Protein AF-0000000066504213 (afdb_homodimer)

Organism: Dictyostelium discoideum (NCBI:txid44689)

Sequence (784 aa):
MTQNNILVIIIFILLTYIALLPSYSIFFLRYQIDLEPQSYSPQPDLTNASDQYKTVSEFYLNDAEYVKLDVEGPESIAVSKDGKKVYFALKTGNIHSLSAPFLPVPRKLLDQALPTKTEYVLTCGRPLGITMDNDDNLVIADSVKGLLKFDIKSNQLSILTSSFLNSNKTHSKLNFVNDVIVGNDDMIYFTDSTSIAPILDNTGDWNTLIPSMYTLVTTVSHGKLLSYNPNTKETKVLMDGFKYSNGVAFDPKEESIFIGETTGCKVFRYWIKGANKGKSEVFIDNLPGYPDGVDVDFKEGKLYISIFGGRNWFIDLIHPYPILKNIFLRIPYLKMRPQKPSIVVADTQTGKILNYFQTSNDFPTITSTIEHNGKILIGNLLSDFFTIIKKKMTQNNILVIIIFILLTYIALLPSYSIFFLRYQIDLEPQSYSPQPDLTNASDQYKTVSEFYLNDAEYVKLDVEGPESIAVSKDGKKVYFALKTGNIHSLSAPFLPVPRKLLDQALPTKTEYVLTCGRPLGITMDNDDNLVIADSVKGLLKFDIKSNQLSILTSSFLNSNKTHSKLNFVNDVIVGNDDMIYFTDSTSIAPILDNTGDWNTLIPSMYTLVTTVSHGKLLSYNPNTKETKVLMDGFKYSNGVAFDPKEESIFIGETTGCKVFRYWIKGANKGKSEVFIDNLPGYPDGVDVDFKEGKLYISIFGGRNWFIDLIHPYPILKNIFLRIPYLKMRPQKPSIVVADTQTGKILNYFQTSNDFPTITSTIEHNGKILIGNLLSDFFTIIKKK

Foldseek 3Di:
DDPVVVVVVVVVVVLVCLLPLPLCDLVPPPPFDDQQFDADAADDQCCVPDPQAVVFEDADVVVKWWAFAPAWFQQEWEAFPVRFKIWGFAQQQWIWMDGDDGPIDGPVCRVVDDHDYIGTQDGDAGWAAWYAFPVRWIWTQHQQQGIWTADRVVRDIDHLDQWAQDPVRDIDGQAGWAYWDADPVRKIKTKRFDDGHFDQDPVRHGDPVSVLVLLLLSQWWAMFMWIADSVVSHIGTLDTRASTWAAWEAFLVNQWIWIFRFSQQFIKIAGCDDPQHSDIDGQGGNHQHGWHYWYADNVVQKIKTKHQAGDDPVSSVCSNPSSVSSSVSSDPPDDDDGHWIWMWIAHNVRRRTNHIYTYDRPDAGWRYWYDDDQKTWTTHGGGSMIMIDGHD/DDPVVVVVVVVVVVLVCLLPLPLCDLVVPPPFDDQQFDADAADDQCCVPDPQAVVFEDAPVVVKWWAFAPAWFQQEWEAFPVRFKIWGFAQQQWIWMDGDDGPIDGPVCRVVDDHDYIGTQDGDAGWAAWYAFPVRWIWTQHQQQGIWTADRVVRDIDHLDQWAQDPVRDIDGQAGWAYWDADPVRKIKTKRFDDGHFDQDPVRHGHPVSVLVLLLLSQWWAMFMWIADSVVSHIGTLDTRASTWAAWEAFLVNQWIWIFRFSQQFIKIAGCDDPQHSDIDGQGGNHQHGWHYWYADNVVQKIKTKHQAGDDPVSSVCSNPSSVSSSQSSDPPDDDDGHWIWMWIAHNVRRRTNHIHTYDRPDAGWRYWYDDPQKTWTTHGGRSMIMIDGHD

Solvent-accessible surface area (backbone atoms only — not comparable to full-atom values): 38780 Å² total; per-residue (Å²): 130,53,73,66,52,50,51,50,48,47,51,46,46,49,46,45,47,61,46,58,36,65,71,33,7,94,31,57,22,76,51,30,46,63,78,69,48,33,68,38,81,71,73,79,82,37,58,88,69,31,65,69,44,57,75,31,51,38,57,73,68,72,77,30,29,32,34,44,35,74,54,54,6,32,29,17,62,28,57,43,87,86,66,48,35,37,36,28,21,15,56,74,9,34,32,34,32,42,60,64,79,76,76,64,34,48,70,91,46,50,88,75,51,72,58,40,82,63,42,86,72,49,62,58,49,28,36,36,20,38,31,50,40,96,85,60,24,43,34,34,11,13,23,61,55,9,38,29,36,35,39,67,90,79,68,45,41,30,44,71,39,30,48,35,62,43,97,85,72,43,79,42,71,43,33,19,19,32,12,37,43,58,45,96,85,57,41,30,39,36,17,30,19,35,83,57,46,56,42,56,24,69,84,69,26,49,37,53,62,62,46,49,51,51,41,47,56,21,48,42,45,57,1,25,37,32,38,37,36,78,86,79,63,45,46,45,79,77,44,69,56,28,32,30,21,29,11,40,29,54,42,73,81,63,35,29,33,39,34,20,20,22,60,66,12,29,28,33,35,37,25,74,39,75,96,52,44,78,42,71,46,82,51,36,74,70,49,66,20,28,32,29,19,36,23,49,37,57,89,78,38,36,30,35,35,11,16,35,14,29,66,53,69,69,59,54,66,34,26,58,35,37,68,55,36,53,39,56,70,64,46,79,86,71,72,81,75,75,38,46,20,34,38,41,30,22,34,65,87,74,42,48,71,65,37,26,38,37,54,53,82,82,47,64,44,24,34,20,42,40,64,53,95,65,28,35,40,32,16,12,62,78,38,40,41,41,36,38,34,72,64,130,131,53,73,66,54,51,52,49,47,48,50,45,49,48,46,45,47,60,42,58,37,65,71,32,6,92,30,61,23,76,52,31,46,62,80,68,49,33,68,38,80,71,74,78,82,38,58,89,69,31,65,68,45,56,77,32,51,36,64,69,66,73,76,31,29,32,34,44,36,73,51,55,5,32,30,17,63,26,57,42,86,85,64,48,36,37,36,29,21,14,56,74,8,36,32,34,33,42,59,64,79,76,77,63,35,48,71,89,44,49,88,75,51,72,56,39,82,61,42,85,72,50,62,58,50,29,38,36,21,38,31,51,39,97,85,61,24,43,36,34,11,13,21,61,55,10,37,32,34,35,39,69,89,77,68,43,43,32,43,71,39,30,49,35,62,44,97,84,72,41,78,42,72,44,33,19,20,31,12,38,43,58,43,97,85,57,41,31,40,34,16,31,19,35,84,56,46,56,42,59,25,67,84,68,28,50,37,53,63,61,47,49,50,52,41,48,56,22,50,42,44,58,2,26,37,32,37,38,34,77,87,80,64,46,49,45,80,76,42,70,56,28,33,30,21,29,11,39,28,54,43,72,81,62,35,31,35,38,33,20,19,21,60,66,12,30,29,33,34,38,26,74,40,73,95,52,44,79,40,71,47,81,49,36,73,70,49,65,21,28,32,29,19,35,24,48,37,57,89,79,39,34,31,36,36,12,16,34,16,29,65,53,69,69,59,55,66,33,25,58,34,36,67,55,37,49,36,56,67,65,45,81,86,70,71,83,74,75,38,48,17,33,37,41,29,21,34,65,89,74,41,48,69,64,38,26,38,38,55,53,81,83,46,66,46,24,33,20,43,40,66,53,94,64,27,35,39,34,16,13,62,77,38,38,40,40,37,39,35,72,64,128

pLDDT: mean 86.04, std 14.93, range [37.72, 98.94]

InterPro domains:
  IPR011042 Six-bladed beta-propeller, TolB-like [G3DSA:2.120.10.30] (59-392)
  IPR018119 Strictosidine synthase, conserved region [PF03088] (182-274)

Radius of gyration: 27.87 Å; Cα contacts (8 Å, |Δi|>4): 2181; chains: 2; bounding box: 61×83×81 Å

Secondary structure (DSSP, 8-state):
--HHHHHHHHHHHHHHHHHHS----TTS-TTB---------PPP--TTT-HHHHTTEE---TT-EEEEBSSS---EEEE-TTSSEEEEE-TTSEEEEEESSP--EEHHHHTTSPPBPPEEEEE-S-EEEEEE-TTSPEEEEETTTEEEEEETTTTEEEEEESEEE-TTS-EEE---EEEEEE-TTS-EEEEE--SS--EEBTTSSEE-HHHHHHHHHHT---EEEEEEETTTTEEEEEEEEESSEEEEEE-TTSSEEEEEETTTTEEEEEE-SSTTTT-EEEEE-S-SEEEEEEEEETTTTEEEEEEEEEPPHHHHHHTT-HHHHHHHTTSTT--------EEEEEETTT--EEEEEE--TTSPP--EEEEETTEEEEE-SS-SEEEEEE--/--HHHHHHHHHHHHHHHHHHS----TTS-TTB---------PPP--TTT-HHHHTTEE---TT-EEEEBSSS---EEEE-TTSSEEEEE-TTSEEEEEESSP--EEGGGGGGSPPBPPEEEEE-S-EEEEEE-TTSPEEEEETTTEEEEEETTTTEEEEEESEEE-TTS-EEE---EEEEEE-TTS-EEEEE--SS--EEBTTSSEE-HHHHHHHHHHT---EEEEEEETTTTEEEEEEEEESSEEEEEE-TTSSEEEEEETTTTEEEEEE-SSTTTT-EEEEE-S-SEEEEEEEEETTTTEEEEEEEEEPPHHHHHHTT-HHHHHHHTTSTT--------EEEEEETTT--EEEEEE--TTSPP--EEEEETTEEEEE-SS-SEEEEEE--

Structure (mmCIF, N/CA/C/O backbone):
data_AF-0000000066504213-model_v1
#
loop_
_entity.id
_entity.type
_entity.pdbx_description
1 polymer 'Strictosidine synthase family protein'
#
loop_
_atom_site.group_PDB
_atom_site.id
_atom_site.type_symbol
_atom_site.label_atom_id
_atom_site.label_alt_id
_atom_site.label_comp_id
_atom_site.label_asym_id
_atom_site.label_entity_id
_atom_site.label_seq_id
_atom_site.pdbx_PDB_ins_code
_atom_site.Cartn_x
_atom_site.Cartn_y
_atom_site.Cartn_z
_atom_site.occupancy
_atom_site.B_iso_or_equiv
_atom_site.auth_seq_id
_atom_site.auth_comp_id
_atom_site.auth_asym_id
_atom_site.auth_atom_id
_atom_site.pdbx_PDB_model_num
ATOM 1 N N . MET A 1 1 ? 1.251 -11.844 53.094 1 43.38 1 MET A N 1
ATOM 2 C CA . MET A 1 1 ? 1.036 -11.062 51.875 1 43.38 1 MET A CA 1
ATOM 3 C C . MET A 1 1 ? -0.439 -11.047 51.5 1 43.38 1 MET A C 1
ATOM 5 O O . MET A 1 1 ? -1.054 -12.102 51.312 1 43.38 1 MET A O 1
ATOM 9 N N . THR A 1 2 ? -1.092 -9.914 51.656 1 56.28 2 THR A N 1
ATOM 10 C CA . THR A 1 2 ? -2.537 -9.828 51.5 1 56.28 2 THR A CA 1
ATOM 11 C C . THR A 1 2 ? -2.922 -10.031 50.031 1 56.28 2 THR A C 1
ATOM 13 O O . THR A 1 2 ? -2.08 -9.898 49.125 1 56.28 2 THR A O 1
ATOM 16 N N . GLN A 1 3 ? -4.168 -10.516 49.875 1 59.5 3 GLN A N 1
ATOM 17 C CA . GLN A 1 3 ? -4.766 -10.75 48.562 1 59.5 3 GLN A CA 1
ATOM 18 C C . GLN A 1 3 ? -4.504 -9.586 47.625 1 59.5 3 GLN A C 1
ATOM 20 O O . GLN A 1 3 ? -4.219 -9.789 46.438 1 59.5 3 GLN A O 1
ATOM 25 N N . ASN A 1 4 ? -4.52 -8.438 48.219 1 60.12 4 ASN A N 1
ATOM 26 C CA . ASN A 1 4 ? -4.293 -7.219 47.469 1 60.12 4 ASN A CA 1
ATOM 27 C C . ASN A 1 4 ? -2.855 -7.141 46.938 1 60.12 4 ASN A C 1
ATOM 29 O O . ASN A 1 4 ? -2.619 -6.707 45.812 1 60.12 4 ASN A O 1
ATOM 33 N N . ASN A 1 5 ? -1.988 -7.605 47.781 1 59.03 5 ASN A N 1
ATOM 34 C CA . ASN A 1 5 ? -0.586 -7.59 47.375 1 59.03 5 ASN A CA 1
ATOM 35 C C . ASN A 1 5 ? -0.323 -8.562 46.219 1 59.03 5 ASN A C 1
ATOM 37 O O . ASN A 1 5 ? 0.442 -8.258 45.312 1 59.03 5 ASN A O 1
ATOM 41 N N . ILE A 1 6 ? -0.996 -9.594 46.281 1 54.34 6 ILE A N 1
ATOM 42 C CA . ILE A 1 6 ? -0.829 -10.625 45.25 1 54.34 6 ILE A CA 1
ATOM 43 C C . ILE A 1 6 ? -1.345 -10.117 43.906 1 54.34 6 ILE A C 1
ATOM 45 O O . ILE A 1 6 ? -0.695 -10.297 42.875 1 54.34 6 ILE A O 1
ATOM 49 N N . LEU A 1 7 ? -2.42 -9.461 43.969 1 54.44 7 LEU A N 1
ATOM 50 C CA . LEU A 1 7 ? -3.006 -8.891 42.75 1 54.44 7 LEU A CA 1
ATOM 51 C C . LEU A 1 7 ? -2.072 -7.863 42.125 1 54.44 7 LEU A C 1
ATOM 53 O O . LEU A 1 7 ? -1.897 -7.84 40.906 1 54.44 7 LEU A O 1
ATOM 57 N N . VAL A 1 8 ? -1.507 -7.102 43 1 57.06 8 VAL A N 1
ATOM 58 C CA . VAL A 1 8 ? -0.566 -6.086 42.531 1 57.06 8 VAL A CA 1
ATOM 59 C C . VAL A 1 8 ? 0.643 -6.758 41.906 1 57.06 8 VAL A C 1
ATOM 61 O O . VAL A 1 8 ? 1.119 -6.312 40.844 1 57.06 8 VAL A O 1
ATOM 64 N N . ILE A 1 9 ? 1.063 -7.746 42.469 1 54.09 9 ILE A N 1
ATOM 65 C CA . ILE A 1 9 ? 2.223 -8.469 41.969 1 54.09 9 ILE A CA 1
ATOM 66 C C . ILE A 1 9 ? 1.881 -9.109 40.625 1 54.09 9 ILE A C 1
ATOM 68 O O . ILE A 1 9 ? 2.666 -9.039 39.688 1 54.09 9 ILE A O 1
ATOM 72 N N . ILE A 1 10 ? 0.786 -9.625 40.562 1 53.66 10 ILE A N 1
ATOM 73 C CA . ILE A 1 10 ? 0.36 -10.281 39.344 1 53.66 10 ILE A CA 1
ATOM 74 C C . ILE A 1 10 ? 0.249 -9.258 38.219 1 53.66 10 ILE A C 1
ATOM 76 O O . ILE A 1 10 ? 0.732 -9.484 37.125 1 53.66 10 ILE A O 1
ATOM 80 N N . ILE A 1 11 ? -0.381 -8.164 38.594 1 57 11 ILE A N 1
ATOM 81 C CA . ILE A 1 11 ? -0.508 -7.09 37.625 1 57 11 ILE A CA 1
ATOM 82 C C . ILE A 1 11 ? 0.878 -6.629 37.188 1 57 11 ILE A C 1
ATOM 84 O O . ILE A 1 11 ? 1.12 -6.426 35.969 1 57 11 ILE A O 1
ATOM 88 N N . PHE A 1 12 ? 1.711 -6.594 38.156 1 55.12 12 PHE A N 1
ATOM 89 C CA . PHE A 1 12 ? 3.08 -6.184 37.875 1 55.12 12 PHE A CA 1
ATOM 90 C C . PHE A 1 12 ? 3.762 -7.199 36.969 1 55.12 12 PHE A C 1
ATOM 92 O O . PHE A 1 12 ? 4.43 -6.824 36 1 55.12 12 PHE A O 1
ATOM 99 N N . ILE A 1 13 ? 3.637 -8.391 37.312 1 54.72 13 ILE A N 1
ATOM 100 C CA . ILE A 1 13 ? 4.254 -9.453 36.5 1 54.72 13 ILE A CA 1
ATOM 101 C C . ILE A 1 13 ? 3.676 -9.453 35.094 1 54.72 13 ILE A C 1
ATOM 103 O O . ILE A 1 13 ? 4.414 -9.562 34.125 1 54.72 13 ILE A O 1
ATOM 107 N N . LEU A 1 14 ? 2.416 -9.352 35.125 1 53.91 14 LEU A N 1
ATOM 108 C CA . LEU A 1 14 ? 1.763 -9.336 33.812 1 53.91 14 LEU A CA 1
ATOM 109 C C . LEU A 1 14 ? 2.246 -8.156 32.969 1 53.91 14 LEU A C 1
ATOM 111 O O . LEU A 1 14 ? 2.557 -8.32 31.797 1 53.91 14 LEU A O 1
ATOM 115 N N . LEU A 1 15 ? 2.297 -7.145 33.75 1 53.56 15 LEU A N 1
ATOM 116 C CA . LEU A 1 15 ? 2.758 -5.953 33.031 1 53.56 15 LEU A CA 1
ATOM 117 C C . LEU A 1 15 ? 4.211 -6.102 32.594 1 53.56 15 LEU A C 1
ATOM 119 O O . LEU A 1 15 ? 4.582 -5.676 31.516 1 53.56 15 LEU A O 1
ATOM 123 N N . THR A 1 16 ? 4.973 -6.672 33.531 1 52.62 16 THR A N 1
ATOM 124 C CA . THR A 1 16 ? 6.363 -6.949 33.156 1 52.62 16 THR A CA 1
ATOM 125 C C . THR A 1 16 ? 6.441 -7.91 31.984 1 52.62 16 THR A C 1
ATOM 127 O O . THR A 1 16 ? 7.254 -7.727 31.078 1 52.62 16 THR A O 1
ATOM 130 N N . TYR A 1 17 ? 5.77 -8.93 32.125 1 51.03 17 TYR A N 1
ATOM 131 C CA . TYR A 1 17 ? 5.75 -9.906 31.047 1 51.03 17 TYR A CA 1
ATOM 132 C C . TYR A 1 17 ? 5.363 -9.242 29.719 1 51.03 17 TYR A C 1
ATOM 134 O O . TYR A 1 17 ? 6.023 -9.445 28.703 1 51.03 17 TYR A O 1
ATOM 142 N N . ILE A 1 18 ? 4.297 -8.555 29.922 1 53.19 18 ILE A N 1
ATOM 143 C CA . ILE A 1 18 ? 3.832 -7.859 28.734 1 53.19 18 ILE A CA 1
ATOM 144 C C . ILE A 1 18 ? 4.93 -6.938 28.219 1 53.19 18 ILE A C 1
ATOM 146 O O . ILE A 1 18 ? 5.141 -6.828 27 1 53.19 18 ILE A O 1
ATOM 150 N N . ALA A 1 19 ? 5.57 -6.449 29.281 1 49.06 19 ALA A N 1
ATOM 151 C CA . ALA A 1 19 ? 6.656 -5.535 28.938 1 49.06 19 ALA A CA 1
ATOM 152 C C . ALA A 1 19 ? 7.805 -6.277 28.25 1 49.06 19 ALA A C 1
ATOM 154 O O . ALA A 1 19 ? 8.547 -5.691 27.453 1 49.06 19 ALA A O 1
ATOM 155 N N . LEU A 1 20 ? 8.062 -7.441 28.812 1 47.59 20 LEU A N 1
ATOM 156 C CA . LEU A 1 20 ? 9.195 -8.211 28.312 1 47.59 20 LEU A CA 1
ATOM 157 C C . LEU A 1 20 ? 8.859 -8.898 27 1 47.59 20 LEU A C 1
ATOM 159 O O . LEU A 1 20 ? 9.742 -9.453 26.344 1 47.59 20 LEU A O 1
ATOM 163 N N . LEU A 1 21 ? 7.773 -9.078 26.984 1 46.62 21 LEU A N 1
ATOM 164 C CA . LEU A 1 21 ? 7.426 -9.672 25.688 1 46.62 21 LEU A CA 1
ATOM 165 C C . LEU A 1 21 ? 8.008 -8.867 24.547 1 46.62 21 LEU A C 1
ATOM 167 O O . LEU A 1 21 ? 8.047 -7.633 24.594 1 46.62 21 LEU A O 1
ATOM 171 N N . PRO A 1 22 ? 9.211 -9.492 24.094 1 42.34 22 PRO A N 1
ATOM 172 C CA . PRO A 1 22 ? 9.664 -8.711 22.938 1 42.34 22 PRO A CA 1
ATOM 173 C C . PRO A 1 22 ? 8.539 -7.879 22.312 1 42.34 22 PRO A C 1
ATOM 175 O O . PRO A 1 22 ? 7.367 -8.242 22.422 1 42.34 22 PRO A O 1
ATOM 178 N N . SER A 1 23 ? 9.031 -6.652 22.328 1 38.91 23 SER A N 1
ATOM 179 C CA . SER A 1 23 ? 8.133 -5.703 21.672 1 38.91 23 SER A CA 1
ATOM 180 C C . SER A 1 23 ? 7.34 -6.371 20.547 1 38.91 23 SER A C 1
ATOM 182 O O . SER A 1 23 ? 7.91 -6.789 19.547 1 38.91 23 SER A O 1
ATOM 184 N N . TYR A 1 24 ? 6.684 -7.344 20.906 1 37.72 24 TYR A N 1
ATOM 185 C CA . TYR A 1 24 ? 5.762 -7.637 19.812 1 37.72 24 TYR A CA 1
ATOM 186 C C . TYR A 1 24 ? 5.395 -6.363 19.047 1 37.72 24 TYR A C 1
ATOM 188 O O . TYR A 1 24 ? 5.363 -5.277 19.625 1 37.72 24 TYR A O 1
ATOM 196 N N . SER A 1 25 ? 5.91 -6.188 17.984 1 40.09 25 SER A N 1
ATOM 197 C CA . SER A 1 25 ? 5.539 -5.023 17.188 1 40.09 25 SER A CA 1
ATOM 198 C C . SER A 1 25 ? 4.184 -4.473 17.609 1 40.09 25 SER A C 1
ATOM 200 O O . SER A 1 25 ? 3.43 -5.141 18.312 1 40.09 25 SER A O 1
ATOM 202 N N . ILE A 1 26 ? 4.031 -3.236 17.5 1 40.41 26 ILE A N 1
ATOM 203 C CA . ILE A 1 26 ? 2.754 -2.582 17.75 1 40.41 26 ILE A CA 1
ATOM 204 C C . ILE A 1 26 ? 1.624 -3.605 17.656 1 40.41 26 ILE A C 1
ATOM 206 O O . ILE A 1 26 ? 0.607 -3.48 18.344 1 40.41 26 ILE A O 1
ATOM 210 N N . PHE A 1 27 ? 1.745 -4.609 16.703 1 43.06 27 PHE A N 1
ATOM 211 C CA . PHE A 1 27 ? 0.75 -5.602 16.312 1 43.06 27 PHE A CA 1
ATOM 212 C C . PHE A 1 27 ? 1.057 -6.953 16.953 1 43.06 27 PHE A C 1
ATOM 214 O O . PHE A 1 27 ? 0.589 -7.988 16.469 1 43.06 27 PHE A O 1
ATOM 221 N N . PHE A 1 28 ? 1.832 -6.836 17.969 1 42.12 28 PHE A N 1
ATOM 222 C CA . PHE A 1 28 ? 2.305 -8.047 18.641 1 42.12 28 PHE A CA 1
ATOM 223 C C . PHE A 1 28 ? 2.863 -9.039 17.625 1 42.12 28 PHE A C 1
ATOM 225 O O . PHE A 1 28 ? 2.705 -10.25 17.781 1 42.12 28 PHE A O 1
ATOM 232 N N . LEU A 1 29 ? 3.016 -8.406 16.422 1 44.94 29 LEU A N 1
ATOM 233 C CA . LEU A 1 29 ? 3.609 -9.25 15.391 1 44.94 29 LEU A CA 1
ATOM 234 C C . LEU A 1 29 ? 5.133 -9.18 15.445 1 44.94 29 LEU A C 1
ATOM 236 O O . LEU A 1 29 ? 5.711 -8.094 15.438 1 44.94 29 LEU A O 1
ATOM 240 N N . ARG A 1 30 ? 5.699 -10.188 15.836 1 46 30 ARG A N 1
ATOM 241 C CA . ARG A 1 30 ? 7.152 -10.297 15.773 1 46 30 ARG A CA 1
ATOM 242 C C . ARG A 1 30 ? 7.688 -9.719 14.469 1 46 30 ARG A C 1
ATOM 244 O O . ARG A 1 30 ? 8.836 -9.273 14.406 1 46 30 ARG A O 1
ATOM 251 N N . TYR A 1 31 ? 6.844 -9.758 13.484 1 47.03 31 TYR A N 1
ATOM 252 C CA . TYR A 1 31 ? 7.371 -9.445 12.164 1 47.03 31 TYR A CA 1
ATOM 253 C C . TYR A 1 31 ? 7.238 -7.961 11.859 1 47.03 31 TYR A C 1
ATOM 255 O O . TYR A 1 31 ? 7.758 -7.48 10.852 1 47.03 31 TYR A O 1
ATOM 263 N N . GLN A 1 32 ? 6.422 -7.316 12.68 1 53.69 32 GLN A N 1
ATOM 264 C CA . GLN A 1 32 ? 6.359 -5.898 12.336 1 53.69 32 GLN A CA 1
ATOM 265 C C . GLN A 1 32 ? 7.559 -5.145 12.914 1 53.69 32 GLN A C 1
ATOM 267 O O . GLN A 1 32 ? 8.148 -5.566 13.914 1 53.69 32 GLN A O 1
ATOM 272 N N . ILE A 1 33 ? 7.91 -4.141 12.109 1 55.03 33 ILE A N 1
ATOM 273 C CA . ILE A 1 33 ? 9.016 -3.26 12.469 1 55.03 33 ILE A CA 1
ATOM 274 C C . ILE A 1 33 ? 8.867 -2.816 13.922 1 55.03 33 ILE A C 1
ATOM 276 O O . ILE A 1 33 ? 7.781 -2.422 14.352 1 55.03 33 ILE A O 1
ATOM 280 N N . ASP A 1 34 ? 9.703 -3.309 14.773 1 59.53 34 ASP A N 1
ATOM 281 C CA . ASP A 1 34 ? 9.75 -2.824 16.141 1 59.53 34 ASP A CA 1
ATOM 282 C C . ASP A 1 34 ? 10.406 -1.451 16.219 1 59.53 34 ASP A C 1
ATOM 284 O O . ASP A 1 34 ? 11.469 -1.233 15.641 1 59.53 34 ASP A O 1
ATOM 288 N N . LEU A 1 35 ? 9.516 -0.377 16.531 1 67.62 35 LEU A N 1
ATOM 289 C CA . LEU A 1 35 ? 10.109 0.911 16.875 1 67.62 35 LEU A CA 1
ATOM 290 C C . LEU A 1 35 ? 10.688 0.881 18.281 1 67.62 35 LEU A C 1
ATOM 292 O O . LEU A 1 35 ? 10.008 0.484 19.234 1 67.62 35 LEU A O 1
ATOM 296 N N . GLU A 1 36 ? 11.984 1.011 18.297 1 75 36 GLU A N 1
ATOM 297 C CA . GLU A 1 36 ? 12.602 1.111 19.625 1 75 36 GLU A CA 1
ATOM 298 C C . GLU A 1 36 ? 12.328 2.475 20.25 1 75 36 GLU A C 1
ATOM 300 O O . GLU A 1 36 ? 12.828 3.496 19.766 1 75 36 GLU A O 1
ATOM 305 N N . PRO A 1 37 ? 11.539 2.402 21.375 1 83.38 37 PRO A N 1
ATOM 306 C CA . PRO A 1 37 ? 11.242 3.697 22 1 83.38 37 PRO A CA 1
ATOM 307 C C . PRO A 1 37 ? 12.5 4.469 22.391 1 83.38 37 PRO A C 1
ATOM 309 O O . PRO A 1 37 ? 13.469 3.871 22.859 1 83.38 37 PRO A O 1
ATOM 312 N N . GLN A 1 38 ? 12.477 5.742 22.125 1 89.75 38 GLN A N 1
ATOM 313 C CA . GLN A 1 38 ? 13.586 6.625 22.453 1 89.75 38 GLN A CA 1
ATOM 314 C C . GLN A 1 38 ? 13.211 7.57 23.594 1 89.75 38 GLN A C 1
ATOM 316 O O . GLN A 1 38 ? 12.047 7.953 23.734 1 89.75 38 GLN A O 1
ATOM 321 N N . SER A 1 39 ? 14.266 7.84 24.406 1 90.81 39 SER A N 1
ATOM 322 C CA . SER A 1 39 ? 14.039 8.852 25.438 1 90.81 39 SER A CA 1
ATOM 323 C C . SER A 1 39 ? 13.914 10.242 24.812 1 90.81 39 SER A C 1
ATOM 325 O O . SER A 1 39 ? 14.664 10.594 23.906 1 90.81 39 SER A O 1
ATOM 327 N N . TYR A 1 40 ? 12.945 10.93 25.25 1 89.75 40 TYR A N 1
ATOM 328 C CA . TYR A 1 40 ? 12.664 12.281 24.766 1 89.75 40 TYR A CA 1
ATOM 329 C C . TYR A 1 40 ? 12.125 13.156 25.891 1 89.75 40 TYR A C 1
ATOM 331 O O . TYR A 1 40 ? 11.25 12.727 26.656 1 89.75 40 TYR A O 1
ATOM 339 N N . SER A 1 41 ? 12.703 14.297 26.109 1 87.81 41 SER A N 1
ATOM 340 C CA . SER A 1 41 ? 12.234 15.25 27.109 1 87.81 41 SER A CA 1
ATOM 341 C C . SER A 1 41 ? 11.5 16.422 26.453 1 87.81 41 SER A C 1
ATOM 343 O O . SER A 1 41 ? 12.133 17.344 25.953 1 87.81 41 SER A O 1
ATOM 345 N N . PRO A 1 42 ? 10.203 16.312 26.469 1 87.06 42 PRO A N 1
ATOM 346 C CA . PRO A 1 42 ? 9.469 17.438 25.859 1 87.06 42 PRO A CA 1
ATOM 347 C C . PRO A 1 42 ? 9.609 18.734 26.641 1 87.06 42 PRO A C 1
ATOM 349 O O . PRO A 1 42 ? 9.844 18.703 27.859 1 87.06 42 PRO A O 1
ATOM 352 N N . GLN A 1 43 ? 9.531 19.828 25.891 1 84.44 43 GLN A N 1
ATOM 353 C CA . GLN A 1 43 ? 9.445 21.109 26.578 1 84.44 43 GLN A CA 1
ATOM 354 C C . GLN A 1 43 ? 8.156 21.219 27.375 1 84.44 43 GLN A C 1
ATOM 356 O O . GLN A 1 43 ? 7.148 20.594 27.031 1 84.44 43 GLN A O 1
ATOM 361 N N . PRO A 1 44 ? 8.195 21.984 28.422 1 76.12 44 PRO A N 1
ATOM 362 C CA . PRO A 1 44 ? 6.969 22.141 29.203 1 76.12 44 PRO A CA 1
ATOM 363 C C . PRO A 1 44 ? 5.812 22.719 28.391 1 76.12 44 PRO A C 1
ATOM 365 O O . PRO A 1 44 ? 6.031 23.578 27.531 1 76.12 44 PRO A O 1
ATOM 368 N N . ASP A 1 45 ? 4.672 22.141 28.609 1 75 45 ASP A N 1
ATOM 369 C CA . ASP A 1 45 ? 3.463 22.656 27.969 1 75 45 ASP A CA 1
ATOM 370 C C . ASP A 1 45 ? 3.117 24.047 28.484 1 75 45 ASP A C 1
ATOM 372 O O . ASP A 1 45 ? 2.777 24.219 29.656 1 75 45 ASP A O 1
ATOM 376 N N . LEU A 1 46 ? 3.314 25 27.656 1 61.5 46 LEU A N 1
ATOM 377 C CA . LEU A 1 46 ? 3.139 26.391 28.094 1 61.5 46 LEU A CA 1
ATOM 378 C C . LEU A 1 46 ? 1.771 26.922 27.688 1 61.5 46 LEU A C 1
ATOM 380 O O . LEU A 1 46 ? 1.526 28.125 27.75 1 61.5 46 LEU A O 1
ATOM 384 N N . THR A 1 47 ? 0.941 26.062 27.172 1 60.5 47 THR A N 1
ATOM 385 C CA . THR A 1 47 ? -0.34 26.531 26.656 1 60.5 47 THR A CA 1
ATOM 386 C C . THR A 1 47 ? -1.101 27.297 27.734 1 60.5 47 THR A C 1
ATOM 388 O O . THR A 1 47 ? -1.781 28.281 27.438 1 60.5 47 THR A O 1
ATOM 391 N N . ASN A 1 48 ? -1.008 26.75 28.875 1 55.47 48 ASN A N 1
ATOM 392 C CA . ASN A 1 48 ? -1.729 27.453 29.922 1 55.47 48 ASN A CA 1
ATOM 393 C C . ASN A 1 48 ? -0.846 28.5 30.609 1 55.47 48 ASN A C 1
ATOM 395 O O . ASN A 1 48 ? -1.335 29.312 31.391 1 55.47 48 ASN A O 1
ATOM 399 N N . ALA A 1 49 ? 0.394 28.484 30.312 1 48.75 49 ALA A N 1
ATOM 400 C CA . ALA A 1 49 ? 1.283 29.312 31.109 1 48.75 49 ALA A CA 1
ATOM 401 C C . ALA A 1 49 ? 1.95 30.391 30.25 1 48.75 49 ALA A C 1
ATOM 403 O O . ALA A 1 49 ? 2.471 31.375 30.781 1 48.75 49 ALA A O 1
ATOM 404 N N . SER A 1 50 ? 2.012 29.984 29.031 1 57.12 50 SER A N 1
ATOM 405 C CA . SER A 1 50 ? 2.852 30.906 28.281 1 57.12 50 SER A CA 1
ATOM 406 C C . SER A 1 50 ? 2.029 32.062 27.703 1 57.12 50 SER A C 1
ATOM 408 O O . SER A 1 50 ? 0.913 31.844 27.219 1 57.12 50 SER A O 1
ATOM 410 N N . ASP A 1 51 ? 2.549 33.219 27.844 1 62.22 51 ASP A N 1
ATOM 411 C CA . ASP A 1 51 ? 2.025 34.5 27.359 1 62.22 51 ASP A CA 1
ATOM 412 C C . ASP A 1 51 ? 1.876 34.469 25.828 1 62.22 51 ASP A C 1
ATOM 414 O O . ASP A 1 51 ? 0.966 35.094 25.281 1 62.22 51 ASP A O 1
ATOM 418 N N . GLN A 1 52 ? 2.514 33.5 25.281 1 71.88 52 GLN A N 1
ATOM 419 C CA . GLN A 1 52 ? 2.543 33.594 23.828 1 71.88 52 GLN A CA 1
ATOM 420 C C . GLN A 1 52 ? 1.212 33.156 23.219 1 71.88 52 GLN A C 1
ATOM 422 O O . GLN A 1 52 ? 0.754 33.75 22.234 1 71.88 52 GLN A O 1
ATOM 427 N N . TYR A 1 53 ? 0.617 32.25 23.75 1 76.12 53 TYR A N 1
ATOM 428 C CA . TYR A 1 53 ? -0.651 31.781 23.188 1 76.12 53 TYR A CA 1
ATOM 429 C C . TYR A 1 53 ? -1.828 32.406 23.938 1 76.12 53 TYR A C 1
ATOM 431 O O . TYR A 1 53 ? -2.895 32.625 23.359 1 76.12 53 TYR A O 1
ATOM 439 N N . LYS A 1 54 ? -1.694 32.781 25.219 1 69.12 54 LYS A N 1
ATOM 440 C CA . LYS A 1 54 ? -2.783 33.344 26.016 1 69.12 54 LYS A CA 1
ATOM 441 C C . LYS A 1 54 ? -3.191 34.719 25.484 1 69.12 54 LYS A C 1
ATOM 443 O O . LYS A 1 54 ? -4.383 35.031 25.375 1 69.12 54 LYS A O 1
ATOM 448 N N . THR A 1 55 ? -2.236 35.406 25.156 1 64.62 55 THR A N 1
ATOM 449 C CA . THR A 1 55 ? -2.506 36.812 24.797 1 64.62 55 THR A CA 1
ATOM 450 C C . THR A 1 55 ? -3.15 36.906 23.422 1 64.62 55 THR A C 1
ATOM 452 O O . THR A 1 55 ? -3.789 37.906 23.094 1 64.62 55 THR A O 1
ATOM 455 N N . VAL A 1 56 ? -2.918 35.906 22.688 1 67.62 56 VAL A N 1
ATOM 456 C CA . VAL A 1 56 ? -3.406 35.969 21.328 1 67.62 56 VAL A CA 1
ATOM 457 C C . VAL A 1 56 ? -4.504 34.938 21.109 1 67.62 56 VAL A C 1
ATOM 459 O O . VAL A 1 56 ? -4.859 34.625 19.969 1 67.62 56 VAL A O 1
ATOM 462 N N . SER A 1 57 ? -4.934 34.406 22.156 1 66.81 57 SER A N 1
ATOM 463 C CA . SER A 1 57 ? -5.938 33.344 22.094 1 66.81 57 SER A CA 1
ATOM 464 C C . SER A 1 57 ? -7.309 33.906 21.719 1 66.81 57 SER A C 1
ATOM 466 O O . SER A 1 57 ? -7.715 34.969 22.234 1 66.81 57 SER A O 1
ATOM 468 N N . GLU A 1 58 ? -7.742 33.469 20.625 1 64.69 58 GLU A N 1
ATOM 469 C CA . GLU A 1 58 ? -9.117 33.75 20.219 1 64.69 58 GLU A CA 1
ATOM 470 C C . GLU A 1 58 ? -9.938 32.469 20.141 1 64.69 58 GLU A C 1
ATOM 472 O O . GLU A 1 58 ? -9.414 31.422 19.734 1 64.69 58 GLU A O 1
ATOM 477 N N . PHE A 1 59 ? -10.844 32.25 20.953 1 60.25 59 PHE A N 1
ATOM 478 C CA . PHE A 1 59 ? -11.625 31.016 20.953 1 60.25 59 PHE A CA 1
ATOM 479 C C . PHE A 1 59 ? -12.281 30.797 19.594 1 60.25 59 PHE A C 1
ATOM 481 O O . PHE A 1 59 ? -12.617 29.672 19.234 1 60.25 59 PHE A O 1
ATOM 488 N N . TYR A 1 60 ? -12.977 31.953 18.766 1 58.47 60 TYR A N 1
ATOM 489 C CA . TYR A 1 60 ? -14.297 31.703 18.188 1 58.47 60 TYR A CA 1
ATOM 490 C C . TYR A 1 60 ? -14.18 31.312 16.719 1 58.47 60 TYR A C 1
ATOM 492 O O . TYR A 1 60 ? -13.703 32.094 15.891 1 58.47 60 TYR A O 1
ATOM 500 N N . LEU A 1 61 ? -13.93 30 16.453 1 64.06 61 LEU A N 1
ATOM 501 C CA . LEU A 1 61 ? -14.531 29.609 15.188 1 64.06 61 LEU A CA 1
ATOM 502 C C . LEU A 1 61 ? -16.016 29.922 15.172 1 64.06 61 LEU A C 1
ATOM 504 O O . LEU A 1 61 ? -16.797 29.234 14.5 1 64.06 61 LEU A O 1
ATOM 508 N N . ASN A 1 62 ? -16.406 30.906 15.961 1 63.72 62 ASN A N 1
ATOM 509 C CA . ASN A 1 62 ? -17.812 31.234 16.109 1 63.72 62 ASN A CA 1
ATOM 510 C C . ASN A 1 62 ? -18.453 31.641 14.789 1 63.72 62 ASN A C 1
ATOM 512 O O . ASN A 1 62 ? -19.625 31.391 14.547 1 63.72 62 ASN A O 1
ATOM 516 N N . ASP A 1 63 ? -17.641 32.219 13.969 1 74.5 63 ASP A N 1
ATOM 517 C CA . ASP A 1 63 ? -18.203 32.688 12.695 1 74.5 63 ASP A CA 1
ATOM 518 C C . ASP A 1 63 ? -17.891 31.703 11.57 1 74.5 63 ASP A C 1
ATOM 520 O O . ASP A 1 63 ? -18.016 32.031 10.391 1 74.5 63 ASP A O 1
ATOM 524 N N . ALA A 1 64 ? -17.531 30.578 12.016 1 84.94 64 ALA A N 1
ATOM 525 C CA . ALA A 1 64 ? -17.219 29.578 11 1 84.94 64 ALA A CA 1
ATOM 526 C C . ALA A 1 64 ? -18.5 29.062 10.336 1 84.94 64 ALA A C 1
ATOM 528 O O . ALA A 1 64 ? -19.562 29.047 10.961 1 84.94 64 ALA A O 1
ATOM 529 N N . GLU A 1 65 ? -18.406 28.75 9.125 1 90.38 65 GLU A N 1
ATOM 530 C CA . GLU A 1 65 ? -19.469 28.094 8.367 1 90.38 65 GLU A CA 1
ATOM 531 C C . GLU A 1 65 ? -19.062 26.672 7.957 1 90.38 65 GLU A C 1
ATOM 533 O O . GLU A 1 65 ? -17.875 26.359 7.906 1 90.38 65 GLU A O 1
ATOM 538 N N . TYR A 1 66 ? -20.078 25.906 7.742 1 91.69 66 TYR A N 1
ATOM 539 C CA . TYR A 1 66 ? -19.828 24.484 7.504 1 91.69 66 TYR A CA 1
ATOM 540 C C . TYR A 1 66 ? -20.516 24.016 6.234 1 91.69 66 TYR A C 1
ATOM 542 O O . TYR A 1 66 ? -21.641 24.438 5.938 1 91.69 66 TYR A O 1
ATOM 550 N N . VAL A 1 67 ? -19.875 23.219 5.527 1 93.25 67 VAL A N 1
ATOM 551 C CA . VAL A 1 67 ? -20.484 22.531 4.383 1 93.25 67 VAL A CA 1
ATOM 552 C C . VAL A 1 67 ? -20.641 21.047 4.68 1 93.25 67 VAL A C 1
ATOM 554 O O . VAL A 1 67 ? -19.641 20.328 4.789 1 93.25 67 VAL A O 1
ATOM 557 N N . LYS A 1 68 ? -21.781 20.656 4.789 1 94.19 68 LYS A N 1
ATOM 558 C CA . LYS A 1 68 ? -22.078 19.25 5.043 1 94.19 68 LYS A CA 1
ATOM 559 C C . LYS A 1 68 ? -21.875 18.406 3.787 1 94.19 68 LYS A C 1
ATOM 561 O O . LYS A 1 68 ? -22.328 18.781 2.703 1 94.19 68 LYS A O 1
ATOM 566 N N . LEU A 1 69 ? -21.203 17.297 3.926 1 93.62 69 LEU A N 1
ATOM 567 C CA . LEU A 1 69 ? -20.891 16.422 2.807 1 93.62 69 LEU A CA 1
ATOM 568 C C . LEU A 1 69 ? -21.578 15.07 2.965 1 93.62 69 LEU A C 1
ATOM 570 O O . LEU A 1 69 ? -22.031 14.727 4.062 1 93.62 69 LEU A O 1
ATOM 574 N N . ASP A 1 70 ? -21.688 14.32 1.897 1 92.5 70 ASP A N 1
ATOM 575 C CA . ASP A 1 70 ? -22.234 12.969 1.935 1 92.5 70 ASP A CA 1
ATOM 576 C C . ASP A 1 70 ? -21.141 11.938 2.219 1 92.5 70 ASP A C 1
ATOM 578 O O . ASP A 1 70 ? -21.375 10.734 2.094 1 92.5 70 ASP A O 1
ATOM 582 N N . VAL A 1 71 ? -19.984 12.438 2.494 1 90.88 71 VAL A N 1
ATOM 583 C CA . VAL A 1 71 ? -18.844 11.578 2.795 1 90.88 71 VAL A CA 1
ATOM 584 C C . VAL A 1 71 ? -18.203 12.008 4.117 1 90.88 71 VAL A C 1
ATOM 586 O O . VAL A 1 71 ? -18.438 13.117 4.594 1 90.88 71 VAL A O 1
ATOM 589 N N . GLU A 1 72 ? -17.344 11.133 4.59 1 87.56 72 GLU A N 1
ATOM 590 C CA . GLU A 1 72 ? -16.734 11.406 5.891 1 87.56 72 GLU A CA 1
ATOM 591 C C . GLU A 1 72 ? -15.227 11.555 5.781 1 87.56 72 GLU A C 1
ATOM 593 O O . GLU A 1 72 ? -14.594 10.93 4.922 1 87.56 72 GLU A O 1
ATOM 598 N N . GLY A 1 73 ? -14.734 12.43 6.617 1 87.81 73 GLY A N 1
ATOM 599 C CA . GLY A 1 73 ? -13.305 12.508 6.867 1 87.81 73 GLY A CA 1
ATOM 600 C C . GLY A 1 73 ? -12.547 13.234 5.773 1 87.81 73 GLY A C 1
ATOM 601 O O . GLY A 1 73 ? -11.57 12.711 5.23 1 87.81 73 GLY A O 1
ATOM 602 N N . PRO A 1 74 ? -12.953 14.367 5.426 1 91.44 74 PRO A N 1
ATOM 603 C CA . PRO A 1 74 ? -12.156 15.172 4.492 1 91.44 74 PRO A CA 1
ATOM 604 C C . PRO A 1 74 ? -10.883 15.719 5.125 1 91.44 74 PRO A C 1
ATOM 606 O O . PRO A 1 74 ? -10.836 16.875 5.539 1 91.44 74 PRO A O 1
ATOM 609 N N . GLU A 1 75 ? -9.859 14.906 5.125 1 90.06 75 GLU A N 1
ATOM 610 C CA . GLU A 1 75 ? -8.625 15.18 5.863 1 90.06 75 GLU A CA 1
ATOM 611 C C . GLU A 1 75 ? -7.863 16.344 5.25 1 90.06 75 GLU A C 1
ATOM 613 O O . GLU A 1 75 ? -7.293 17.172 5.973 1 90.06 75 GLU A O 1
ATOM 618 N N . SER A 1 76 ? -7.77 16.359 4.008 1 94.25 76 SER A N 1
ATOM 619 C CA . SER A 1 76 ? -7.109 17.453 3.301 1 94.25 76 SER A CA 1
ATOM 620 C C . SER A 1 76 ? -7.953 17.953 2.129 1 94.25 76 SER A C 1
ATOM 622 O O . SER A 1 76 ? -8.836 17.234 1.655 1 94.25 76 SER A O 1
ATOM 624 N N . ILE A 1 77 ? -7.672 19.203 1.764 1 94.62 77 ILE A N 1
ATOM 625 C CA . ILE A 1 77 ? -8.445 19.859 0.714 1 94.62 77 ILE A CA 1
ATOM 626 C C . ILE A 1 77 ? -7.508 20.484 -0.307 1 94.62 77 ILE A C 1
ATOM 628 O O . ILE A 1 77 ? -6.492 21.078 0.061 1 94.62 77 ILE A O 1
ATOM 632 N N . ALA A 1 78 ? -7.812 20.312 -1.532 1 96.12 78 ALA A N 1
ATOM 633 C CA . ALA A 1 78 ? -7.164 21.031 -2.625 1 96.12 78 ALA A CA 1
ATOM 634 C C . ALA A 1 78 ? -8.18 21.812 -3.449 1 96.12 78 ALA A C 1
ATOM 636 O O . ALA A 1 78 ? -9.305 21.359 -3.664 1 96.12 78 ALA A O 1
ATOM 637 N N . VAL A 1 79 ? -7.809 22.953 -3.871 1 94.38 79 VAL A N 1
ATOM 638 C CA . VAL A 1 79 ? -8.688 23.812 -4.656 1 94.38 79 VAL A CA 1
ATOM 639 C C . VAL A 1 79 ? -8.141 23.953 -6.078 1 94.38 79 VAL A C 1
ATOM 641 O O . VAL A 1 79 ? -6.949 24.203 -6.27 1 94.38 79 VAL A O 1
ATOM 644 N N . SER A 1 80 ? -9.031 23.781 -7.012 1 95.25 80 SER A N 1
ATOM 645 C CA . SER A 1 80 ? -8.625 23.969 -8.398 1 95.25 80 SER A CA 1
ATOM 646 C C . SER A 1 80 ? -8.109 25.391 -8.641 1 95.25 80 SER A C 1
ATOM 648 O O . SER A 1 80 ? -8.43 26.312 -7.891 1 95.25 80 SER A O 1
ATOM 650 N N . LYS A 1 81 ? -7.359 25.594 -9.703 1 92 81 LYS A N 1
ATOM 651 C CA . LYS A 1 81 ? -6.719 26.875 -9.969 1 92 81 LYS A CA 1
ATOM 652 C C . LYS A 1 81 ? -7.758 27.969 -10.211 1 92 81 LYS A C 1
ATOM 654 O O . LYS A 1 81 ? -7.547 29.125 -9.852 1 92 81 LYS A O 1
ATOM 659 N N . ASP A 1 82 ? -8.875 27.594 -10.805 1 90.25 82 ASP A N 1
ATOM 660 C CA . ASP A 1 82 ? -9.914 28.578 -11.086 1 90.25 82 ASP A CA 1
ATOM 661 C C . ASP A 1 82 ? -10.812 28.812 -9.875 1 90.25 82 ASP A C 1
ATOM 663 O O . ASP A 1 82 ? -11.719 29.641 -9.906 1 90.25 82 ASP A O 1
ATOM 667 N N . GLY A 1 83 ? -10.609 28 -8.812 1 89.25 83 GLY A N 1
ATOM 668 C CA . GLY A 1 83 ? -11.328 28.172 -7.555 1 89.25 83 GLY A CA 1
ATOM 669 C C . GLY A 1 83 ? -12.734 27.625 -7.586 1 89.25 83 GLY A C 1
ATOM 670 O O . GLY A 1 83 ? -13.492 27.781 -6.629 1 89.25 83 GLY A O 1
ATOM 671 N N . LYS A 1 84 ? -13.062 26.875 -8.586 1 90.75 84 LYS A N 1
ATOM 672 C CA . LYS A 1 84 ? -14.445 26.453 -8.773 1 90.75 84 LYS A CA 1
ATOM 673 C C . LYS A 1 84 ? -14.672 25.031 -8.258 1 90.75 84 LYS A C 1
ATOM 675 O O . LYS A 1 84 ? -15.812 24.594 -8.125 1 90.75 84 LYS A O 1
ATOM 680 N N . LYS A 1 85 ? -13.625 24.391 -8.008 1 93.75 85 LYS A N 1
ATOM 681 C CA . LYS A 1 85 ? -13.734 23 -7.562 1 93.75 85 LYS A CA 1
ATOM 682 C C . LYS A 1 85 ? -12.82 22.734 -6.367 1 93.75 85 LYS A C 1
ATOM 684 O O . LYS A 1 85 ? -11.688 23.219 -6.328 1 93.75 85 LYS A O 1
ATOM 689 N N . VAL A 1 86 ? -13.328 22 -5.426 1 94.56 86 VAL A N 1
ATOM 690 C CA . VAL A 1 86 ? -12.531 21.547 -4.285 1 94.56 86 VAL A CA 1
ATOM 691 C C . VAL A 1 86 ? -12.445 20.031 -4.281 1 94.56 86 VAL A C 1
ATOM 693 O O . VAL A 1 86 ? -13.398 19.344 -4.668 1 94.56 86 VAL A O 1
ATOM 696 N N . TYR A 1 87 ? -11.32 19.531 -3.973 1 96.62 87 TYR A N 1
ATOM 697 C CA . TYR A 1 87 ? -11.078 18.094 -3.82 1 96.62 87 TYR A CA 1
ATOM 698 C C . TYR A 1 87 ? -10.797 17.734 -2.365 1 96.62 87 TYR A C 1
ATOM 700 O O . TYR A 1 87 ? -10.141 18.5 -1.653 1 96.62 87 TYR A O 1
ATOM 708 N N . PHE A 1 88 ? -11.258 16.547 -1.929 1 94.5 88 PHE A N 1
ATOM 709 C CA . PHE A 1 88 ? -11.078 16.062 -0.565 1 94.5 88 PHE A CA 1
ATOM 710 C C . PHE A 1 88 ? -10.414 14.688 -0.562 1 94.5 88 PHE A C 1
ATOM 712 O O . PHE A 1 88 ? -10.828 13.789 -1.291 1 94.5 88 PHE A O 1
ATOM 719 N N . ALA A 1 89 ? -9.398 14.586 0.19 1 96.56 89 ALA A N 1
ATOM 720 C CA . ALA A 1 89 ? -8.875 13.258 0.507 1 96.56 89 ALA A CA 1
ATOM 721 C C . ALA A 1 89 ? -9.633 12.633 1.68 1 96.56 89 ALA A C 1
ATOM 723 O O . ALA A 1 89 ? -9.68 13.211 2.771 1 96.56 89 ALA A O 1
ATOM 724 N N . LEU A 1 90 ? -10.18 11.484 1.479 1 94.56 90 LEU A N 1
ATOM 725 C CA . LEU A 1 90 ? -11.062 10.906 2.482 1 94.56 90 LEU A CA 1
ATOM 726 C C . LEU A 1 90 ? -10.391 9.727 3.182 1 94.56 90 LEU A C 1
ATOM 728 O O . LEU A 1 90 ? -9.492 9.094 2.615 1 94.56 90 LEU A O 1
ATOM 732 N N . LYS A 1 91 ? -10.883 9.414 4.355 1 89.56 91 LYS A N 1
ATOM 733 C CA . LYS A 1 91 ? -10.367 8.312 5.164 1 89.56 91 LYS A CA 1
ATOM 734 C C . LYS A 1 91 ? -10.547 6.98 4.449 1 89.56 91 LYS A C 1
ATOM 736 O O . LYS A 1 91 ? -9.758 6.051 4.648 1 89.56 91 LYS A O 1
ATOM 741 N N . THR A 1 92 ? -11.523 6.855 3.568 1 90.62 92 THR A N 1
ATOM 742 C CA . THR A 1 92 ? -11.852 5.617 2.873 1 90.62 92 THR A CA 1
ATOM 743 C C . THR A 1 92 ? -10.812 5.316 1.79 1 90.62 92 THR A C 1
ATOM 745 O O . THR A 1 92 ? -10.773 4.207 1.256 1 90.62 92 THR A O 1
ATOM 748 N N . GLY A 1 93 ? -9.992 6.27 1.495 1 94.19 93 GLY A N 1
ATOM 749 C CA . GLY A 1 93 ? -9.07 6.133 0.377 1 94.19 93 GLY A CA 1
ATOM 750 C C . GLY A 1 93 ? -9.57 6.805 -0.889 1 94.19 93 GLY A C 1
ATOM 751 O O . GLY A 1 93 ? -8.828 6.93 -1.864 1 94.19 93 GLY A O 1
ATOM 752 N N . ASN A 1 94 ? -10.797 7.309 -0.848 1 95.06 94 ASN A N 1
ATOM 753 C CA . ASN A 1 94 ? -11.375 8.008 -1.991 1 95.06 94 ASN A CA 1
ATOM 754 C C . ASN A 1 94 ? -10.984 9.484 -1.996 1 95.06 94 ASN A C 1
ATOM 756 O O . ASN A 1 94 ? -10.742 10.07 -0.939 1 95.06 94 ASN A O 1
ATOM 760 N N . ILE A 1 95 ? -10.859 9.977 -3.152 1 97.19 95 ILE A N 1
ATOM 761 C CA . ILE A 1 95 ? -10.883 11.422 -3.357 1 97.19 95 ILE A CA 1
ATOM 762 C C . ILE A 1 95 ? -12.195 11.828 -4.02 1 97.19 95 ILE A C 1
ATOM 764 O O . ILE A 1 95 ? -12.625 11.211 -5 1 97.19 95 ILE A O 1
ATOM 768 N N . HIS A 1 96 ? -12.852 12.758 -3.441 1 96.62 96 HIS A N 1
ATOM 769 C CA . HIS A 1 96 ? -14.078 13.336 -3.988 1 96.62 96 HIS A CA 1
ATOM 770 C C . HIS A 1 96 ? -13.898 14.812 -4.305 1 96.62 96 HIS A C 1
ATOM 772 O O . HIS A 1 96 ? -12.953 15.445 -3.836 1 96.62 96 HIS A O 1
ATOM 778 N N . SER A 1 97 ? -14.789 15.289 -5.113 1 96.94 97 SER A N 1
ATOM 779 C CA . SER A 1 97 ? -14.766 16.703 -5.453 1 96.94 97 SER A CA 1
ATOM 780 C C . SER A 1 97 ? -16.141 17.344 -5.281 1 96.94 97 SER A C 1
ATOM 782 O O . SER A 1 97 ? -17.141 16.641 -5.207 1 96.94 97 SER A O 1
ATOM 784 N N . LEU A 1 98 ? -16.094 18.609 -5.094 1 95.44 98 LEU A N 1
ATOM 785 C CA . LEU A 1 98 ? -17.297 19.453 -5.016 1 95.44 98 LEU A CA 1
ATOM 786 C C . LEU A 1 98 ? -17.109 20.734 -5.82 1 95.44 98 LEU A C 1
ATOM 788 O O . LEU A 1 98 ? -16.078 21.391 -5.723 1 95.44 98 LEU A O 1
ATOM 792 N N . SER A 1 99 ? -18.094 20.984 -6.559 1 93.19 99 SER A N 1
ATOM 793 C CA . SER A 1 99 ? -18.062 22.219 -7.348 1 93.19 99 SER A CA 1
ATOM 794 C C . SER A 1 99 ? -18.828 23.344 -6.66 1 93.19 99 SER A C 1
ATOM 796 O O . SER A 1 99 ? -19.812 23.094 -5.969 1 93.19 99 SER A O 1
ATOM 798 N N . ALA A 1 100 ? -18.375 24.578 -6.883 1 84.69 100 ALA A N 1
ATOM 799 C CA . ALA A 1 100 ? -19.078 25.766 -6.395 1 84.69 100 ALA A CA 1
ATOM 800 C C . ALA A 1 100 ? -20.453 25.891 -7.047 1 84.69 100 ALA A C 1
ATOM 802 O O . ALA A 1 100 ? -20.641 25.453 -8.188 1 84.69 100 ALA A O 1
ATOM 803 N N . PRO A 1 101 ? -21.406 26.578 -6.336 1 84.94 101 PRO A N 1
ATOM 804 C CA . PRO A 1 101 ? -21.281 27.203 -5.012 1 84.94 101 PRO A CA 1
ATOM 805 C C . PRO A 1 101 ? -21.344 26.172 -3.881 1 84.94 101 PRO A C 1
ATOM 807 O O . PRO A 1 101 ? -22.062 25.172 -3.992 1 84.94 101 PRO A O 1
ATOM 810 N N . PHE A 1 102 ? -20.562 26.609 -3.006 1 82.94 102 PHE A N 1
ATOM 811 C CA . PHE A 1 102 ? -20.641 25.828 -1.784 1 82.94 102 PHE A CA 1
ATOM 812 C C . PHE A 1 102 ? -21.828 26.25 -0.927 1 82.94 102 PHE A C 1
ATOM 814 O O . PHE A 1 102 ? -22.219 27.422 -0.944 1 82.94 102 PHE A O 1
ATOM 821 N N . LEU A 1 103 ? -22.734 25.375 -0.33 1 86.25 103 LEU A N 1
ATOM 822 C CA . LEU A 1 103 ? -23.906 25.656 0.506 1 86.25 103 LEU A CA 1
ATOM 823 C C . LEU A 1 103 ? -23.531 25.594 1.985 1 86.25 103 LEU A C 1
ATOM 825 O O . LEU A 1 103 ? -24.016 24.719 2.707 1 86.25 103 LEU A O 1
ATOM 829 N N . PRO A 1 104 ? -22.766 26.734 2.393 1 91.56 104 PRO A N 1
ATOM 830 C CA . PRO A 1 104 ? -22.375 26.703 3.803 1 91.56 104 PRO A CA 1
ATOM 831 C C . PRO A 1 104 ? -23.5 27.078 4.746 1 91.56 104 PRO A C 1
ATOM 833 O O . PRO A 1 104 ? -24.359 27.906 4.395 1 91.56 104 PRO A O 1
ATOM 836 N N . VAL A 1 105 ? -23.484 26.5 5.949 1 93.06 105 VAL A N 1
ATOM 837 C CA . VAL A 1 105 ? -24.469 26.797 6.984 1 93.06 105 VAL A CA 1
ATOM 838 C C . VAL A 1 105 ? -23.766 27.094 8.305 1 93.06 105 VAL A C 1
ATOM 840 O O . VAL A 1 105 ? -22.656 26.609 8.539 1 93.06 105 VAL A O 1
ATOM 843 N N . PRO A 1 106 ? -24.453 27.922 9.117 1 90.12 106 PRO A N 1
ATOM 844 C CA . PRO A 1 106 ? -23.875 28.109 10.453 1 90.12 106 PRO A CA 1
ATOM 845 C C . PRO A 1 106 ? -23.906 26.828 11.289 1 90.12 106 PRO A C 1
ATOM 847 O O . PRO A 1 106 ? -24.641 25.891 10.961 1 90.12 106 PRO A O 1
ATOM 850 N N . ARG A 1 107 ? -23.125 26.875 12.305 1 86.25 107 ARG A N 1
ATOM 851 C CA . ARG A 1 107 ? -22.984 25.703 13.156 1 86.25 107 ARG A CA 1
ATOM 852 C C . ARG A 1 107 ? -24.344 25.234 13.68 1 86.25 107 ARG A C 1
ATOM 854 O O . ARG A 1 107 ? -24.594 24.031 13.773 1 86.25 107 ARG A O 1
ATOM 861 N N . LYS A 1 108 ? -25.234 26.094 14.023 1 87.62 108 LYS A N 1
ATOM 862 C CA . LYS A 1 108 ? -26.516 25.797 14.641 1 87.62 108 LYS A CA 1
ATOM 863 C C . LYS A 1 108 ? -27.406 24.984 13.695 1 87.62 108 LYS A C 1
ATOM 865 O O . LYS A 1 108 ? -28.266 24.219 14.141 1 87.62 108 LYS A O 1
ATOM 870 N N . LEU A 1 109 ? -27.141 25.078 12.438 1 91.94 109 LEU A N 1
ATOM 871 C CA . LEU A 1 109 ? -28 24.422 11.461 1 91.94 109 LEU A CA 1
ATOM 872 C C . LEU A 1 109 ? -27.312 23.203 10.867 1 91.94 109 LEU A C 1
ATOM 874 O O . LEU A 1 109 ? -27.906 22.484 10.047 1 91.94 109 LEU A O 1
ATOM 878 N N . LEU A 1 110 ? -26.109 22.938 11.258 1 89.94 110 LEU A N 1
ATOM 879 C CA . LEU A 1 110 ? -25.281 21.906 10.641 1 89.94 110 LEU A CA 1
ATOM 880 C C . LEU A 1 110 ? -25.953 20.547 10.773 1 89.94 110 LEU A C 1
ATOM 882 O O . LEU A 1 110 ? -26 19.781 9.805 1 89.94 110 LEU A O 1
ATOM 886 N N . ASP A 1 111 ? -26.484 20.234 11.883 1 89 111 ASP A N 1
ATOM 887 C CA . ASP A 1 111 ? -27.062 18.922 12.133 1 89 111 ASP A CA 1
ATOM 888 C C . ASP A 1 111 ? -28.328 18.703 11.289 1 89 111 ASP A C 1
ATOM 890 O O . ASP A 1 111 ? -28.672 17.562 10.969 1 89 111 ASP A O 1
ATOM 894 N N . GLN A 1 112 ? -28.953 19.781 10.906 1 92.31 112 GLN A N 1
ATOM 895 C CA . GLN A 1 112 ? -30.188 19.688 10.141 1 92.31 112 GLN A CA 1
ATOM 896 C C . GLN A 1 112 ? -29.938 19.859 8.648 1 92.31 112 GLN A C 1
ATOM 898 O O . GLN A 1 112 ? -30.812 19.609 7.82 1 92.31 112 GLN A O 1
ATOM 903 N N . ALA A 1 113 ? -28.766 20.25 8.383 1 92.38 113 ALA A N 1
ATOM 904 C CA . ALA A 1 113 ? -28.453 20.531 6.984 1 92.38 113 ALA A CA 1
ATOM 905 C C . ALA A 1 113 ? -28.469 19.25 6.156 1 92.38 113 ALA A C 1
ATOM 907 O O . ALA A 1 113 ? -28.016 18.203 6.625 1 92.38 113 ALA A O 1
ATOM 908 N N . LEU A 1 114 ? -28.922 19.344 4.949 1 91.81 114 LEU A N 1
ATOM 909 C CA . LEU A 1 114 ? -28.828 18.234 4.012 1 91.81 114 LEU A CA 1
ATOM 910 C C . LEU A 1 114 ? -27.422 18.109 3.451 1 91.81 114 LEU A C 1
ATOM 912 O O . LEU A 1 114 ? -26.797 19.109 3.115 1 91.81 114 LEU A O 1
ATOM 916 N N . PRO A 1 115 ? -26.938 16.891 3.377 1 93.31 115 PRO A N 1
ATOM 917 C CA . PRO A 1 115 ? -25.609 16.719 2.818 1 93.31 115 PRO A CA 1
ATOM 918 C C . PRO A 1 115 ? -25.516 17.156 1.354 1 93.31 115 PRO A C 1
ATOM 920 O O . PRO A 1 115 ? -26.438 16.922 0.581 1 93.31 115 PRO A O 1
ATOM 923 N N . THR A 1 116 ? -24.438 17.828 1.089 1 93.19 116 THR A N 1
ATOM 924 C CA . THR A 1 116 ? -24.141 18.141 -0.304 1 93.19 116 THR A CA 1
ATOM 925 C C . THR A 1 116 ? -23.547 16.938 -1.021 1 93.19 116 THR A C 1
ATOM 927 O O . THR A 1 116 ? -22.609 16.312 -0.528 1 93.19 116 THR A O 1
ATOM 930 N N . LYS A 1 117 ? -24.062 16.656 -2.18 1 92.56 117 LYS A N 1
ATOM 931 C CA . LYS A 1 117 ? -23.594 15.5 -2.947 1 92.56 117 LYS A CA 1
ATOM 932 C C . LYS A 1 117 ? -22.219 15.766 -3.568 1 92.56 117 LYS A C 1
ATOM 934 O O . LYS A 1 117 ? -22.062 16.734 -4.316 1 92.56 117 LYS A O 1
ATOM 939 N N . THR A 1 118 ? -21.281 14.961 -3.244 1 94.81 118 THR A N 1
ATOM 940 C CA . THR A 1 118 ? -19.938 15.07 -3.799 1 94.81 118 THR A CA 1
ATOM 941 C C . THR A 1 118 ? -19.766 14.141 -4.992 1 94.81 118 THR A C 1
ATOM 943 O O . THR A 1 118 ? -20.562 13.227 -5.195 1 94.81 118 THR A O 1
ATOM 946 N N . GLU A 1 119 ? -18.766 14.414 -5.832 1 95.06 119 GLU A N 1
ATOM 947 C CA . GLU A 1 119 ? -18.438 13.586 -6.988 1 95.06 119 GLU A CA 1
ATOM 948 C C . GLU A 1 119 ? -17.219 12.711 -6.719 1 95.06 119 GLU A C 1
ATOM 950 O O . GLU A 1 119 ? -16.188 13.203 -6.254 1 95.06 119 GLU A O 1
ATOM 955 N N . TYR A 1 120 ? -17.406 11.43 -7.023 1 93.81 120 TYR A N 1
ATOM 956 C CA . TYR A 1 120 ? -16.281 10.5 -6.926 1 93.81 120 TYR A CA 1
ATOM 957 C C . TYR A 1 120 ? -15.227 10.812 -7.98 1 93.81 120 TYR A C 1
ATOM 959 O O . TYR A 1 120 ? -15.547 10.992 -9.156 1 93.81 120 TYR A O 1
ATOM 967 N N . VAL A 1 121 ? -13.938 10.852 -7.543 1 95.62 121 VAL A N 1
ATOM 968 C CA . VAL A 1 121 ? -12.852 11.125 -8.477 1 95.62 121 VAL A CA 1
ATOM 969 C C . VAL A 1 121 ? -12.008 9.875 -8.68 1 95.62 121 VAL A C 1
ATOM 971 O O . VAL A 1 121 ? -11.852 9.398 -9.805 1 95.62 121 VAL A O 1
ATOM 974 N N . LEU A 1 122 ? -11.492 9.328 -7.621 1 95.12 122 LEU A N 1
ATOM 975 C CA . LEU A 1 122 ? -10.68 8.117 -7.691 1 95.12 122 LEU A CA 1
ATOM 976 C C . LEU A 1 122 ? -10.547 7.477 -6.312 1 95.12 122 LEU A C 1
ATOM 978 O O . LEU A 1 122 ? -10.922 8.078 -5.305 1 95.12 122 LEU A O 1
ATOM 982 N N . THR A 1 123 ? -10.086 6.207 -6.32 1 93.81 123 THR A N 1
ATOM 983 C CA . THR A 1 123 ? -9.688 5.496 -5.113 1 93.81 123 THR A CA 1
ATOM 984 C C . THR A 1 123 ? -8.211 5.117 -5.172 1 93.81 123 THR A C 1
ATOM 986 O O . THR A 1 123 ? -7.742 4.586 -6.18 1 93.81 123 THR A O 1
ATOM 989 N N . CYS A 1 124 ? -7.492 5.41 -4.184 1 94.38 124 CYS A N 1
ATOM 990 C CA . CYS A 1 124 ? -6.102 4.984 -4.059 1 94.38 124 CYS A CA 1
ATOM 991 C C . CYS A 1 124 ? -5.863 4.289 -2.725 1 94.38 124 CYS A C 1
ATOM 993 O O . CYS A 1 124 ? -6.656 3.438 -2.312 1 94.38 124 CYS A O 1
ATOM 995 N N . GLY A 1 125 ? -4.832 4.426 -2.064 1 95.31 125 GLY A N 1
ATOM 996 C CA . GLY A 1 125 ? -4.582 3.805 -0.772 1 95.31 125 GLY A CA 1
ATOM 997 C C . GLY A 1 125 ? -5.18 4.582 0.387 1 95.31 125 GLY A C 1
ATOM 998 O O . GLY A 1 125 ? -6.328 4.352 0.769 1 95.31 125 GLY A O 1
ATOM 999 N N . ARG A 1 126 ? -4.453 5.453 0.889 1 96.38 126 ARG A N 1
ATOM 1000 C CA . ARG A 1 126 ? -4.848 6.398 1.93 1 96.38 126 ARG A CA 1
ATOM 1001 C C . ARG A 1 126 ? -4.25 7.777 1.671 1 96.38 126 ARG A C 1
ATOM 1003 O O . ARG A 1 126 ? -3.219 8.133 2.244 1 96.38 126 ARG A O 1
ATOM 1010 N N . PRO A 1 127 ? -4.996 8.484 0.835 1 97.44 127 PRO A N 1
ATOM 1011 C CA . PRO A 1 127 ? -4.512 9.844 0.58 1 97.44 127 PRO A CA 1
ATOM 1012 C C . PRO A 1 127 ? -4.586 10.734 1.813 1 97.44 127 PRO A C 1
ATOM 1014 O O . PRO A 1 127 ? -5.605 10.75 2.51 1 97.44 127 PRO A O 1
ATOM 1017 N N . LEU A 1 128 ? -3.514 11.398 2.057 1 97.38 128 LEU A N 1
ATOM 1018 C CA . LEU A 1 128 ? -3.457 12.375 3.137 1 97.38 128 LEU A CA 1
ATOM 1019 C C . LEU A 1 128 ? -3.383 13.797 2.58 1 97.38 128 LEU A C 1
ATOM 1021 O O . LEU A 1 128 ? -4.379 14.328 2.08 1 97.38 128 LEU A O 1
ATOM 1025 N N . GLY A 1 129 ? -2.162 14.289 2.35 1 97.75 129 GLY A N 1
ATOM 1026 C CA . GLY A 1 129 ? -2.041 15.586 1.703 1 97.75 129 GLY A CA 1
ATOM 1027 C C . GLY A 1 129 ? -2.285 15.531 0.207 1 97.75 129 GLY A C 1
ATOM 1028 O O . GLY A 1 129 ? -1.847 14.594 -0.466 1 97.75 129 GLY A O 1
ATOM 1029 N N . ILE A 1 130 ? -3.043 16.547 -0.28 1 98.19 130 ILE A N 1
ATOM 1030 C CA . ILE A 1 130 ? -3.248 16.672 -1.719 1 98.19 130 ILE A CA 1
ATOM 1031 C C . ILE A 1 130 ? -3.072 18.125 -2.137 1 98.19 130 ILE A C 1
ATOM 1033 O O . ILE A 1 130 ? -3.301 19.047 -1.34 1 98.19 130 ILE A O 1
ATOM 1037 N N . THR A 1 131 ? -2.643 18.344 -3.334 1 97.69 131 THR A N 1
ATOM 1038 C CA . THR A 1 131 ? -2.49 19.688 -3.893 1 97.69 131 THR A CA 1
ATOM 1039 C C . THR A 1 131 ? -2.629 19.656 -5.41 1 97.69 131 THR A C 1
ATOM 1041 O O . THR A 1 131 ? -2.664 18.578 -6.02 1 97.69 131 THR A O 1
ATOM 1044 N N . MET A 1 132 ? -2.854 20.828 -5.969 1 97.56 132 MET A N 1
ATOM 1045 C CA . MET A 1 132 ? -2.887 20.938 -7.422 1 97.56 132 MET A CA 1
ATOM 1046 C C . MET A 1 132 ? -1.507 21.297 -7.973 1 97.56 132 MET A C 1
ATOM 1048 O O . MET A 1 132 ? -0.792 22.109 -7.395 1 97.56 132 MET A O 1
ATOM 1052 N N . ASP A 1 133 ? -1.138 20.578 -9.062 1 98.25 133 ASP A N 1
ATOM 1053 C CA . ASP A 1 133 ? 0.1 21 -9.711 1 98.25 133 ASP A CA 1
ATOM 1054 C C . ASP A 1 133 ? -0.152 22.156 -10.672 1 98.25 133 ASP A C 1
ATOM 1056 O O . ASP A 1 133 ? -1.256 22.703 -10.719 1 98.25 133 ASP A O 1
ATOM 1060 N N . ASN A 1 134 ? 0.913 22.625 -11.375 1 97.69 134 ASN A N 1
ATOM 1061 C CA . ASN A 1 134 ? 0.82 23.812 -12.211 1 97.69 134 ASN A CA 1
ATOM 1062 C C . ASN A 1 134 ? -0.091 23.578 -13.414 1 97.69 134 ASN A C 1
ATOM 1064 O O . ASN A 1 134 ? -0.597 24.547 -14 1 97.69 134 ASN A O 1
ATOM 1068 N N . ASP A 1 135 ? -0.366 22.359 -13.805 1 97.25 135 ASP A N 1
ATOM 1069 C CA . ASP A 1 135 ? -1.269 22.016 -14.906 1 97.25 135 ASP A CA 1
ATOM 1070 C C . ASP A 1 135 ? -2.67 21.703 -14.383 1 97.25 135 ASP A C 1
ATOM 1072 O O . ASP A 1 135 ? -3.508 21.172 -15.117 1 97.25 135 ASP A O 1
ATOM 1076 N N . ASP A 1 136 ? -2.861 21.938 -13.086 1 97.19 136 ASP A N 1
ATOM 1077 C CA . ASP A 1 136 ? -4.145 21.781 -12.406 1 97.19 136 ASP A CA 1
ATOM 1078 C C . ASP A 1 136 ? -4.535 20.312 -12.312 1 97.19 136 ASP A C 1
ATOM 1080 O O . ASP A 1 136 ? -5.707 19.953 -12.477 1 97.19 136 ASP A O 1
ATOM 1084 N N . ASN A 1 137 ? -3.566 19.438 -12.203 1 98.31 137 ASN A N 1
ATOM 1085 C CA . ASN A 1 137 ? -3.752 18.031 -11.836 1 98.31 137 ASN A CA 1
ATOM 1086 C C . ASN A 1 137 ? -3.521 17.812 -10.344 1 98.31 137 ASN A C 1
ATOM 1088 O O . ASN A 1 137 ? -2.875 18.625 -9.68 1 98.31 137 ASN A O 1
ATOM 1092 N N . LEU A 1 138 ? -4.055 16.703 -9.898 1 98.5 138 LEU A N 1
ATOM 1093 C CA . LEU A 1 138 ? -3.953 16.406 -8.469 1 98.5 138 LEU A CA 1
ATOM 1094 C C . LEU A 1 138 ? -2.65 15.68 -8.156 1 98.5 138 LEU A C 1
ATOM 1096 O O . LEU A 1 138 ? -2.32 14.688 -8.805 1 98.5 138 LEU A O 1
ATOM 1100 N N . VAL A 1 139 ? -1.834 16.188 -7.285 1 98.88 139 VAL A N 1
ATOM 1101 C CA . VAL A 1 139 ? -0.709 15.484 -6.676 1 98.88 139 VAL A CA 1
ATOM 1102 C C . VAL A 1 139 ? -1.097 15 -5.281 1 98.88 139 VAL A C 1
ATOM 1104 O O . VAL A 1 139 ? -1.635 15.766 -4.48 1 98.88 139 VAL A O 1
ATOM 1107 N N . ILE A 1 140 ? -0.861 13.758 -5.004 1 98.81 140 ILE A N 1
ATOM 1108 C CA . ILE A 1 140 ? -1.44 13.094 -3.842 1 98.81 140 ILE A CA 1
ATOM 1109 C C . ILE A 1 140 ? -0.334 12.445 -3.01 1 98.81 140 ILE A C 1
ATOM 1111 O O . ILE A 1 140 ? 0.414 11.602 -3.506 1 98.81 140 ILE A O 1
ATOM 1115 N N . ALA A 1 141 ? -0.185 12.859 -1.803 1 98.81 141 ALA A N 1
ATOM 1116 C CA . ALA A 1 141 ? 0.608 12.102 -0.836 1 98.81 141 ALA A CA 1
ATOM 1117 C C . ALA A 1 141 ? -0.187 10.93 -0.276 1 98.81 141 ALA A C 1
ATOM 1119 O O . ALA A 1 141 ? -1.061 11.109 0.574 1 98.81 141 ALA A O 1
ATOM 1120 N N . ASP A 1 142 ? 0.102 9.812 -0.754 1 98.44 142 ASP A N 1
ATOM 1121 C CA . ASP A 1 142 ? -0.602 8.609 -0.318 1 98.44 142 ASP A CA 1
ATOM 1122 C C . ASP A 1 142 ? 0.264 7.781 0.624 1 98.44 142 ASP A C 1
ATOM 1124 O O . ASP A 1 142 ? 1.359 7.352 0.253 1 98.44 142 ASP A O 1
ATOM 1128 N N . SER A 1 143 ? -0.239 7.492 1.759 1 97.5 143 SER A N 1
ATOM 1129 C CA . SER A 1 143 ? 0.56 6.879 2.814 1 97.5 143 SER A CA 1
ATOM 1130 C C . SER A 1 143 ? 0.873 5.422 2.492 1 97.5 143 SER A C 1
ATOM 1132 O O . SER A 1 143 ? 1.748 4.816 3.115 1 97.5 143 SER A O 1
ATOM 1134 N N . VAL A 1 144 ? 0.209 4.883 1.545 1 96.44 144 VAL A N 1
ATOM 1135 C CA . VAL A 1 144 ? 0.403 3.475 1.217 1 96.44 144 VAL A CA 1
ATOM 1136 C C . VAL A 1 144 ? 1.088 3.35 -0.143 1 96.44 144 VAL A C 1
ATOM 1138 O O . VAL A 1 144 ? 2 2.539 -0.313 1 96.44 144 VAL A O 1
ATOM 1141 N N . LYS A 1 145 ? 0.7 4.164 -1.062 1 97.62 145 LYS A N 1
ATOM 1142 C CA . LYS A 1 145 ? 1.089 3.945 -2.453 1 97.62 145 LYS A CA 1
ATOM 1143 C C . LYS A 1 145 ? 2.24 4.863 -2.852 1 97.62 145 LYS A C 1
ATOM 1145 O O . LYS A 1 145 ? 2.854 4.676 -3.904 1 97.62 145 LYS A O 1
ATOM 1150 N N . GLY A 1 146 ? 2.596 5.797 -2.021 1 98.12 146 GLY A N 1
ATOM 1151 C CA . GLY A 1 146 ? 3.668 6.73 -2.338 1 98.12 146 GLY A CA 1
ATOM 1152 C C . GLY A 1 146 ? 3.164 8.07 -2.83 1 98.12 146 GLY A C 1
ATOM 1153 O O . GLY A 1 146 ? 2.074 8.508 -2.455 1 98.12 146 GLY A O 1
ATOM 1154 N N . LEU A 1 147 ? 4.051 8.781 -3.559 1 98.81 147 LEU A N 1
ATOM 1155 C CA . LEU A 1 147 ? 3.68 10.039 -4.191 1 98.81 147 LEU A CA 1
ATOM 1156 C C . LEU A 1 147 ? 3 9.797 -5.535 1 98.81 147 LEU A C 1
ATOM 1158 O O . LEU A 1 147 ? 3.582 9.172 -6.422 1 98.81 147 LEU A O 1
ATOM 1162 N N . LEU A 1 148 ? 1.772 10.32 -5.66 1 98.81 148 LEU A N 1
ATOM 1163 C CA . LEU A 1 148 ? 0.973 10.016 -6.844 1 98.81 148 LEU A CA 1
ATOM 1164 C C . LEU A 1 148 ? 0.61 11.297 -7.594 1 98.81 148 LEU A C 1
ATOM 1166 O O . LEU A 1 148 ? 0.654 12.391 -7.02 1 98.81 148 LEU A O 1
ATOM 1170 N N . LYS A 1 149 ? 0.29 11.156 -8.812 1 98.75 149 LYS A N 1
ATOM 1171 C CA . LYS A 1 149 ? -0.312 12.211 -9.625 1 98.75 149 LYS A CA 1
ATOM 1172 C C . LYS A 1 149 ? -1.525 11.688 -10.391 1 98.75 149 LYS A C 1
ATOM 1174 O O . LYS A 1 149 ? -1.461 10.625 -11.016 1 98.75 149 LYS A O 1
ATOM 1179 N N . PHE A 1 150 ? -2.566 12.359 -10.281 1 98.56 150 PHE A N 1
ATOM 1180 C CA . PHE A 1 150 ? -3.771 12.062 -11.047 1 98.56 150 PHE A CA 1
ATOM 1181 C C . PHE A 1 150 ? -4.02 13.117 -12.109 1 98.56 150 PHE A C 1
ATOM 1183 O O . PHE A 1 150 ? -4.289 14.281 -11.797 1 98.56 150 PHE A O 1
ATOM 1190 N N . ASP A 1 151 ? -3.924 12.695 -13.32 1 97.69 151 ASP A N 1
ATOM 1191 C CA . ASP A 1 151 ? -4.273 13.57 -14.438 1 97.69 151 ASP A CA 1
ATOM 1192 C C . ASP 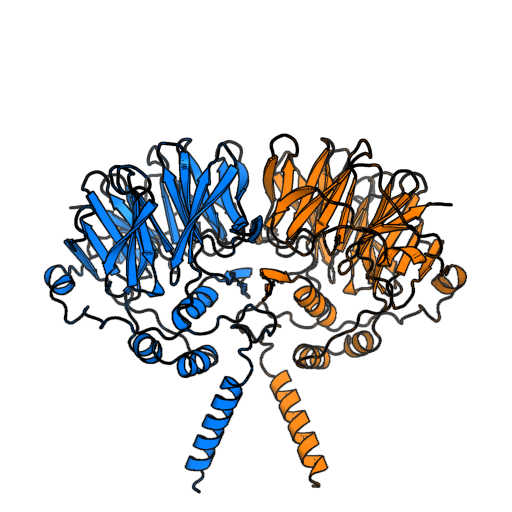A 1 151 ? -5.789 13.648 -14.617 1 97.69 151 ASP A C 1
ATOM 1194 O O . ASP A 1 151 ? -6.422 12.672 -15.031 1 97.69 151 ASP A O 1
ATOM 1198 N N . ILE A 1 152 ? -6.32 14.758 -14.359 1 95.38 152 ILE A N 1
ATOM 1199 C CA . ILE A 1 152 ? -7.766 14.938 -14.305 1 95.38 152 ILE A CA 1
ATOM 1200 C C . ILE A 1 152 ? -8.359 14.758 -15.703 1 95.38 152 ILE A C 1
ATOM 1202 O O . ILE A 1 152 ? -9.43 14.172 -15.859 1 95.38 152 ILE A O 1
ATOM 1206 N N . LYS A 1 153 ? -7.758 15.234 -16.734 1 93.88 153 LYS A N 1
ATOM 1207 C CA . LYS A 1 153 ? -8.273 15.172 -18.094 1 93.88 153 LYS A CA 1
ATOM 1208 C C . LYS A 1 153 ? -8.273 13.742 -18.625 1 93.88 153 LYS A C 1
ATOM 1210 O O . LYS A 1 153 ? -9.266 13.281 -19.188 1 93.88 153 LYS A O 1
ATOM 1215 N N . SER A 1 154 ? -7.199 13.031 -18.391 1 93.38 154 SER A N 1
ATOM 1216 C CA . SER A 1 154 ? -7.074 11.688 -18.938 1 93.38 154 SER A CA 1
ATOM 1217 C C . SER A 1 154 ? -7.566 10.641 -17.953 1 93.38 154 SER A C 1
ATOM 1219 O O . SER A 1 154 ? -7.707 9.461 -18.312 1 93.38 154 SER A O 1
ATOM 1221 N N . ASN A 1 155 ? -7.785 11.016 -16.734 1 94.31 155 ASN A N 1
ATOM 1222 C CA . ASN A 1 155 ? -8.18 10.102 -15.672 1 94.31 155 ASN A CA 1
ATOM 1223 C C . ASN A 1 155 ? -7.125 9.031 -15.422 1 94.31 155 ASN A C 1
ATOM 1225 O O . ASN A 1 155 ? -7.453 7.855 -15.234 1 94.31 155 ASN A O 1
ATOM 1229 N N . GLN A 1 156 ? -5.91 9.414 -15.539 1 95.44 156 GLN A N 1
ATOM 1230 C CA . GLN A 1 156 ? -4.809 8.484 -15.312 1 95.44 156 GLN A CA 1
ATOM 1231 C C . GLN A 1 156 ? -4.129 8.742 -13.977 1 95.44 156 GLN A C 1
ATOM 1233 O O . GLN A 1 156 ? -3.797 9.883 -13.648 1 95.44 156 GLN A O 1
ATOM 1238 N N . LEU A 1 157 ? -4.027 7.695 -13.172 1 98 157 LEU A N 1
ATOM 1239 C CA . LEU A 1 157 ? -3.324 7.742 -11.898 1 98 157 LEU A CA 1
ATOM 1240 C C . LEU A 1 157 ? -1.917 7.172 -12.031 1 98 157 LEU A C 1
ATOM 1242 O O . LEU A 1 157 ? -1.744 6.031 -12.469 1 98 157 LEU A O 1
ATOM 1246 N N . SER A 1 158 ? -0.88 7.93 -11.656 1 98.06 158 SER A N 1
ATOM 1247 C CA . SER A 1 158 ? 0.513 7.512 -11.766 1 98.06 158 SER A CA 1
ATOM 1248 C C . SER A 1 158 ? 1.209 7.539 -10.406 1 98.06 158 SER A C 1
ATOM 1250 O O . SER A 1 158 ? 0.881 8.367 -9.555 1 98.06 158 SER A O 1
ATOM 1252 N N . ILE A 1 159 ? 2.121 6.633 -10.289 1 98.5 159 ILE A N 1
ATOM 1253 C CA . ILE A 1 159 ? 3.039 6.691 -9.156 1 98.5 159 ILE A CA 1
ATOM 1254 C C . ILE A 1 159 ? 4.293 7.473 -9.547 1 98.5 159 ILE A C 1
ATOM 1256 O O . ILE A 1 159 ? 5.094 7.008 -10.359 1 98.5 159 ILE A O 1
ATOM 1260 N N . LEU A 1 160 ? 4.426 8.641 -8.977 1 98.38 160 LEU A N 1
ATOM 1261 C CA . LEU A 1 160 ? 5.629 9.414 -9.25 1 98.38 160 LEU A CA 1
ATOM 1262 C C . LEU A 1 160 ? 6.848 8.781 -8.586 1 98.38 160 LEU A C 1
ATOM 1264 O O . LEU A 1 160 ? 7.898 8.641 -9.219 1 98.38 160 LEU A O 1
ATOM 1268 N N . THR A 1 161 ? 6.68 8.422 -7.379 1 97.69 161 THR A N 1
ATOM 1269 C CA . THR A 1 161 ? 7.73 7.684 -6.688 1 97.69 161 THR A CA 1
ATOM 1270 C C . THR A 1 161 ? 7.164 6.93 -5.488 1 97.69 161 THR A C 1
ATOM 1272 O O . THR A 1 161 ? 6.176 7.359 -4.891 1 97.69 161 THR A O 1
ATOM 1275 N N . SER A 1 162 ? 7.75 5.828 -5.23 1 95.75 162 SER A N 1
ATOM 1276 C CA . SER A 1 162 ? 7.41 5.035 -4.055 1 95.75 162 SER A CA 1
ATOM 1277 C C . SER A 1 162 ? 8.656 4.613 -3.289 1 95.75 162 SER A C 1
ATOM 1279 O O . SER A 1 162 ? 8.586 3.764 -2.398 1 95.75 162 SER A O 1
ATOM 1281 N N . SER A 1 163 ? 9.773 5.148 -3.68 1 95.06 163 SER A N 1
ATOM 1282 C CA . SER A 1 163 ? 11.047 4.828 -3.049 1 95.06 163 SER A CA 1
ATOM 1283 C C . SER A 1 163 ? 12.047 5.969 -3.215 1 95.06 163 SER A C 1
ATOM 1285 O O . SER A 1 163 ? 11.789 6.926 -3.947 1 95.06 163 SER A O 1
ATOM 1287 N N . PHE A 1 164 ? 13.133 5.887 -2.439 1 94 164 PHE A N 1
ATOM 1288 C CA . PHE A 1 164 ? 14.242 6.824 -2.574 1 94 164 PHE A CA 1
ATOM 1289 C C . PHE A 1 164 ? 15.578 6.113 -2.404 1 94 164 PHE A C 1
ATOM 1291 O O . PHE A 1 164 ? 15.633 5.02 -1.837 1 94 164 PHE A O 1
ATOM 1298 N N . LEU A 1 165 ? 16.547 6.703 -3.041 1 88.62 165 LEU A N 1
ATOM 1299 C CA . LEU A 1 165 ? 17.875 6.141 -2.938 1 88.62 165 LEU A CA 1
ATOM 1300 C C . LEU A 1 165 ? 18.547 6.551 -1.629 1 88.62 165 LEU A C 1
ATOM 1302 O O . LEU A 1 165 ? 18.609 7.742 -1.312 1 88.62 165 LEU A O 1
ATOM 1306 N N . ASN A 1 166 ? 18.938 5.562 -0.921 1 83.38 166 ASN A N 1
ATOM 1307 C CA . ASN A 1 166 ? 19.688 5.828 0.295 1 83.38 166 ASN A CA 1
ATOM 1308 C C . ASN A 1 166 ? 21.141 6.207 -0.018 1 83.38 166 ASN A C 1
ATOM 1310 O O . ASN A 1 166 ? 21.562 6.133 -1.171 1 83.38 166 ASN A O 1
ATOM 1314 N N . SER A 1 167 ? 21.828 6.543 1.037 1 79.69 167 SER A N 1
ATOM 1315 C CA . SER A 1 167 ? 23.234 6.926 0.888 1 79.69 167 SER A CA 1
ATOM 1316 C C . SER A 1 167 ? 24.078 5.754 0.394 1 79.69 167 SER A C 1
ATOM 1318 O O . SER A 1 167 ? 25.078 5.949 -0.293 1 79.69 167 SER A O 1
ATOM 1320 N N . ASN A 1 168 ? 23.672 4.5 0.6 1 73.88 168 ASN A N 1
ATOM 1321 C CA . ASN A 1 168 ? 24.406 3.312 0.169 1 73.88 168 ASN A CA 1
ATOM 1322 C C . ASN A 1 168 ? 23.938 2.83 -1.2 1 73.88 168 ASN A C 1
ATOM 1324 O O . ASN A 1 168 ? 24.188 1.688 -1.584 1 73.88 168 ASN A O 1
ATOM 1328 N N . LYS A 1 169 ? 23.141 3.582 -1.844 1 77 169 LYS A N 1
ATOM 1329 C CA . LYS A 1 169 ? 22.672 3.359 -3.213 1 77 169 LYS A CA 1
ATOM 1330 C C . LYS A 1 169 ? 21.672 2.215 -3.273 1 77 169 LYS A C 1
ATOM 1332 O O . LYS A 1 169 ? 21.562 1.523 -4.289 1 77 169 LYS A O 1
ATOM 1337 N N . THR A 1 170 ? 21.156 1.95 -2.156 1 79.31 170 THR A N 1
ATOM 1338 C CA . THR A 1 170 ? 20.031 1.018 -2.158 1 79.31 170 THR A CA 1
ATOM 1339 C C . THR A 1 170 ? 18.703 1.767 -2.088 1 79.31 170 THR A C 1
ATOM 1341 O O . THR A 1 170 ? 18.641 2.889 -1.581 1 79.31 170 THR A O 1
ATOM 1344 N N . HIS A 1 171 ? 17.719 1.177 -2.625 1 85.94 171 HIS A N 1
ATOM 1345 C CA . HIS A 1 171 ? 16.406 1.812 -2.621 1 85.94 171 HIS A CA 1
ATOM 1346 C C . HIS A 1 171 ? 15.633 1.45 -1.364 1 85.94 171 HIS A C 1
ATOM 1348 O O . HIS A 1 171 ? 15.57 0.28 -0.979 1 85.94 171 HIS A O 1
ATOM 1354 N N . SER A 1 172 ? 15.203 2.506 -0.719 1 89.56 172 SER A N 1
ATOM 1355 C CA . SER A 1 172 ? 14.297 2.32 0.408 1 89.56 172 SER A CA 1
ATOM 1356 C C . SER A 1 172 ? 12.875 2.754 0.053 1 89.56 172 SER A C 1
ATOM 1358 O O . SER A 1 172 ? 12.68 3.754 -0.643 1 89.56 172 SER A O 1
ATOM 1360 N N . LYS A 1 173 ? 11.93 2.062 0.545 1 93 173 LYS A N 1
ATOM 1361 C CA . LYS A 1 173 ? 10.539 2.336 0.211 1 93 173 LYS A CA 1
ATOM 1362 C C . LYS A 1 173 ? 9.992 3.496 1.036 1 93 173 LYS A C 1
ATOM 1364 O O . LYS A 1 173 ? 10.445 3.738 2.156 1 93 173 LYS A O 1
ATOM 1369 N N . LEU A 1 174 ? 9.094 4.203 0.425 1 95.75 174 LEU A N 1
ATOM 1370 C CA . LEU A 1 174 ? 8.289 5.195 1.13 1 95.75 174 LEU A CA 1
ATOM 1371 C C . LEU A 1 174 ? 7.078 4.547 1.79 1 95.75 174 LEU A C 1
ATOM 1373 O O . LEU A 1 174 ? 6.234 3.961 1.107 1 95.75 174 LEU A O 1
ATOM 1377 N N . ASN A 1 175 ? 6.984 4.727 3.068 1 90.75 175 ASN A N 1
ATOM 1378 C CA . ASN A 1 175 ? 6.016 3.896 3.775 1 90.75 175 ASN A CA 1
ATOM 1379 C C . ASN A 1 175 ? 4.906 4.738 4.398 1 90.75 175 ASN A C 1
ATOM 1381 O O . ASN A 1 175 ? 3.955 4.199 4.965 1 90.75 175 ASN A O 1
ATOM 1385 N N . PHE A 1 176 ? 5.023 5.98 4.344 1 96.75 176 PHE A N 1
ATOM 1386 C CA . PHE A 1 176 ? 4.031 6.844 4.973 1 96.75 176 PHE A CA 1
ATOM 1387 C C . PHE A 1 176 ? 4.094 8.25 4.398 1 96.75 176 PHE A C 1
ATOM 1389 O O . PHE A 1 176 ? 4.234 9.227 5.141 1 96.75 176 PHE A O 1
ATOM 1396 N N . VAL A 1 177 ? 3.99 8.359 3.1 1 98.62 177 VAL A N 1
ATOM 1397 C CA . VAL A 1 177 ? 3.943 9.68 2.473 1 98.62 177 VAL A CA 1
ATOM 1398 C C . VAL A 1 177 ? 2.742 10.461 3 1 98.62 177 VAL A C 1
ATOM 1400 O O . VAL A 1 177 ? 1.613 9.961 2.98 1 98.62 177 VAL A O 1
ATOM 1403 N N . ASN A 1 178 ? 2.982 11.672 3.463 1 98.56 178 ASN A N 1
ATOM 1404 C CA . ASN A 1 178 ? 1.994 12.297 4.336 1 98.56 178 ASN A CA 1
ATOM 1405 C C . ASN A 1 178 ? 1.46 13.594 3.74 1 98.56 178 ASN A C 1
ATOM 1407 O O . ASN A 1 178 ? 0.249 13.82 3.715 1 98.56 178 ASN A O 1
ATOM 1411 N N . ASP A 1 179 ? 2.289 14.484 3.355 1 98.75 179 ASP A N 1
ATOM 1412 C CA . ASP A 1 179 ? 1.863 15.758 2.785 1 98.75 179 ASP A CA 1
ATOM 1413 C C . ASP A 1 179 ? 2.734 16.141 1.591 1 98.75 179 ASP A C 1
ATOM 1415 O O . ASP A 1 179 ? 3.812 15.578 1.394 1 98.75 179 ASP A O 1
ATOM 1419 N N . VAL A 1 180 ? 2.227 17.125 0.787 1 98.88 180 VAL A N 1
ATOM 1420 C CA . VAL A 1 180 ? 2.918 17.406 -0.466 1 98.88 180 VAL A CA 1
ATOM 1421 C C . VAL A 1 180 ? 2.607 18.828 -0.912 1 98.88 180 VAL A C 1
ATOM 1423 O O . VAL A 1 180 ? 1.5 19.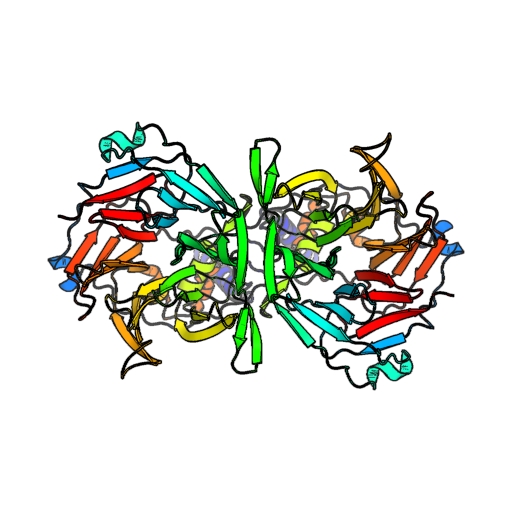328 -0.691 1 98.88 180 VAL A O 1
ATOM 1426 N N . ILE A 1 181 ? 3.574 19.469 -1.521 1 98.5 181 ILE A N 1
ATOM 1427 C CA . ILE A 1 181 ? 3.416 20.766 -2.182 1 98.5 181 ILE A CA 1
ATOM 1428 C C . ILE A 1 181 ? 4.156 20.75 -3.516 1 98.5 181 ILE A C 1
ATOM 1430 O O . ILE A 1 181 ? 5.105 19.984 -3.703 1 98.5 181 ILE A O 1
ATOM 1434 N N . VAL A 1 182 ? 3.701 21.578 -4.43 1 98.69 182 VAL A N 1
ATOM 1435 C CA . VAL A 1 182 ? 4.312 21.719 -5.746 1 98.69 182 VAL A CA 1
ATOM 1436 C C . VAL A 1 182 ? 4.738 23.172 -5.965 1 98.69 182 VAL A C 1
ATOM 1438 O O . VAL A 1 182 ? 3.928 24.094 -5.824 1 98.69 182 VAL A O 1
ATOM 1441 N N . GLY A 1 183 ? 6.016 23.344 -6.281 1 98.31 183 GLY A N 1
ATOM 1442 C CA . GLY A 1 183 ? 6.531 24.688 -6.539 1 98.31 183 GLY A CA 1
ATOM 1443 C C . GLY A 1 183 ? 6.172 25.203 -7.918 1 98.31 183 GLY A C 1
ATOM 1444 O O . GLY A 1 183 ? 5.762 24.438 -8.789 1 98.31 183 GLY A O 1
ATOM 1445 N N . ASN A 1 184 ? 6.379 26.516 -8.07 1 96.94 184 ASN A N 1
ATOM 1446 C CA . ASN A 1 184 ? 6.16 27.141 -9.367 1 96.94 184 ASN A CA 1
ATOM 1447 C C . ASN A 1 184 ? 7.078 26.547 -10.438 1 96.94 184 ASN A C 1
ATOM 1449 O O . ASN A 1 184 ? 6.754 26.578 -11.625 1 96.94 184 ASN A O 1
ATOM 1453 N N . ASP A 1 185 ? 8.188 26.031 -10.062 1 97.19 185 ASP A N 1
ATOM 1454 C CA . ASP A 1 185 ? 9.141 25.422 -10.977 1 97.19 185 ASP A CA 1
ATOM 1455 C C . ASP A 1 185 ? 8.812 23.953 -11.211 1 97.19 185 ASP A C 1
ATOM 1457 O O . ASP A 1 185 ? 9.617 23.203 -11.781 1 97.19 185 ASP A O 1
ATOM 1461 N N . ASP A 1 186 ? 7.754 23.453 -10.656 1 98 186 ASP A N 1
ATOM 1462 C CA . ASP A 1 186 ? 7.203 22.109 -10.828 1 98 186 ASP A CA 1
ATOM 1463 C C . ASP A 1 186 ? 7.914 21.109 -9.922 1 98 186 ASP A C 1
ATOM 1465 O O . ASP A 1 186 ? 7.566 19.922 -9.914 1 98 186 ASP A O 1
ATOM 1469 N N . MET A 1 187 ? 8.898 21.609 -9.164 1 98.62 187 MET A N 1
ATOM 1470 C CA . MET A 1 187 ? 9.484 20.719 -8.156 1 98.62 187 MET A CA 1
ATOM 1471 C C . MET A 1 187 ? 8.453 20.328 -7.109 1 98.62 187 MET A C 1
ATOM 1473 O O . MET A 1 187 ? 7.633 21.156 -6.695 1 98.62 187 MET A O 1
ATOM 1477 N N . ILE A 1 188 ? 8.516 19.078 -6.707 1 98.88 188 ILE A N 1
ATOM 1478 C CA . ILE A 1 188 ? 7.57 18.578 -5.715 1 98.88 188 ILE A CA 1
ATOM 1479 C C . ILE A 1 188 ? 8.305 18.281 -4.406 1 98.88 188 ILE A C 1
ATOM 1481 O O . ILE A 1 188 ? 9.383 17.703 -4.41 1 98.88 188 ILE A O 1
ATOM 1485 N N . TYR A 1 189 ? 7.801 18.734 -3.299 1 98.94 189 TYR A N 1
ATOM 1486 C CA . TYR A 1 189 ? 8.312 18.469 -1.963 1 98.94 189 TYR A CA 1
ATOM 1487 C C . TYR A 1 189 ? 7.266 17.75 -1.111 1 98.94 189 TYR A C 1
ATOM 1489 O O . TYR A 1 189 ? 6.082 18.094 -1.165 1 98.94 189 TYR A O 1
ATOM 1497 N N . PHE A 1 190 ? 7.719 16.75 -0.396 1 98.94 190 PHE A N 1
ATOM 1498 C CA . PHE A 1 190 ? 6.75 15.961 0.355 1 98.94 190 PHE A CA 1
ATOM 1499 C C . PHE A 1 190 ? 7.398 15.344 1.585 1 98.94 190 PHE A C 1
ATOM 1501 O O . PHE A 1 190 ? 8.625 15.344 1.717 1 98.94 190 PHE A O 1
ATOM 1508 N N . THR A 1 191 ? 6.602 14.914 2.508 1 98.88 191 THR A N 1
ATOM 1509 C CA . THR A 1 191 ? 7.094 14.297 3.736 1 98.88 191 THR A CA 1
ATOM 1510 C C . THR A 1 191 ? 6.777 12.805 3.76 1 98.88 191 THR A C 1
ATOM 1512 O O . THR A 1 191 ? 5.812 12.359 3.135 1 98.88 191 THR A O 1
ATOM 1515 N N . ASP A 1 192 ? 7.594 12.055 4.379 1 98.25 192 ASP A N 1
ATOM 1516 C CA . ASP A 1 192 ? 7.418 10.664 4.793 1 98.25 192 ASP A CA 1
ATOM 1517 C C . ASP A 1 192 ? 7.555 10.523 6.309 1 98.25 192 ASP A C 1
ATOM 1519 O O . ASP A 1 192 ? 8.656 10.625 6.852 1 98.25 192 ASP A O 1
ATOM 1523 N N . SER A 1 193 ? 6.5 10.25 7 1 97.62 193 SER A N 1
ATOM 1524 C CA . SER A 1 193 ? 6.344 10.594 8.414 1 97.62 193 SER A CA 1
ATOM 1525 C C . SER A 1 193 ? 7.086 9.602 9.305 1 97.62 193 SER A C 1
ATOM 1527 O O . SER A 1 193 ? 7.512 9.953 10.406 1 97.62 193 SER A O 1
ATOM 1529 N N . THR A 1 194 ? 7.148 8.367 8.938 1 93.19 194 THR A N 1
ATOM 1530 C CA . THR A 1 194 ? 7.688 7.336 9.82 1 93.19 194 THR A CA 1
ATOM 1531 C C . THR A 1 194 ? 8.062 6.09 9.023 1 93.19 194 THR A C 1
ATOM 1533 O O . THR A 1 194 ? 7.82 6.02 7.812 1 93.19 194 THR A O 1
ATOM 1536 N N . SER A 1 195 ? 8.688 5.098 9.711 1 88.44 195 SER A N 1
ATOM 1537 C CA . SER A 1 195 ? 9.156 3.879 9.055 1 88.44 195 SER A CA 1
ATOM 1538 C C . SER A 1 195 ? 8.125 2.764 9.156 1 88.44 195 SER A C 1
ATOM 1540 O O . SER A 1 195 ? 8.336 1.664 8.641 1 88.44 195 SER A O 1
ATOM 1542 N N . ILE A 1 196 ? 7.082 3.023 9.812 1 86.88 196 ILE A N 1
ATOM 1543 C CA . ILE A 1 196 ? 6.031 2.014 9.891 1 86.88 196 ILE A CA 1
ATOM 1544 C C . ILE A 1 196 ? 4.891 2.379 8.945 1 86.88 196 ILE A C 1
ATOM 1546 O O . ILE A 1 196 ? 4.684 3.557 8.641 1 86.88 196 ILE A O 1
ATOM 1550 N N . ALA A 1 197 ? 4.215 1.388 8.484 1 90.44 197 ALA A N 1
ATOM 1551 C CA . ALA A 1 197 ? 3.201 1.581 7.449 1 90.44 197 ALA A CA 1
ATOM 1552 C C . ALA A 1 197 ? 1.795 1.497 8.039 1 90.44 197 ALA A C 1
ATOM 1554 O O . ALA A 1 197 ? 1.599 0.938 9.117 1 90.44 197 ALA A O 1
ATOM 1555 N N . PRO A 1 198 ? 0.842 2.174 7.312 1 90.19 198 PRO A N 1
ATOM 1556 C CA . PRO A 1 198 ? -0.559 1.952 7.68 1 90.19 198 PRO A CA 1
ATOM 1557 C C . PRO A 1 198 ? -0.947 0.476 7.66 1 90.19 198 PRO A C 1
ATOM 1559 O O . PRO A 1 198 ? -0.301 -0.327 6.98 1 90.19 198 PRO A O 1
ATOM 1562 N N . ILE A 1 199 ? -1.992 0.193 8.383 1 84.5 199 ILE A N 1
ATOM 1563 C CA . ILE A 1 199 ? -2.49 -1.177 8.438 1 84.5 199 ILE A CA 1
ATOM 1564 C C . ILE A 1 199 ? -3.926 -1.225 7.918 1 84.5 199 ILE A C 1
ATOM 1566 O O . ILE A 1 199 ? -4.73 -0.338 8.211 1 84.5 199 ILE A O 1
ATOM 1570 N N . LEU A 1 200 ? -4.16 -2.24 7.094 1 86.75 200 LEU A N 1
ATOM 1571 C CA . LEU A 1 200 ? -5.543 -2.436 6.672 1 86.75 200 LEU A CA 1
ATOM 1572 C C . LEU A 1 200 ? -6.406 -2.914 7.836 1 86.75 200 LEU A C 1
ATOM 1574 O O . LEU A 1 200 ? -6.117 -3.947 8.445 1 86.75 200 LEU A O 1
ATOM 1578 N N . ASP A 1 201 ? -7.441 -2.119 8.117 1 80.5 201 ASP A N 1
ATOM 1579 C CA . ASP A 1 201 ? -8.219 -2.467 9.305 1 80.5 201 ASP A CA 1
ATOM 1580 C C . ASP A 1 201 ? -9.5 -3.199 8.922 1 80.5 201 ASP A C 1
ATOM 1582 O O . ASP A 1 201 ? -9.703 -3.557 7.758 1 80.5 201 ASP A O 1
ATOM 1586 N N . ASN A 1 202 ? -10.398 -3.504 9.891 1 75.94 202 ASN A N 1
ATOM 1587 C CA . ASN A 1 202 ? -11.555 -4.375 9.711 1 75.94 202 ASN A CA 1
ATOM 1588 C C . ASN A 1 202 ? -12.648 -3.689 8.898 1 75.94 202 ASN A C 1
ATOM 1590 O O . ASN A 1 202 ? -13.609 -4.336 8.477 1 75.94 202 ASN A O 1
ATOM 1594 N N . THR A 1 203 ? -12.5 -2.441 8.641 1 77.81 203 THR A N 1
ATOM 1595 C CA . THR A 1 203 ? -13.461 -1.735 7.801 1 77.81 203 THR A CA 1
ATOM 1596 C C . THR A 1 203 ? -13.016 -1.754 6.34 1 77.81 203 THR A C 1
ATOM 1598 O O . THR A 1 203 ? -13.758 -1.322 5.457 1 77.81 203 THR A O 1
ATOM 1601 N N . GLY A 1 204 ? -11.859 -2.23 6.137 1 81.69 204 GLY A N 1
ATOM 1602 C CA . GLY A 1 204 ? -11.336 -2.248 4.781 1 81.69 204 GLY A CA 1
ATOM 1603 C C . GLY A 1 204 ? -10.594 -0.978 4.414 1 81.69 204 GLY A C 1
ATOM 1604 O O . GLY A 1 204 ? -10.289 -0.747 3.242 1 81.69 204 GLY A O 1
ATOM 1605 N N . ASP A 1 205 ? -10.32 -0.144 5.445 1 87.44 205 ASP A N 1
ATOM 1606 C CA . ASP A 1 205 ? -9.578 1.093 5.211 1 87.44 205 ASP A CA 1
ATOM 1607 C C . ASP A 1 205 ? -8.164 1.003 5.781 1 87.44 205 ASP A C 1
ATOM 1609 O O . ASP A 1 205 ? -7.922 0.263 6.734 1 87.44 205 ASP A O 1
ATOM 1613 N N . TRP A 1 206 ? -7.277 1.69 5.152 1 90.56 206 TRP A N 1
ATOM 1614 C CA . TRP A 1 206 ? -5.926 1.794 5.691 1 90.56 206 TRP A CA 1
ATOM 1615 C C . TRP A 1 206 ? -5.891 2.734 6.895 1 90.56 206 TRP A C 1
ATOM 1617 O O . TRP A 1 206 ? -6.152 3.932 6.762 1 90.56 206 TRP A O 1
ATOM 1627 N N . ASN A 1 207 ? -5.586 2.184 8.039 1 87.25 207 ASN A N 1
ATOM 1628 C CA . ASN A 1 207 ? -5.551 2.922 9.297 1 87.25 207 ASN A CA 1
ATOM 1629 C C . ASN A 1 207 ? -4.203 3.605 9.508 1 87.25 207 ASN A C 1
ATOM 1631 O O . ASN A 1 207 ? -3.174 2.939 9.609 1 87.25 207 ASN A O 1
ATOM 1635 N N . THR A 1 208 ? -4.191 4.891 9.539 1 89.44 208 THR A N 1
ATOM 1636 C CA . THR A 1 208 ? -2.955 5.637 9.758 1 89.44 208 THR A CA 1
ATOM 1637 C C . THR A 1 208 ? -2.822 6.059 11.219 1 89.44 208 THR A C 1
ATOM 1639 O O . THR A 1 208 ? -1.738 6.438 11.664 1 89.44 208 THR A O 1
ATOM 1642 N N . LEU A 1 209 ? -3.861 6.008 11.961 1 83.12 209 LEU A N 1
ATOM 1643 C CA . LEU A 1 209 ? -3.865 6.484 13.344 1 83.12 209 LEU A CA 1
ATOM 1644 C C . LEU A 1 209 ? -2.955 5.625 14.211 1 83.12 209 LEU A C 1
ATOM 1646 O O . LEU A 1 209 ? -2.188 6.152 15.023 1 83.12 209 LEU A O 1
ATOM 1650 N N . ILE A 1 210 ? -3.023 4.328 14.039 1 80.5 210 ILE A N 1
ATOM 1651 C CA . ILE A 1 210 ? -2.266 3.41 14.883 1 80.5 210 ILE A CA 1
ATOM 1652 C C . ILE A 1 210 ? -0.77 3.629 14.664 1 80.5 210 ILE A C 1
ATOM 1654 O O . ILE A 1 210 ? -0.034 3.902 15.617 1 80.5 210 ILE A O 1
ATOM 1658 N N . PRO A 1 211 ? -0.335 3.539 13.43 1 84.88 211 PRO A N 1
ATOM 1659 C CA . PRO A 1 211 ? 1.093 3.814 13.25 1 84.88 211 PRO A CA 1
ATOM 1660 C C . PRO A 1 211 ? 1.491 5.203 13.742 1 84.88 211 PRO A C 1
ATOM 1662 O O . PRO A 1 211 ? 2.6 5.387 14.25 1 84.88 211 PRO A O 1
ATOM 1665 N N . SER A 1 212 ? 0.684 6.176 13.586 1 87.75 212 SER A N 1
ATOM 1666 C CA . SER A 1 212 ? 0.979 7.527 14.055 1 87.75 212 SER A CA 1
ATOM 1667 C C . SER A 1 212 ? 1.128 7.566 15.57 1 87.75 212 SER A C 1
ATOM 1669 O O . SER A 1 212 ? 2.039 8.211 16.094 1 87.75 212 SER A O 1
ATOM 1671 N N . MET A 1 213 ? 0.223 6.934 16.25 1 83.5 213 MET A N 1
ATOM 1672 C CA . MET A 1 213 ? 0.27 6.898 17.703 1 83.5 213 MET A CA 1
ATOM 1673 C C . MET A 1 213 ? 1.521 6.176 18.188 1 83.5 213 MET A C 1
ATOM 1675 O O . MET A 1 213 ? 2.154 6.605 19.156 1 83.5 213 MET A O 1
ATOM 1679 N N . TYR A 1 214 ? 1.838 5.117 17.562 1 82.94 214 TYR A N 1
ATOM 1680 C CA . TYR A 1 214 ? 3.043 4.383 17.938 1 82.94 214 TYR A CA 1
ATOM 1681 C C . TYR A 1 214 ? 4.285 5.25 17.75 1 82.94 214 TYR A C 1
ATOM 1683 O O . TYR A 1 214 ? 5.18 5.25 18.594 1 82.94 214 TYR A O 1
ATOM 1691 N N . THR A 1 215 ? 4.324 5.895 16.672 1 87.62 215 THR A N 1
ATOM 1692 C CA . THR A 1 215 ? 5.461 6.766 16.406 1 87.62 215 THR A CA 1
ATOM 1693 C C . THR A 1 215 ? 5.52 7.91 17.406 1 87.62 215 THR A C 1
ATOM 1695 O O . THR A 1 215 ? 6.602 8.281 17.875 1 87.62 215 THR A O 1
ATOM 1698 N N . LEU A 1 216 ? 4.398 8.461 17.703 1 88.94 216 LEU A N 1
ATOM 1699 C CA . LEU A 1 216 ? 4.324 9.547 18.672 1 88.94 216 LEU A CA 1
ATOM 1700 C C . LEU A 1 216 ? 4.84 9.094 20.031 1 88.94 216 LEU A C 1
ATOM 1702 O O . LEU A 1 216 ? 5.641 9.789 20.656 1 88.94 216 LEU A O 1
ATOM 1706 N N . VAL A 1 217 ? 4.41 7.926 20.438 1 86.12 217 VAL A N 1
ATOM 1707 C CA . VAL A 1 217 ? 4.762 7.445 21.781 1 86.12 217 VAL A CA 1
ATOM 1708 C C . VAL A 1 217 ? 6.234 7.047 21.812 1 86.12 217 VAL A C 1
ATOM 1710 O O . VAL A 1 217 ? 6.949 7.371 22.766 1 86.12 217 VAL A O 1
ATOM 1713 N N . THR A 1 218 ? 6.703 6.391 20.781 1 87.69 218 THR A N 1
ATOM 1714 C CA . THR A 1 218 ? 8.078 5.898 20.781 1 87.69 218 THR A CA 1
ATOM 1715 C C . THR A 1 218 ? 9.055 7.035 20.516 1 87.69 218 THR A C 1
ATOM 1717 O O . THR A 1 218 ? 10.25 6.918 20.812 1 87.69 218 THR A O 1
ATOM 1720 N N . THR A 1 219 ? 8.656 8.094 19.875 1 92.69 219 THR A N 1
ATOM 1721 C CA . THR A 1 219 ? 9.438 9.281 19.547 1 92.69 219 THR A CA 1
ATOM 1722 C C . THR A 1 219 ? 10.609 8.93 18.641 1 92.69 219 THR A C 1
ATOM 1724 O O . THR A 1 219 ? 11.688 9.516 18.75 1 92.69 219 THR A O 1
ATOM 1727 N N . VAL A 1 220 ? 10.375 7.891 17.828 1 89.94 220 VAL A N 1
ATOM 1728 C CA . VAL A 1 220 ? 11.406 7.566 16.859 1 89.94 220 VAL A CA 1
ATOM 1729 C C . VAL A 1 220 ? 11.531 8.695 15.836 1 89.94 220 VAL A C 1
ATOM 1731 O O . VAL A 1 220 ? 10.547 9.391 15.547 1 89.94 220 VAL A O 1
ATOM 1734 N N . SER A 1 221 ? 12.727 8.875 15.32 1 94.19 221 SER A N 1
ATOM 1735 C CA . SER A 1 221 ? 13 10.008 14.438 1 94.19 221 SER A CA 1
ATOM 1736 C C . SER A 1 221 ? 13.266 9.547 13.008 1 94.19 221 SER A C 1
ATOM 1738 O O . SER A 1 221 ? 14.312 9.852 12.438 1 94.19 221 SER A O 1
ATOM 1740 N N . HIS A 1 222 ? 12.32 8.984 12.383 1 93.44 222 HIS A N 1
ATOM 1741 C CA . HIS A 1 222 ? 12.508 8.414 11.055 1 93.44 222 HIS A CA 1
ATOM 1742 C C . HIS A 1 222 ? 11.82 9.266 9.992 1 93.44 222 HIS A C 1
ATOM 1744 O O . HIS A 1 222 ? 11.867 8.93 8.805 1 93.44 222 HIS A O 1
ATOM 1750 N N . GLY A 1 223 ? 11.164 10.312 10.375 1 96.81 223 GLY A N 1
ATOM 1751 C CA . GLY A 1 223 ? 10.5 11.18 9.414 1 96.81 223 GLY A CA 1
ATOM 1752 C C . GLY A 1 223 ? 11.461 11.898 8.484 1 96.81 223 GLY A C 1
ATOM 1753 O O . GLY A 1 223 ? 12.609 12.156 8.852 1 96.81 223 GLY A O 1
ATOM 1754 N N . LYS A 1 224 ? 10.961 12.25 7.301 1 98.06 224 LYS A N 1
ATOM 1755 C CA . LYS A 1 224 ? 11.812 12.852 6.281 1 98.06 224 LYS A CA 1
ATOM 1756 C C . LYS A 1 2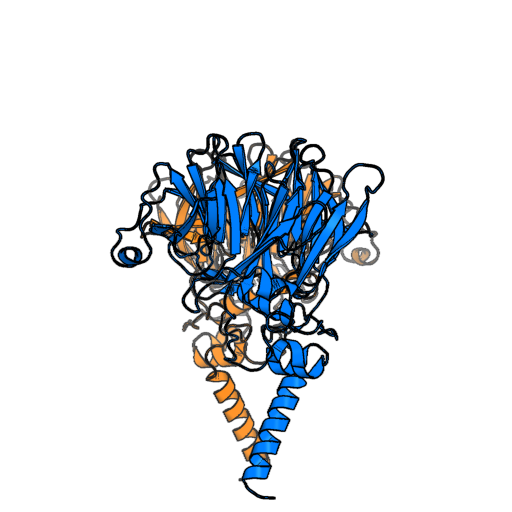24 ? 11.078 13.953 5.523 1 98.06 224 LYS A C 1
ATOM 1758 O O . LYS A 1 224 ? 9.844 13.969 5.484 1 98.06 224 LYS A O 1
ATOM 1763 N N . LEU A 1 225 ? 11.812 14.867 5.059 1 98.75 225 LEU A N 1
ATOM 1764 C CA . LEU A 1 225 ? 11.453 15.758 3.959 1 98.75 225 LEU A CA 1
ATOM 1765 C C . LEU A 1 225 ? 12.18 15.352 2.68 1 98.75 225 LEU A C 1
ATOM 1767 O O . LEU A 1 225 ? 13.398 15.18 2.682 1 98.75 225 LEU A O 1
ATOM 1771 N N . LEU A 1 226 ? 11.406 15.18 1.635 1 98.75 226 LEU A N 1
ATOM 1772 C CA . LEU A 1 226 ? 11.984 14.75 0.367 1 98.75 226 LEU A CA 1
ATOM 1773 C C . LEU A 1 226 ? 11.555 15.672 -0.769 1 98.75 226 LEU A C 1
ATOM 1775 O O . LEU A 1 226 ? 10.586 16.422 -0.633 1 98.75 226 LEU A O 1
ATOM 1779 N N . SER A 1 227 ? 12.328 15.625 -1.828 1 98.69 227 SER A N 1
ATOM 1780 C CA . SER A 1 227 ? 11.945 16.281 -3.078 1 98.69 227 SER A CA 1
ATOM 1781 C C . SER A 1 227 ? 11.875 15.266 -4.223 1 98.69 227 SER A C 1
ATOM 1783 O O . SER A 1 227 ? 12.547 14.234 -4.191 1 98.69 227 SER A O 1
ATOM 1785 N N . TYR A 1 228 ? 11.008 15.516 -5.117 1 98.62 228 TYR A N 1
ATOM 1786 C CA . TYR A 1 228 ? 10.891 14.766 -6.363 1 98.62 228 TYR A CA 1
ATOM 1787 C C . TYR A 1 228 ? 10.945 15.695 -7.57 1 98.62 228 TYR A C 1
ATOM 1789 O O . TYR A 1 228 ? 10.211 16.688 -7.637 1 98.62 228 TYR A O 1
ATOM 1797 N N . ASN A 1 229 ? 11.852 15.422 -8.508 1 98.12 229 ASN A N 1
ATOM 1798 C CA . ASN A 1 229 ? 11.961 16.141 -9.773 1 98.12 229 ASN A CA 1
ATOM 1799 C C . ASN A 1 229 ? 11.195 15.438 -10.891 1 98.12 229 ASN A C 1
ATOM 1801 O O . ASN A 1 229 ? 11.602 14.375 -11.344 1 98.12 229 ASN A O 1
ATOM 1805 N N . PRO A 1 230 ? 10.125 16.031 -11.312 1 96.62 230 PRO A N 1
ATOM 1806 C CA . PRO A 1 230 ? 9.305 15.336 -12.312 1 96.62 230 PRO A CA 1
ATOM 1807 C C . PRO A 1 230 ? 10.023 15.172 -13.648 1 96.62 230 PRO A C 1
ATOM 1809 O O . PRO A 1 230 ? 9.633 14.328 -14.461 1 96.62 230 PRO A O 1
ATOM 1812 N N . ASN A 1 231 ? 11.008 15.945 -13.938 1 95.19 231 ASN A N 1
ATOM 1813 C CA . ASN A 1 231 ? 11.742 15.844 -15.195 1 95.19 231 ASN A CA 1
ATOM 1814 C C . ASN A 1 231 ? 12.773 14.719 -15.148 1 95.19 231 ASN A C 1
ATOM 1816 O O . ASN A 1 231 ? 12.883 13.93 -16.094 1 95.19 231 ASN A O 1
ATOM 1820 N N . THR A 1 232 ? 13.508 14.633 -14.086 1 94.88 232 THR A N 1
ATOM 1821 C CA . THR A 1 232 ? 14.547 13.617 -13.984 1 94.88 232 THR A CA 1
ATOM 1822 C C . THR A 1 232 ? 14.016 12.359 -13.305 1 94.88 232 THR A C 1
ATOM 1824 O O . THR A 1 232 ? 14.656 11.312 -13.344 1 94.88 232 THR A O 1
ATOM 1827 N N . LYS A 1 233 ? 12.883 12.492 -12.617 1 94.44 233 LYS A N 1
ATOM 1828 C CA . LYS A 1 233 ? 12.242 11.414 -11.875 1 94.44 233 LYS A CA 1
ATOM 1829 C C . LYS A 1 233 ? 13.094 10.969 -10.695 1 94.44 233 LYS A C 1
ATOM 1831 O O . LYS A 1 233 ? 13.094 9.789 -10.328 1 94.44 233 LYS A O 1
ATOM 1836 N N . GLU A 1 234 ? 13.852 11.859 -10.195 1 94.38 234 GLU A N 1
ATOM 1837 C CA . GLU A 1 234 ? 14.719 11.57 -9.055 1 94.38 234 GLU A CA 1
ATOM 1838 C C . GLU A 1 234 ? 14.094 12.039 -7.746 1 94.38 234 GLU A C 1
ATOM 1840 O O . GLU A 1 234 ? 13.5 13.117 -7.688 1 94.38 234 GLU A O 1
ATOM 1845 N N . THR A 1 235 ? 14.172 11.18 -6.734 1 97.12 235 THR A N 1
ATOM 1846 C CA . THR A 1 235 ? 13.758 11.508 -5.375 1 97.12 235 THR A CA 1
ATOM 1847 C C . THR A 1 235 ? 14.969 11.719 -4.477 1 97.12 235 THR A C 1
ATOM 1849 O O . THR A 1 235 ? 15.883 10.891 -4.449 1 97.12 235 THR A O 1
ATOM 1852 N N . LYS A 1 236 ? 14.992 12.805 -3.73 1 96.31 236 LYS A N 1
ATOM 1853 C CA . LYS A 1 236 ? 16.109 13.109 -2.834 1 96.31 236 LYS A CA 1
ATOM 1854 C C . LYS A 1 236 ? 15.609 13.375 -1.414 1 96.31 236 LYS A C 1
ATOM 1856 O O . LYS A 1 236 ? 14.586 14.031 -1.219 1 96.31 236 LYS A O 1
ATOM 1861 N N . VAL A 1 237 ? 16.344 12.836 -0.459 1 97.19 237 VAL A N 1
ATOM 1862 C CA . VAL A 1 237 ? 16.109 13.188 0.937 1 97.19 237 VAL A CA 1
ATOM 1863 C C . VAL A 1 237 ? 16.766 14.523 1.256 1 97.19 237 VAL A C 1
ATOM 1865 O O . VAL A 1 237 ? 17.984 14.672 1.104 1 97.19 237 VAL A O 1
ATOM 1868 N N . LEU A 1 238 ? 16 15.469 1.653 1 97.88 238 LEU A N 1
ATOM 1869 C CA . LEU A 1 238 ? 16.531 16.781 1.975 1 97.88 238 LEU A CA 1
ATOM 1870 C C . LEU A 1 238 ? 16.875 16.891 3.459 1 97.88 238 LEU A C 1
ATOM 1872 O O . LEU A 1 238 ? 17.859 17.531 3.832 1 97.88 238 LEU A O 1
ATOM 1876 N N . MET A 1 239 ? 16.016 16.391 4.25 1 97.25 239 MET A N 1
ATOM 1877 C CA . MET A 1 239 ? 16.172 16.359 5.703 1 97.25 239 MET A CA 1
ATOM 1878 C C . MET A 1 239 ? 15.555 15.094 6.289 1 97.25 239 MET A C 1
ATOM 1880 O O . MET A 1 239 ? 14.508 14.633 5.828 1 97.25 239 MET A O 1
ATOM 1884 N N . ASP A 1 240 ? 16.203 14.523 7.242 1 95.88 240 ASP A N 1
ATOM 1885 C CA . ASP A 1 240 ? 15.695 13.352 7.949 1 95.88 240 ASP A CA 1
ATOM 1886 C C . ASP A 1 240 ? 15.789 13.547 9.461 1 95.88 240 ASP A C 1
ATOM 1888 O O . ASP A 1 240 ? 16.188 14.609 9.938 1 95.88 240 ASP A O 1
ATOM 1892 N N . GLY A 1 241 ? 15.234 12.633 10.164 1 95.62 241 GLY A N 1
ATOM 1893 C CA . GLY A 1 241 ? 15.367 12.656 11.609 1 95.62 241 GLY A CA 1
ATOM 1894 C C . GLY A 1 241 ? 14.18 13.297 12.305 1 95.62 241 GLY A C 1
ATOM 1895 O O . GLY A 1 241 ? 14.242 13.594 13.5 1 95.62 241 GLY A O 1
ATOM 1896 N N . PHE A 1 242 ? 13.117 13.539 11.641 1 97.25 242 PHE A N 1
ATOM 1897 C CA . PHE A 1 242 ? 11.93 14.117 12.266 1 97.25 242 PHE A CA 1
ATOM 1898 C C . PHE A 1 242 ? 11.234 13.094 13.148 1 97.25 242 PHE A C 1
ATOM 1900 O O . PHE A 1 242 ? 11.141 11.914 12.797 1 97.25 242 PHE A O 1
ATOM 1907 N N . LYS A 1 243 ? 10.844 13.602 14.289 1 96.19 243 LYS A N 1
ATOM 1908 C CA . LYS A 1 243 ? 9.867 12.812 15.039 1 96.19 243 LYS A CA 1
ATOM 1909 C C . LYS A 1 243 ? 8.469 12.969 14.453 1 96.19 243 LYS A C 1
ATOM 1911 O O . LYS A 1 243 ? 7.609 13.625 15.047 1 96.19 243 LYS A O 1
ATOM 1916 N N . TYR A 1 244 ? 8.219 12.273 13.336 1 96.75 244 TYR A N 1
ATOM 1917 C CA . TYR A 1 244 ? 6.977 12.305 12.578 1 96.75 244 TYR A CA 1
ATOM 1918 C C . TYR A 1 244 ? 6.848 13.602 11.789 1 96.75 244 TYR A C 1
ATOM 1920 O O . TYR A 1 244 ? 6.152 14.531 12.219 1 96.75 244 TYR A O 1
ATOM 1928 N N . SER A 1 245 ? 7.355 13.633 10.57 1 98.44 245 SER A N 1
ATOM 1929 C CA . SER A 1 245 ? 7.172 14.781 9.688 1 98.44 245 SER A CA 1
ATOM 1930 C C . SER A 1 245 ? 5.773 14.789 9.078 1 98.44 245 SER A C 1
ATOM 1932 O O . SER A 1 245 ? 5.254 13.742 8.688 1 98.44 245 SER A O 1
ATOM 1934 N N . ASN A 1 246 ? 5.152 15.914 9.039 1 98.31 246 ASN A N 1
ATOM 1935 C CA . ASN A 1 246 ? 3.754 16.016 8.633 1 98.31 246 ASN A CA 1
ATOM 1936 C C . ASN A 1 246 ? 3.547 17.109 7.598 1 98.31 246 ASN A C 1
ATOM 1938 O O . ASN A 1 246 ? 4.152 17.078 6.523 1 98.31 246 ASN A O 1
ATOM 1942 N N . GLY A 1 247 ? 2.918 18.156 7.832 1 98.38 247 GLY A N 1
ATOM 1943 C CA . GLY A 1 247 ? 2.58 19.203 6.867 1 98.38 247 GLY A CA 1
ATOM 1944 C C . GLY A 1 247 ? 3.797 19.891 6.289 1 98.38 247 GLY A C 1
ATOM 1945 O O . GLY A 1 247 ? 4.789 20.109 6.988 1 98.38 247 GLY A O 1
ATOM 1946 N N . VAL A 1 248 ? 3.688 20.328 5.043 1 98.69 248 VAL A N 1
ATOM 1947 C CA . VAL A 1 248 ? 4.73 21.094 4.371 1 98.69 248 VAL A CA 1
ATOM 1948 C C . VAL A 1 248 ? 4.105 22.281 3.645 1 98.69 248 VAL A C 1
ATOM 1950 O O . VAL A 1 248 ? 3.004 22.188 3.102 1 98.69 248 VAL A O 1
ATOM 1953 N N . ALA A 1 249 ? 4.836 23.406 3.621 1 98.44 249 ALA A N 1
ATOM 1954 C CA . ALA A 1 249 ? 4.398 24.609 2.924 1 98.44 249 ALA A CA 1
ATOM 1955 C C . ALA A 1 249 ? 5.59 25.469 2.516 1 98.44 249 ALA A C 1
ATOM 1957 O O . ALA A 1 249 ? 6.59 25.531 3.236 1 98.44 249 ALA A O 1
ATOM 1958 N N . PHE A 1 250 ? 5.438 26.125 1.417 1 98.31 250 PHE A N 1
ATOM 1959 C CA . PHE A 1 250 ? 6.449 27.094 1 1 98.31 250 PHE A CA 1
ATOM 1960 C C . PHE A 1 250 ? 6.324 28.391 1.793 1 98.31 250 PHE A C 1
ATOM 1962 O O . PHE A 1 250 ? 5.227 28.766 2.197 1 98.31 250 PHE A O 1
ATOM 1969 N N . ASP A 1 251 ? 7.453 29 1.979 1 97.88 251 ASP A N 1
ATOM 1970 C CA . ASP A 1 251 ? 7.363 30.406 2.352 1 97.88 251 ASP A CA 1
ATOM 1971 C C . ASP A 1 251 ? 6.879 31.25 1.178 1 97.88 251 ASP A C 1
ATOM 1973 O O . ASP A 1 251 ? 6.848 30.781 0.037 1 97.88 251 ASP A O 1
ATOM 1977 N N . PRO A 1 252 ? 6.512 32.5 1.422 1 96.5 252 PRO A N 1
ATOM 1978 C CA . PRO A 1 252 ? 5.863 33.312 0.382 1 96.5 252 PRO A CA 1
ATOM 1979 C C . PRO A 1 252 ? 6.738 33.469 -0.86 1 96.5 252 PRO A C 1
ATOM 1981 O O . PRO A 1 252 ? 6.219 33.625 -1.968 1 96.5 252 PRO A O 1
ATOM 1984 N N . LYS A 1 253 ? 8 33.406 -0.721 1 96.25 253 LYS A N 1
ATOM 1985 C CA . LYS A 1 253 ? 8.906 33.594 -1.851 1 96.25 253 LYS A CA 1
ATOM 1986 C C . LYS A 1 253 ? 9.383 32.281 -2.416 1 96.25 253 LYS A C 1
ATOM 1988 O O . LYS A 1 253 ? 10.203 32.25 -3.33 1 96.25 253 LYS A O 1
ATOM 1993 N N . GLU A 1 254 ? 8.953 31.172 -1.82 1 97.5 254 GLU A N 1
ATOM 1994 C CA . GLU A 1 254 ? 9.344 29.812 -2.193 1 97.5 254 GLU A CA 1
ATOM 1995 C C . GLU A 1 254 ? 10.852 29.625 -2.105 1 97.5 254 GLU A C 1
ATOM 1997 O O . GLU A 1 254 ? 11.469 29.047 -3.006 1 97.5 254 GLU A O 1
ATOM 2002 N N . GLU A 1 255 ? 11.438 30.203 -1.109 1 98 255 GLU A N 1
ATOM 2003 C CA . GLU A 1 255 ? 12.867 30.047 -0.868 1 98 255 GLU A CA 1
ATOM 2004 C C . GLU A 1 255 ? 13.141 29.016 0.227 1 98 255 GLU A C 1
ATOM 2006 O O . GLU A 1 255 ? 14.266 28.547 0.372 1 98 255 GLU A O 1
ATOM 2011 N N . SER A 1 256 ? 12.164 28.734 0.966 1 98.62 256 SER A N 1
ATOM 2012 C CA . SER A 1 256 ? 12.266 27.734 2.023 1 98.62 256 SER A CA 1
ATOM 2013 C C . SER A 1 256 ? 10.945 27 2.215 1 98.62 256 SER A C 1
ATOM 2015 O O . SER A 1 256 ? 9.922 27.391 1.648 1 98.62 256 SER A O 1
ATOM 2017 N N . ILE A 1 257 ? 11.023 25.938 2.992 1 98.81 257 ILE A N 1
ATOM 2018 C CA . ILE A 1 257 ? 9.875 25.078 3.264 1 98.81 257 ILE A CA 1
ATOM 2019 C C . ILE A 1 257 ? 9.68 24.938 4.773 1 98.81 257 ILE A C 1
ATOM 2021 O O . ILE A 1 257 ? 10.633 24.672 5.504 1 98.81 257 ILE A O 1
ATOM 2025 N N . PHE A 1 258 ? 8.469 25.234 5.215 1 98.88 258 PHE A N 1
ATOM 2026 C CA . PHE A 1 258 ? 8.078 24.922 6.586 1 98.88 258 PHE A CA 1
ATOM 2027 C C . PHE A 1 258 ? 7.613 23.484 6.699 1 98.88 258 PHE A C 1
ATOM 2029 O O . PHE A 1 258 ? 6.902 22.984 5.824 1 98.88 258 PHE A O 1
ATOM 2036 N N . ILE A 1 259 ? 8.047 22.766 7.777 1 98.88 259 ILE A N 1
ATOM 2037 C CA . ILE A 1 259 ? 7.684 21.375 8 1 98.88 259 ILE A CA 1
ATOM 2038 C C . ILE A 1 259 ? 7.188 21.188 9.438 1 98.88 259 ILE A C 1
ATOM 2040 O O . ILE A 1 259 ? 7.895 21.531 10.391 1 98.88 259 ILE A O 1
ATOM 2044 N N . GLY A 1 260 ? 6 20.703 9.523 1 98.56 260 GLY A N 1
ATOM 2045 C CA . GLY A 1 260 ? 5.531 20.359 10.859 1 98.56 260 GLY A CA 1
ATOM 2046 C C . GLY A 1 260 ? 6.121 19.062 11.375 1 98.56 260 GLY A C 1
ATOM 2047 O O . GLY A 1 260 ? 6.168 18.062 10.656 1 98.56 260 GLY A O 1
ATOM 2048 N N . GLU A 1 261 ? 6.637 19.078 12.578 1 98.12 261 GLU A N 1
ATOM 2049 C CA . GLU A 1 261 ? 6.988 17.859 13.32 1 98.12 261 GLU A CA 1
ATOM 2050 C C . GLU A 1 261 ? 5.957 17.562 14.398 1 98.12 261 GLU A C 1
ATOM 2052 O O . GLU A 1 261 ? 5.922 18.234 15.438 1 98.12 261 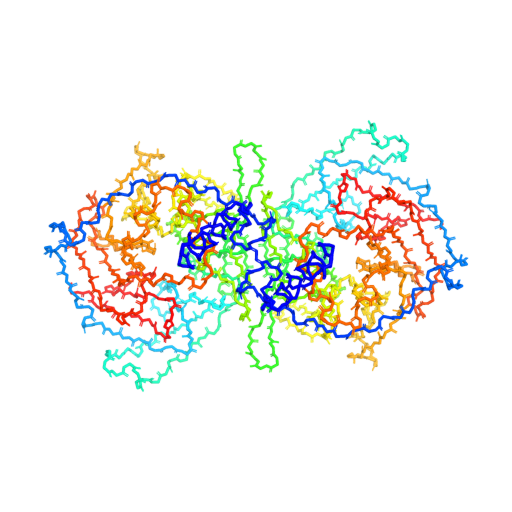GLU A O 1
ATOM 2057 N N . THR A 1 262 ? 5.203 16.594 14.195 1 96.75 262 THR A N 1
ATOM 2058 C CA . THR A 1 262 ? 4.031 16.344 15.031 1 96.75 262 THR A CA 1
ATOM 2059 C C . THR A 1 262 ? 4.441 15.992 16.453 1 96.75 262 THR A C 1
ATOM 2061 O O . THR A 1 262 ? 4.082 16.688 17.406 1 96.75 262 THR A O 1
ATOM 2064 N N . THR A 1 263 ? 5.289 15.008 16.609 1 94.38 263 THR A N 1
ATOM 2065 C CA . THR A 1 263 ? 5.629 14.5 17.922 1 94.38 263 THR A CA 1
ATOM 2066 C C . THR A 1 263 ? 6.434 15.531 18.719 1 94.38 263 THR A C 1
ATOM 2068 O O . THR A 1 263 ? 6.273 15.656 19.938 1 94.38 263 THR A O 1
ATOM 2071 N N . GLY A 1 264 ? 7.266 16.281 18.031 1 94.25 264 GLY A N 1
ATOM 2072 C CA . GLY A 1 264 ? 8.094 17.281 18.688 1 94.25 264 GLY A CA 1
ATOM 2073 C C . GLY A 1 264 ? 7.363 18.594 18.953 1 94.25 264 GLY A C 1
ATOM 2074 O O . GLY A 1 264 ? 7.887 19.484 19.625 1 94.25 264 GLY A O 1
ATOM 2075 N N . CYS A 1 265 ? 6.215 18.75 18.438 1 94.19 265 CYS A N 1
ATOM 2076 C CA . CYS A 1 265 ? 5.422 19.969 18.578 1 94.19 265 CYS A CA 1
ATOM 2077 C C . CYS A 1 265 ? 6.211 21.188 18.125 1 94.19 265 CYS A C 1
ATOM 2079 O O . CYS A 1 265 ? 6.32 22.172 18.859 1 94.19 265 CYS A O 1
ATOM 2081 N N . LYS A 1 266 ? 6.742 21.062 16.906 1 96.31 266 LYS A N 1
ATOM 2082 C CA . LYS A 1 266 ? 7.602 22.078 16.312 1 96.31 266 LYS A CA 1
ATOM 2083 C C . LYS A 1 266 ? 7.281 22.266 14.828 1 96.31 266 LYS A C 1
ATOM 2085 O O . LYS A 1 266 ? 6.648 21.406 14.211 1 96.31 266 LYS A O 1
ATOM 2090 N N . VAL A 1 267 ? 7.695 23.391 14.367 1 98.5 267 VAL A N 1
ATOM 2091 C CA . VAL A 1 267 ? 7.801 23.625 12.93 1 98.5 267 VAL A CA 1
ATOM 2092 C C . VAL A 1 267 ? 9.258 23.891 12.555 1 98.5 267 VAL A C 1
ATOM 2094 O O . VAL A 1 267 ? 9.922 24.719 13.172 1 98.5 267 VAL A O 1
ATOM 2097 N N . PHE A 1 268 ? 9.727 23.188 11.586 1 98.81 268 PHE A N 1
ATOM 2098 C CA . PHE A 1 268 ? 11.047 23.406 11.023 1 98.81 268 PHE A CA 1
ATOM 2099 C C . PHE A 1 268 ? 10.969 24.266 9.766 1 98.81 268 PHE A C 1
ATOM 2101 O O . PHE A 1 268 ? 9.898 24.375 9.156 1 98.81 268 PHE A O 1
ATOM 2108 N N . ARG A 1 269 ? 12.086 24.906 9.469 1 98.75 269 ARG A N 1
ATOM 2109 C CA . ARG A 1 269 ? 12.281 25.578 8.188 1 98.75 269 ARG A CA 1
ATOM 2110 C C . ARG A 1 269 ? 13.508 25.031 7.461 1 98.75 269 ARG A C 1
ATOM 2112 O O . ARG A 1 269 ? 14.578 24.891 8.055 1 98.75 269 ARG A O 1
ATOM 2119 N N . TYR A 1 270 ? 13.352 24.625 6.238 1 98.81 270 TYR A N 1
ATOM 2120 C CA . TYR A 1 270 ? 14.43 24.141 5.379 1 98.81 270 TYR A CA 1
ATOM 2121 C C . TYR A 1 270 ? 14.578 25.031 4.145 1 98.81 270 TYR A C 1
ATOM 2123 O O . TYR A 1 270 ? 13.625 25.203 3.381 1 98.81 270 TYR A O 1
ATOM 2131 N N . TRP A 1 271 ? 15.781 25.562 3.896 1 98.75 271 TRP A N 1
ATOM 2132 C CA . TRP A 1 271 ? 16.016 26.5 2.797 1 98.75 271 TRP A CA 1
ATOM 2133 C C . TRP A 1 271 ? 16.359 25.75 1.515 1 98.75 271 TRP A C 1
ATOM 2135 O O . TRP A 1 271 ? 17.25 24.891 1.506 1 98.75 271 TRP A O 1
ATOM 2145 N N . ILE A 1 272 ? 15.648 26.078 0.435 1 98.38 272 ILE A N 1
ATOM 2146 C CA . ILE A 1 272 ? 15.852 25.359 -0.814 1 98.38 272 ILE A CA 1
ATOM 2147 C C . ILE A 1 272 ? 16.484 26.281 -1.85 1 98.38 272 ILE A C 1
ATOM 2149 O O . ILE A 1 272 ? 16.953 25.812 -2.895 1 98.38 272 ILE A O 1
ATOM 2153 N N . LYS A 1 273 ? 16.516 27.562 -1.626 1 97.56 273 LYS A N 1
ATOM 2154 C CA . LYS A 1 273 ? 17.156 28.547 -2.49 1 97.56 273 LYS A CA 1
ATOM 2155 C C . LYS A 1 273 ? 17.953 29.562 -1.67 1 97.56 273 LYS A C 1
ATOM 2157 O O . LYS A 1 273 ? 17.828 29.609 -0.444 1 97.56 273 LYS A O 1
ATOM 2162 N N . GLY A 1 274 ? 18.797 30.297 -2.398 1 96.44 274 GLY A N 1
ATOM 2163 C CA . GLY A 1 274 ? 19.5 31.422 -1.8 1 96.44 274 GLY A CA 1
ATOM 2164 C C . GLY A 1 274 ? 20.75 31.016 -1.052 1 96.44 274 GLY A C 1
ATOM 2165 O O . GLY A 1 274 ? 21.234 29.891 -1.202 1 96.44 274 GLY A O 1
ATOM 2166 N N . ALA A 1 275 ? 21.266 31.906 -0.213 1 96.06 275 ALA A N 1
ATOM 2167 C CA . ALA A 1 275 ? 22.547 31.734 0.47 1 96.06 275 ALA A CA 1
ATOM 2168 C C . ALA A 1 275 ? 22.453 30.656 1.542 1 96.06 275 ALA A C 1
ATOM 2170 O O . ALA A 1 275 ? 23.453 30.016 1.882 1 96.06 275 ALA A O 1
ATOM 2171 N N . ASN A 1 276 ? 21.266 30.375 1.968 1 96.69 276 ASN A N 1
ATOM 2172 C CA . ASN A 1 276 ? 21.078 29.391 3.037 1 96.69 276 ASN A CA 1
ATOM 2173 C C . ASN A 1 276 ? 20.641 28.031 2.488 1 96.69 276 ASN A C 1
ATOM 2175 O O . ASN A 1 276 ? 20.312 27.125 3.252 1 96.69 276 ASN A O 1
ATOM 2179 N N . LYS A 1 277 ? 20.688 27.875 1.25 1 97.62 277 LYS A N 1
ATOM 2180 C CA . LYS A 1 277 ? 20.234 26.625 0.645 1 97.62 277 LYS A CA 1
ATOM 2181 C C . LYS A 1 277 ? 20.875 25.422 1.334 1 97.62 277 LYS A C 1
ATOM 2183 O O . LYS A 1 277 ? 22.094 25.375 1.53 1 97.62 277 LYS A O 1
ATOM 2188 N N . GLY A 1 278 ? 19.984 24.484 1.72 1 97.5 278 GLY A N 1
ATOM 2189 C CA . GLY A 1 278 ? 20.469 23.266 2.334 1 97.5 278 GLY A CA 1
ATOM 2190 C C . GLY A 1 278 ? 20.5 23.328 3.85 1 97.5 278 GLY A C 1
ATOM 2191 O O . GLY A 1 278 ? 20.641 22.297 4.516 1 97.5 278 GLY A O 1
ATOM 2192 N N . LYS A 1 279 ? 20.297 24.516 4.379 1 97.94 279 LYS A N 1
ATOM 2193 C CA . LYS A 1 279 ? 20.297 24.656 5.832 1 97.94 279 LYS A CA 1
ATOM 2194 C C . LYS A 1 279 ? 18.875 24.516 6.387 1 97.94 279 LYS A C 1
ATOM 2196 O O . LYS A 1 279 ? 17.891 24.688 5.66 1 97.94 279 LYS A O 1
ATOM 2201 N N . SER A 1 280 ? 18.828 24.141 7.641 1 98 280 SER A N 1
ATOM 2202 C CA . SER A 1 280 ? 17.547 24.016 8.336 1 98 280 SER A CA 1
ATOM 2203 C C . SER A 1 280 ? 17.609 24.641 9.727 1 98 280 SER A C 1
ATOM 2205 O O . SER A 1 280 ? 18.703 24.891 10.25 1 98 280 SER A O 1
ATOM 2207 N N . GLU A 1 281 ? 16.5 24.953 10.312 1 97.88 281 GLU A N 1
ATOM 2208 C CA . GLU A 1 281 ? 16.375 25.5 11.656 1 97.88 281 GLU A CA 1
ATOM 2209 C C . GLU A 1 281 ? 15.023 25.141 12.273 1 97.88 281 GLU A C 1
ATOM 2211 O O . GLU A 1 281 ? 14.062 24.875 11.555 1 97.88 281 GLU A O 1
ATOM 2216 N N . VAL A 1 282 ? 15.008 25.109 13.609 1 97.88 282 VAL A N 1
ATOM 2217 C CA . VAL A 1 282 ? 13.719 25.109 14.297 1 97.88 282 VAL A CA 1
ATOM 2218 C C . VAL A 1 282 ? 13.078 26.484 14.195 1 97.88 282 VAL A C 1
ATOM 2220 O O . VAL A 1 282 ? 13.57 27.453 14.773 1 97.88 282 VAL A O 1
ATOM 2223 N N . PHE A 1 283 ? 12.031 26.578 13.445 1 98.31 283 PHE A N 1
ATOM 2224 C CA . PHE A 1 283 ? 11.398 27.875 13.172 1 98.31 283 PHE A CA 1
ATOM 2225 C C . PHE A 1 283 ? 10.453 28.266 14.305 1 98.31 283 PHE A C 1
ATOM 2227 O O . PHE A 1 283 ? 10.422 29.422 14.727 1 98.31 283 PHE A O 1
ATOM 2234 N N . ILE A 1 284 ? 9.602 27.391 14.727 1 96.62 284 ILE A N 1
ATOM 2235 C CA . ILE A 1 284 ? 8.727 27.547 15.891 1 96.62 284 ILE A CA 1
ATOM 2236 C C . ILE A 1 284 ? 8.891 26.328 16.812 1 96.62 284 ILE A C 1
ATOM 2238 O O . ILE A 1 284 ? 8.789 25.188 16.359 1 96.62 284 ILE A O 1
ATOM 2242 N N . ASP A 1 285 ? 9.117 26.594 18.047 1 94.44 285 ASP A N 1
ATOM 2243 C CA . ASP A 1 285 ? 9.25 25.547 19.047 1 94.44 285 ASP A CA 1
ATOM 2244 C C . ASP A 1 285 ? 8.078 25.562 20.031 1 94.44 285 ASP A C 1
ATOM 2246 O O . ASP A 1 285 ? 7.398 26.578 20.172 1 94.44 285 ASP A O 1
ATOM 2250 N N . ASN A 1 286 ? 7.801 24.406 20.562 1 92.81 286 ASN A N 1
ATOM 2251 C CA . ASN A 1 286 ? 6.887 24.25 21.688 1 92.81 286 ASN A CA 1
ATOM 2252 C C . ASN A 1 286 ? 5.469 24.688 21.328 1 92.81 286 ASN A C 1
ATOM 2254 O O . ASN A 1 286 ? 4.871 25.516 22.016 1 92.81 286 ASN A O 1
ATOM 2258 N N . LEU A 1 287 ? 5.004 24.203 20.25 1 93.25 287 LEU A N 1
ATOM 2259 C CA . LEU A 1 287 ? 3.604 24.391 19.891 1 93.25 287 LEU A CA 1
ATOM 2260 C C . LEU A 1 287 ? 2.68 23.844 20.969 1 93.25 287 LEU A C 1
ATOM 2262 O O . LEU A 1 287 ? 3.07 22.953 21.734 1 93.25 287 LEU A O 1
ATOM 2266 N N . PRO A 1 288 ? 1.457 24.359 21.016 1 89.75 288 PRO A N 1
ATOM 2267 C CA . PRO A 1 288 ? 0.536 23.953 22.078 1 89.75 288 PRO A CA 1
ATOM 2268 C C . PRO A 1 288 ? -0.027 22.547 21.859 1 89.75 288 PRO A C 1
ATOM 2270 O O . PRO A 1 288 ? -0.782 22.047 22.703 1 89.75 288 PRO A O 1
ATOM 2273 N N . GLY A 1 289 ? 0.291 21.953 20.812 1 92.25 289 GLY A N 1
ATOM 2274 C CA . GLY A 1 289 ? -0.17 20.609 20.484 1 92.25 289 GLY A CA 1
ATOM 2275 C C . GLY A 1 289 ? 0.596 19.969 19.344 1 92.25 289 GLY A C 1
ATOM 2276 O O . GLY A 1 289 ? 1.744 20.344 19.078 1 92.25 289 GLY A O 1
ATOM 2277 N N . TYR A 1 290 ? -0.072 18.938 18.781 1 93.94 290 TYR A N 1
ATOM 2278 C CA . TYR A 1 290 ? 0.552 18.156 17.734 1 93.94 290 TYR A CA 1
ATOM 2279 C C . TYR A 1 290 ? 0.222 18.719 16.359 1 93.94 290 TYR A C 1
ATOM 2281 O O . TYR A 1 290 ? -0.912 18.609 15.883 1 93.94 290 TYR A O 1
ATOM 2289 N N . PRO A 1 291 ? 1.229 19.328 15.703 1 96.5 291 PRO A N 1
ATOM 2290 C CA . PRO A 1 291 ? 0.945 19.891 14.383 1 96.5 291 PRO A CA 1
ATOM 2291 C C . PRO A 1 291 ? 0.654 18.828 13.328 1 96.5 291 PRO A C 1
ATOM 2293 O O . PRO A 1 291 ? 1.263 17.75 13.352 1 96.5 291 PRO A O 1
ATOM 2296 N N . ASP A 1 292 ? -0.279 19.062 12.461 1 95.88 292 ASP A N 1
ATOM 2297 C CA . ASP A 1 292 ? -0.652 18.219 11.328 1 95.88 292 ASP A CA 1
ATOM 2298 C C . ASP A 1 292 ? -0.38 18.938 10.008 1 95.88 292 ASP A C 1
ATOM 2300 O O . ASP A 1 292 ? 0.775 19.203 9.664 1 95.88 292 ASP A O 1
ATOM 2304 N N . GLY A 1 293 ? -1.385 19.516 9.375 1 96.38 293 GLY A N 1
ATOM 2305 C CA . GLY A 1 293 ? -1.17 20.281 8.156 1 96.38 293 GLY A CA 1
ATOM 2306 C C . GLY A 1 293 ? -0.707 21.703 8.422 1 96.38 293 GLY A C 1
ATOM 2307 O O . GLY A 1 293 ? -1.077 22.312 9.43 1 96.38 293 GLY A O 1
ATOM 2308 N N . VAL A 1 294 ? 0.141 22.234 7.496 1 97.12 294 VAL A N 1
ATOM 2309 C CA . VAL A 1 294 ? 0.535 23.641 7.523 1 97.12 294 VAL A CA 1
ATOM 2310 C C . VAL A 1 294 ? 0.299 24.266 6.152 1 97.12 294 VAL A C 1
ATOM 2312 O O . VAL A 1 294 ? 0.369 23.578 5.129 1 97.12 294 VAL A O 1
ATOM 2315 N N . ASP A 1 295 ? -0.016 25.453 6.172 1 96.19 295 ASP A N 1
ATOM 2316 C CA . ASP A 1 295 ? -0.221 26.203 4.938 1 96.19 295 ASP A CA 1
ATOM 2317 C C . ASP A 1 295 ? 0.135 27.688 5.121 1 96.19 295 ASP A C 1
ATOM 2319 O O . ASP A 1 295 ? 0.275 28.156 6.254 1 96.19 295 ASP A O 1
ATOM 2323 N N . VAL A 1 296 ? 0.353 28.359 4 1 95.81 296 VAL A N 1
ATOM 2324 C CA . VAL A 1 296 ? 0.78 29.75 4.059 1 95.81 296 VAL A CA 1
ATOM 2325 C C . VAL A 1 296 ? -0.163 30.609 3.223 1 95.81 296 VAL A C 1
ATOM 2327 O O . VAL A 1 296 ? -0.538 30.234 2.109 1 95.81 296 VAL A O 1
ATOM 2330 N N . ASP A 1 297 ? -0.558 31.641 3.82 1 92.56 297 ASP A N 1
ATOM 2331 C CA . ASP A 1 297 ? -1.12 32.75 3.062 1 92.56 297 ASP A CA 1
ATOM 2332 C C . ASP A 1 297 ? -0.016 33.625 2.461 1 92.56 297 ASP A C 1
ATOM 2334 O O . ASP A 1 297 ? 0.582 34.438 3.156 1 92.56 297 ASP A O 1
ATOM 2338 N N . PHE A 1 298 ? 0.115 33.531 1.269 1 90 298 PHE A N 1
ATOM 2339 C CA . PHE A 1 298 ? 1.25 34.156 0.606 1 90 298 PHE A CA 1
ATOM 2340 C C . PHE A 1 298 ? 1.104 35.688 0.611 1 90 298 PHE A C 1
ATOM 2342 O O . PHE A 1 298 ? 2.1 36.406 0.665 1 90 298 PHE A O 1
ATOM 2349 N N . LYS A 1 299 ? -0.058 36.156 0.499 1 90.12 299 LYS A N 1
ATOM 2350 C CA . LYS A 1 299 ? -0.306 37.594 0.424 1 90.12 299 LYS A CA 1
ATOM 2351 C C . LYS A 1 299 ? -0.023 38.281 1.763 1 90.12 299 LYS A C 1
ATOM 2353 O O . LYS A 1 299 ? 0.624 39.312 1.81 1 90.12 299 LYS A O 1
ATOM 2358 N N . GLU A 1 300 ? -0.419 37.594 2.82 1 92.12 300 GLU A N 1
ATOM 2359 C CA . GLU A 1 300 ? -0.305 38.25 4.129 1 92.12 300 GLU A CA 1
ATOM 2360 C C . GLU A 1 300 ? 0.947 37.781 4.863 1 92.12 300 GLU A C 1
ATOM 2362 O O . GLU A 1 300 ? 1.309 38.344 5.902 1 92.12 300 GLU A O 1
ATOM 2367 N N . GLY A 1 301 ? 1.589 36.719 4.32 1 94.56 301 GLY A N 1
ATOM 2368 C CA . GLY A 1 301 ? 2.783 36.188 4.969 1 94.56 301 GLY A CA 1
ATOM 2369 C C . GLY A 1 301 ? 2.492 35.5 6.285 1 94.56 301 GLY A C 1
ATOM 2370 O O . GLY A 1 301 ? 3.232 35.656 7.258 1 94.56 301 GLY A O 1
ATOM 2371 N N . LYS A 1 302 ? 1.407 34.844 6.359 1 95 302 LYS A N 1
ATOM 2372 C CA . LYS A 1 302 ? 1.002 34.156 7.578 1 95 302 LYS A CA 1
ATOM 2373 C C . LYS A 1 302 ? 1.095 32.625 7.398 1 95 302 LYS A C 1
ATOM 2375 O O . LYS A 1 302 ? 0.691 32.094 6.363 1 95 302 LYS A O 1
ATOM 2380 N N . LEU A 1 303 ? 1.677 32.031 8.375 1 96.81 303 LEU A N 1
ATOM 2381 C CA . LEU A 1 303 ? 1.765 30.578 8.438 1 96.81 303 LEU A CA 1
ATOM 2382 C C . LEU A 1 303 ? 0.654 30 9.312 1 96.81 303 LEU A C 1
ATOM 2384 O O . LEU A 1 303 ? 0.549 30.344 10.492 1 96.81 303 LEU A O 1
ATOM 2388 N N . TYR A 1 304 ? -0.176 29.219 8.742 1 95.06 304 TYR A N 1
ATOM 2389 C CA . TYR A 1 304 ? -1.24 28.531 9.469 1 95.06 304 TYR A CA 1
ATOM 2390 C C . TYR A 1 304 ? -0.823 27.109 9.836 1 95.06 304 TYR A C 1
ATOM 2392 O O . TYR A 1 304 ? -0.426 26.328 8.969 1 95.06 304 TYR A O 1
ATOM 2400 N N . ILE A 1 305 ? -0.915 26.781 11.094 1 96.25 305 ILE A N 1
ATOM 2401 C CA . ILE A 1 305 ? -0.548 25.469 11.609 1 96.25 305 ILE A CA 1
ATOM 2402 C C . ILE A 1 305 ? -1.772 24.797 12.227 1 96.25 305 ILE A C 1
ATOM 2404 O O . ILE A 1 305 ? -2.311 25.266 13.227 1 96.25 305 ILE A O 1
ATOM 2408 N N . SER A 1 306 ? -2.195 23.719 11.586 1 95.44 306 SER A N 1
ATOM 2409 C CA . SER A 1 306 ? -3.271 22.922 12.156 1 95.44 306 SER A CA 1
ATOM 2410 C C . SER A 1 306 ? -2.768 22.062 13.312 1 95.44 306 SER A C 1
ATOM 2412 O O . SER A 1 306 ? -1.84 21.266 13.141 1 95.44 306 SER A O 1
ATOM 2414 N N . ILE A 1 307 ? -3.377 22.281 14.414 1 93.62 307 ILE A N 1
ATOM 2415 C CA . ILE A 1 307 ? -3.074 21.453 15.57 1 93.62 307 ILE A CA 1
ATOM 2416 C C . ILE A 1 307 ? -4.137 20.359 15.711 1 93.62 307 ILE A C 1
ATOM 2418 O O . ILE A 1 307 ? -5.289 20.641 16.047 1 93.62 307 ILE A O 1
ATOM 2422 N N . PHE A 1 308 ? -3.766 19.141 15.438 1 91.69 308 PHE A N 1
ATOM 2423 C CA . PHE A 1 308 ? -4.684 18.016 15.477 1 91.69 308 PHE A CA 1
ATOM 2424 C C . PHE A 1 308 ? -5.324 17.875 16.859 1 91.69 308 PHE A C 1
ATOM 2426 O O . PHE A 1 308 ? -6.531 17.656 16.953 1 91.69 308 PHE A O 1
ATOM 2433 N N . GLY A 1 309 ? -4.523 17.969 17.797 1 88.12 309 GLY A N 1
ATOM 2434 C CA . GLY A 1 309 ? -4.898 17.922 19.188 1 88.12 309 GLY A CA 1
ATOM 2435 C C . GLY A 1 309 ? -3.852 18.531 20.109 1 88.12 309 GLY A C 1
ATOM 2436 O O . GLY A 1 309 ? -2.664 18.547 19.781 1 88.12 309 GLY A O 1
ATOM 2437 N N . GLY A 1 310 ? -4.383 18.984 21.25 1 86.62 310 GLY A N 1
ATOM 2438 C CA . GLY A 1 310 ? -3.457 19.516 22.234 1 86.62 310 GLY A CA 1
ATOM 2439 C C . GLY A 1 310 ? -2.527 18.469 22.812 1 86.62 310 GLY A C 1
ATOM 2440 O O . GLY A 1 310 ? -2.693 17.266 22.547 1 86.62 310 GLY A O 1
ATOM 2441 N N . ARG A 1 311 ? -1.554 18.906 23.562 1 86.12 311 ARG A N 1
ATOM 2442 C CA . ARG A 1 311 ? -0.592 18.016 24.188 1 86.12 311 ARG A CA 1
ATOM 2443 C C . ARG A 1 311 ? -1.264 17.156 25.25 1 86.12 311 ARG A C 1
ATOM 2445 O O . ARG A 1 311 ? -2.186 17.609 25.938 1 86.12 311 ARG A O 1
ATOM 2452 N N . ASN A 1 312 ? -0.848 15.992 25.328 1 82.94 312 ASN A N 1
ATOM 2453 C CA . ASN A 1 312 ? -1.311 15.078 26.359 1 82.94 312 ASN A CA 1
ATOM 2454 C C . ASN A 1 312 ? -0.299 14.961 27.484 1 82.94 312 ASN A C 1
ATOM 2456 O O . ASN A 1 312 ? 0.84 14.539 27.266 1 82.94 312 ASN A O 1
ATOM 2460 N N . TRP A 1 313 ? -0.748 15.297 28.734 1 82.5 313 TRP A N 1
ATOM 2461 C CA . TRP A 1 313 ? 0.153 15.359 29.875 1 82.5 313 TRP A CA 1
ATOM 2462 C C . TRP A 1 313 ? 0.753 13.984 30.172 1 82.5 313 TRP A C 1
ATOM 2464 O O . TRP A 1 313 ? 1.904 13.883 30.609 1 82.5 313 TRP A O 1
ATOM 2474 N N . PHE A 1 314 ? 0.002 12.984 30.062 1 83.5 314 PHE A N 1
ATOM 2475 C CA . PHE A 1 314 ? 0.479 11.641 30.359 1 83.5 314 PHE A CA 1
ATOM 2476 C C . PHE A 1 314 ? 1.565 11.219 29.375 1 83.5 314 PHE A C 1
ATOM 2478 O O . PHE A 1 314 ? 2.561 10.602 29.766 1 83.5 314 PHE A O 1
ATOM 2485 N N . ILE A 1 315 ? 1.336 11.516 28.109 1 86.38 315 ILE A N 1
ATOM 2486 C CA . ILE A 1 315 ? 2.332 11.188 27.094 1 86.38 315 ILE A CA 1
ATOM 2487 C C . ILE A 1 315 ? 3.619 11.961 27.375 1 86.38 315 ILE A C 1
ATOM 2489 O O . ILE A 1 315 ? 4.719 11.414 27.266 1 86.38 315 ILE A O 1
ATOM 2493 N N . ASP A 1 316 ? 3.467 13.211 27.734 1 87.94 316 ASP A N 1
ATOM 2494 C CA . ASP A 1 316 ? 4.633 14.016 28.078 1 87.94 316 ASP A CA 1
ATOM 2495 C C . ASP A 1 316 ? 5.391 13.414 29.25 1 87.94 316 ASP A C 1
ATOM 2497 O O . ASP A 1 316 ? 6.621 13.461 29.297 1 87.94 316 ASP A O 1
ATOM 2501 N N . LEU A 1 317 ? 4.66 12.891 30.156 1 86.12 317 LEU A N 1
ATOM 2502 C CA . LEU A 1 317 ? 5.246 12.336 31.375 1 86.12 317 LEU A CA 1
ATOM 2503 C C . LEU A 1 317 ? 6.082 11.094 31.062 1 86.12 317 LEU A C 1
ATOM 2505 O O . LEU A 1 317 ? 7.113 10.859 31.703 1 86.12 317 LEU A O 1
ATOM 2509 N N . ILE A 1 318 ? 5.672 10.312 30.109 1 86.94 318 ILE A N 1
ATOM 2510 C CA . ILE A 1 318 ? 6.328 9.023 29.922 1 86.94 318 ILE A CA 1
ATOM 2511 C C . ILE A 1 318 ? 7.422 9.141 28.875 1 86.94 318 ILE A C 1
ATOM 2513 O O . ILE A 1 318 ? 8.25 8.242 28.719 1 86.94 318 ILE A O 1
ATOM 2517 N N . HIS A 1 319 ? 7.469 10.219 28.125 1 91.5 319 HIS A N 1
ATOM 2518 C CA . HIS A 1 319 ? 8.391 10.391 27 1 91.5 319 HIS A CA 1
ATOM 2519 C C . HIS A 1 319 ? 9.836 10.203 27.438 1 91.5 319 HIS A C 1
ATOM 2521 O O . HIS A 1 319 ? 10.641 9.625 26.719 1 91.5 319 HIS A O 1
ATOM 2527 N N . PRO A 1 320 ? 10.195 10.586 28.688 1 92.06 320 PRO A N 1
ATOM 2528 C CA . PRO A 1 320 ? 11.594 10.406 29.078 1 92.06 320 PRO A CA 1
ATOM 2529 C C . PRO A 1 320 ? 11.938 8.953 29.406 1 92.06 320 PRO A C 1
ATOM 2531 O O . PRO A 1 320 ? 13.117 8.609 29.562 1 92.06 320 PRO A O 1
ATOM 2534 N N . TYR A 1 321 ? 10.945 8.055 29.469 1 89.19 321 TYR A N 1
ATOM 2535 C CA . TYR A 1 321 ? 11.164 6.707 30 1 89.19 321 TYR A CA 1
ATOM 2536 C C . TYR A 1 321 ? 10.766 5.652 28.969 1 89.19 321 TYR A C 1
ATOM 2538 O O . TYR A 1 321 ? 9.625 5.191 28.953 1 89.19 321 TYR A O 1
ATOM 2546 N N . PRO A 1 322 ? 11.719 5.098 28.219 1 84.5 322 PRO A N 1
ATOM 2547 C CA . PRO A 1 322 ? 11.438 4.109 27.172 1 84.5 322 PRO A CA 1
ATOM 2548 C C . PRO A 1 322 ? 10.688 2.891 27.703 1 84.5 322 PRO A C 1
ATOM 2550 O O . PRO A 1 322 ? 9.812 2.352 27.016 1 84.5 322 PRO A O 1
ATOM 2553 N N . ILE A 1 323 ? 10.969 2.488 28.906 1 77.75 323 ILE A N 1
ATOM 2554 C CA . ILE A 1 323 ? 10.32 1.311 29.469 1 77.75 323 ILE A CA 1
ATOM 2555 C C . ILE A 1 323 ? 8.828 1.581 29.656 1 77.75 323 ILE A C 1
ATOM 2557 O O . ILE A 1 323 ? 7.992 0.724 29.359 1 77.75 323 ILE A O 1
ATOM 2561 N N . LEU A 1 324 ? 8.5 2.771 30.203 1 80.88 324 LEU A N 1
ATOM 2562 C CA . LEU A 1 324 ? 7.098 3.127 30.391 1 80.88 324 LEU A CA 1
ATOM 2563 C C . LEU A 1 324 ? 6.367 3.225 29.062 1 80.88 324 LEU A C 1
ATOM 2565 O O . LEU A 1 324 ? 5.191 2.863 28.969 1 80.88 324 LEU A O 1
ATOM 2569 N N . LYS A 1 325 ? 7.043 3.754 28.047 1 81.94 325 LYS A N 1
ATOM 2570 C CA . LYS A 1 325 ? 6.461 3.812 26.703 1 81.94 325 LYS A CA 1
ATOM 2571 C C . LYS A 1 325 ? 6.117 2.418 26.203 1 81.94 325 LYS A C 1
ATOM 2573 O O . LYS A 1 325 ? 5.035 2.199 25.656 1 81.94 325 LYS A O 1
ATOM 2578 N N . ASN A 1 326 ? 7.078 1.568 26.391 1 75.38 326 ASN A N 1
ATOM 2579 C CA . ASN A 1 326 ? 6.891 0.191 25.938 1 75.38 326 ASN A CA 1
ATOM 2580 C C . ASN A 1 326 ? 5.695 -0.461 26.625 1 75.38 326 ASN A C 1
ATOM 2582 O O . ASN A 1 326 ? 4.945 -1.209 26 1 75.38 326 ASN A O 1
ATOM 2586 N N . ILE A 1 327 ? 5.523 -0.24 27.906 1 70.44 327 ILE A N 1
ATOM 2587 C CA . ILE A 1 327 ? 4.395 -0.771 28.656 1 70.44 327 ILE A CA 1
ATOM 2588 C C . ILE A 1 327 ? 3.096 -0.146 28.156 1 70.44 327 ILE A C 1
ATOM 2590 O O . ILE A 1 327 ? 2.109 -0.85 27.938 1 70.44 327 ILE A O 1
ATOM 2594 N N . PHE A 1 328 ? 3.078 1.127 27.984 1 74.19 328 PHE A N 1
ATOM 2595 C CA . PHE A 1 328 ? 1.888 1.86 27.578 1 74.19 328 PHE A CA 1
ATOM 2596 C C . PHE A 1 328 ? 1.363 1.333 26.234 1 74.19 328 PHE A C 1
ATOM 2598 O O . PHE A 1 328 ? 0.157 1.143 26.078 1 74.19 328 PHE A O 1
ATOM 2605 N N . LEU A 1 329 ? 2.236 1.12 25.297 1 73.44 329 LEU A N 1
ATOM 2606 C CA . LEU A 1 329 ? 1.877 0.712 23.938 1 73.44 329 LEU A CA 1
ATOM 2607 C C . LEU A 1 329 ? 1.277 -0.69 23.938 1 73.44 329 LEU A C 1
ATOM 2609 O O . LEU A 1 329 ? 0.622 -1.087 22.969 1 73.44 329 LEU A O 1
ATOM 2613 N N . ARG A 1 330 ? 1.402 -1.36 25.016 1 66 330 ARG A N 1
ATOM 2614 C CA . ARG A 1 330 ? 0.969 -2.754 25.047 1 66 330 ARG A CA 1
ATOM 2615 C C . ARG A 1 330 ? -0.282 -2.918 25.906 1 66 330 ARG A C 1
ATOM 2617 O O . ARG A 1 330 ? -0.822 -4.02 26.016 1 66 330 ARG A O 1
ATOM 2624 N N . ILE A 1 331 ? -0.673 -1.835 26.5 1 62.66 331 ILE A N 1
ATOM 2625 C CA . ILE A 1 331 ? -1.922 -1.882 27.25 1 62.66 331 ILE A CA 1
ATOM 2626 C C . ILE A 1 331 ? -3.105 -1.889 26.281 1 62.66 331 ILE A C 1
ATOM 2628 O O . ILE A 1 331 ? -3.283 -0.949 25.5 1 62.66 331 ILE A O 1
ATOM 2632 N N . PRO A 1 332 ? -3.854 -3.029 26.391 1 56.5 332 PRO A N 1
ATOM 2633 C CA . PRO A 1 332 ? -5.004 -3.096 25.484 1 56.5 332 PRO A CA 1
ATOM 2634 C C . PRO A 1 332 ? -6.062 -2.041 25.797 1 56.5 332 PRO A C 1
ATOM 2636 O O . PRO A 1 332 ? -6.238 -1.661 26.953 1 56.5 332 PRO A O 1
ATOM 2639 N N . TYR A 1 333 ? -6.781 -1.427 24.906 1 52.62 333 TYR A N 1
ATOM 2640 C CA . TYR A 1 333 ? -7.965 -0.581 25 1 52.62 333 TYR A CA 1
ATOM 2641 C C . TYR A 1 333 ? -7.598 0.824 25.469 1 52.62 333 TYR A C 1
ATOM 2643 O O . TYR A 1 333 ? -8.477 1.641 25.75 1 52.62 333 TYR A O 1
ATOM 2651 N N . LEU A 1 334 ? -6.344 0.898 25.766 1 54.16 334 LEU A N 1
ATOM 2652 C CA . LEU A 1 334 ? -6.008 2.277 26.109 1 54.16 334 LEU A CA 1
ATOM 2653 C C . LEU A 1 334 ? -6.18 3.189 24.891 1 54.16 334 LEU A C 1
ATOM 2655 O O . LEU A 1 334 ? -5.555 2.971 23.859 1 54.16 334 LEU A O 1
ATOM 2659 N N . LYS A 1 335 ? -7.23 3.918 24.984 1 57.66 335 LYS A N 1
ATOM 2660 C CA . LYS A 1 335 ? -7.492 4.922 23.969 1 57.66 335 LYS A CA 1
ATOM 2661 C C . LYS A 1 335 ? -7.043 6.305 24.422 1 57.66 335 LYS A C 1
ATOM 2663 O O . LYS A 1 335 ? -7.34 6.723 25.547 1 57.66 335 LYS A O 1
ATOM 2668 N N . MET A 1 336 ? -6.105 6.859 23.688 1 61.5 336 MET A N 1
ATOM 2669 C CA . MET A 1 336 ? -5.762 8.25 23.969 1 61.5 336 MET A CA 1
ATOM 2670 C C . MET A 1 336 ? -6.727 9.195 23.25 1 61.5 336 MET A C 1
ATOM 2672 O O . MET A 1 336 ? -6.914 9.109 22.047 1 61.5 336 MET A O 1
ATOM 2676 N N . ARG A 1 337 ? -7.473 9.914 24.094 1 59.69 337 ARG A N 1
ATOM 2677 C CA . ARG A 1 337 ? -8.352 10.898 23.484 1 59.69 337 ARG A CA 1
ATOM 2678 C C . ARG A 1 337 ? -7.57 12.156 23.094 1 59.69 337 ARG A C 1
ATOM 2680 O O . ARG A 1 337 ? -6.816 12.695 23.891 1 59.69 337 ARG A O 1
ATOM 2687 N N . PRO A 1 338 ? -7.676 12.359 21.812 1 62.19 338 PRO A N 1
ATOM 2688 C CA . PRO A 1 338 ? -6.977 13.609 21.469 1 62.19 338 PRO A CA 1
ATOM 2689 C C . PRO A 1 338 ? -7.566 14.82 22.188 1 62.19 338 PRO A C 1
ATOM 2691 O O . PRO A 1 338 ? -8.781 14.891 22.406 1 62.19 338 PRO A O 1
ATOM 2694 N N . GLN A 1 339 ? -6.719 15.664 22.625 1 72.88 339 GLN A N 1
ATOM 2695 C CA . GLN A 1 339 ? -7.105 16.953 23.203 1 72.88 339 GLN A CA 1
ATOM 2696 C C . GLN A 1 339 ? -7.723 17.859 22.156 1 72.88 339 GLN A C 1
ATOM 2698 O O . GLN A 1 339 ? -7.887 17.469 21 1 72.88 339 GLN A O 1
ATOM 2703 N N . LYS A 1 340 ? -8.148 18.984 22.594 1 81.81 340 LYS A N 1
ATOM 2704 C CA . LYS A 1 340 ? -8.836 19.969 21.75 1 81.81 340 LYS A CA 1
ATOM 2705 C C . LYS A 1 340 ? -7.941 20.422 20.594 1 81.81 340 LYS A C 1
ATOM 2707 O O . LYS A 1 340 ? -6.789 20.797 20.812 1 81.81 340 LYS A O 1
ATOM 2712 N N . PRO A 1 341 ? -8.523 20.328 19.406 1 89.25 341 PRO A N 1
ATOM 2713 C CA . PRO A 1 341 ? -7.738 20.859 18.297 1 89.25 341 PRO A CA 1
ATOM 2714 C C . PRO A 1 341 ? -7.656 22.375 18.281 1 89.25 341 PRO A C 1
ATOM 2716 O O . PRO A 1 341 ? -8.398 23.047 19.016 1 89.25 341 PRO A O 1
ATOM 2719 N N . SER A 1 342 ? -6.75 22.953 17.594 1 89.62 342 SER A N 1
ATOM 2720 C CA . SER A 1 342 ? -6.574 24.406 17.484 1 89.62 342 SER A CA 1
ATOM 2721 C C . SER A 1 342 ? -5.836 24.781 16.203 1 89.62 342 SER A C 1
ATOM 2723 O O . SER A 1 342 ? -5.453 23.906 15.422 1 89.62 342 SER A O 1
ATOM 2725 N N . ILE A 1 343 ? -5.781 26.078 15.961 1 91.19 343 ILE A N 1
ATOM 2726 C CA . ILE A 1 343 ? -5.004 26.625 14.859 1 91.19 343 ILE A CA 1
ATOM 2727 C C . ILE A 1 343 ? -4.035 27.688 15.383 1 91.19 343 ILE A C 1
ATOM 2729 O O . ILE A 1 343 ? -4.434 28.594 16.125 1 91.19 343 ILE A O 1
ATOM 2733 N N . VAL A 1 344 ? -2.812 27.547 15.047 1 92.38 344 VAL A N 1
ATOM 2734 C CA . VAL A 1 344 ? -1.812 28.562 15.352 1 92.38 344 VAL A CA 1
ATOM 2735 C C . VAL A 1 344 ? -1.466 29.344 14.078 1 92.38 344 VAL A C 1
ATOM 2737 O O . VAL A 1 344 ? -1.241 28.75 13.023 1 92.38 344 VAL A O 1
ATOM 2740 N N . VAL A 1 345 ? -1.483 30.625 14.172 1 93.12 345 VAL A N 1
ATOM 2741 C CA . VAL A 1 345 ? -1.079 31.5 13.07 1 93.12 345 VAL A CA 1
ATOM 2742 C C . VAL A 1 345 ? 0.213 32.219 13.43 1 93.12 345 VAL A C 1
ATOM 2744 O O . VAL A 1 345 ? 0.299 32.875 14.484 1 93.12 345 VAL A O 1
ATOM 2747 N N . ALA A 1 346 ? 1.174 32.156 12.578 1 95.94 346 ALA A N 1
ATOM 2748 C CA . ALA A 1 346 ? 2.473 32.75 12.859 1 95.94 346 ALA A CA 1
ATOM 2749 C C . ALA A 1 346 ? 2.959 33.594 11.672 1 95.94 346 ALA A C 1
ATOM 2751 O O . ALA A 1 346 ? 2.473 33.406 10.547 1 95.94 346 ALA A O 1
ATOM 2752 N N . ASP A 1 347 ? 3.863 34.469 11.961 1 96.75 347 ASP A N 1
ATOM 2753 C CA . ASP A 1 347 ? 4.539 35.25 10.93 1 96.75 347 ASP A CA 1
ATOM 2754 C C . ASP A 1 347 ? 5.586 34.438 10.203 1 96.75 347 ASP A C 1
ATOM 2756 O O . ASP A 1 347 ? 6.457 33.812 10.836 1 96.75 347 ASP A O 1
ATOM 2760 N N . THR A 1 348 ? 5.547 34.375 8.906 1 97.69 348 THR A N 1
ATOM 2761 C CA . THR A 1 348 ? 6.418 33.5 8.125 1 97.69 348 THR A CA 1
ATOM 2762 C C . THR A 1 348 ? 7.863 34 8.188 1 97.69 348 THR A C 1
ATOM 2764 O O . THR A 1 348 ? 8.789 33.25 7.871 1 97.69 348 THR A O 1
ATOM 2767 N N . GLN A 1 349 ? 8.094 35.219 8.469 1 97 349 GLN A N 1
ATOM 2768 C CA . GLN A 1 349 ? 9.453 35.75 8.492 1 97 349 GLN A CA 1
ATOM 2769 C C . GLN A 1 349 ? 10.109 35.531 9.852 1 97 349 GLN A C 1
ATOM 2771 O O . GLN A 1 349 ? 11.289 35.156 9.922 1 97 349 GLN A O 1
ATOM 2776 N N . THR A 1 350 ? 9.281 35.625 10.945 1 96.44 350 THR A N 1
ATOM 2777 C CA . THR A 1 350 ? 9.914 35.688 12.258 1 96.44 350 THR A CA 1
ATOM 2778 C C . THR A 1 350 ? 9.531 34.469 13.086 1 96.44 350 THR A C 1
ATOM 2780 O O . THR A 1 350 ? 10.188 34.156 14.078 1 96.44 350 THR A O 1
ATOM 2783 N N . GLY A 1 351 ? 8.391 33.875 12.75 1 95.94 351 GLY A N 1
ATOM 2784 C CA . GLY A 1 351 ? 7.891 32.781 13.57 1 95.94 351 GLY A CA 1
ATOM 2785 C C . GLY A 1 351 ? 7.07 33.25 14.758 1 95.94 351 GLY A C 1
ATOM 2786 O O . GLY A 1 351 ? 6.594 32.438 15.547 1 95.94 351 GLY A O 1
ATOM 2787 N N . LYS A 1 352 ? 6.938 34.531 14.859 1 94.44 352 LYS A N 1
ATOM 2788 C CA . LYS A 1 352 ? 6.133 35.094 15.953 1 94.44 352 LYS A CA 1
ATOM 2789 C C . LYS A 1 352 ? 4.676 34.625 15.836 1 94.44 352 LYS A C 1
ATOM 2791 O O . LYS A 1 352 ? 4.098 34.688 14.75 1 94.44 352 LYS A O 1
ATOM 2796 N N . ILE A 1 353 ? 4.121 34.219 16.953 1 93.38 353 ILE A N 1
ATOM 2797 C CA . ILE A 1 353 ? 2.727 33.812 16.969 1 93.38 353 ILE A CA 1
ATOM 2798 C C . ILE A 1 353 ? 1.815 35.031 16.891 1 93.38 353 ILE A C 1
ATOM 2800 O O . ILE A 1 353 ? 1.907 35.938 17.719 1 93.38 353 ILE A O 1
ATOM 2804 N N . LEU A 1 354 ? 0.988 35 15.93 1 91.25 354 LEU A N 1
ATOM 2805 C CA . LEU A 1 354 ? 0.08 36.125 15.695 1 91.25 354 LEU A CA 1
ATOM 2806 C C . LEU A 1 354 ? -1.3 35.844 16.281 1 91.25 354 LEU A C 1
ATOM 2808 O O . LEU A 1 354 ? -1.943 36.719 16.844 1 91.25 354 LEU A O 1
ATOM 2812 N N . ASN A 1 355 ? -1.768 34.656 16.094 1 88 355 ASN A N 1
ATOM 2813 C CA . ASN A 1 355 ? -3.08 34.25 16.562 1 88 355 ASN A CA 1
ATOM 2814 C C . ASN A 1 355 ? -3.072 32.781 17.016 1 88 355 ASN A C 1
ATOM 2816 O O . ASN A 1 355 ? -2.279 31.984 16.516 1 88 355 ASN A O 1
ATOM 2820 N N . TYR A 1 356 ? -3.85 32.469 17.922 1 89.12 356 TYR A N 1
ATOM 2821 C CA . TYR A 1 356 ? -4.102 31.125 18.422 1 89.12 356 TYR A CA 1
ATOM 2822 C C . TYR A 1 356 ? -5.598 30.859 18.547 1 89.12 356 TYR A C 1
ATOM 2824 O O . TYR A 1 356 ? -6.238 31.344 19.484 1 89.12 356 TYR A O 1
ATOM 2832 N N . PHE A 1 357 ? -6.121 30.109 17.625 1 84.81 357 PHE A N 1
ATOM 2833 C CA . PHE A 1 357 ? -7.547 29.812 17.625 1 84.81 357 PHE A CA 1
ATOM 2834 C C . PHE A 1 357 ? -7.832 28.484 18.328 1 84.81 357 PHE A C 1
ATOM 2836 O O . PHE A 1 357 ? -7.406 27.422 17.891 1 84.81 357 PHE A O 1
ATOM 2843 N N . GLN A 1 358 ? -8.516 28.578 19.391 1 80.44 358 GLN A N 1
ATOM 2844 C CA . GLN A 1 358 ? -8.93 27.406 20.141 1 80.44 358 GLN A CA 1
ATOM 2845 C C . GLN A 1 358 ? -10.352 26.984 19.781 1 80.44 358 GLN A C 1
ATOM 2847 O O . GLN A 1 358 ? -11.172 27.828 19.391 1 80.44 358 GLN A O 1
ATOM 2852 N N . THR A 1 359 ? -10.539 25.766 19.812 1 78.75 359 THR A N 1
ATOM 2853 C CA . THR A 1 359 ? -11.875 25.266 19.547 1 78.75 359 THR A CA 1
ATOM 2854 C C . THR A 1 359 ? -12.469 24.625 20.797 1 78.75 359 THR A C 1
ATOM 2856 O O . THR A 1 359 ? -11.859 24.641 21.859 1 78.75 359 THR A O 1
ATOM 2859 N N . SER A 1 360 ? -13.773 24.312 20.656 1 69.81 360 SER A N 1
ATOM 2860 C CA . SER A 1 360 ? -14.414 23.609 21.75 1 69.81 360 SER A CA 1
ATOM 2861 C C . SER A 1 360 ? -14.109 22.125 21.719 1 69.81 360 SER A C 1
ATOM 2863 O O . SER A 1 360 ? -13.586 21.625 20.719 1 69.81 360 SER A O 1
ATOM 2865 N N . ASN A 1 361 ? -14.391 21.453 22.766 1 63.16 361 ASN A N 1
ATOM 2866 C CA . ASN A 1 361 ? -14.109 20.031 22.906 1 63.16 361 ASN A CA 1
ATOM 2867 C C . ASN A 1 361 ? -14.883 19.203 21.875 1 63.16 361 ASN A C 1
ATOM 2869 O O . ASN A 1 361 ? -14.461 18.109 21.516 1 63.16 361 ASN A O 1
ATOM 2873 N N . ASP A 1 362 ? -15.891 19.75 21.469 1 65.75 362 ASP A N 1
ATOM 2874 C CA . ASP A 1 362 ? -16.75 18.984 20.578 1 65.75 362 ASP A CA 1
ATOM 2875 C C . ASP A 1 362 ? -16.375 19.188 19.125 1 65.75 362 ASP A C 1
ATOM 2877 O O . ASP A 1 362 ? -16.969 18.594 18.219 1 65.75 362 ASP A O 1
ATOM 2881 N N . PHE A 1 363 ? -15.43 19.984 19.016 1 69.62 363 PHE A N 1
ATOM 2882 C CA . PHE A 1 363 ? -15 20.25 17.656 1 69.62 363 PHE A CA 1
ATOM 2883 C C . PHE A 1 363 ? -14.211 19.062 17.094 1 69.62 363 PHE A C 1
ATOM 2885 O O . PHE A 1 363 ? -13.438 18.438 17.812 1 69.62 363 PHE A O 1
ATOM 2892 N N . PRO A 1 364 ? -14.539 18.828 15.805 1 75.88 364 PRO A N 1
ATOM 2893 C CA . PRO A 1 364 ? -13.773 17.734 15.195 1 75.88 364 PRO A CA 1
ATOM 2894 C C . PRO A 1 364 ? -12.281 18.031 15.109 1 75.88 364 PRO A C 1
ATOM 2896 O O . PRO A 1 364 ? -11.867 19.172 15.344 1 75.88 364 PRO A O 1
ATOM 2899 N N . THR A 1 365 ? -11.531 17.125 14.883 1 84.81 365 THR A N 1
ATOM 2900 C CA . THR A 1 365 ? -10.102 17.312 14.688 1 84.81 365 THR A CA 1
ATOM 2901 C C . THR A 1 365 ? -9.828 18.328 13.578 1 84.81 365 THR A C 1
ATOM 2903 O O . THR A 1 365 ? -10.711 18.594 12.758 1 84.81 365 THR A O 1
ATOM 2906 N N . ILE A 1 366 ? -8.734 19 13.648 1 90.56 366 ILE A N 1
ATOM 2907 C CA . ILE A 1 366 ? -8.266 19.875 12.594 1 90.56 366 ILE A CA 1
ATOM 2908 C C . ILE A 1 366 ? -6.996 19.312 11.961 1 90.56 366 ILE A C 1
ATOM 2910 O O . ILE A 1 366 ? -5.957 19.219 12.625 1 90.56 366 ILE A O 1
ATOM 2914 N N . THR A 1 367 ? -7.113 18.953 10.719 1 93.44 367 THR A N 1
ATOM 2915 C CA . THR A 1 367 ? -6 18.25 10.078 1 93.44 367 THR A CA 1
ATOM 2916 C C . THR A 1 367 ? -5.355 19.141 9.008 1 93.44 367 THR A C 1
ATOM 2918 O O . THR A 1 367 ? -4.191 18.938 8.656 1 93.44 367 THR A O 1
ATOM 2921 N N . SER A 1 368 ? -6.113 20.031 8.461 1 93.75 368 SER A N 1
ATOM 2922 C CA . SER A 1 368 ? -5.574 20.922 7.434 1 93.75 368 SER A CA 1
ATOM 2923 C C . SER A 1 368 ? -6.254 22.281 7.473 1 93.75 368 SER A C 1
ATOM 2925 O O . SER A 1 368 ? -7.422 22.391 7.848 1 93.75 368 SER A O 1
ATOM 2927 N N . THR A 1 369 ? -5.508 23.312 7.188 1 91.12 369 THR A N 1
ATOM 2928 C CA . THR A 1 369 ? -5.957 24.688 7.047 1 91.12 369 THR A CA 1
ATOM 2929 C C . THR A 1 369 ? -5.438 25.297 5.746 1 91.12 369 THR A C 1
ATOM 2931 O O . THR A 1 369 ? -4.266 25.656 5.652 1 91.12 369 THR A O 1
ATOM 2934 N N . ILE A 1 370 ? -6.34 25.406 4.812 1 88.06 370 ILE A N 1
ATOM 2935 C CA . ILE A 1 370 ? -5.945 25.844 3.48 1 88.06 370 ILE A CA 1
ATOM 2936 C C . ILE A 1 370 ? -6.488 27.25 3.232 1 88.06 370 ILE A C 1
ATOM 2938 O O . ILE A 1 370 ? -7.691 27.5 3.34 1 88.06 370 ILE A O 1
ATOM 2942 N N . GLU A 1 371 ? -5.609 28.094 2.924 1 83.06 371 GLU A N 1
ATOM 2943 C CA . GLU A 1 371 ? -6.016 29.453 2.557 1 83.06 371 GLU A CA 1
ATOM 2944 C C .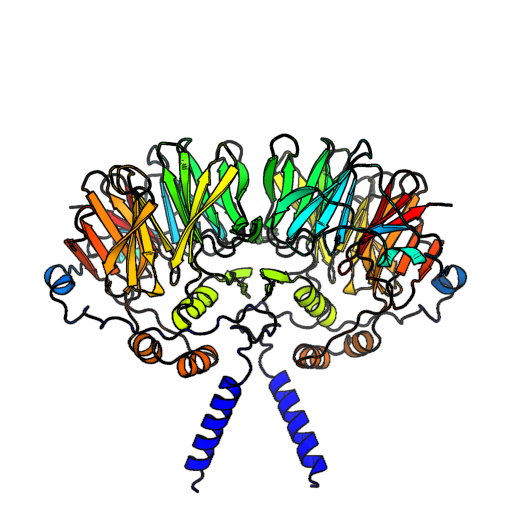 GLU A 1 371 ? -6.344 29.547 1.068 1 83.06 371 GLU A C 1
ATOM 2946 O O . GLU A 1 371 ? -5.582 29.062 0.227 1 83.06 371 GLU A O 1
ATOM 2951 N N . HIS A 1 372 ? -7.484 30.062 0.779 1 82.31 372 HIS A N 1
ATOM 2952 C CA . HIS A 1 372 ? -7.863 30.297 -0.611 1 82.31 372 HIS A CA 1
ATOM 2953 C C . HIS A 1 372 ? -8.75 31.531 -0.75 1 82.31 372 HIS A C 1
ATOM 2955 O O . HIS A 1 372 ? -9.891 31.531 -0.283 1 82.31 372 HIS A O 1
ATOM 2961 N N . ASN A 1 373 ? -8.25 32.469 -1.468 1 80.31 373 ASN A N 1
ATOM 2962 C CA . ASN A 1 373 ? -9.008 33.688 -1.825 1 80.31 373 ASN A CA 1
ATOM 2963 C C . ASN A 1 373 ? -9.695 34.281 -0.61 1 80.31 373 ASN A C 1
ATOM 2965 O O . ASN A 1 373 ? -10.914 34.531 -0.629 1 80.31 373 ASN A O 1
ATOM 2969 N N . GLY A 1 374 ? -9 34.469 0.406 1 77.56 374 GLY A N 1
ATOM 2970 C CA . GLY A 1 374 ? -9.508 35.188 1.568 1 77.56 374 GLY A CA 1
ATOM 2971 C C . GLY A 1 374 ? -10.305 34.281 2.51 1 77.56 374 GLY A C 1
ATOM 2972 O O . GLY A 1 374 ? -10.883 34.781 3.486 1 77.56 374 GLY A O 1
ATOM 2973 N N . LYS A 1 375 ? -10.352 33.062 2.184 1 83.75 375 LYS A N 1
ATOM 2974 C CA . LYS A 1 375 ? -11.016 32.094 3.043 1 83.75 375 LYS A CA 1
ATOM 2975 C C . LYS A 1 375 ? -10.047 31 3.512 1 83.75 375 LYS A C 1
ATOM 2977 O O . LYS A 1 375 ? -9.023 30.766 2.867 1 83.75 375 LYS A O 1
ATOM 2982 N N . ILE A 1 376 ? -10.398 30.5 4.668 1 87.5 376 ILE A N 1
ATOM 2983 C CA . ILE A 1 376 ? -9.648 29.359 5.176 1 87.5 376 ILE A CA 1
ATOM 2984 C C . ILE A 1 376 ? -10.539 28.125 5.199 1 87.5 376 ILE A C 1
ATOM 2986 O O . ILE A 1 376 ? -11.602 28.125 5.832 1 87.5 376 ILE A O 1
ATOM 2990 N N . LEU A 1 377 ? -10.164 27.188 4.445 1 91 377 LEU A N 1
ATOM 2991 C CA . LEU A 1 377 ? -10.844 25.906 4.465 1 91 377 LEU A CA 1
ATOM 2992 C C . LEU A 1 377 ? -10.172 24.938 5.438 1 91 377 LEU A C 1
ATOM 2994 O O . LEU A 1 377 ? -8.953 24.781 5.41 1 91 377 LEU A O 1
ATOM 2998 N N . ILE A 1 378 ? -10.961 24.344 6.309 1 90.88 378 ILE A N 1
ATOM 2999 C CA . ILE A 1 378 ? -10.414 23.484 7.352 1 90.88 378 ILE A CA 1
ATOM 3000 C C . ILE A 1 378 ? -10.883 22.047 7.133 1 90.88 378 ILE A C 1
ATOM 3002 O O . ILE A 1 378 ? -12.086 21.797 7.035 1 90.88 378 ILE A O 1
ATOM 3006 N N . GLY A 1 379 ? -9.922 21.141 7.047 1 90.69 379 GLY A N 1
ATOM 3007 C CA . GLY A 1 379 ? -10.219 19.719 6.965 1 90.69 379 GLY A CA 1
ATOM 3008 C C . GLY A 1 379 ? -10.211 19.031 8.312 1 90.69 379 GLY A C 1
ATOM 3009 O O . GLY A 1 379 ? -9.719 19.578 9.297 1 90.69 379 GLY A O 1
ATOM 3010 N N . ASN A 1 380 ? -10.812 17.844 8.352 1 87.56 380 ASN A N 1
ATOM 3011 C CA . ASN A 1 380 ? -10.859 17.031 9.57 1 87.56 380 ASN A CA 1
ATOM 3012 C C . ASN A 1 380 ? -10.922 15.547 9.25 1 87.56 380 ASN A C 1
ATOM 3014 O O . ASN A 1 380 ? -11.18 15.156 8.109 1 87.56 380 ASN A O 1
ATOM 3018 N N . LEU A 1 381 ? -10.711 14.703 10.242 1 83.38 381 LEU A N 1
ATOM 3019 C CA . LEU A 1 381 ? -10.57 13.273 10.031 1 83.38 381 LEU A CA 1
ATOM 3020 C C . LEU A 1 381 ? -11.875 12.547 10.352 1 83.38 381 LEU A C 1
ATOM 3022 O O . LEU A 1 381 ? -12.109 11.43 9.867 1 83.38 381 LEU A O 1
ATOM 3026 N N . LEU A 1 382 ? -12.828 13.102 11 1 78.81 382 LEU A N 1
ATOM 3027 C CA . LEU A 1 382 ? -13.867 12.297 11.625 1 78.81 382 LEU A CA 1
ATOM 3028 C C . LEU A 1 382 ? -15.25 12.773 11.203 1 78.81 382 LEU A C 1
ATOM 3030 O O . LEU A 1 382 ? -16.219 12.016 11.289 1 78.81 382 LEU A O 1
ATOM 3034 N N . SER A 1 383 ? -15.32 13.945 10.664 1 85.25 383 SER A N 1
ATOM 3035 C CA . SER A 1 383 ? -16.641 14.508 10.43 1 85.25 383 SER A CA 1
ATOM 3036 C C . SER A 1 383 ? -17.031 14.414 8.961 1 85.25 383 SER A C 1
ATOM 3038 O O . SER A 1 383 ? -16.203 14.055 8.117 1 85.25 383 SER A O 1
ATOM 3040 N N . ASP A 1 384 ? -18.328 14.688 8.734 1 91.75 384 ASP A N 1
ATOM 3041 C CA . ASP A 1 384 ? -18.844 14.68 7.371 1 91.75 384 ASP A CA 1
ATOM 3042 C C . ASP A 1 384 ? -19.016 16.094 6.844 1 91.75 384 ASP A C 1
ATOM 3044 O O . ASP A 1 384 ? -20 16.391 6.156 1 91.75 384 ASP A O 1
ATOM 3048 N N . PHE A 1 385 ? -18.234 16.969 7.281 1 91.31 385 PHE A N 1
ATOM 3049 C CA . PHE A 1 385 ? -18.25 18.344 6.809 1 91.31 385 PHE A CA 1
ATOM 3050 C C . PHE A 1 385 ? -16.844 18.922 6.766 1 91.31 385 PHE A C 1
ATOM 3052 O O . PHE A 1 385 ? -15.914 18.359 7.363 1 91.31 385 PHE A O 1
ATOM 3059 N N . PHE A 1 386 ? -16.688 19.938 6.016 1 89.88 386 PHE A N 1
ATOM 3060 C CA . PHE A 1 386 ? -15.508 20.781 6.18 1 89.88 386 PHE A CA 1
ATOM 3061 C C . PHE A 1 386 ? -15.906 22.188 6.586 1 89.88 386 PHE A C 1
ATOM 3063 O O . PHE A 1 386 ? -17.062 22.594 6.438 1 89.88 386 PHE A O 1
ATOM 3070 N N . THR A 1 387 ? -14.984 22.906 7.141 1 89.94 387 THR A N 1
ATOM 3071 C CA . THR A 1 387 ? -15.242 24.219 7.746 1 89.94 387 THR A CA 1
ATOM 3072 C C . THR A 1 387 ? -14.656 25.328 6.891 1 89.94 387 THR A C 1
ATOM 3074 O O . THR A 1 387 ? -13.586 25.172 6.305 1 89.94 387 THR A O 1
ATOM 3077 N N . ILE A 1 388 ? -15.414 26.406 6.836 1 89.69 388 ILE A N 1
ATOM 3078 C CA . ILE A 1 388 ? -14.961 27.625 6.156 1 89.69 388 ILE A CA 1
ATOM 3079 C C . ILE A 1 388 ? -14.93 28.781 7.141 1 89.69 388 ILE A C 1
ATOM 3081 O O . ILE A 1 388 ? -15.914 29.047 7.84 1 89.69 388 ILE A O 1
ATOM 3085 N N . ILE A 1 389 ? -13.82 29.422 7.137 1 85.69 389 ILE A N 1
ATOM 3086 C CA . ILE A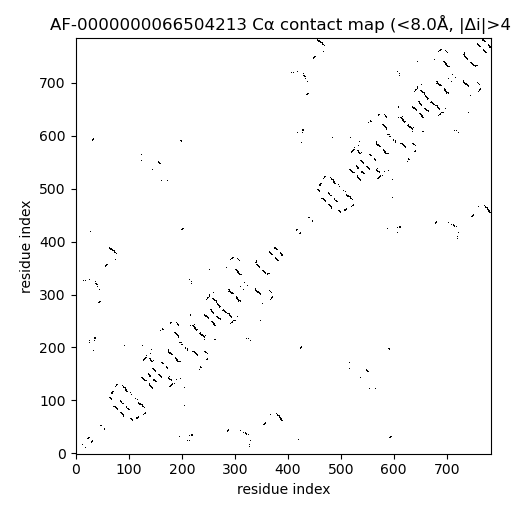 1 389 ? -13.695 30.656 7.91 1 85.69 389 ILE A CA 1
ATOM 3087 C C . ILE A 1 389 ? -13.352 31.812 6.98 1 85.69 389 ILE A C 1
ATOM 3089 O O . ILE A 1 389 ? -12.445 31.703 6.148 1 85.69 389 ILE A O 1
ATOM 3093 N N . LYS A 1 390 ? -14.141 32.906 7.121 1 81.19 390 LYS A N 1
ATOM 3094 C CA . LYS A 1 390 ? -13.82 34.094 6.363 1 81.19 390 LYS A CA 1
ATOM 3095 C C . LYS A 1 390 ? -12.781 34.938 7.086 1 81.19 390 LYS A C 1
ATOM 3097 O O . LYS A 1 390 ? -12.883 35.156 8.297 1 81.19 390 LYS A O 1
ATOM 3102 N N . LYS A 1 391 ? -11.789 35.219 6.367 1 73.25 391 LYS A N 1
ATOM 3103 C CA . LYS A 1 391 ? -10.75 36.062 6.938 1 73.25 391 LYS A CA 1
ATOM 3104 C C . LYS A 1 391 ? -11.258 37.5 7.121 1 73.25 391 LYS A C 1
ATOM 3106 O O . LYS A 1 391 ? -12.023 38 6.293 1 73.25 391 LYS A O 1
ATOM 3111 N N . LYS A 1 392 ? -11.125 38.031 8.445 1 59.78 392 LYS A N 1
ATOM 3112 C CA . LYS A 1 392 ? -11.477 39.438 8.695 1 59.78 392 LYS A CA 1
ATOM 3113 C C . LYS A 1 392 ? -10.398 40.375 8.164 1 59.78 392 LYS A C 1
ATOM 3115 O O . LYS A 1 392 ? -9.21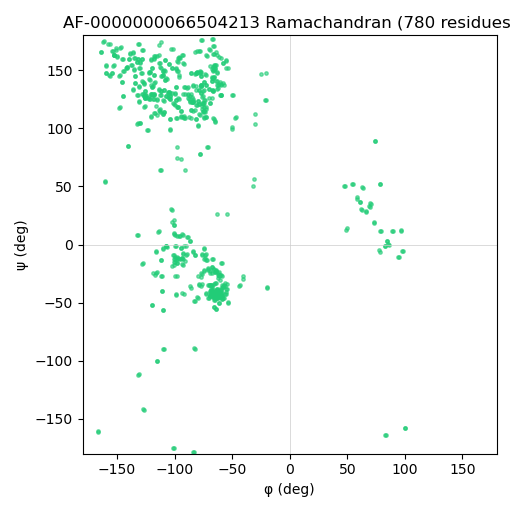1 40.031 8.156 1 59.78 392 LYS A O 1
ATOM 3120 N N . MET B 1 1 ? -4.383 -33.906 42.5 1 44.12 1 MET B N 1
ATOM 3121 C CA . MET B 1 1 ? -4.062 -33.438 41.156 1 44.12 1 MET B CA 1
ATOM 3122 C C . MET B 1 1 ? -2.57 -33.156 41 1 44.12 1 MET B C 1
ATOM 3124 O O . MET B 1 1 ? -2.02 -32.375 41.781 1 44.12 1 MET B O 1
ATOM 3128 N N . THR B 1 2 ? -1.861 -34 40.312 1 56.56 2 THR B N 1
ATOM 3129 C CA . THR B 1 2 ? -0.406 -33.906 40.25 1 56.56 2 THR B CA 1
ATOM 3130 C C . THR B 1 2 ? 0.025 -32.625 39.5 1 56.56 2 THR B C 1
ATOM 3132 O O . THR B 1 2 ? -0.767 -32.031 38.781 1 56.56 2 THR B O 1
ATOM 3135 N N . GLN B 1 3 ? 1.239 -32.188 39.906 1 59.84 3 GLN B N 1
ATOM 3136 C CA . GLN B 1 3 ? 1.872 -31.016 39.312 1 59.84 3 GLN B CA 1
ATOM 3137 C C . GLN B 1 3 ? 1.731 -31.016 37.781 1 59.84 3 GLN B C 1
ATOM 3139 O O . GLN B 1 3 ? 1.482 -29.984 37.156 1 59.84 3 GLN B O 1
ATOM 3144 N N . ASN B 1 4 ? 1.788 -32.219 37.281 1 60.44 4 ASN B N 1
ATOM 3145 C CA . ASN B 1 4 ? 1.679 -32.406 35.844 1 60.44 4 ASN B CA 1
ATOM 3146 C C . ASN B 1 4 ? 0.274 -32.062 35.344 1 60.44 4 ASN B C 1
ATOM 3148 O O . ASN B 1 4 ? 0.114 -31.453 34.281 1 60.44 4 ASN B O 1
ATOM 3152 N N . ASN B 1 5 ? -0.634 -32.438 36.156 1 59.72 5 ASN B N 1
ATOM 3153 C CA . ASN B 1 5 ? -2.016 -32.156 35.75 1 59.72 5 ASN B CA 1
ATOM 3154 C C . ASN B 1 5 ? -2.307 -30.656 35.781 1 59.72 5 ASN B C 1
ATOM 3156 O O . ASN B 1 5 ? -3.012 -30.141 34.906 1 59.72 5 ASN B O 1
ATOM 3160 N N . ILE B 1 6 ? -1.736 -30.047 36.688 1 54.94 6 ILE B N 1
ATOM 3161 C CA . ILE B 1 6 ? -1.941 -28.609 36.812 1 54.94 6 ILE B CA 1
ATOM 3162 C C . ILE B 1 6 ? -1.333 -27.875 35.625 1 54.94 6 ILE B C 1
ATOM 3164 O O . ILE B 1 6 ? -1.952 -26.969 35.062 1 54.94 6 ILE B O 1
ATOM 3168 N N . LEU B 1 7 ? -0.215 -28.297 35.219 1 55.06 7 LEU B N 1
ATOM 3169 C CA . LEU B 1 7 ? 0.467 -27.703 34.062 1 55.06 7 LEU B CA 1
ATOM 3170 C C . LEU B 1 7 ? -0.359 -27.875 32.781 1 55.06 7 LEU B C 1
ATOM 3172 O O . LEU B 1 7 ? -0.474 -26.938 32 1 55.06 7 LEU B O 1
ATOM 3176 N N . VAL B 1 8 ? -0.904 -29.031 32.719 1 57.41 8 VAL B N 1
ATOM 3177 C CA . VAL B 1 8 ? -1.746 -29.328 31.562 1 57.41 8 VAL B CA 1
ATOM 3178 C C . VAL B 1 8 ? -2.969 -28.406 31.562 1 57.41 8 VAL B C 1
ATOM 3180 O O . VAL B 1 8 ? -3.359 -27.891 30.531 1 57.41 8 VAL B O 1
ATOM 3183 N N . ILE B 1 9 ? -3.488 -28.25 32.656 1 54.41 9 ILE B N 1
ATOM 3184 C CA . ILE B 1 9 ? -4.676 -27.422 32.812 1 54.41 9 ILE B CA 1
ATOM 3185 C C . ILE B 1 9 ? -4.32 -25.969 32.469 1 54.41 9 ILE B C 1
ATOM 3187 O O . ILE B 1 9 ? -5.051 -25.281 31.766 1 54.41 9 ILE B O 1
ATOM 3191 N N . ILE B 1 10 ? -3.273 -25.578 32.938 1 54.16 10 ILE B N 1
ATOM 3192 C CA . ILE B 1 10 ? -2.84 -24.203 32.719 1 54.16 10 ILE B CA 1
ATOM 3193 C C . ILE B 1 10 ? -2.602 -23.984 31.219 1 54.16 10 ILE B C 1
ATOM 3195 O O . ILE B 1 10 ? -3.045 -22.969 30.656 1 54.16 10 ILE B O 1
ATOM 3199 N N . ILE B 1 11 ? -1.922 -24.953 30.672 1 57.19 11 ILE B N 1
ATOM 3200 C CA . ILE B 1 11 ? -1.665 -24.859 29.234 1 57.19 11 ILE B CA 1
ATOM 3201 C C . ILE B 1 11 ? -2.99 -24.828 28.484 1 57.19 11 ILE B C 1
ATOM 3203 O O . ILE B 1 11 ? -3.156 -24.031 27.547 1 57.19 11 ILE B O 1
ATOM 3207 N N . PHE B 1 12 ? -3.859 -25.625 29 1 55.75 12 PHE B N 1
ATOM 3208 C CA . PHE B 1 12 ? -5.18 -25.672 28.375 1 55.75 12 PHE B CA 1
ATOM 3209 C C . PHE B 1 12 ? -5.891 -24.328 28.531 1 55.75 12 PHE B C 1
ATOM 3211 O O . PHE B 1 12 ? -6.477 -23.812 27.578 1 55.75 12 PHE B O 1
ATOM 3218 N N . ILE B 1 13 ? -5.879 -23.844 29.688 1 55.25 13 ILE B N 1
ATOM 3219 C CA . ILE B 1 13 ? -6.531 -22.562 29.953 1 55.25 13 ILE B CA 1
ATOM 3220 C C . ILE B 1 13 ? -5.891 -21.469 29.109 1 55.25 13 ILE B C 1
ATOM 3222 O O . ILE B 1 13 ? -6.59 -20.641 28.516 1 55.25 13 ILE B O 1
ATOM 3226 N N . LEU B 1 14 ? -4.625 -21.547 29.125 1 54.38 14 LEU B N 1
ATOM 3227 C CA . LEU B 1 14 ? -3.91 -20.531 28.359 1 54.38 14 LEU B CA 1
ATOM 3228 C C . LEU B 1 14 ? -4.266 -20.625 26.875 1 54.38 14 LEU B C 1
ATOM 3230 O O . LEU B 1 14 ? -4.531 -19.609 26.234 1 54.38 14 LEU B O 1
ATOM 3234 N N . LEU B 1 15 ? -4.277 -21.859 26.562 1 54.25 15 LEU B N 1
ATOM 3235 C CA . LEU B 1 15 ? -4.609 -22.062 25.156 1 54.25 15 LEU B CA 1
ATOM 3236 C C . LEU B 1 15 ? -6.043 -21.641 24.875 1 54.25 15 LEU B C 1
ATOM 3238 O O . LEU B 1 15 ? -6.328 -21.062 23.828 1 54.25 15 LEU B O 1
ATOM 3242 N N . THR B 1 16 ? -6.891 -22 25.828 1 53.81 16 THR B N 1
ATOM 3243 C CA . THR B 1 16 ? -8.273 -21.562 25.688 1 53.81 16 THR B CA 1
ATOM 3244 C C . THR B 1 16 ? -8.367 -20.031 25.688 1 53.81 16 THR B C 1
ATOM 3246 O O . THR B 1 16 ? -9.117 -19.453 24.891 1 53.81 16 THR B O 1
ATOM 3249 N N . TYR B 1 17 ? -7.777 -19.484 26.609 1 51.91 17 TYR B N 1
ATOM 3250 C CA . TYR B 1 17 ? -7.773 -18.031 26.688 1 51.91 17 TYR B CA 1
ATOM 3251 C C . TYR B 1 17 ? -7.27 -17.422 25.375 1 51.91 17 TYR B C 1
ATOM 3253 O O . TYR B 1 17 ? -7.891 -16.5 24.844 1 51.91 17 TYR B O 1
ATOM 3261 N N . ILE B 1 18 ? -6.188 -18 25.062 1 54.09 18 ILE B N 1
ATOM 3262 C CA . ILE B 1 18 ? -5.605 -17.5 23.812 1 54.09 18 ILE B CA 1
ATOM 3263 C C . ILE B 1 18 ? -6.602 -17.688 22.672 1 54.09 18 ILE B C 1
ATOM 3265 O O . ILE B 1 18 ? -6.734 -16.812 21.812 1 54.09 18 ILE B O 1
ATOM 3269 N N . ALA B 1 19 ? -7.262 -18.812 22.906 1 50.28 19 ALA B N 1
ATOM 3270 C CA . ALA B 1 19 ? -8.258 -19.125 21.875 1 50.28 19 ALA B CA 1
ATOM 3271 C C . ALA B 1 19 ? -9.414 -18.141 21.906 1 50.28 19 ALA B C 1
ATOM 3273 O O . ALA B 1 19 ? -10.055 -17.891 20.891 1 50.28 19 ALA B O 1
ATOM 3274 N N . LEU B 1 20 ? -9.773 -17.797 23.125 1 48.59 20 LEU B N 1
ATOM 3275 C CA . LEU B 1 20 ? -10.938 -16.938 23.297 1 48.59 20 LEU B CA 1
ATOM 3276 C C . LEU B 1 20 ? -10.57 -15.477 23.031 1 48.59 20 LEU B C 1
ATOM 3278 O O . LEU B 1 20 ? -11.445 -14.617 22.969 1 48.59 20 LEU B O 1
ATOM 3282 N N . LEU B 1 21 ? -9.484 -15.328 23.25 1 47.91 21 LEU B N 1
ATOM 3283 C CA . LEU B 1 21 ? -9.109 -13.953 22.938 1 47.91 21 LEU B CA 1
ATOM 3284 C C . LEU B 1 21 ? -9.57 -13.562 21.531 1 47.91 21 LEU B C 1
ATOM 3286 O O . LEU B 1 21 ? -9.555 -14.391 20.625 1 47.91 21 LEU B O 1
ATOM 3290 N N . PRO B 1 22 ? -10.766 -12.773 21.641 1 43.16 22 PRO B N 1
ATOM 3291 C CA . PRO B 1 22 ? -11.102 -12.367 20.281 1 43.16 22 PRO B CA 1
ATOM 3292 C C . PRO B 1 22 ? -9.906 -12.414 19.328 1 43.16 22 PRO B C 1
ATOM 3294 O O . PRO B 1 22 ? -8.766 -12.281 19.766 1 43.16 22 PRO B O 1
ATOM 3297 N N . SER B 1 23 ? -10.32 -13.195 18.344 1 39.62 23 SER B N 1
ATOM 3298 C CA . SER B 1 23 ? -9.336 -13.297 17.266 1 39.62 23 SER B CA 1
ATOM 3299 C C . SER B 1 23 ? -8.539 -12.008 17.125 1 39.62 23 SER B C 1
ATOM 3301 O O . SER B 1 23 ? -9.062 -10.984 16.672 1 39.62 23 SER B O 1
ATOM 3303 N N . TYR B 1 24 ? -8.047 -11.578 18.172 1 39.34 24 TYR B N 1
ATOM 3304 C CA . TYR B 1 24 ? -7.082 -10.547 17.828 1 39.34 24 TYR B CA 1
ATOM 3305 C C . TYR B 1 24 ? -6.449 -10.828 16.469 1 39.34 24 TYR B C 1
ATOM 3307 O O . TYR B 1 24 ? -6.359 -11.984 16.047 1 39.34 24 TYR B O 1
ATOM 3315 N N . SER B 1 25 ? -6.738 -10.039 15.578 1 40.94 25 SER B N 1
ATOM 3316 C CA . SER B 1 25 ? -6.195 -10.203 14.234 1 40.94 25 SER B CA 1
ATOM 3317 C C . SER B 1 25 ? -4.879 -10.977 14.258 1 40.94 25 SER B C 1
ATOM 3319 O O . SER B 1 25 ? -4.266 -11.125 15.312 1 40.94 25 SER B O 1
ATOM 3321 N N . ILE B 1 26 ? -4.684 -11.719 13.242 1 40.69 26 ILE B N 1
ATOM 3322 C CA . ILE B 1 26 ? -3.441 -12.453 13.039 1 40.69 26 ILE B CA 1
ATOM 3323 C C . ILE B 1 26 ? -2.33 -11.836 13.883 1 40.69 26 ILE B C 1
ATOM 3325 O O . ILE B 1 26 ? -1.426 -12.531 14.344 1 40.69 26 ILE B O 1
ATOM 3329 N N . PHE B 1 27 ? -2.332 -10.43 13.992 1 43.56 27 PHE B N 1
ATOM 3330 C CA . PHE B 1 27 ? -1.296 -9.594 14.586 1 43.56 27 PHE B CA 1
ATOM 3331 C C . PHE B 1 27 ? -1.693 -9.164 15.992 1 43.56 27 PHE B C 1
ATOM 3333 O O . PHE B 1 27 ? -1.17 -8.18 16.516 1 43.56 27 PHE B O 1
ATOM 3340 N N . PHE B 1 28 ? -2.592 -9.953 16.484 1 42.44 28 PHE B N 1
ATOM 3341 C CA . PHE B 1 28 ? -3.162 -9.625 17.781 1 42.44 28 PHE B CA 1
ATOM 3342 C C . PHE B 1 28 ? -3.619 -8.172 17.828 1 42.44 28 PHE B C 1
ATOM 3344 O O . PHE B 1 28 ? -3.506 -7.512 18.859 1 42.44 28 PHE B O 1
ATOM 3351 N N . LEU B 1 29 ? -3.646 -7.711 16.531 1 45.12 29 LEU B N 1
ATOM 3352 C CA . LEU B 1 29 ? -4.141 -6.344 16.453 1 45.12 29 LEU B CA 1
ATOM 3353 C C . LEU B 1 29 ? -5.664 -6.32 16.375 1 45.12 29 LEU B C 1
ATOM 3355 O O . LEU B 1 29 ? -6.262 -7 15.547 1 45.12 29 LEU B O 1
ATOM 3359 N N . ARG B 1 30 ? -6.227 -5.914 17.391 1 45.62 30 ARG B N 1
ATOM 3360 C CA . ARG B 1 30 ? -7.668 -5.711 17.391 1 45.62 30 ARG B CA 1
ATOM 3361 C C . ARG B 1 30 ? -8.133 -5.086 16.078 1 45.62 30 ARG B C 1
ATOM 3363 O O . ARG B 1 30 ? -9.273 -5.297 15.648 1 45.62 30 ARG B O 1
ATOM 3370 N N . TYR B 1 31 ? -7.258 -4.34 15.508 1 46.47 31 TYR B N 1
ATOM 3371 C CA . TYR B 1 31 ? -7.727 -3.514 14.398 1 46.47 31 TYR B CA 1
ATOM 3372 C C . TYR B 1 31 ? -7.523 -4.227 13.062 1 46.47 31 TYR B C 1
ATOM 3374 O O . TYR B 1 31 ? -7.965 -3.74 12.016 1 46.47 31 TYR B O 1
ATOM 3382 N N . GLN B 1 32 ? -6.758 -5.305 13.141 1 53.62 32 GLN B N 1
ATOM 3383 C CA . GLN B 1 32 ? -6.648 -5.961 11.844 1 53.62 32 GLN B CA 1
ATOM 3384 C C . GLN B 1 32 ? -7.871 -6.824 11.562 1 53.62 32 GLN B C 1
ATOM 3386 O O . GLN B 1 32 ? -8.547 -7.277 12.484 1 53.62 32 GLN B O 1
ATOM 3391 N N . ILE B 1 33 ? -8.141 -6.844 10.242 1 55.44 33 ILE B N 1
ATOM 3392 C CA . ILE B 1 33 ? -9.258 -7.633 9.727 1 55.44 33 ILE B CA 1
ATOM 3393 C C . ILE B 1 33 ? -9.227 -9.031 10.344 1 55.44 33 ILE B C 1
ATOM 3395 O O . ILE B 1 33 ? -8.164 -9.664 10.406 1 55.44 33 ILE B O 1
ATOM 3399 N N . ASP B 1 34 ? -10.156 -9.32 11.188 1 59.75 34 ASP B N 1
ATOM 3400 C CA . ASP B 1 34 ? -10.32 -10.672 11.703 1 59.75 34 ASP B CA 1
ATOM 3401 C C . ASP B 1 34 ? -10.945 -11.586 10.656 1 59.75 34 ASP B C 1
ATOM 3403 O O . ASP B 1 34 ? -11.953 -11.234 10.039 1 59.75 34 ASP B O 1
ATOM 3407 N N . LEU B 1 35 ? -10.055 -12.555 10.102 1 67.88 35 LEU B N 1
ATOM 3408 C CA . LEU B 1 35 ? -10.633 -13.617 9.289 1 67.88 35 LEU B CA 1
ATOM 3409 C C . LEU B 1 35 ? -11.305 -14.664 10.172 1 67.88 35 LEU B C 1
ATOM 3411 O O . LEU B 1 35 ? -10.719 -15.133 11.148 1 67.88 35 LEU B O 1
ATOM 3415 N N . GLU B 1 36 ? -12.602 -14.758 9.969 1 75.06 36 GLU B N 1
ATOM 3416 C CA . GLU B 1 36 ? -13.297 -15.82 10.68 1 75.06 36 GLU B CA 1
ATOM 3417 C C . GLU B 1 36 ? -13.023 -17.188 10.047 1 75.06 36 GLU B C 1
ATOM 3419 O O . GLU B 1 36 ? -13.453 -17.453 8.922 1 75.06 36 GLU B O 1
ATOM 3424 N N . PRO B 1 37 ? -12.297 -18.031 10.875 1 83.31 37 PRO B N 1
ATOM 3425 C CA . PRO B 1 37 ? -12 -19.328 10.289 1 83.31 37 PRO B CA 1
ATOM 3426 C C . PRO B 1 37 ? -13.258 -20.094 9.867 1 83.31 37 PRO B C 1
ATOM 3428 O O . PRO B 1 37 ? -14.273 -20.047 10.562 1 83.31 37 PRO B O 1
ATOM 3431 N N . GLN B 1 38 ? -13.18 -20.719 8.719 1 89.69 38 GLN B N 1
ATOM 3432 C CA . GLN B 1 38 ? -14.281 -21.5 8.188 1 89.69 38 GLN B CA 1
ATOM 3433 C C . GLN B 1 38 ? -13.953 -23 8.211 1 89.69 38 GLN B C 1
ATOM 3435 O O . GLN B 1 38 ? -12.789 -23.375 8.078 1 89.69 38 GLN B O 1
ATOM 3440 N N . SER B 1 39 ? -15.039 -23.766 8.453 1 90.38 39 SER B N 1
ATOM 3441 C CA . SER B 1 39 ? -14.852 -25.203 8.336 1 90.38 39 SER B CA 1
ATOM 3442 C C . SER B 1 39 ? -14.648 -25.625 6.883 1 90.38 39 SER B C 1
ATOM 3444 O O . SER B 1 39 ? -15.32 -25.109 5.984 1 90.38 39 SER B O 1
ATOM 3446 N N . TYR B 1 40 ? -13.695 -26.422 6.691 1 89.69 40 TYR B N 1
ATOM 3447 C CA . TYR B 1 40 ? -13.344 -26.922 5.367 1 89.69 40 TYR B CA 1
ATOM 3448 C C . TYR B 1 40 ? -12.852 -28.359 5.449 1 89.69 40 TYR B C 1
ATOM 3450 O O . TYR B 1 40 ? -12.047 -28.703 6.32 1 89.69 40 TYR B O 1
ATOM 3458 N N . SER B 1 41 ? -13.406 -29.25 4.676 1 87.44 41 SER B N 1
ATOM 3459 C CA . SER B 1 41 ? -12.969 -30.641 4.609 1 87.44 41 SER B CA 1
ATOM 3460 C C . SER B 1 41 ? -12.172 -30.906 3.342 1 87.44 41 SER B C 1
ATOM 3462 O O . SER B 1 41 ? -12.742 -31.094 2.268 1 87.44 41 SER B O 1
ATOM 3464 N N . PRO B 1 42 ? -10.883 -30.891 3.521 1 86.62 42 PRO B N 1
ATOM 3465 C CA . PRO B 1 42 ? -10.078 -31.156 2.328 1 86.62 42 PRO B CA 1
ATOM 3466 C C . PRO B 1 42 ? -10.234 -32.594 1.819 1 86.62 42 PRO B C 1
ATOM 3468 O O . PRO B 1 42 ? -10.539 -33.5 2.598 1 86.62 42 PRO B O 1
ATOM 3471 N N . GLN B 1 43 ? -10.062 -32.719 0.497 1 84.12 43 GLN B N 1
ATOM 3472 C CA . GLN B 1 43 ? -9.977 -34.062 -0.044 1 84.12 43 GLN B CA 1
ATOM 3473 C C . GLN B 1 43 ? -8.734 -34.781 0.47 1 84.12 43 GLN B C 1
ATOM 3475 O O . GLN B 1 43 ? -7.727 -34.156 0.784 1 84.12 43 GLN B O 1
ATOM 3480 N N . PRO B 1 44 ? -8.82 -36.062 0.553 1 76.19 44 PRO B N 1
ATOM 3481 C CA . PRO B 1 44 ? -7.641 -36.812 1.014 1 76.19 44 PRO B CA 1
ATOM 3482 C C . PRO B 1 44 ? -6.422 -36.594 0.114 1 76.19 44 PRO B C 1
ATOM 3484 O O . PRO B 1 44 ? -6.566 -36.5 -1.107 1 76.19 44 PRO B O 1
ATOM 3487 N N . ASP B 1 45 ? -5.312 -36.438 0.755 1 75 45 ASP B N 1
ATOM 3488 C CA . ASP B 1 45 ? -4.055 -36.312 0.022 1 75 45 ASP B CA 1
ATOM 3489 C C . ASP B 1 45 ? -3.705 -37.594 -0.69 1 75 45 ASP B C 1
ATOM 3491 O O . ASP B 1 45 ? -3.436 -38.625 -0.043 1 75 45 ASP B O 1
ATOM 3495 N N . LEU B 1 46 ? -3.812 -37.562 -1.971 1 61.47 46 LEU B N 1
ATOM 3496 C CA . LEU B 1 46 ? -3.627 -38.812 -2.734 1 61.47 46 LEU B CA 1
ATOM 3497 C C . LEU B 1 46 ? -2.219 -38.875 -3.318 1 61.47 46 LEU B C 1
ATOM 3499 O O . LEU B 1 46 ? -1.944 -39.688 -4.191 1 61.47 46 LEU B O 1
ATOM 3503 N N . THR B 1 47 ? -1.382 -37.969 -2.936 1 60.53 47 THR B N 1
ATOM 3504 C CA . THR B 1 47 ? -0.056 -37.906 -3.543 1 60.53 47 THR B CA 1
ATOM 3505 C C . THR B 1 47 ? 0.655 -39.25 -3.402 1 60.53 47 THR B C 1
ATOM 3507 O O . THR B 1 47 ? 1.389 -39.656 -4.301 1 60.53 47 THR B O 1
ATOM 3510 N N . ASN B 1 48 ? 0.489 -39.75 -2.27 1 55.53 48 ASN B N 1
ATOM 3511 C CA . ASN B 1 48 ? 1.164 -41.031 -2.092 1 55.53 48 ASN B CA 1
ATOM 3512 C C . ASN B 1 48 ? 0.274 -42.219 -2.512 1 55.53 48 ASN B C 1
ATOM 3514 O O . ASN B 1 48 ? 0.735 -43.344 -2.594 1 55.53 48 ASN B O 1
ATOM 3518 N N . ALA B 1 49 ? -0.947 -41.906 -2.781 1 49.88 49 ALA B N 1
ATOM 3519 C CA . ALA B 1 49 ? -1.854 -43.062 -2.971 1 49.88 49 ALA B CA 1
ATOM 3520 C C . ALA B 1 49 ? -2.438 -43.062 -4.379 1 49.88 49 ALA B C 1
ATOM 3522 O O . ALA B 1 49 ? -2.959 -44.062 -4.84 1 49.88 49 ALA B O 1
ATOM 3523 N N . SER B 1 50 ? -2.428 -41.844 -4.84 1 57 50 SER B N 1
ATOM 3524 C CA . SER B 1 50 ? -3.195 -41.844 -6.082 1 57 50 SER B CA 1
ATOM 3525 C C . SER B 1 50 ? -2.309 -42.156 -7.281 1 57 50 SER B C 1
ATOM 3527 O O . SER B 1 50 ? -1.174 -41.688 -7.363 1 57 50 SER B O 1
ATOM 3529 N N . ASP B 1 51 ? -2.811 -43 -8.094 1 62 51 ASP B N 1
ATOM 3530 C CA . ASP B 1 51 ? -2.225 -43.469 -9.352 1 62 51 ASP B CA 1
ATOM 3531 C C . ASP B 1 51 ? -1.988 -42.281 -10.297 1 62 51 ASP B C 1
ATOM 3533 O O . ASP B 1 51 ? -1.026 -42.281 -11.07 1 62 51 ASP B O 1
ATOM 3537 N N . GLN B 1 52 ? -2.633 -41.219 -9.953 1 72 52 GLN B N 1
ATOM 3538 C CA . GLN B 1 52 ? -2.57 -40.156 -10.953 1 72 52 GLN B CA 1
ATOM 3539 C C . GLN B 1 52 ? -1.216 -39.438 -10.93 1 72 52 GLN B C 1
ATOM 3541 O O . GLN B 1 52 ? -0.68 -39.094 -11.977 1 72 52 GLN B O 1
ATOM 3546 N N . TYR B 1 53 ? -0.665 -39.312 -9.844 1 76.5 53 TYR B N 1
ATOM 3547 C CA . TYR B 1 53 ? 0.62 -38.625 -9.766 1 76.5 53 TYR B CA 1
ATOM 3548 C C . TYR B 1 53 ? 1.77 -39.625 -9.695 1 76.5 53 TYR B C 1
ATOM 3550 O O . TYR B 1 53 ? 2.875 -39.344 -10.164 1 76.5 53 TYR B O 1
ATOM 3558 N N . LYS B 1 54 ? 1.524 -40.812 -9.172 1 68.81 54 LYS B N 1
ATOM 3559 C CA . LYS B 1 54 ? 2.576 -41.812 -9.031 1 68.81 54 LYS B CA 1
ATOM 3560 C C . LYS B 1 54 ? 3.059 -42.281 -10.398 1 68.81 54 LYS B C 1
ATOM 3562 O O . LYS B 1 54 ? 4.262 -42.438 -10.617 1 68.81 54 LYS B O 1
ATOM 3567 N N . THR B 1 55 ? 2.152 -42.469 -11.242 1 66.12 55 THR B N 1
ATOM 3568 C CA . THR B 1 55 ? 2.48 -43.094 -12.523 1 66.12 55 THR B CA 1
ATOM 3569 C C . THR B 1 55 ? 3.211 -42.094 -13.43 1 66.12 55 THR B C 1
ATOM 3571 O O . THR B 1 55 ? 3.9 -42.5 -14.367 1 66.12 55 THR B O 1
ATOM 3574 N N . VAL B 1 56 ? 3.01 -40.906 -13.117 1 68 56 VAL B N 1
ATOM 3575 C CA . VAL B 1 56 ? 3.584 -39.906 -14.023 1 68 56 VAL B CA 1
ATOM 3576 C C . VAL B 1 56 ? 4.668 -39.125 -13.305 1 68 56 VAL B C 1
ATOM 3578 O O . VAL B 1 56 ? 5.094 -38.062 -13.773 1 68 56 VAL B O 1
ATOM 3581 N N . SER B 1 57 ? 5.023 -39.594 -12.195 1 67.25 57 SER B N 1
ATOM 3582 C CA . SER B 1 57 ? 6.004 -38.906 -11.367 1 67.25 57 SER B CA 1
ATOM 3583 C C . SER B 1 57 ? 7.406 -39.031 -11.961 1 67.25 57 SER B C 1
ATOM 3585 O O . SER B 1 57 ? 7.809 -40.094 -12.406 1 67.25 57 SER B O 1
ATOM 3587 N N . GLU B 1 58 ? 7.91 -37.906 -12.273 1 65.12 58 GLU B N 1
ATOM 3588 C CA . GLU B 1 58 ? 9.312 -37.812 -12.664 1 65.12 58 GLU B CA 1
ATOM 3589 C C . GLU B 1 58 ? 10.102 -36.969 -11.68 1 65.12 58 GLU B C 1
ATOM 3591 O O . GLU B 1 58 ? 9.578 -35.969 -11.141 1 65.12 58 GLU B O 1
ATOM 3596 N N . PHE B 1 59 ? 11.102 -37.438 -10.992 1 60.41 59 PHE B N 1
ATOM 3597 C CA . PHE B 1 59 ? 11.898 -36.688 -10.047 1 60.41 59 PHE B CA 1
ATOM 3598 C C . PHE B 1 59 ? 12.664 -35.562 -10.758 1 60.41 59 PHE B C 1
ATOM 3600 O O . PHE B 1 59 ? 13.281 -34.719 -10.117 1 60.41 59 PHE B O 1
ATOM 3607 N N . TYR B 1 60 ? 12.961 -35.562 -12.18 1 59.09 60 TYR B N 1
ATOM 3608 C CA . TYR B 1 60 ? 14.273 -35.125 -12.641 1 59.09 60 TYR B CA 1
ATOM 3609 C C . TYR B 1 60 ? 14.289 -33.625 -12.938 1 59.09 60 TYR B C 1
ATOM 3611 O O . TYR B 1 60 ? 13.844 -33.219 -14 1 59.09 60 TYR B O 1
ATOM 3619 N N . LEU B 1 61 ? 14.086 -32.75 -11.945 1 64.56 61 LEU B N 1
ATOM 3620 C CA . LEU B 1 61 ? 14.758 -31.531 -12.375 1 64.56 61 LEU B CA 1
ATOM 3621 C C . LEU B 1 61 ? 16.266 -31.75 -12.508 1 64.56 61 LEU B C 1
ATOM 3623 O O . LEU B 1 61 ? 17.047 -30.828 -12.32 1 64.56 61 LEU B O 1
ATOM 3627 N N . ASN B 1 62 ? 16.672 -33.031 -12.766 1 63.72 62 ASN B N 1
ATOM 3628 C CA . ASN B 1 62 ? 18.078 -33.375 -12.805 1 63.72 62 ASN B CA 1
ATOM 3629 C C . ASN B 1 62 ? 18.828 -32.625 -13.914 1 63.72 62 ASN B C 1
ATOM 3631 O O . ASN B 1 62 ? 20 -32.312 -13.773 1 63.72 62 ASN B O 1
ATOM 3635 N N . ASP B 1 63 ? 18.125 -32.312 -14.945 1 74.19 63 ASP B N 1
ATOM 3636 C CA . ASP B 1 63 ? 18.797 -31.656 -16.062 1 74.19 63 ASP B CA 1
ATOM 3637 C C . ASP B 1 63 ? 18.531 -30.156 -16.031 1 74.19 63 ASP B C 1
ATOM 3639 O O . ASP B 1 63 ? 18.734 -29.469 -17.031 1 74.19 63 ASP B O 1
ATOM 3643 N N . ALA B 1 64 ? 18.109 -29.766 -14.914 1 85 64 ALA B N 1
ATOM 3644 C CA . ALA B 1 64 ? 17.828 -28.328 -14.797 1 85 64 ALA B CA 1
ATOM 3645 C C . ALA B 1 64 ? 19.125 -27.531 -14.742 1 85 64 ALA B C 1
ATOM 3647 O O . ALA B 1 64 ? 20.156 -28.031 -14.266 1 85 64 ALA B O 1
ATOM 3648 N N . GLU B 1 65 ? 19.125 -26.375 -15.297 1 90.38 65 GLU B N 1
ATOM 3649 C CA . GLU B 1 65 ? 20.203 -25.406 -15.203 1 90.38 65 GLU B CA 1
ATOM 3650 C C . GLU B 1 65 ? 19.781 -24.172 -14.414 1 90.38 65 GLU B C 1
ATOM 3652 O O . GLU B 1 65 ? 18.594 -23.906 -14.273 1 90.38 65 GLU B O 1
ATOM 3657 N N . TYR B 1 66 ? 20.781 -23.547 -13.891 1 91.75 66 TYR B N 1
ATOM 3658 C CA . TYR B 1 66 ? 20.516 -22.438 -12.977 1 91.75 66 TYR B CA 1
ATOM 3659 C C . TYR B 1 66 ? 21.266 -21.188 -13.383 1 91.75 66 TYR B C 1
ATOM 3661 O O . TYR B 1 66 ? 22.422 -21.266 -13.82 1 91.75 66 TYR B O 1
ATOM 3669 N N . VAL B 1 67 ? 20.641 -20.109 -13.266 1 93.38 67 VAL B N 1
ATOM 3670 C CA . VAL B 1 67 ? 21.297 -18.812 -13.438 1 93.38 67 VAL B CA 1
ATOM 3671 C C . VAL B 1 67 ? 21.391 -18.094 -12.094 1 93.38 67 VAL B C 1
ATOM 3673 O O . VAL B 1 67 ? 20.359 -17.688 -11.531 1 93.38 67 VAL B O 1
ATOM 3676 N N . LYS B 1 68 ? 22.5 -17.953 -11.656 1 94.25 68 LYS B N 1
ATOM 3677 C CA . LYS B 1 68 ? 22.75 -17.266 -10.391 1 94.25 68 LYS B CA 1
ATOM 3678 C C . LYS B 1 68 ? 22.594 -15.75 -10.562 1 94.25 68 LYS B C 1
ATOM 3680 O O . LYS B 1 68 ? 23.125 -15.172 -11.516 1 94.25 68 LYS B O 1
ATOM 3685 N N . LEU B 1 69 ? 21.875 -15.125 -9.672 1 93.75 69 LEU B N 1
ATOM 3686 C CA . LEU B 1 69 ? 21.609 -13.695 -9.719 1 93.75 69 LEU B CA 1
ATOM 3687 C C . LEU B 1 69 ? 22.266 -12.977 -8.547 1 93.75 69 LEU B C 1
ATOM 3689 O O . LEU B 1 69 ? 22.625 -13.609 -7.551 1 93.75 69 LEU B O 1
ATOM 3693 N N . ASP B 1 70 ? 22.406 -11.672 -8.625 1 92.62 70 ASP B N 1
ATOM 3694 C CA . ASP B 1 70 ? 22.906 -10.852 -7.531 1 92.62 70 ASP B CA 1
ATOM 3695 C C . ASP B 1 70 ? 21.781 -10.375 -6.625 1 92.62 70 ASP B C 1
ATOM 3697 O O . ASP B 1 70 ? 21.984 -9.516 -5.762 1 92.62 70 ASP B O 1
ATOM 3701 N N . VAL B 1 71 ? 20.625 -10.883 -6.902 1 91 71 VAL B N 1
ATOM 3702 C CA . VAL B 1 71 ? 19.438 -10.531 -6.121 1 91 71 VAL B CA 1
ATOM 3703 C C . VAL B 1 71 ? 18.734 -11.805 -5.648 1 91 71 VAL B C 1
ATOM 3705 O O . VAL B 1 71 ? 18.984 -12.891 -6.184 1 91 71 VAL B O 1
ATOM 3708 N N . GLU B 1 72 ? 17.812 -11.578 -4.727 1 87.81 72 GLU B N 1
ATOM 3709 C CA . GLU B 1 72 ? 17.141 -12.734 -4.148 1 87.81 72 GLU B CA 1
ATOM 3710 C C . GLU B 1 72 ? 15.641 -12.703 -4.43 1 87.81 72 GLU B C 1
ATOM 3712 O O . GLU B 1 72 ? 15.047 -11.625 -4.539 1 87.81 72 GLU B O 1
ATOM 3717 N N . GLY B 1 73 ? 15.117 -13.891 -4.598 1 87.94 73 GLY B N 1
ATOM 3718 C CA . GLY B 1 73 ? 13.672 -14.102 -4.59 1 87.94 73 GLY B CA 1
ATOM 3719 C C . GLY B 1 73 ? 13.008 -13.703 -5.895 1 87.94 73 GLY B C 1
ATOM 3720 O O . GLY B 1 73 ? 12.055 -12.93 -5.898 1 87.94 73 GLY B O 1
ATOM 3721 N N . PRO B 1 74 ? 13.477 -14.172 -6.965 1 91.56 74 PRO B N 1
ATOM 3722 C CA . PRO B 1 74 ? 12.766 -13.945 -8.227 1 91.56 74 PRO B CA 1
ATOM 3723 C C . PRO B 1 74 ? 11.469 -14.742 -8.32 1 91.56 74 PRO B C 1
ATOM 3725 O O . PRO B 1 74 ? 11.445 -15.805 -8.945 1 91.56 74 PRO B O 1
ATOM 3728 N N . GLU B 1 75 ? 10.422 -14.195 -7.762 1 90.19 75 GLU B N 1
ATOM 3729 C CA . GLU B 1 75 ? 9.164 -14.906 -7.574 1 90.19 75 GLU B CA 1
ATOM 3730 C C . GLU B 1 75 ? 8.469 -15.164 -8.914 1 90.19 75 GLU B C 1
ATOM 3732 O O . GLU B 1 75 ? 7.887 -16.234 -9.117 1 90.19 75 GLU B O 1
ATOM 3737 N N . SER B 1 76 ? 8.453 -14.219 -9.734 1 94.25 76 SER B N 1
ATOM 3738 C CA . SER B 1 76 ? 7.871 -14.352 -11.062 1 94.25 76 SER B CA 1
ATOM 3739 C C . SER B 1 76 ? 8.797 -13.789 -12.133 1 94.25 76 SER B C 1
ATOM 3741 O O . SER B 1 76 ? 9.695 -12.992 -11.836 1 94.25 76 SER B O 1
ATOM 3743 N N . ILE B 1 77 ? 8.578 -14.297 -13.336 1 94.75 77 ILE B N 1
ATOM 3744 C CA . ILE B 1 77 ? 9.445 -13.93 -14.461 1 94.75 77 ILE B CA 1
ATOM 3745 C C . ILE B 1 77 ? 8.586 -13.523 -15.656 1 94.75 77 ILE B C 1
ATOM 3747 O O . ILE B 1 77 ? 7.57 -14.164 -15.945 1 94.75 77 ILE B O 1
ATOM 3751 N N . ALA B 1 78 ? 8.953 -12.484 -16.281 1 96.19 78 ALA B N 1
ATOM 3752 C CA . ALA B 1 78 ? 8.391 -12.078 -17.562 1 96.19 78 ALA B CA 1
ATOM 3753 C C . ALA B 1 78 ? 9.484 -11.977 -18.625 1 96.19 78 ALA B C 1
ATOM 3755 O O . ALA B 1 78 ? 10.602 -11.547 -18.344 1 96.19 78 ALA B O 1
ATOM 3756 N N . VAL B 1 79 ? 9.18 -12.375 -19.812 1 94.5 79 VAL B N 1
ATOM 3757 C CA . VAL B 1 79 ? 10.133 -12.352 -20.906 1 94.5 79 VAL B CA 1
ATOM 3758 C C . VAL B 1 79 ? 9.68 -11.328 -21.953 1 94.5 79 VAL B C 1
ATOM 3760 O O . VAL B 1 79 ? 8.508 -11.305 -22.344 1 94.5 79 VAL B O 1
ATOM 3763 N N . SER B 1 80 ? 10.633 -10.547 -22.375 1 95.31 80 SER B N 1
ATOM 3764 C CA . SER B 1 80 ? 10.312 -9.586 -23.422 1 95.31 80 SER B CA 1
ATOM 3765 C C . SER B 1 80 ? 9.852 -10.289 -24.703 1 95.31 80 SER B C 1
ATOM 3767 O O . SER B 1 80 ? 10.164 -11.461 -24.922 1 95.31 80 SER B O 1
ATOM 3769 N N . LYS B 1 81 ? 9.18 -9.562 -25.578 1 91.94 81 LYS B N 1
ATOM 3770 C CA . LYS B 1 81 ? 8.602 -10.164 -26.781 1 91.94 81 LYS B CA 1
ATOM 3771 C C . LYS B 1 81 ? 9.688 -10.695 -27.703 1 91.94 81 LYS B C 1
ATOM 3773 O O . LYS B 1 81 ? 9.492 -11.703 -28.375 1 91.94 81 LYS B O 1
ATOM 3778 N N . ASP B 1 82 ? 10.828 -10.039 -27.734 1 90.25 82 ASP B N 1
ATOM 3779 C CA . ASP B 1 82 ? 11.914 -10.477 -28.609 1 90.25 82 ASP B CA 1
ATOM 3780 C C . ASP B 1 82 ? 12.742 -11.578 -27.938 1 90.25 82 ASP B C 1
ATOM 3782 O O . ASP B 1 82 ? 13.672 -12.109 -28.547 1 90.25 82 ASP B O 1
ATOM 3786 N N . GLY B 1 83 ? 12.445 -11.883 -26.672 1 89.12 83 GLY B N 1
ATOM 3787 C CA . GLY B 1 83 ? 13.086 -12.984 -25.969 1 89.12 83 GLY B CA 1
ATOM 3788 C C . GLY B 1 83 ? 14.477 -12.641 -25.453 1 89.12 83 GLY B C 1
ATOM 3789 O O . GLY B 1 83 ? 15.18 -13.5 -24.922 1 89.12 83 GLY B O 1
ATOM 3790 N N . LYS B 1 84 ? 14.828 -11.406 -25.484 1 90.88 84 LYS B N 1
ATOM 3791 C CA . LYS B 1 84 ? 16.203 -11.039 -25.203 1 90.88 84 LYS B CA 1
ATOM 3792 C C . LYS B 1 84 ? 16.359 -10.531 -23.781 1 90.88 84 LYS B C 1
ATOM 3794 O O . LYS B 1 84 ? 17.484 -10.383 -23.281 1 90.88 84 LYS B O 1
ATOM 3799 N N . LYS B 1 85 ? 15.258 -10.281 -23.188 1 94.5 85 LYS B N 1
ATOM 3800 C CA . LYS B 1 85 ? 15.305 -9.742 -21.828 1 94.5 85 LYS B CA 1
ATOM 3801 C C . LYS B 1 85 ? 14.312 -10.461 -20.922 1 94.5 85 LYS B C 1
ATOM 3803 O O . LYS B 1 85 ? 13.195 -10.781 -21.328 1 94.5 85 LYS B O 1
ATOM 3808 N N . VAL B 1 86 ? 14.758 -10.727 -19.703 1 94.81 86 VAL B N 1
ATOM 3809 C CA . VAL B 1 86 ? 13.875 -11.297 -18.688 1 94.81 86 VAL B CA 1
ATOM 3810 C C . VAL B 1 86 ? 13.742 -10.32 -17.516 1 94.81 86 VAL B C 1
ATOM 3812 O O . VAL B 1 86 ? 14.695 -9.609 -17.188 1 94.81 86 VAL B O 1
ATOM 3815 N N . TYR B 1 87 ? 12.594 -10.188 -17.016 1 96.69 87 TYR B N 1
ATOM 3816 C CA . TYR B 1 87 ? 12.297 -9.383 -15.836 1 96.69 87 TYR B CA 1
ATOM 3817 C C . TYR B 1 87 ? 11.906 -10.273 -14.656 1 96.69 87 TYR B C 1
ATOM 3819 O O . TYR B 1 87 ? 11.234 -11.289 -14.828 1 96.69 87 TYR B O 1
ATOM 3827 N N . PHE B 1 88 ? 12.297 -9.859 -13.422 1 94.69 88 PHE B N 1
ATOM 3828 C CA . PHE B 1 88 ? 12.023 -10.594 -12.188 1 94.69 88 PHE B CA 1
ATOM 3829 C C . PHE B 1 88 ? 11.32 -9.703 -11.172 1 94.69 88 PHE B C 1
ATOM 3831 O O . PHE B 1 88 ? 11.75 -8.578 -10.922 1 94.69 88 PHE B O 1
ATOM 3838 N N . ALA B 1 89 ? 10.266 -10.18 -10.68 1 96.62 89 ALA B N 1
ATOM 3839 C CA . ALA B 1 89 ? 9.68 -9.562 -9.492 1 96.62 89 ALA B CA 1
ATOM 3840 C C . ALA B 1 89 ? 10.344 -10.086 -8.219 1 96.62 89 ALA B C 1
ATOM 3842 O O . ALA B 1 89 ? 10.336 -11.289 -7.961 1 96.62 89 ALA B O 1
ATOM 3843 N N . LEU B 1 90 ? 10.867 -9.203 -7.422 1 94.62 90 LEU B N 1
ATOM 3844 C CA . LEU B 1 90 ? 11.664 -9.625 -6.277 1 94.62 90 LEU B CA 1
ATOM 3845 C C . LEU B 1 90 ? 10.914 -9.391 -4.973 1 94.62 90 LEU B C 1
ATOM 3847 O O . LEU B 1 90 ? 10.039 -8.523 -4.902 1 94.62 90 LEU B O 1
ATOM 3851 N N . LYS B 1 91 ? 11.328 -10.117 -3.955 1 89.5 91 LYS B N 1
ATOM 3852 C CA . LYS B 1 91 ? 10.734 -10.016 -2.625 1 89.5 91 LYS B CA 1
ATOM 3853 C C . LYS B 1 91 ? 10.914 -8.609 -2.047 1 89.5 91 LYS B C 1
ATOM 3855 O O . LYS B 1 91 ? 10.094 -8.148 -1.257 1 89.5 91 LYS B O 1
ATOM 3860 N N . THR B 1 92 ? 11.953 -7.883 -2.457 1 90.62 92 THR B N 1
ATOM 3861 C CA . THR B 1 92 ? 12.281 -6.562 -1.932 1 90.62 92 THR B CA 1
ATOM 3862 C C . THR B 1 92 ? 11.305 -5.512 -2.459 1 90.62 92 THR B C 1
ATOM 3864 O O . THR B 1 92 ? 11.273 -4.387 -1.959 1 90.62 92 THR B O 1
ATOM 3867 N N . GLY B 1 93 ? 10.523 -5.875 -3.422 1 94.19 93 GLY B N 1
ATOM 3868 C CA . GLY B 1 93 ? 9.672 -4.906 -4.09 1 94.19 93 GLY B CA 1
ATOM 3869 C C . GLY B 1 93 ? 10.266 -4.379 -5.383 1 94.19 93 GLY B C 1
ATOM 3870 O O . GLY B 1 93 ? 9.586 -3.684 -6.145 1 94.19 93 GLY B O 1
ATOM 3871 N N . ASN B 1 94 ? 11.508 -4.77 -5.66 1 95.12 94 ASN B N 1
ATOM 3872 C CA . ASN B 1 94 ? 12.172 -4.359 -6.895 1 95.12 94 ASN B CA 1
ATOM 3873 C C . ASN B 1 94 ? 11.828 -5.289 -8.055 1 95.12 94 ASN B C 1
ATOM 3875 O O . ASN B 1 94 ? 11.539 -6.465 -7.844 1 95.12 94 ASN B O 1
ATOM 3879 N N . ILE B 1 95 ? 11.797 -4.715 -9.18 1 97.19 95 ILE B N 1
ATOM 3880 C CA . ILE B 1 95 ? 11.875 -5.484 -10.422 1 97.19 95 ILE B CA 1
ATOM 3881 C C . ILE B 1 95 ? 13.242 -5.27 -11.07 1 97.19 95 ILE B C 1
ATOM 3883 O O . ILE B 1 95 ? 13.703 -4.137 -11.195 1 97.19 95 ILE B O 1
ATOM 3887 N N . HIS B 1 96 ? 13.891 -6.324 -11.383 1 96.69 96 HIS B N 1
ATOM 3888 C CA . HIS B 1 96 ? 15.164 -6.301 -12.094 1 96.69 96 HIS B CA 1
ATOM 3889 C C . HIS B 1 96 ? 15.055 -7.004 -13.445 1 96.69 96 HIS B C 1
ATOM 3891 O O . HIS B 1 96 ? 14.094 -7.738 -13.688 1 96.69 96 HIS B O 1
ATOM 3897 N N . SER B 1 97 ? 16 -6.715 -14.266 1 96.94 97 SER B N 1
ATOM 3898 C CA . SER B 1 97 ? 16.031 -7.363 -15.57 1 96.94 97 SER B CA 1
ATOM 3899 C C . SER B 1 97 ? 17.422 -7.945 -15.859 1 96.94 97 SER B C 1
ATOM 3901 O O . SER B 1 97 ? 18.391 -7.582 -15.211 1 96.94 97 SER B O 1
ATOM 3903 N N . LEU B 1 98 ? 17.406 -8.891 -16.719 1 95.5 98 LEU B N 1
ATOM 3904 C CA . LEU B 1 98 ? 18.625 -9.523 -17.234 1 95.5 98 LEU B CA 1
ATOM 3905 C C . LEU B 1 98 ? 18.531 -9.719 -18.75 1 95.5 98 LEU B C 1
ATOM 3907 O O . LEU B 1 98 ? 17.5 -10.172 -19.266 1 95.5 98 LEU B O 1
ATOM 3911 N N . SER B 1 99 ? 19.562 -9.359 -19.344 1 93.19 99 SER B N 1
ATOM 3912 C CA . SER B 1 99 ? 19.609 -9.531 -20.797 1 93.19 99 SER B CA 1
ATOM 3913 C C . SER B 1 99 ? 20.359 -10.805 -21.172 1 93.19 99 SER B C 1
ATOM 3915 O O . SER B 1 99 ? 21.297 -11.203 -20.484 1 93.19 99 SER B O 1
ATOM 3917 N N . ALA B 1 100 ? 19.969 -11.406 -22.297 1 84.5 100 ALA B N 1
ATOM 3918 C CA . ALA B 1 100 ? 20.672 -12.555 -22.844 1 84.5 100 ALA B CA 1
ATOM 3919 C C . ALA B 1 100 ? 22.078 -12.18 -23.281 1 84.5 100 ALA B C 1
ATOM 3921 O O . ALA B 1 100 ? 22.344 -11.031 -23.656 1 84.5 100 ALA B O 1
ATOM 3922 N N . PRO B 1 101 ? 23.016 -13.18 -23.297 1 85.12 101 PRO B N 1
ATOM 3923 C CA . PRO B 1 101 ? 22.828 -14.586 -22.938 1 85.12 101 PRO B CA 1
ATOM 3924 C C . PRO B 1 101 ? 22.781 -14.805 -21.422 1 85.12 101 PRO B C 1
ATOM 3926 O O . PRO B 1 101 ? 23.469 -14.102 -20.672 1 85.12 101 PRO B O 1
ATOM 3929 N N . PHE B 1 102 ? 21.953 -15.727 -21.281 1 83.25 102 PHE B N 1
ATOM 3930 C CA . PHE B 1 102 ? 21.938 -16.172 -19.891 1 83.25 102 PHE B CA 1
ATOM 3931 C C . PHE B 1 102 ? 23.078 -17.125 -19.609 1 83.25 102 PHE B C 1
ATOM 3933 O O . PHE B 1 102 ? 23.516 -17.859 -20.5 1 83.25 102 PHE B O 1
ATOM 3940 N N . LEU B 1 103 ? 23.906 -17.078 -18.453 1 86.25 103 LEU B N 1
ATOM 3941 C CA . LEU B 1 103 ? 25.031 -17.938 -18.078 1 86.25 103 LEU B CA 1
ATOM 3942 C C . LEU B 1 103 ? 24.578 -19.016 -17.109 1 86.25 103 LEU B C 1
ATOM 3944 O O . LEU B 1 103 ? 24.969 -19.016 -15.945 1 86.25 103 LEU B O 1
ATOM 3948 N N . PRO B 1 104 ? 23.812 -20.047 -17.781 1 91.62 104 PRO B N 1
ATOM 3949 C CA . PRO B 1 104 ? 23.328 -21.094 -16.891 1 91.62 104 PRO B CA 1
ATOM 3950 C C . PRO B 1 104 ? 24.422 -22.094 -16.516 1 91.62 104 PRO B C 1
ATOM 3952 O O . PRO B 1 104 ? 25.312 -22.375 -17.312 1 91.62 104 PRO B O 1
ATOM 3955 N N . VAL B 1 105 ? 24.312 -22.641 -15.289 1 93.25 105 VAL B N 1
ATOM 3956 C CA . VAL B 1 105 ? 25.25 -23.641 -14.789 1 93.25 105 VAL B CA 1
ATOM 3957 C C . VAL B 1 105 ? 24.469 -24.828 -14.227 1 93.25 105 VAL B C 1
ATOM 3959 O O . VAL B 1 105 ? 23.328 -24.672 -13.781 1 93.25 105 VAL B O 1
ATOM 3962 N N . PRO B 1 106 ? 25.125 -26.016 -14.289 1 90.19 106 PRO B N 1
ATOM 3963 C CA . PRO B 1 106 ? 24.469 -27.141 -13.617 1 90.19 106 PRO B CA 1
ATOM 3964 C C . PRO B 1 106 ? 24.422 -26.969 -12.094 1 90.19 106 PRO B C 1
ATOM 3966 O O . PRO B 1 106 ? 25.125 -26.125 -11.547 1 90.19 106 PRO B O 1
ATOM 3969 N N . ARG B 1 107 ? 23.578 -27.75 -11.531 1 86.31 107 ARG B N 1
ATOM 3970 C CA . ARG B 1 107 ? 23.359 -27.656 -10.094 1 86.31 107 ARG B CA 1
ATOM 3971 C C . ARG B 1 107 ? 24.672 -27.797 -9.32 1 86.31 107 ARG B C 1
ATOM 3973 O O . ARG B 1 107 ? 24.875 -27.109 -8.328 1 86.31 107 ARG B O 1
ATOM 3980 N N . LYS B 1 108 ? 25.531 -28.625 -9.727 1 87.31 108 LYS B N 1
ATOM 3981 C CA . LYS B 1 108 ? 26.781 -28.938 -9.023 1 87.31 108 LYS B CA 1
ATOM 3982 C C . LYS B 1 108 ? 27.688 -27.719 -8.953 1 87.31 108 LYS B C 1
ATOM 3984 O O . LYS B 1 108 ? 28.5 -27.609 -8.031 1 87.31 108 LYS B O 1
ATOM 3989 N N . LEU B 1 109 ? 27.516 -26.797 -9.836 1 91.94 109 LEU B N 1
ATOM 3990 C CA . LEU B 1 109 ? 28.406 -25.656 -9.914 1 91.94 109 LEU B CA 1
ATOM 3991 C C . LEU B 1 109 ? 27.734 -24.391 -9.391 1 91.94 109 LEU B C 1
ATOM 3993 O O . LEU B 1 109 ? 28.344 -23.328 -9.336 1 91.94 109 LEU B O 1
ATOM 3997 N N . LEU B 1 110 ? 26.5 -24.531 -9.016 1 90 110 LEU B N 1
ATOM 3998 C CA . LEU B 1 110 ? 25.688 -23.375 -8.664 1 90 110 LEU B CA 1
ATOM 3999 C C . LEU B 1 110 ? 26.297 -22.609 -7.496 1 90 110 LEU B C 1
ATOM 4001 O O . LEU B 1 110 ? 26.375 -21.375 -7.523 1 90 110 LEU B O 1
ATOM 4005 N N . ASP B 1 111 ? 26.766 -23.266 -6.516 1 89.06 111 ASP B N 1
ATOM 4006 C CA . ASP B 1 111 ? 27.281 -22.625 -5.316 1 89.06 111 ASP B CA 1
ATOM 4007 C C . ASP B 1 111 ? 28.578 -21.875 -5.613 1 89.06 111 ASP B C 1
ATOM 4009 O O . ASP B 1 111 ? 28.922 -20.906 -4.926 1 89.06 111 ASP B O 1
ATOM 4013 N N . GLN B 1 112 ? 29.281 -22.297 -6.645 1 92.31 112 GLN B N 1
ATOM 4014 C CA . GLN B 1 112 ? 30.547 -21.688 -6.992 1 92.31 112 GLN B CA 1
ATOM 4015 C C . GLN B 1 112 ? 30.391 -20.641 -8.086 1 92.31 112 GLN B C 1
ATOM 4017 O O . GLN B 1 112 ? 31.312 -19.859 -8.367 1 92.31 112 GLN B O 1
ATOM 4022 N N . ALA B 1 113 ? 29.25 -20.656 -8.648 1 92.44 113 ALA B N 1
ATOM 4023 C CA . ALA B 1 113 ? 29.031 -19.75 -9.766 1 92.44 113 ALA B CA 1
ATOM 4024 C C . ALA B 1 113 ? 29.047 -18.297 -9.305 1 92.44 113 ALA B C 1
ATOM 4026 O O . ALA B 1 113 ? 28.531 -17.984 -8.227 1 92.44 113 ALA B O 1
ATOM 4027 N N . LEU B 1 114 ? 29.578 -17.438 -10.117 1 92.12 114 LEU B N 1
ATOM 4028 C CA . LEU B 1 114 ? 29.516 -16 -9.859 1 92.12 114 LEU B CA 1
ATOM 4029 C C . LEU B 1 114 ? 28.141 -15.453 -10.203 1 92.12 114 LEU B C 1
ATOM 4031 O O . LEU B 1 114 ? 27.562 -15.812 -11.234 1 92.12 114 LEU B O 1
ATOM 4035 N N . PRO B 1 115 ? 27.641 -14.625 -9.344 1 93.31 115 PRO B N 1
ATOM 4036 C CA . PRO B 1 115 ? 26.328 -14.039 -9.641 1 93.31 115 PRO B CA 1
ATOM 4037 C C . PRO B 1 115 ? 26.344 -13.188 -10.906 1 93.31 115 PRO B C 1
ATOM 4039 O O . PRO B 1 115 ? 27.312 -12.477 -11.172 1 93.31 115 PRO B O 1
ATOM 4042 N N . THR B 1 116 ? 25.312 -13.367 -11.664 1 93.25 116 THR B N 1
ATOM 4043 C CA . THR B 1 116 ? 25.109 -12.492 -12.812 1 93.25 116 THR B CA 1
ATOM 4044 C C . THR B 1 116 ? 24.531 -11.156 -12.375 1 93.25 116 THR B C 1
ATOM 4046 O O . THR B 1 116 ? 23.547 -11.109 -11.633 1 93.25 116 THR B O 1
ATOM 4049 N N . LYS B 1 117 ? 25.078 -10.102 -12.859 1 92.88 117 LYS B N 1
ATOM 4050 C CA . LYS B 1 117 ? 24.625 -8.766 -12.492 1 92.88 117 LYS B CA 1
ATOM 4051 C C . LYS B 1 117 ? 23.312 -8.422 -13.18 1 92.88 117 LYS B C 1
ATOM 4053 O O . LYS B 1 117 ? 23.219 -8.484 -14.406 1 92.88 117 LYS B O 1
ATOM 4058 N N . THR B 1 118 ? 22.344 -8.125 -12.414 1 94.94 118 THR B N 1
ATOM 4059 C CA . THR B 1 118 ? 21.047 -7.73 -12.938 1 94.94 118 THR B CA 1
ATOM 4060 C C . THR B 1 118 ? 20.922 -6.211 -12.992 1 94.94 118 THR B C 1
ATOM 4062 O O . THR B 1 118 ? 21.703 -5.496 -12.359 1 94.94 118 THR B O 1
ATOM 4065 N N . GLU B 1 119 ? 19.969 -5.723 -13.789 1 95.25 119 GLU B N 1
ATOM 4066 C CA . GLU B 1 119 ? 19.703 -4.293 -13.914 1 95.25 119 GLU B CA 1
ATOM 4067 C C . GLU B 1 119 ? 18.438 -3.904 -13.148 1 95.25 119 GLU B C 1
ATOM 4069 O O . GLU B 1 119 ? 17.391 -4.539 -13.297 1 95.25 119 GLU B O 1
ATOM 4074 N N . TYR B 1 120 ? 18.594 -2.869 -12.344 1 93.69 120 TYR B N 1
ATOM 4075 C CA . TYR B 1 120 ? 17.438 -2.318 -11.641 1 93.69 120 TYR B CA 1
ATOM 4076 C C . TYR B 1 120 ? 16.453 -1.677 -12.617 1 93.69 120 TYR B C 1
ATOM 4078 O O . TYR B 1 120 ? 16.859 -0.902 -13.492 1 93.69 120 TYR B O 1
ATOM 4086 N N . VAL B 1 121 ? 15.172 -1.998 -12.453 1 95.56 121 VAL B N 1
ATOM 4087 C CA . VAL B 1 121 ? 14.156 -1.432 -13.328 1 95.56 121 VAL B CA 1
ATOM 4088 C C . VAL B 1 121 ? 13.289 -0.446 -12.547 1 95.56 121 VAL B C 1
ATOM 4090 O O . VAL B 1 121 ? 13.195 0.73 -12.906 1 95.56 121 VAL B O 1
ATOM 4093 N N . LEU B 1 122 ? 12.695 -0.882 -11.492 1 95.12 122 LEU B N 1
ATOM 4094 C CA . LEU B 1 122 ? 11.852 -0.03 -10.656 1 95.12 122 LEU B CA 1
ATOM 4095 C C . LEU B 1 122 ? 11.609 -0.67 -9.297 1 95.12 122 LEU B C 1
ATOM 4097 O O . LEU B 1 122 ? 11.938 -1.841 -9.086 1 95.12 122 LEU B O 1
ATOM 4101 N N . THR B 1 123 ? 11.109 0.165 -8.359 1 93.69 123 THR B N 1
ATOM 4102 C CA . THR B 1 123 ? 10.617 -0.292 -7.066 1 93.69 123 THR B CA 1
ATOM 4103 C C . THR B 1 123 ? 9.133 0.039 -6.906 1 93.69 123 THR B C 1
ATOM 4105 O O . THR B 1 123 ? 8.711 1.166 -7.172 1 93.69 123 THR B O 1
ATOM 4108 N N . CYS B 1 124 ? 8.359 -0.894 -6.555 1 94.44 124 CYS B N 1
ATOM 4109 C CA . CYS B 1 124 ? 6.953 -0.673 -6.234 1 94.44 124 CYS B CA 1
ATOM 4110 C C . CYS B 1 124 ? 6.613 -1.241 -4.863 1 94.44 124 CYS B C 1
ATOM 4112 O O . CYS B 1 124 ? 7.352 -1.037 -3.9 1 94.44 124 CYS B O 1
ATOM 4114 N N . GLY B 1 125 ? 5.543 -1.788 -4.605 1 95.25 125 GLY B N 1
ATOM 4115 C CA . GLY B 1 125 ? 5.195 -2.377 -3.322 1 95.25 125 GLY B CA 1
ATOM 4116 C C . GLY B 1 125 ? 5.742 -3.783 -3.145 1 95.25 125 GLY B C 1
ATOM 4117 O O . GLY B 1 125 ? 6.855 -3.963 -2.654 1 95.25 125 GLY B O 1
ATOM 4118 N N . ARG B 1 126 ? 5.012 -4.711 -3.535 1 96.38 126 ARG B N 1
ATOM 4119 C CA . ARG B 1 126 ? 5.367 -6.125 -3.572 1 96.38 126 ARG B CA 1
ATOM 4120 C C . ARG B 1 126 ? 4.832 -6.789 -4.836 1 96.38 126 ARG B C 1
ATOM 4122 O O . ARG B 1 126 ? 3.777 -7.426 -4.809 1 96.38 126 ARG B O 1
ATOM 4129 N N . PRO B 1 127 ? 5.645 -6.637 -5.867 1 97.5 127 PRO B N 1
ATOM 4130 C CA . PRO B 1 127 ? 5.219 -7.301 -7.102 1 97.5 127 PRO B CA 1
ATOM 4131 C C . PRO B 1 127 ? 5.246 -8.82 -6.992 1 97.5 127 PRO B C 1
ATOM 4133 O O . PRO B 1 127 ? 6.219 -9.391 -6.496 1 97.5 127 PRO B O 1
ATOM 4136 N N . LEU B 1 128 ? 4.184 -9.398 -7.414 1 97.38 128 LEU B N 1
ATOM 4137 C CA . LEU B 1 128 ? 4.09 -10.852 -7.48 1 97.38 128 LEU B CA 1
ATOM 4138 C C . LEU B 1 128 ? 4.09 -11.328 -8.93 1 97.38 128 LEU B C 1
ATOM 4140 O O . LEU B 1 128 ? 5.129 -11.312 -9.594 1 97.38 128 LEU B O 1
ATOM 4144 N N . GLY B 1 129 ? 2.896 -11.438 -9.531 1 97.75 129 GLY B N 1
ATOM 4145 C CA . GLY B 1 129 ? 2.854 -11.773 -10.945 1 97.75 129 GLY B CA 1
ATOM 4146 C C . GLY B 1 129 ? 3.186 -10.594 -11.844 1 97.75 129 GLY B C 1
ATOM 4147 O O . GLY B 1 129 ? 2.762 -9.469 -11.578 1 97.75 129 GLY B O 1
ATOM 4148 N N . ILE B 1 130 ? 4.008 -10.891 -12.891 1 98.25 130 ILE B N 1
ATOM 4149 C CA . ILE B 1 130 ? 4.301 -9.875 -13.891 1 98.25 130 ILE B CA 1
ATOM 4150 C C . ILE B 1 130 ? 4.195 -10.484 -15.289 1 98.25 130 ILE B C 1
ATOM 4152 O O . ILE B 1 130 ? 4.398 -11.688 -15.469 1 98.25 130 ILE B O 1
ATOM 4156 N N . THR B 1 131 ? 3.854 -9.688 -16.25 1 97.69 131 THR B N 1
ATOM 4157 C CA . THR B 1 131 ? 3.777 -10.109 -17.641 1 97.69 131 THR B CA 1
ATOM 4158 C C . THR B 1 131 ? 4.012 -8.93 -18.578 1 97.69 131 THR B C 1
ATOM 4160 O O . THR B 1 131 ? 4.055 -7.777 -18.141 1 97.69 131 THR B O 1
ATOM 4163 N N . MET B 1 132 ? 4.309 -9.258 -19.812 1 97.56 132 MET B N 1
ATOM 4164 C CA . MET B 1 132 ? 4.438 -8.219 -20.828 1 97.56 132 MET B CA 1
ATOM 4165 C C . MET B 1 132 ? 3.105 -7.977 -21.531 1 97.56 132 MET B C 1
ATOM 4167 O O . MET B 1 132 ? 2.379 -8.922 -21.844 1 97.56 132 MET B O 1
ATOM 4171 N N . ASP B 1 133 ? 2.781 -6.676 -21.703 1 98.25 133 ASP B N 1
ATOM 4172 C CA . ASP B 1 133 ? 1.6 -6.406 -22.516 1 98.25 133 ASP B CA 1
ATOM 4173 C C . ASP B 1 133 ? 1.947 -6.41 -24.016 1 98.25 133 ASP B C 1
ATOM 4175 O O . ASP B 1 133 ? 3.068 -6.754 -24.391 1 98.25 133 ASP B O 1
ATOM 4179 N N . ASN B 1 134 ? 0.947 -6.141 -24.875 1 97.69 134 ASN B N 1
ATOM 4180 C CA . ASN B 1 134 ? 1.128 -6.266 -26.328 1 97.69 134 ASN B CA 1
ATOM 4181 C C . ASN B 1 134 ? 2.102 -5.219 -26.859 1 97.69 134 ASN B C 1
ATOM 4183 O O . ASN B 1 134 ? 2.67 -5.387 -27.938 1 97.69 134 ASN B O 1
ATOM 4187 N N . ASP B 1 135 ? 2.365 -4.141 -26.141 1 97.19 135 ASP B N 1
ATOM 4188 C CA . ASP B 1 135 ? 3.32 -3.102 -26.516 1 97.19 135 ASP B CA 1
ATOM 4189 C C . ASP B 1 135 ? 4.68 -3.342 -25.859 1 97.19 135 ASP B C 1
ATOM 4191 O O . ASP B 1 135 ? 5.539 -2.459 -25.859 1 97.19 135 ASP B O 1
ATOM 4195 N N . ASP B 1 136 ? 4.809 -4.5 -25.203 1 97.19 136 ASP B N 1
ATOM 4196 C CA . ASP B 1 136 ? 6.039 -4.949 -24.562 1 97.19 136 ASP B CA 1
ATOM 4197 C C . ASP B 1 136 ? 6.379 -4.086 -23.344 1 97.19 136 ASP B C 1
ATOM 4199 O O . ASP B 1 136 ? 7.547 -3.762 -23.109 1 97.19 136 ASP B O 1
ATOM 4203 N N . ASN B 1 137 ? 5.367 -3.598 -22.656 1 98.31 137 ASN B N 1
ATOM 4204 C CA . ASN B 1 137 ? 5.488 -2.988 -21.344 1 98.31 137 ASN B CA 1
ATOM 4205 C C . ASN B 1 137 ? 5.156 -3.982 -20.234 1 98.31 137 ASN B C 1
ATOM 4207 O O . ASN B 1 137 ? 4.496 -4.992 -20.469 1 98.31 137 ASN B O 1
ATOM 4211 N N . LEU B 1 138 ? 5.625 -3.639 -19.078 1 98.5 138 LEU B N 1
ATOM 4212 C CA . LEU B 1 138 ? 5.43 -4.539 -17.938 1 98.5 138 LEU B CA 1
ATOM 4213 C C . LEU B 1 138 ? 4.09 -4.277 -17.266 1 98.5 138 LEU B C 1
ATOM 4215 O O . LEU B 1 138 ? 3.771 -3.135 -16.938 1 98.5 138 LEU B O 1
ATOM 4219 N N . VAL B 1 139 ? 3.232 -5.242 -17.156 1 98.88 139 VAL B N 1
ATOM 4220 C CA . VAL B 1 139 ? 2.051 -5.227 -16.312 1 98.88 139 VAL B CA 1
ATOM 4221 C C . VAL B 1 139 ? 2.334 -6 -15.016 1 98.88 139 VAL B C 1
ATOM 4223 O O . VAL B 1 139 ? 2.846 -7.125 -15.062 1 98.88 139 VAL B O 1
ATOM 4226 N N . ILE B 1 140 ? 2.049 -5.414 -13.891 1 98.81 140 ILE B N 1
ATOM 4227 C CA . ILE B 1 140 ? 2.533 -5.898 -12.602 1 98.81 140 ILE B CA 1
ATOM 4228 C C . ILE B 1 140 ? 1.357 -6.098 -11.648 1 98.81 140 ILE B C 1
ATOM 4230 O O . ILE B 1 140 ? 0.615 -5.152 -11.367 1 98.81 140 ILE B O 1
ATOM 4234 N N . ALA B 1 141 ? 1.149 -7.277 -11.203 1 98.81 141 ALA B N 1
ATOM 4235 C CA . ALA B 1 141 ? 0.277 -7.516 -10.055 1 98.81 141 ALA B CA 1
ATOM 4236 C C . ALA B 1 141 ? 0.999 -7.215 -8.742 1 98.81 141 ALA B C 1
ATOM 4238 O O . ALA B 1 141 ? 1.826 -8.008 -8.289 1 98.81 141 ALA B O 1
ATOM 4239 N N . ASP B 1 142 ? 0.7 -6.125 -8.219 1 98.44 142 ASP B N 1
ATOM 4240 C CA . ASP B 1 142 ? 1.339 -5.711 -6.969 1 98.44 142 ASP B CA 1
ATOM 4241 C C . ASP B 1 142 ? 0.391 -5.875 -5.785 1 98.44 142 ASP B C 1
ATOM 4243 O O . ASP B 1 142 ? -0.69 -5.285 -5.762 1 98.44 142 ASP B O 1
ATOM 4247 N N . SER B 1 143 ? 0.813 -6.57 -4.809 1 97.44 143 SER B N 1
ATOM 4248 C CA . SER B 1 143 ? -0.066 -6.965 -3.711 1 97.44 143 SER B CA 1
ATOM 4249 C C . SER B 1 143 ? -0.397 -5.773 -2.816 1 97.44 143 SER B C 1
ATOM 4251 O O . SER B 1 143 ? -1.326 -5.836 -2.008 1 97.44 143 SER B O 1
ATOM 4253 N N . VAL B 1 144 ? 0.31 -4.719 -2.971 1 96.44 144 VAL B N 1
ATOM 4254 C CA . VAL B 1 144 ? 0.099 -3.559 -2.109 1 96.44 144 VAL B CA 1
ATOM 4255 C C . VAL B 1 144 ? -0.5 -2.414 -2.922 1 96.44 144 VAL B C 1
ATOM 4257 O O . VAL B 1 144 ? -1.422 -1.733 -2.463 1 96.44 144 VAL B O 1
ATOM 4260 N N . LYS B 1 145 ? -0.031 -2.244 -4.105 1 97.69 145 LYS B N 1
ATOM 4261 C CA . LYS B 1 145 ? -0.338 -1.026 -4.852 1 97.69 145 LYS B CA 1
ATOM 4262 C C . LYS B 1 145 ? -1.438 -1.272 -5.879 1 97.69 145 LYS B C 1
ATOM 4264 O O . LYS B 1 145 ? -1.984 -0.327 -6.449 1 97.69 145 LYS B O 1
ATOM 4269 N N . GLY B 1 146 ? -1.816 -2.496 -6.09 1 98.12 146 GLY B N 1
ATOM 4270 C CA . GLY B 1 146 ? -2.84 -2.818 -7.074 1 98.12 146 GLY B CA 1
ATOM 4271 C C . GLY B 1 146 ? -2.268 -3.314 -8.391 1 98.12 146 GLY B C 1
ATOM 4272 O O . GLY B 1 146 ? -1.195 -3.92 -8.414 1 98.12 146 GLY B O 1
ATOM 4273 N N . LEU B 1 147 ? -3.088 -3.186 -9.461 1 98.81 147 LEU B N 1
ATOM 4274 C CA . LEU B 1 147 ? -2.643 -3.52 -10.805 1 98.81 147 LEU B CA 1
ATOM 4275 C C . LEU B 1 147 ? -1.889 -2.354 -11.438 1 98.81 147 LEU B C 1
ATOM 4277 O O . LEU B 1 147 ? -2.43 -1.252 -11.555 1 98.81 147 LEU B O 1
ATOM 4281 N N . LEU B 1 148 ? -0.638 -2.633 -11.836 1 98.81 148 LEU B N 1
ATOM 4282 C CA . LEU B 1 148 ? 0.224 -1.556 -12.305 1 98.81 148 LEU B CA 1
ATOM 4283 C C . LEU B 1 148 ? 0.669 -1.81 -13.742 1 98.81 148 LEU B C 1
ATOM 4285 O O . LEU B 1 148 ? 0.619 -2.945 -14.219 1 98.81 148 LEU B O 1
ATOM 4289 N N . LYS B 1 149 ? 1.07 -0.792 -14.398 1 98.75 149 LYS B N 1
ATOM 4290 C CA . LYS B 1 149 ? 1.751 -0.853 -15.688 1 98.75 149 LYS B CA 1
ATOM 4291 C C . LYS B 1 149 ? 2.994 0.032 -15.695 1 98.75 149 LYS B C 1
ATOM 4293 O O . LYS B 1 149 ? 2.938 1.193 -15.289 1 98.75 149 LYS B O 1
ATOM 4298 N N . PHE B 1 150 ? 4.047 -0.514 -16.078 1 98.56 150 PHE B N 1
ATOM 4299 C CA . PHE B 1 150 ? 5.289 0.229 -16.25 1 98.56 150 PHE B CA 1
ATOM 4300 C C . PHE B 1 150 ? 5.633 0.368 -17.734 1 98.56 150 PHE B C 1
ATOM 4302 O O . PHE B 1 150 ? 5.914 -0.625 -18.406 1 98.56 150 PHE B O 1
ATOM 4309 N N . ASP B 1 151 ? 5.59 1.57 -18.188 1 97.62 151 ASP B N 1
ATOM 4310 C CA . ASP B 1 151 ? 6.039 1.86 -19.547 1 97.62 151 ASP B CA 1
ATOM 4311 C C . ASP B 1 151 ? 7.562 1.9 -19.625 1 97.62 151 ASP B C 1
ATOM 4313 O O . ASP B 1 151 ? 8.195 2.818 -19.094 1 97.62 151 ASP B O 1
ATOM 4317 N N . ILE B 1 152 ? 8.109 0.969 -20.281 1 95.31 152 ILE B N 1
ATOM 4318 C CA . ILE B 1 152 ? 9.562 0.772 -20.297 1 95.31 152 ILE B CA 1
ATOM 4319 C C . ILE B 1 152 ? 10.234 1.94 -21.016 1 95.31 152 ILE B C 1
ATOM 4321 O O . ILE B 1 152 ? 11.297 2.4 -20.594 1 95.31 152 ILE B O 1
ATOM 4325 N N . LYS B 1 153 ? 9.711 2.449 -22.062 1 93.88 153 LYS B N 1
ATOM 4326 C CA . LYS B 1 153 ? 10.312 3.521 -22.844 1 93.88 153 LYS B CA 1
ATOM 4327 C C . LYS B 1 153 ? 10.305 4.84 -22.078 1 93.88 153 LYS B C 1
ATOM 4329 O O . LYS B 1 153 ? 11.32 5.535 -22.016 1 93.88 153 LYS B O 1
ATOM 4334 N N . SER B 1 154 ? 9.195 5.145 -21.453 1 93.5 154 SER B N 1
ATOM 4335 C CA . SER B 1 154 ? 9.07 6.43 -20.781 1 93.5 154 SER B CA 1
ATOM 4336 C C . SER B 1 154 ? 9.461 6.328 -19.312 1 93.5 154 SER B C 1
ATOM 4338 O O . SER B 1 154 ? 9.594 7.344 -18.625 1 93.5 154 SER B O 1
ATOM 4340 N N . ASN B 1 155 ? 9.617 5.148 -18.812 1 94.38 155 ASN B N 1
ATOM 4341 C CA . ASN B 1 155 ? 9.922 4.902 -17.406 1 94.38 155 ASN B CA 1
ATOM 4342 C C . ASN B 1 155 ? 8.82 5.43 -16.5 1 94.38 155 ASN B C 1
ATOM 4344 O O . ASN B 1 155 ? 9.102 6.02 -15.453 1 94.38 155 ASN B O 1
ATOM 4348 N N . GLN B 1 156 ? 7.625 5.312 -16.953 1 95.44 156 GLN B N 1
ATOM 4349 C CA . GLN B 1 156 ? 6.484 5.77 -16.156 1 95.44 156 GLN B CA 1
ATOM 4350 C C . GLN B 1 156 ? 5.727 4.59 -15.555 1 95.44 156 GLN B C 1
ATOM 4352 O O . GLN B 1 156 ? 5.414 3.623 -16.25 1 95.44 156 GLN B O 1
ATOM 4357 N N . LEU B 1 157 ? 5.543 4.648 -14.242 1 98 157 LEU B N 1
ATOM 4358 C CA . LEU B 1 157 ? 4.766 3.656 -13.508 1 98 157 LEU B CA 1
ATOM 4359 C C . LEU B 1 157 ? 3.352 4.164 -13.242 1 98 157 LEU B C 1
ATOM 4361 O O . LEU B 1 157 ? 3.174 5.238 -12.664 1 98 157 LEU B O 1
ATOM 4365 N N . SER B 1 158 ? 2.316 3.426 -13.648 1 98.06 158 SER B N 1
ATOM 4366 C CA . SER B 1 158 ? 0.921 3.82 -13.484 1 98.06 158 SER B CA 1
ATOM 4367 C C . SER B 1 158 ? 0.141 2.779 -12.688 1 98.06 158 SER B C 1
ATOM 4369 O O . SER B 1 158 ? 0.444 1.586 -12.758 1 98.06 158 SER B O 1
ATOM 4371 N N . ILE B 1 159 ? -0.809 3.293 -11.977 1 98.5 159 ILE B N 1
ATOM 4372 C CA . ILE B 1 159 ? -1.794 2.414 -11.359 1 98.5 159 ILE B CA 1
ATOM 4373 C C . ILE B 1 159 ? -2.996 2.25 -12.281 1 98.5 159 ILE B C 1
ATOM 4375 O O . ILE B 1 159 ? -3.76 3.195 -12.492 1 98.5 159 ILE B O 1
ATOM 4379 N N . LEU B 1 160 ? -3.135 1.067 -12.828 1 98.44 160 LEU B N 1
ATOM 4380 C CA . LEU B 1 160 ? -4.297 0.817 -13.672 1 98.44 160 LEU B CA 1
ATOM 4381 C C . LEU B 1 160 ? -5.574 0.753 -12.844 1 98.44 160 LEU B C 1
ATOM 4383 O O . LEU B 1 160 ? -6.586 1.357 -13.203 1 98.44 160 LEU B O 1
ATOM 4387 N N . THR B 1 161 ? -5.488 0.045 -11.781 1 97.75 161 THR B N 1
ATOM 4388 C CA . THR B 1 161 ? -6.602 0.018 -10.844 1 97.75 161 THR B CA 1
ATOM 4389 C C . THR B 1 161 ? -6.133 -0.437 -9.461 1 97.75 161 THR B C 1
ATOM 4391 O O . THR B 1 161 ? -5.168 -1.193 -9.352 1 97.75 161 THR B O 1
ATOM 4394 N N . SER B 1 162 ? -6.773 0.082 -8.492 1 95.88 162 SER B N 1
ATOM 4395 C CA . SER B 1 162 ? -6.523 -0.327 -7.109 1 95.88 162 SER B CA 1
ATOM 4396 C C . SER B 1 162 ? -7.828 -0.606 -6.371 1 95.88 162 SER B C 1
ATOM 4398 O O . SER B 1 162 ? -7.84 -0.751 -5.148 1 95.88 162 SER B O 1
ATOM 4400 N N . SER B 1 163 ? -8.898 -0.602 -7.094 1 95.25 163 SER B N 1
ATOM 4401 C CA . SER B 1 163 ? -10.219 -0.843 -6.523 1 95.25 163 SER B CA 1
ATOM 4402 C C . SER B 1 163 ? -11.172 -1.415 -7.562 1 95.25 163 SER B C 1
ATOM 4404 O O . SER B 1 163 ? -10.844 -1.474 -8.75 1 95.25 163 SER B O 1
ATOM 4406 N N . PHE B 1 164 ? -12.312 -1.925 -7.07 1 94.19 164 PHE B N 1
ATOM 4407 C CA . PHE B 1 164 ? -13.383 -2.387 -7.941 1 94.19 164 PHE B CA 1
ATOM 4408 C C . PHE B 1 164 ? -14.75 -2.027 -7.363 1 94.19 164 PHE B C 1
ATOM 4410 O O . PHE B 1 164 ? -14.867 -1.765 -6.164 1 94.19 164 PHE B O 1
ATOM 4417 N N . LEU B 1 165 ? -15.656 -1.888 -8.281 1 88.88 165 LEU B N 1
ATOM 4418 C CA . LEU B 1 165 ? -17.016 -1.576 -7.855 1 88.88 165 LEU B CA 1
ATOM 4419 C C . LEU B 1 165 ? -17.734 -2.832 -7.379 1 88.88 165 LEU B C 1
ATOM 4421 O O . LEU B 1 165 ? -17.797 -3.83 -8.102 1 88.88 165 LEU B O 1
ATOM 4425 N N . ASN B 1 166 ? -18.188 -2.738 -6.191 1 83.56 166 ASN B N 1
ATOM 4426 C CA . ASN B 1 166 ? -19 -3.828 -5.664 1 83.56 166 ASN B CA 1
ATOM 4427 C C . ASN B 1 166 ? -20.422 -3.793 -6.227 1 83.56 166 ASN B C 1
ATOM 4429 O O . ASN B 1 166 ? -20.797 -2.85 -6.93 1 83.56 166 ASN B O 1
ATOM 4433 N N . SER B 1 167 ? -21.156 -4.801 -5.84 1 79.75 167 SER B N 1
ATOM 4434 C CA . SER B 1 167 ? -22.531 -4.898 -6.305 1 79.75 167 SER B CA 1
ATOM 4435 C C . SER B 1 167 ? -23.391 -3.748 -5.777 1 79.75 167 SER B C 1
ATOM 4437 O O . SER B 1 167 ? -24.344 -3.33 -6.422 1 79.75 167 SER B O 1
ATOM 4439 N N . ASN B 1 168 ? -23.031 -3.102 -4.66 1 75 168 ASN B N 1
ATOM 4440 C CA . ASN B 1 168 ? -23.766 -1.991 -4.066 1 75 168 ASN B CA 1
ATOM 4441 C C . ASN B 1 168 ? -23.25 -0.644 -4.551 1 75 168 ASN B C 1
ATOM 4443 O O . ASN B 1 168 ? -23.516 0.39 -3.939 1 75 168 ASN B O 1
ATOM 4447 N N . LYS B 1 169 ? -22.359 -0.695 -5.531 1 77.44 169 LYS B N 1
ATOM 4448 C CA . LYS B 1 169 ? -21.844 0.488 -6.211 1 77.44 169 LYS B CA 1
ATOM 4449 C C . LYS B 1 169 ? -20.875 1.251 -5.312 1 77.44 169 LYS B C 1
ATOM 4451 O O . LYS B 1 169 ? -20.766 2.475 -5.406 1 77.44 169 LYS B O 1
ATOM 4456 N N . THR B 1 170 ? -20.438 0.553 -4.359 1 80.06 170 THR B N 1
ATOM 4457 C CA . THR B 1 170 ? -19.344 1.131 -3.578 1 80.06 170 THR B CA 1
ATOM 4458 C C . THR B 1 170 ? -18 0.566 -4.023 1 80.06 170 THR B C 1
ATOM 4460 O O . THR B 1 170 ? -17.938 -0.549 -4.543 1 80.06 170 THR B O 1
ATOM 4463 N N . HIS B 1 171 ? -17 1.353 -3.855 1 86.19 171 HIS B N 1
ATOM 4464 C CA . HIS B 1 171 ? -15.672 0.916 -4.262 1 86.19 171 HIS B CA 1
ATOM 4465 C C . HIS B 1 171 ? -14.977 0.157 -3.137 1 86.19 171 HIS B C 1
ATOM 4467 O O . HIS B 1 171 ? -14.961 0.613 -1.991 1 86.19 171 HIS B O 1
ATOM 4473 N N . SER B 1 172 ? -14.57 -1.028 -3.502 1 89.81 172 SER B N 1
ATOM 4474 C CA . SER B 1 172 ? -13.742 -1.805 -2.586 1 89.81 172 SER B CA 1
ATOM 4475 C C . SER B 1 172 ? -12.289 -1.854 -3.059 1 89.81 172 SER B C 1
ATOM 4477 O O . SER B 1 172 ? -12.023 -1.967 -4.258 1 89.81 172 SER B O 1
ATOM 4479 N N . LYS B 1 173 ? -11.406 -1.809 -2.162 1 93.06 173 LYS B N 1
ATOM 4480 C CA . LYS B 1 173 ? -9.984 -1.769 -2.5 1 93.06 173 LYS B CA 1
ATOM 4481 C C . LYS B 1 173 ? -9.453 -3.164 -2.83 1 93.06 173 LYS B C 1
ATOM 4483 O O . LYS B 1 173 ? -9.969 -4.16 -2.32 1 93.06 173 LYS B O 1
ATOM 4488 N N . LEU B 1 174 ? -8.5 -3.166 -3.705 1 95.81 174 LEU B N 1
ATOM 4489 C CA . LEU B 1 174 ? -7.719 -4.367 -3.973 1 95.81 174 LEU B CA 1
ATOM 4490 C C . LEU B 1 174 ? -6.562 -4.496 -2.982 1 95.81 174 LEU B C 1
ATOM 4492 O O . LEU B 1 174 ? -5.691 -3.625 -2.926 1 95.81 174 LEU B O 1
ATOM 4496 N N . ASN B 1 175 ? -6.547 -5.598 -2.295 1 90.44 175 ASN B N 1
ATOM 4497 C CA . ASN B 1 175 ? -5.645 -5.633 -1.148 1 90.44 175 ASN B CA 1
ATOM 4498 C C . ASN B 1 175 ? -4.555 -6.688 -1.323 1 90.44 175 ASN B C 1
ATOM 4500 O O . ASN B 1 175 ? -3.664 -6.812 -0.482 1 90.44 175 ASN B O 1
ATOM 4504 N N . PHE B 1 176 ? -4.641 -7.43 -2.324 1 96.75 176 PHE B N 1
ATOM 4505 C CA . PHE B 1 176 ? -3.668 -8.5 -2.521 1 96.75 176 PHE B CA 1
ATOM 4506 C C . PHE B 1 176 ? -3.654 -8.961 -3.975 1 96.75 176 PHE B C 1
ATOM 4508 O O . PHE B 1 176 ? -3.814 -10.148 -4.258 1 96.75 176 PHE B O 1
ATOM 4515 N N . VAL B 1 177 ? -3.467 -8.031 -4.887 1 98.62 177 VAL B N 1
ATOM 4516 C CA . VAL B 1 177 ? -3.342 -8.398 -6.293 1 98.62 177 VAL B CA 1
ATOM 4517 C C . VAL B 1 177 ? -2.152 -9.344 -6.477 1 98.62 177 VAL B C 1
ATOM 4519 O O . VAL B 1 177 ? -1.043 -9.047 -6.027 1 98.62 177 VAL B O 1
ATOM 4522 N N . ASN B 1 178 ? -2.375 -10.461 -7.129 1 98.56 178 ASN B N 1
ATOM 4523 C CA . ASN B 1 178 ? -1.425 -11.562 -6.992 1 98.56 178 ASN B CA 1
ATOM 4524 C C . ASN B 1 178 ? -0.816 -11.945 -8.336 1 98.56 178 ASN B C 1
ATOM 4526 O O . ASN B 1 178 ? 0.401 -12.102 -8.453 1 98.56 178 ASN B O 1
ATOM 4530 N N . ASP B 1 179 ? -1.593 -12.195 -9.312 1 98.75 179 ASP B N 1
ATOM 4531 C CA . ASP B 1 179 ? -1.094 -12.578 -10.633 1 98.75 179 ASP B CA 1
ATOM 4532 C C . ASP B 1 179 ? -1.879 -11.891 -11.742 1 98.75 179 ASP B C 1
ATOM 4534 O O . ASP B 1 179 ? -2.957 -11.344 -11.5 1 98.75 179 ASP B O 1
ATOM 4538 N N . VAL B 1 180 ? -1.305 -11.922 -12.984 1 98.88 180 VAL B N 1
ATOM 4539 C CA . VAL B 1 180 ? -1.909 -11.125 -14.047 1 98.88 180 VAL B CA 1
ATOM 4540 C C . VAL B 1 180 ? -1.529 -11.703 -15.406 1 98.88 180 VAL B C 1
ATOM 4542 O O . VAL B 1 180 ? -0.426 -12.227 -15.578 1 98.88 180 VAL B O 1
ATOM 4545 N N . ILE B 1 181 ? -2.432 -11.609 -16.344 1 98.56 181 ILE B N 1
ATOM 4546 C CA . ILE B 1 181 ? -2.193 -11.938 -17.75 1 98.56 181 ILE B CA 1
ATOM 4547 C C . ILE B 1 181 ? -2.848 -10.883 -18.641 1 98.56 181 ILE B C 1
ATOM 4549 O O . ILE B 1 181 ? -3.803 -10.219 -18.234 1 98.56 181 ILE B O 1
ATOM 4553 N N . VAL B 1 182 ? -2.309 -10.727 -19.828 1 98.69 182 VAL B N 1
ATOM 4554 C CA . VAL B 1 182 ? -2.83 -9.789 -20.828 1 98.69 182 VAL B CA 1
ATOM 4555 C C . VAL B 1 182 ? -3.197 -10.539 -22.109 1 98.69 182 VAL B C 1
ATOM 4557 O O . VAL B 1 182 ? -2.367 -11.25 -22.672 1 98.69 182 VAL B O 1
ATOM 4560 N N . GLY B 1 183 ? -4.445 -10.359 -22.516 1 98.25 183 GLY B N 1
ATOM 4561 C CA . GLY B 1 183 ? -4.902 -11.008 -23.75 1 98.25 183 GLY B CA 1
ATOM 4562 C C . GLY B 1 183 ? -4.441 -10.289 -25 1 98.25 183 GLY B C 1
ATOM 4563 O O . GLY B 1 183 ? -4.008 -9.133 -24.938 1 98.25 183 GLY B O 1
ATOM 4564 N N . ASN B 1 184 ? -4.602 -11 -26.109 1 96.88 184 ASN B N 1
ATOM 4565 C CA . ASN B 1 184 ? -4.281 -10.414 -27.406 1 96.88 184 ASN B CA 1
ATOM 4566 C C . ASN B 1 184 ? -5.148 -9.188 -27.688 1 96.88 184 ASN B C 1
ATOM 4568 O O . ASN B 1 184 ? -4.75 -8.305 -28.453 1 96.88 184 ASN B O 1
ATOM 4572 N N . ASP B 1 185 ? -6.297 -9.125 -27.125 1 97.19 185 ASP B N 1
ATOM 4573 C CA . ASP B 1 185 ? -7.207 -7.996 -27.297 1 97.19 185 ASP B CA 1
ATOM 4574 C C . ASP B 1 185 ? -6.91 -6.891 -26.297 1 97.19 185 ASP B C 1
ATOM 4576 O O . ASP B 1 185 ? -7.699 -5.957 -26.141 1 97.19 185 ASP B O 1
ATOM 4580 N N . ASP B 1 186 ? -5.906 -7.039 -25.5 1 98 186 ASP B N 1
ATOM 4581 C CA . ASP B 1 186 ? -5.387 -6.066 -24.531 1 98 186 ASP B CA 1
ATOM 4582 C C . ASP B 1 186 ? -6.18 -6.102 -23.234 1 98 186 ASP B C 1
ATOM 4584 O O . ASP B 1 186 ? -5.871 -5.363 -22.297 1 98 186 ASP B O 1
ATOM 4588 N N . MET B 1 187 ? -7.195 -6.957 -23.188 1 98.62 187 MET B N 1
ATOM 4589 C CA . MET B 1 187 ? -7.871 -7.148 -21.906 1 98.62 187 MET B CA 1
ATOM 4590 C C . MET B 1 187 ? -6.918 -7.738 -20.875 1 98.62 187 MET B C 1
ATOM 4592 O O . MET B 1 187 ? -6.105 -8.609 -21.203 1 98.62 187 MET B O 1
ATOM 4596 N N . ILE B 1 188 ? -7.055 -7.254 -19.672 1 98.88 188 ILE B N 1
ATOM 4597 C CA . ILE B 1 188 ? -6.191 -7.715 -18.594 1 98.88 188 ILE B CA 1
ATOM 4598 C C . ILE B 1 188 ? -7.008 -8.516 -17.578 1 98.88 188 ILE B C 1
ATOM 4600 O O . ILE B 1 188 ? -8.109 -8.102 -17.203 1 98.88 188 ILE B O 1
ATOM 4604 N N . TYR B 1 189 ? -6.559 -9.664 -17.172 1 98.94 189 TYR B N 1
ATOM 4605 C CA . TYR B 1 189 ? -7.164 -10.492 -16.141 1 98.94 189 TYR B CA 1
ATOM 4606 C C . TYR B 1 189 ? -6.191 -10.727 -14.992 1 98.94 189 TYR B C 1
ATOM 4608 O O . TYR B 1 189 ? -4.996 -10.938 -15.219 1 98.94 189 TYR B O 1
ATOM 4616 N N . PHE B 1 190 ? -6.711 -10.625 -13.797 1 98.94 190 PHE B N 1
ATOM 4617 C CA . PHE B 1 190 ? -5.816 -10.719 -12.648 1 98.94 190 PHE B CA 1
ATOM 4618 C C . PHE B 1 190 ? -6.559 -11.25 -11.43 1 98.94 190 PHE B C 1
ATOM 4620 O O . PHE B 1 190 ? -7.793 -11.32 -11.43 1 98.94 190 PHE B O 1
ATOM 4627 N N . THR B 1 191 ? -5.824 -11.703 -10.461 1 98.88 191 THR B N 1
ATOM 4628 C CA . THR B 1 191 ? -6.414 -12.234 -9.234 1 98.88 191 THR B CA 1
ATOM 4629 C C . THR B 1 191 ? -6.148 -11.305 -8.055 1 98.88 191 THR B C 1
ATOM 4631 O O . THR B 1 191 ? -5.16 -10.57 -8.055 1 98.88 191 THR B O 1
ATOM 4634 N N . ASP B 1 192 ? -7.027 -11.281 -7.137 1 98.25 192 ASP B N 1
ATOM 4635 C CA . ASP B 1 192 ? -6.922 -10.719 -5.793 1 98.25 192 ASP B CA 1
ATOM 4636 C C . ASP B 1 192 ? -7.152 -11.789 -4.73 1 98.25 192 ASP B C 1
ATOM 4638 O O . ASP B 1 192 ? -8.281 -12.242 -4.531 1 98.25 192 ASP B O 1
ATOM 4642 N N . SER B 1 193 ? -6.152 -12.172 -4.008 1 97.62 193 SER B N 1
ATOM 4643 C CA . SER B 1 193 ? -6.07 -13.477 -3.357 1 97.62 193 SER B CA 1
ATOM 4644 C C . SER B 1 193 ? -6.898 -13.508 -2.074 1 97.62 193 SER B C 1
ATOM 4646 O O . SER B 1 193 ? -7.375 -14.562 -1.663 1 97.62 193 SER B O 1
ATOM 4648 N N . THR B 1 194 ? -6.973 -12.43 -1.357 1 93.19 194 THR B N 1
ATOM 4649 C CA . THR B 1 194 ? -7.602 -12.43 -0.041 1 93.19 194 THR B CA 1
ATOM 4650 C C . THR B 1 194 ? -7.961 -11.008 0.387 1 93.19 194 THR B C 1
ATOM 4652 O O . THR B 1 194 ? -7.645 -10.039 -0.313 1 93.19 194 THR B O 1
ATOM 4655 N N . SER B 1 195 ? -8.656 -10.883 1.552 1 88.38 195 SER B N 1
ATOM 4656 C CA . SER B 1 195 ? -9.117 -9.586 2.037 1 88.38 195 SER B CA 1
ATOM 4657 C C . SER B 1 195 ? -8.117 -8.984 3.023 1 88.38 195 SER B C 1
ATOM 4659 O O . SER B 1 195 ? -8.328 -7.875 3.523 1 88.38 195 SER B O 1
ATOM 4661 N N . ILE B 1 196 ? -7.113 -9.672 3.316 1 86.81 196 ILE B N 1
ATOM 4662 C CA . ILE B 1 196 ? -6.102 -9.117 4.207 1 86.81 196 ILE B CA 1
ATOM 4663 C C . ILE B 1 196 ? -4.898 -8.656 3.391 1 86.81 196 ILE B C 1
ATOM 4665 O O . ILE B 1 196 ? -4.641 -9.172 2.303 1 86.81 196 ILE B O 1
ATOM 4669 N N . ALA B 1 197 ? -4.219 -7.695 3.893 1 90.38 197 ALA B N 1
ATOM 4670 C CA . ALA B 1 197 ? -3.139 -7.055 3.146 1 90.38 197 ALA B CA 1
ATOM 4671 C C . ALA B 1 197 ? -1.773 -7.492 3.674 1 90.38 197 ALA B C 1
ATOM 4673 O O . ALA B 1 197 ? -1.662 -7.965 4.809 1 90.38 197 ALA B O 1
ATOM 4674 N N . PRO B 1 198 ? -0.759 -7.391 2.764 1 90.06 198 PRO B N 1
ATOM 4675 C CA . PRO B 1 198 ? 0.609 -7.57 3.256 1 90.06 198 PRO B CA 1
ATOM 4676 C C . PRO B 1 198 ? 0.954 -6.625 4.402 1 90.06 198 PRO B C 1
ATOM 4678 O O . PRO B 1 198 ? 0.329 -5.57 4.547 1 90.06 198 PRO B O 1
ATOM 4681 N N . ILE B 1 199 ? 1.944 -7.023 5.141 1 84.44 199 ILE B N 1
ATOM 4682 C CA . ILE B 1 199 ? 2.395 -6.203 6.262 1 84.44 199 ILE B CA 1
ATOM 4683 C C . ILE B 1 199 ? 3.857 -5.812 6.059 1 84.44 199 ILE B C 1
ATOM 4685 O O . ILE B 1 199 ? 4.668 -6.629 5.613 1 84.44 199 ILE B O 1
ATOM 4689 N N . LEU B 1 200 ? 4.113 -4.547 6.328 1 86.75 200 LEU B N 1
ATOM 4690 C CA . LEU B 1 200 ? 5.516 -4.137 6.297 1 86.75 200 LEU B CA 1
ATOM 4691 C C . LEU B 1 200 ? 6.289 -4.758 7.457 1 86.75 200 LEU B C 1
ATOM 4693 O O . LEU B 1 200 ? 5.934 -4.559 8.617 1 86.75 200 LEU B O 1
ATOM 4697 N N . ASP B 1 201 ? 7.336 -5.512 7.086 1 80.5 201 ASP B N 1
ATOM 4698 C CA . ASP B 1 201 ? 8.023 -6.23 8.156 1 80.5 201 ASP B CA 1
ATOM 4699 C C . ASP B 1 201 ? 9.312 -5.508 8.555 1 80.5 201 ASP B C 1
ATOM 4701 O O . ASP B 1 201 ? 9.57 -4.395 8.102 1 80.5 201 ASP B O 1
ATOM 4705 N N . ASN B 1 202 ? 10.125 -6.09 9.469 1 75.94 202 ASN B N 1
ATOM 4706 C CA . ASN B 1 202 ? 11.258 -5.426 10.102 1 75.94 202 ASN B CA 1
ATOM 4707 C C . ASN B 1 202 ? 12.422 -5.266 9.125 1 75.94 202 ASN B C 1
ATOM 4709 O O . ASN B 1 202 ? 13.383 -4.551 9.414 1 75.94 202 ASN B O 1
ATOM 4713 N N . THR B 1 203 ? 12.336 -5.848 7.984 1 77.81 203 THR B N 1
ATOM 4714 C CA . THR B 1 203 ? 13.367 -5.68 6.973 1 77.81 203 THR B CA 1
ATOM 4715 C C . THR B 1 203 ? 13.023 -4.527 6.031 1 77.81 203 THR B C 1
ATOM 4717 O O . THR B 1 203 ? 13.836 -4.145 5.188 1 77.81 203 THR B O 1
ATOM 4720 N N . GLY B 1 204 ? 11.867 -4.039 6.191 1 81.69 204 GLY B N 1
ATOM 4721 C CA . GLY B 1 204 ? 11.43 -2.967 5.309 1 81.69 204 GLY B CA 1
ATOM 4722 C C . GLY B 1 204 ? 10.742 -3.471 4.051 1 81.69 204 GLY B C 1
ATOM 4723 O O . GLY B 1 204 ? 10.523 -2.705 3.111 1 81.69 204 GLY B O 1
ATOM 4724 N N . ASP B 1 205 ? 10.422 -4.789 4.062 1 87.38 205 ASP B N 1
ATOM 4725 C CA . ASP B 1 205 ? 9.734 -5.375 2.914 1 87.38 205 ASP B CA 1
ATOM 4726 C C . ASP B 1 205 ? 8.289 -5.723 3.256 1 87.38 205 ASP B C 1
ATOM 4728 O O . ASP B 1 205 ? 7.965 -5.977 4.418 1 87.38 205 ASP B O 1
ATOM 4732 N N . TRP B 1 206 ? 7.461 -5.656 2.254 1 90.5 206 TRP B N 1
ATOM 4733 C CA . TRP B 1 206 ? 6.082 -6.102 2.432 1 90.5 206 TRP B CA 1
ATOM 4734 C C . TRP B 1 206 ? 6.004 -7.621 2.477 1 90.5 206 TRP B C 1
ATOM 4736 O O . TRP B 1 206 ? 6.32 -8.297 1.493 1 90.5 206 TRP B O 1
ATOM 4746 N N . ASN B 1 207 ? 5.605 -8.133 3.609 1 87.25 207 ASN B N 1
ATOM 4747 C CA . ASN B 1 207 ? 5.516 -9.57 3.844 1 87.25 207 ASN B CA 1
ATOM 4748 C C . ASN B 1 207 ? 4.18 -10.141 3.373 1 87.25 207 ASN B C 1
ATOM 4750 O O . ASN B 1 207 ? 3.127 -9.766 3.891 1 87.25 207 ASN B O 1
ATOM 4754 N N . THR B 1 208 ? 4.199 -10.992 2.402 1 89.31 208 THR B N 1
ATOM 4755 C CA . THR B 1 208 ? 2.975 -11.602 1.892 1 89.31 208 THR B CA 1
ATOM 4756 C C . THR B 1 208 ? 2.77 -12.984 2.49 1 89.31 208 THR B C 1
ATOM 4758 O O . THR B 1 208 ? 1.672 -13.547 2.418 1 89.31 208 THR B O 1
ATOM 4761 N N . LEU B 1 209 ? 3.762 -13.547 3.07 1 83.12 209 LEU B N 1
ATOM 4762 C CA . LEU B 1 209 ? 3.693 -14.914 3.586 1 83.12 209 LEU B CA 1
ATOM 4763 C C . LEU B 1 209 ? 2.705 -15.008 4.742 1 83.12 209 LEU B C 1
ATOM 4765 O O . LEU B 1 209 ? 1.904 -15.945 4.805 1 83.12 209 LEU B O 1
ATOM 4769 N N . ILE B 1 210 ? 2.744 -14.047 5.625 1 80.56 210 ILE B N 1
ATOM 4770 C CA . ILE B 1 210 ? 1.907 -14.086 6.816 1 80.56 210 ILE B CA 1
ATOM 4771 C C . ILE B 1 210 ? 0.435 -14.023 6.418 1 80.56 210 ILE B C 1
ATOM 4773 O O . ILE B 1 210 ? -0.35 -14.906 6.766 1 80.56 210 ILE B O 1
ATOM 4777 N N . PRO B 1 211 ? 0.073 -13 5.676 1 84.75 211 PRO B N 1
ATOM 4778 C CA . PRO B 1 211 ? -1.331 -13 5.258 1 84.75 211 PRO B CA 1
ATOM 4779 C C . PRO B 1 211 ? -1.715 -14.258 4.477 1 84.75 211 PRO B C 1
ATOM 4781 O O . PRO B 1 211 ? -2.848 -14.734 4.586 1 84.75 211 PRO B O 1
ATOM 4784 N N . SER B 1 212 ? -0.868 -14.781 3.676 1 87.69 212 SER B N 1
ATOM 4785 C CA . SER B 1 212 ? -1.149 -15.992 2.918 1 87.69 212 SER B CA 1
ATOM 4786 C C . SER B 1 212 ? -1.394 -17.188 3.846 1 87.69 212 SER B C 1
ATOM 4788 O O . SER B 1 212 ? -2.314 -17.969 3.623 1 87.69 212 SER B O 1
ATOM 4790 N N . MET B 1 213 ? -0.555 -17.328 4.828 1 83.5 213 MET B N 1
ATOM 4791 C CA . MET B 1 213 ? -0.695 -18.422 5.777 1 83.5 213 MET B CA 1
ATOM 4792 C C . MET B 1 213 ? -1.995 -18.297 6.566 1 83.5 213 MET B C 1
ATOM 4794 O O . MET B 1 213 ? -2.676 -19.297 6.809 1 83.5 213 MET B O 1
ATOM 4798 N N . TYR B 1 214 ? -2.299 -17.125 6.961 1 83 214 TYR B N 1
ATOM 4799 C CA . TYR B 1 214 ? -3.547 -16.906 7.684 1 83 214 TYR B CA 1
ATOM 4800 C C . TYR B 1 214 ? -4.746 -17.281 6.824 1 83 214 TYR B C 1
ATOM 4802 O O . TYR B 1 214 ? -5.691 -17.922 7.305 1 83 214 TYR B O 1
ATOM 4810 N N . THR B 1 215 ? -4.703 -16.875 5.645 1 87.62 215 THR B N 1
ATOM 4811 C CA . THR B 1 215 ? -5.793 -17.188 4.727 1 87.62 215 THR B CA 1
ATOM 4812 C C . THR B 1 215 ? -5.883 -18.688 4.488 1 87.62 215 THR B C 1
ATOM 4814 O O . THR B 1 215 ? -6.98 -19.25 4.434 1 87.62 215 THR B O 1
ATOM 4817 N N . LEU B 1 216 ? -4.758 -19.297 4.32 1 89 216 LEU B N 1
ATOM 4818 C CA . LEU B 1 216 ? -4.715 -20.75 4.109 1 89 216 LEU B CA 1
ATOM 4819 C C . LEU B 1 216 ? -5.324 -21.484 5.293 1 89 216 LEU B C 1
ATOM 4821 O O . LEU B 1 216 ? -6.148 -22.391 5.113 1 89 216 LEU B O 1
ATOM 4825 N N . VAL B 1 217 ? -4.961 -21.062 6.477 1 86.06 217 VAL B N 1
ATOM 4826 C CA . VAL B 1 217 ? -5.41 -21.766 7.676 1 86.06 217 VAL B CA 1
ATOM 4827 C C . VAL B 1 217 ? -6.891 -21.5 7.914 1 86.06 217 VAL B C 1
ATOM 4829 O O . VAL B 1 217 ? -7.656 -22.406 8.219 1 86.06 217 VAL B O 1
ATOM 4832 N N . THR B 1 218 ? -7.309 -20.281 7.738 1 87.69 218 THR B N 1
ATOM 4833 C CA . THR B 1 218 ? -8.695 -19.922 8.031 1 87.69 218 THR B CA 1
ATOM 4834 C C . THR B 1 218 ? -9.625 -20.422 6.93 1 87.69 218 THR B C 1
ATOM 4836 O O . THR B 1 218 ? -10.836 -20.531 7.137 1 87.69 218 THR B O 1
ATOM 4839 N N . THR B 1 219 ? -9.156 -20.609 5.73 1 92.69 219 THR B N 1
ATOM 4840 C CA . THR B 1 219 ? -9.875 -21.109 4.559 1 92.69 219 THR B CA 1
ATOM 4841 C C . THR B 1 219 ? -11 -20.141 4.18 1 92.69 219 THR B C 1
ATOM 4843 O O . THR B 1 219 ? -12.07 -20.578 3.738 1 92.69 219 THR B O 1
ATOM 4846 N N . VAL B 1 220 ? -10.758 -18.875 4.477 1 90 220 VAL B N 1
ATOM 4847 C CA . VAL B 1 220 ? -11.734 -17.891 4.035 1 90 220 VAL B CA 1
ATOM 4848 C C . VAL B 1 220 ? -11.758 -17.828 2.51 1 90 220 VAL B C 1
ATOM 4850 O O . VAL B 1 220 ? -10.742 -18.078 1.857 1 90 220 VAL B O 1
ATOM 4853 N N . SER B 1 221 ? -12.914 -17.5 1.963 1 94.31 221 SER B N 1
ATOM 4854 C CA . SER B 1 221 ? -13.094 -17.547 0.516 1 94.31 221 SER B CA 1
ATOM 4855 C C . SER B 1 221 ? -13.281 -16.141 -0.06 1 94.31 221 SER B C 1
ATOM 4857 O O . SER B 1 221 ? -14.281 -15.875 -0.724 1 94.31 221 SER B O 1
ATOM 4859 N N . HIS B 1 222 ? -12.32 -15.336 0.043 1 93.5 222 HIS B N 1
ATOM 4860 C CA . HIS B 1 222 ? -12.445 -13.945 -0.377 1 93.5 222 HIS B CA 1
ATOM 4861 C C . HIS B 1 222 ? -11.672 -13.688 -1.666 1 93.5 222 HIS B C 1
ATOM 4863 O O . HIS B 1 222 ? -11.641 -12.555 -2.164 1 93.5 222 HIS B O 1
ATOM 4869 N N . GLY B 1 223 ? -11.016 -14.664 -2.197 1 96.81 223 GLY B N 1
ATOM 4870 C CA . GLY B 1 223 ? -10.266 -14.5 -3.432 1 96.81 223 GLY B CA 1
ATOM 4871 C C . GLY B 1 223 ? -11.148 -14.219 -4.633 1 96.81 223 GLY B C 1
ATOM 4872 O O . GLY B 1 223 ? -12.305 -14.625 -4.664 1 96.81 223 GLY B O 1
ATOM 4873 N N . LYS B 1 224 ? -10.555 -13.555 -5.625 1 98.12 224 LYS B N 1
ATOM 4874 C CA . LYS B 1 224 ? -11.328 -13.133 -6.789 1 98.12 224 LYS B CA 1
ATOM 4875 C C . LYS B 1 224 ? -10.508 -13.281 -8.07 1 98.12 224 LYS B C 1
ATOM 4877 O O . LYS B 1 224 ? -9.281 -13.289 -8.031 1 98.12 224 LYS B O 1
ATOM 4882 N N . LEU B 1 225 ? -11.188 -13.492 -9.117 1 98.75 225 LEU B N 1
ATOM 4883 C CA . LEU B 1 225 ? -10.734 -13.219 -10.484 1 98.75 225 LEU B CA 1
ATOM 4884 C C . LEU B 1 225 ? -11.391 -11.961 -11.031 1 98.75 225 LEU B C 1
ATOM 4886 O O . LEU B 1 225 ? -12.617 -11.812 -10.969 1 98.75 225 LEU B O 1
ATOM 4890 N N . LEU B 1 226 ? -10.57 -11.07 -11.516 1 98.81 226 LEU B N 1
ATOM 4891 C CA . LEU B 1 226 ? -11.086 -9.805 -12.031 1 98.81 226 LEU B CA 1
ATOM 4892 C C . LEU B 1 226 ? -10.562 -9.531 -13.438 1 98.81 226 LEU B C 1
ATOM 4894 O O . LEU B 1 226 ? -9.578 -10.141 -13.859 1 98.81 226 LEU B O 1
ATOM 4898 N N . SER B 1 227 ? -11.258 -8.672 -14.125 1 98.69 227 SER B N 1
ATOM 4899 C CA . SER B 1 227 ? -10.781 -8.141 -15.398 1 98.69 227 SER B CA 1
ATOM 4900 C C . SER B 1 227 ? -10.672 -6.617 -15.352 1 98.69 227 SER B C 1
ATOM 4902 O O . SER B 1 227 ? -11.367 -5.961 -14.57 1 98.69 227 SER B O 1
ATOM 4904 N N . TYR B 1 228 ? -9.75 -6.105 -16.062 1 98.62 228 TYR B N 1
ATOM 4905 C CA . TYR B 1 228 ? -9.57 -4.672 -16.266 1 98.62 228 TYR B CA 1
ATOM 4906 C C . TYR B 1 228 ? -9.531 -4.34 -17.75 1 98.62 228 TYR B C 1
ATOM 4908 O O . TYR B 1 228 ? -8.766 -4.941 -18.516 1 98.62 228 TYR B O 1
ATOM 4916 N N . ASN B 1 229 ? -10.383 -3.418 -18.203 1 98.12 229 ASN B N 1
ATOM 4917 C CA . ASN B 1 229 ? -10.383 -2.906 -19.562 1 98.12 229 ASN B CA 1
ATOM 4918 C C . ASN B 1 229 ? -9.57 -1.623 -19.688 1 98.12 229 ASN B C 1
ATOM 4920 O O . ASN B 1 229 ? -9.977 -0.575 -19.188 1 98.12 229 ASN B O 1
ATOM 4924 N N . PRO B 1 230 ? -8.469 -1.707 -20.359 1 96.62 230 PRO B N 1
ATOM 4925 C CA . PRO B 1 230 ? -7.605 -0.524 -20.406 1 96.62 230 PRO B CA 1
ATOM 4926 C C . PRO B 1 230 ? -8.234 0.633 -21.172 1 96.62 230 PRO B C 1
ATOM 4928 O O . PRO B 1 230 ? -7.816 1.783 -21.031 1 96.62 230 PRO B O 1
ATOM 4931 N N . ASN B 1 231 ? -9.18 0.391 -22.016 1 95.12 231 ASN B N 1
ATOM 4932 C CA . ASN B 1 231 ? -9.844 1.439 -22.781 1 95.12 231 ASN B CA 1
ATOM 4933 C C . ASN B 1 231 ? -10.898 2.158 -21.953 1 95.12 231 ASN B C 1
ATOM 4935 O O . ASN B 1 231 ? -10.969 3.389 -21.969 1 95.12 231 ASN B O 1
ATOM 4939 N N . THR B 1 232 ? -11.703 1.413 -21.25 1 94.88 232 THR B N 1
ATOM 4940 C CA . THR B 1 232 ? -12.781 2.016 -20.484 1 94.88 232 THR B CA 1
ATOM 4941 C C . THR B 1 232 ? -12.328 2.283 -19.047 1 94.88 232 THR B C 1
ATOM 4943 O O . THR B 1 232 ? -13 3.008 -18.297 1 94.88 232 THR B O 1
ATOM 4946 N N . LYS B 1 233 ? -11.234 1.637 -18.641 1 94.5 233 LYS B N 1
ATOM 4947 C CA . LYS B 1 233 ? -10.664 1.743 -17.297 1 94.5 233 LYS B CA 1
ATOM 4948 C C . LYS B 1 233 ? -11.609 1.145 -16.266 1 94.5 233 LYS B C 1
ATOM 4950 O O . LYS B 1 233 ? -11.672 1.624 -15.125 1 94.5 233 LYS B O 1
ATOM 4955 N N . GLU B 1 234 ? -12.359 0.21 -16.672 1 94.44 234 GLU B N 1
ATOM 4956 C CA . GLU B 1 234 ? -13.305 -0.45 -15.781 1 94.44 234 GLU B CA 1
ATOM 4957 C C . GLU B 1 234 ? -12.75 -1.772 -15.258 1 94.44 234 GLU B C 1
ATOM 4959 O O . GLU B 1 234 ? -12.125 -2.527 -16.016 1 94.44 234 GLU B O 1
ATOM 4964 N N . THR B 1 235 ? -12.914 -2.004 -13.961 1 97.25 235 THR B N 1
ATOM 4965 C CA . THR B 1 235 ? -12.57 -3.264 -13.312 1 97.25 235 THR B CA 1
ATOM 4966 C C . THR B 1 235 ? -13.836 -4.059 -12.977 1 97.25 235 THR B C 1
ATOM 4968 O O . THR B 1 235 ? -14.773 -3.525 -12.383 1 97.25 235 THR B O 1
ATOM 4971 N N . LYS B 1 236 ? -13.867 -5.316 -13.336 1 96.38 236 LYS B N 1
ATOM 4972 C CA . LYS B 1 236 ? -15.023 -6.164 -13.062 1 96.38 236 LYS B CA 1
ATOM 4973 C C . LYS B 1 236 ? -14.609 -7.441 -12.336 1 96.38 236 LYS B C 1
ATOM 4975 O O . LYS B 1 236 ? -13.586 -8.039 -12.656 1 96.38 236 LYS B O 1
ATOM 4980 N N . VAL B 1 237 ? -15.43 -7.812 -11.359 1 97.25 237 VAL B N 1
ATOM 4981 C CA . VAL B 1 237 ? -15.273 -9.117 -10.727 1 97.25 237 VAL B CA 1
ATOM 4982 C C . VAL B 1 237 ? -15.922 -10.195 -11.586 1 97.25 237 VAL B C 1
ATOM 4984 O O . VAL B 1 237 ? -17.109 -10.133 -11.875 1 97.25 237 VAL B O 1
ATOM 4987 N N . LEU B 1 238 ? -15.148 -11.133 -12.008 1 97.88 238 LEU B N 1
ATOM 4988 C CA . LEU B 1 238 ? -15.664 -12.203 -12.852 1 97.88 238 LEU B CA 1
ATOM 4989 C C . LEU B 1 238 ? -16.078 -13.406 -12.008 1 97.88 238 LEU B C 1
ATOM 4991 O O . LEU B 1 238 ? -17.078 -14.07 -12.312 1 97.88 238 LEU B O 1
ATOM 4995 N N . MET B 1 239 ? -15.297 -13.711 -11.062 1 97.25 239 MET B N 1
ATOM 4996 C CA . MET B 1 239 ? -15.531 -14.805 -10.125 1 97.25 239 MET B CA 1
ATOM 4997 C C . MET B 1 239 ? -15 -14.469 -8.742 1 97.25 239 MET B C 1
ATOM 4999 O O . MET B 1 239 ? -13.938 -13.844 -8.617 1 97.25 239 MET B O 1
ATOM 5003 N N . ASP B 1 240 ? -15.711 -14.82 -7.738 1 95.94 240 ASP B N 1
ATOM 5004 C CA . ASP B 1 240 ? -15.289 -14.625 -6.355 1 95.94 240 ASP B CA 1
ATOM 5005 C C . ASP B 1 240 ? -15.469 -15.906 -5.543 1 95.94 240 ASP B C 1
ATOM 5007 O O . ASP B 1 240 ? -15.859 -16.938 -6.086 1 95.94 240 ASP B O 1
ATOM 5011 N N . GLY B 1 241 ? -14.984 -15.875 -4.363 1 95.62 241 GLY B N 1
ATOM 5012 C CA . GLY B 1 241 ? -15.203 -17 -3.471 1 95.62 241 GLY B CA 1
ATOM 5013 C C . GLY B 1 241 ? -14.047 -17.984 -3.445 1 95.62 241 GLY B C 1
ATOM 5014 O O . GLY B 1 241 ? -14.172 -19.094 -2.924 1 95.62 241 GLY B O 1
ATOM 5015 N N . PHE B 1 242 ? -12.938 -17.656 -3.979 1 97.25 242 PHE B N 1
ATOM 5016 C CA . PHE B 1 242 ? -11.781 -18.531 -3.953 1 97.25 242 PHE B CA 1
ATOM 5017 C C . PHE B 1 242 ? -11.164 -18.578 -2.559 1 97.25 242 PHE B C 1
ATOM 5019 O O . PHE B 1 242 ? -11.086 -17.562 -1.875 1 97.25 242 PHE B O 1
ATOM 5026 N N . LYS B 1 243 ? -10.828 -19.797 -2.203 1 96.25 243 LYS B N 1
ATOM 5027 C CA . LYS B 1 243 ? -9.922 -19.891 -1.061 1 96.25 243 LYS B CA 1
ATOM 5028 C C . LYS B 1 243 ? -8.484 -19.578 -1.469 1 96.25 243 LYS B C 1
ATOM 5030 O O . LYS B 1 243 ? -7.648 -20.484 -1.558 1 96.25 243 LYS B O 1
ATOM 5035 N N . TYR B 1 244 ? -8.188 -18.281 -1.627 1 96.75 244 TYR B N 1
ATOM 5036 C CA . TYR B 1 244 ? -6.898 -17.75 -2.061 1 96.75 244 TYR B CA 1
ATOM 5037 C C . TYR B 1 244 ? -6.688 -17.984 -3.553 1 96.75 244 TYR B C 1
ATOM 5039 O O . TYR B 1 244 ? -5.996 -18.922 -3.949 1 96.75 244 TYR B O 1
ATOM 5047 N N . SER B 1 245 ? -7.125 -17.047 -4.379 1 98.44 245 SER B N 1
ATOM 5048 C CA . SER B 1 245 ? -6.852 -17.109 -5.812 1 98.44 245 SER B CA 1
ATOM 5049 C C . SER B 1 245 ? -5.422 -16.688 -6.117 1 98.44 245 SER B C 1
ATOM 5051 O O . SER B 1 245 ? -4.906 -15.734 -5.527 1 98.44 245 SER B O 1
ATOM 5053 N N . ASN B 1 246 ? -4.773 -17.391 -6.984 1 98.31 246 ASN B N 1
ATOM 5054 C CA . ASN B 1 246 ? -3.35 -17.188 -7.23 1 98.31 246 ASN B CA 1
ATOM 5055 C C . ASN B 1 246 ? -3.049 -17.094 -8.727 1 98.31 246 ASN B C 1
ATOM 5057 O O . ASN B 1 246 ? -3.588 -16.234 -9.422 1 98.31 246 ASN B O 1
ATOM 5061 N N . GLY B 1 247 ? -2.387 -17.969 -9.344 1 98.38 247 GLY B N 1
ATOM 5062 C CA . GLY B 1 247 ? -1.962 -17.906 -10.727 1 98.38 247 GLY B CA 1
ATOM 5063 C C . GLY B 1 247 ? -3.121 -17.875 -11.711 1 98.38 247 GLY B C 1
ATOM 5064 O O . GLY B 1 247 ? -4.145 -18.516 -11.484 1 98.38 247 GLY B O 1
ATOM 5065 N N . VAL B 1 248 ? -2.92 -17.188 -12.828 1 98.69 248 VAL B N 1
ATOM 5066 C CA . VAL B 1 248 ? -3.896 -17.141 -13.906 1 98.69 248 VAL B CA 1
ATOM 5067 C C . VAL B 1 248 ? -3.199 -17.359 -15.25 1 98.69 248 VAL B C 1
ATOM 5069 O O . VAL B 1 248 ? -2.07 -16.906 -15.445 1 98.69 248 VAL B O 1
ATOM 5072 N N . ALA B 1 249 ? -3.891 -18.031 -16.172 1 98.44 249 ALA B N 1
ATOM 5073 C CA . ALA B 1 249 ? -3.375 -18.281 -17.516 1 98.44 249 ALA B CA 1
ATOM 5074 C C . ALA B 1 249 ? -4.516 -18.484 -18.516 1 98.44 249 ALA B C 1
ATOM 5076 O O . ALA B 1 249 ? -5.551 -19.062 -18.172 1 98.44 249 ALA B O 1
ATOM 5077 N N . PHE B 1 250 ? -4.27 -18.078 -19.703 1 98.31 250 PHE B N 1
ATOM 5078 C CA . PHE B 1 250 ? -5.227 -18.344 -20.781 1 98.31 250 PHE B CA 1
ATOM 5079 C C . PHE B 1 250 ? -5.113 -19.781 -21.266 1 98.31 250 PHE B C 1
ATOM 5081 O O . PHE B 1 250 ? -4.027 -20.375 -21.234 1 98.31 250 PHE B O 1
ATOM 5088 N N . ASP B 1 251 ? -6.238 -20.281 -21.672 1 97.88 251 ASP B N 1
ATOM 5089 C CA . ASP B 1 251 ? -6.129 -21.469 -22.516 1 97.88 251 ASP B CA 1
ATOM 5090 C C . ASP B 1 251 ? -5.547 -21.125 -23.875 1 97.88 251 ASP B C 1
ATOM 5092 O O . ASP B 1 251 ? -5.457 -19.953 -24.25 1 97.88 251 ASP B O 1
ATOM 5096 N N . PRO B 1 252 ? -5.156 -22.125 -24.656 1 96.5 252 PRO B N 1
ATOM 5097 C CA . PRO B 1 252 ? -4.422 -21.859 -25.906 1 96.5 252 PRO B CA 1
ATOM 5098 C C . PRO B 1 252 ? -5.211 -21 -26.875 1 96.5 252 PRO B C 1
ATOM 5100 O O . PRO B 1 252 ? -4.621 -20.25 -27.672 1 96.5 252 PRO B O 1
ATOM 5103 N N . LYS B 1 253 ? -6.488 -21.016 -26.828 1 96.19 253 LYS B N 1
ATOM 5104 C CA . LYS B 1 253 ? -7.312 -20.25 -27.75 1 96.19 253 LYS B CA 1
ATOM 5105 C C . LYS B 1 253 ? -7.793 -18.953 -27.109 1 96.19 253 LYS B C 1
ATOM 5107 O O . LYS B 1 253 ? -8.555 -18.203 -27.719 1 96.19 253 LYS B O 1
ATOM 5112 N N . GLU B 1 254 ? -7.43 -18.719 -25.859 1 97.44 254 GLU B N 1
ATOM 5113 C CA . GLU B 1 254 ? -7.84 -17.547 -25.078 1 97.44 254 GLU B CA 1
ATOM 5114 C C . GLU B 1 254 ? -9.359 -17.469 -24.984 1 97.44 254 GLU B C 1
ATOM 5116 O O . GLU B 1 254 ? -9.938 -16.391 -25.141 1 97.44 254 GLU B O 1
ATOM 5121 N N . GLU B 1 255 ? -9.984 -18.562 -24.797 1 98 255 GLU B N 1
ATOM 5122 C CA . GLU B 1 255 ? -11.43 -18.625 -24.625 1 98 255 GLU B CA 1
ATOM 5123 C C . GLU B 1 255 ? -11.797 -18.797 -23.156 1 98 255 GLU B C 1
ATOM 5125 O O . GLU B 1 255 ? -12.945 -18.578 -22.766 1 98 255 GLU B O 1
ATOM 5130 N N . SER B 1 256 ? -10.875 -19.219 -22.406 1 98.62 256 SER B N 1
ATOM 5131 C CA . SER B 1 256 ? -11.078 -19.375 -20.969 1 98.62 256 SER B CA 1
ATOM 5132 C C . SER B 1 256 ? -9.789 -19.094 -20.203 1 98.62 256 SER B C 1
ATOM 5134 O O . SER B 1 256 ? -8.727 -18.938 -20.797 1 98.62 256 SER B O 1
ATOM 5136 N N . ILE B 1 257 ? -9.945 -19.016 -18.891 1 98.81 257 ILE B N 1
ATOM 5137 C CA . ILE B 1 257 ? -8.836 -18.703 -18 1 98.81 257 ILE B CA 1
ATOM 5138 C C . ILE B 1 257 ? -8.742 -19.781 -16.922 1 98.81 257 ILE B C 1
ATOM 5140 O O . ILE B 1 257 ? -9.742 -20.141 -16.297 1 98.81 257 ILE B O 1
ATOM 5144 N N . PHE B 1 258 ? -7.547 -20.344 -16.781 1 98.88 258 PHE B N 1
ATOM 5145 C CA . PHE B 1 258 ? -7.254 -21.203 -15.648 1 98.88 258 PHE B CA 1
ATOM 5146 C C . PHE B 1 258 ? -6.84 -20.375 -14.438 1 98.88 258 PHE B C 1
ATOM 5148 O O . PHE B 1 258 ? -6.086 -19.406 -14.57 1 98.88 258 PHE B O 1
ATOM 5155 N N . ILE B 1 259 ? -7.355 -20.734 -13.234 1 98.88 259 ILE B N 1
ATOM 5156 C CA . ILE B 1 259 ? -7.051 -20.031 -12 1 98.88 259 ILE B CA 1
ATOM 5157 C C . ILE B 1 259 ? -6.648 -21.031 -10.914 1 98.88 259 ILE B C 1
ATOM 5159 O O . ILE B 1 259 ? -7.406 -21.953 -10.609 1 98.88 259 ILE B O 1
ATOM 5163 N N . GLY B 1 260 ? -5.492 -20.812 -10.406 1 98.62 260 GLY B N 1
ATOM 5164 C CA . GLY B 1 260 ? -5.113 -21.625 -9.258 1 98.62 260 GLY B CA 1
ATOM 5165 C C . GLY B 1 260 ? -5.773 -21.172 -7.969 1 98.62 260 GLY B C 1
ATOM 5166 O O . GLY B 1 260 ? -5.809 -19.984 -7.664 1 98.62 260 GLY B O 1
ATOM 5167 N N . GLU B 1 261 ? -6.363 -22.094 -7.246 1 98.12 261 GLU B N 1
ATOM 5168 C CA . GLU B 1 261 ? -6.797 -21.875 -5.867 1 98.12 261 GLU B CA 1
ATOM 5169 C C . GLU B 1 261 ? -5.844 -22.547 -4.879 1 98.12 261 GLU B C 1
ATOM 5171 O O . GLU B 1 261 ? -5.859 -23.766 -4.727 1 98.12 261 GLU B O 1
ATOM 5176 N N . THR B 1 262 ? -5.109 -21.797 -4.223 1 96.81 262 THR B N 1
ATOM 5177 C CA . THR B 1 262 ? -3.998 -22.312 -3.43 1 96.81 262 THR B CA 1
ATOM 5178 C C . THR B 1 262 ? -4.504 -23.172 -2.271 1 96.81 262 THR B C 1
ATOM 5180 O O . THR B 1 262 ? -4.195 -24.359 -2.193 1 96.81 262 THR B O 1
ATOM 5183 N N . THR B 1 263 ? -5.391 -22.625 -1.474 1 94.44 263 THR B N 1
ATOM 5184 C CA . THR B 1 263 ? -5.824 -23.312 -0.26 1 94.44 263 THR B CA 1
ATOM 5185 C C . THR B 1 263 ? -6.648 -24.547 -0.603 1 94.44 263 THR B C 1
ATOM 5187 O O . THR B 1 263 ? -6.562 -25.562 0.086 1 94.44 263 THR B O 1
ATOM 5190 N N . GLY B 1 264 ? -7.414 -24.484 -1.659 1 94.25 264 GLY B N 1
ATOM 5191 C CA . GLY B 1 264 ? -8.25 -25.609 -2.062 1 94.25 264 GLY B CA 1
ATOM 5192 C C . GLY B 1 264 ? -7.504 -26.656 -2.852 1 94.25 264 GLY B C 1
ATOM 5193 O O . GLY B 1 264 ? -8.039 -27.734 -3.125 1 94.25 264 GLY B O 1
ATOM 5194 N N . CYS B 1 265 ? -6.316 -26.406 -3.234 1 94.19 265 CYS B N 1
ATOM 5195 C CA . CYS B 1 265 ? -5.5 -27.312 -4.023 1 94.19 265 CYS B CA 1
ATOM 5196 C C . CYS B 1 265 ? -6.219 -27.734 -5.301 1 94.19 265 CYS B C 1
ATOM 5198 O O . CYS B 1 265 ? -6.348 -28.922 -5.598 1 94.19 265 CYS B O 1
ATOM 5200 N N . LYS B 1 266 ? -6.68 -26.703 -6.012 1 96.31 266 LYS B N 1
ATOM 5201 C CA . LYS B 1 266 ? -7.469 -26.875 -7.227 1 96.31 266 LYS B CA 1
ATOM 5202 C C . LYS B 1 266 ? -7.051 -25.859 -8.289 1 96.31 266 LYS B C 1
ATOM 5204 O O . LYS B 1 266 ? -6.41 -24.844 -7.984 1 96.31 266 LYS B O 1
ATOM 5209 N N . VAL B 1 267 ? -7.406 -26.219 -9.484 1 98.5 267 VAL B N 1
ATOM 5210 C CA . VAL B 1 267 ? -7.414 -25.25 -10.586 1 98.5 267 VAL B CA 1
ATOM 5211 C C . VAL B 1 267 ? -8.836 -25.094 -11.117 1 98.5 267 VAL B C 1
ATOM 5213 O O . VAL B 1 267 ? -9.516 -26.078 -11.398 1 98.5 267 VAL B O 1
ATOM 5216 N N . PHE B 1 268 ? -9.258 -23.875 -11.227 1 98.81 268 PHE B N 1
ATOM 5217 C CA . PHE B 1 268 ? -10.547 -23.562 -11.844 1 98.81 268 PHE B CA 1
ATOM 5218 C C . PHE B 1 268 ? -10.359 -23.141 -13.297 1 98.81 268 PHE B C 1
ATOM 5220 O O . PHE B 1 268 ? -9.258 -22.781 -13.711 1 98.81 268 PHE B O 1
ATOM 5227 N N . ARG B 1 269 ? -11.43 -23.281 -14.047 1 98.75 269 ARG B N 1
ATOM 5228 C CA . ARG B 1 269 ? -11.531 -22.734 -15.391 1 98.75 269 ARG B CA 1
ATOM 5229 C C . ARG B 1 269 ? -12.727 -21.797 -15.516 1 98.75 269 ARG B C 1
ATOM 5231 O O . ARG B 1 269 ? -13.836 -22.125 -15.102 1 98.75 269 ARG B O 1
ATOM 5238 N N . TYR B 1 270 ? -12.516 -20.594 -15.969 1 98.81 270 TYR B N 1
ATOM 5239 C CA . TYR B 1 270 ? -13.547 -19.594 -16.219 1 98.81 270 TYR B CA 1
ATOM 5240 C C . TYR B 1 270 ? -13.594 -19.219 -17.688 1 98.81 270 TYR B C 1
ATOM 5242 O O . TYR B 1 270 ? -12.594 -18.766 -18.25 1 98.81 270 TYR B O 1
ATOM 5250 N N . TRP B 1 271 ? -14.758 -19.328 -18.328 1 98.75 271 TRP B N 1
ATOM 5251 C CA . TRP B 1 271 ? -14.898 -19.062 -19.766 1 98.75 271 TRP B CA 1
ATOM 5252 C C . TRP B 1 271 ? -15.188 -17.594 -20.016 1 98.75 271 TRP B C 1
ATOM 5254 O O . TRP B 1 271 ? -16.109 -17.016 -19.438 1 98.75 271 TRP B O 1
ATOM 5264 N N . ILE B 1 272 ? -14.398 -17 -20.922 1 98.38 272 ILE B N 1
ATOM 5265 C CA . ILE B 1 272 ? -14.547 -15.578 -21.172 1 98.38 272 ILE B CA 1
ATOM 5266 C C . ILE B 1 272 ? -15.094 -15.352 -22.578 1 98.38 272 ILE B C 1
ATOM 5268 O O . ILE B 1 272 ? -15.516 -14.242 -22.922 1 98.38 272 ILE B O 1
ATOM 5272 N N . LYS B 1 273 ? -15.102 -16.344 -23.422 1 97.56 273 LYS B N 1
ATOM 5273 C CA . LYS B 1 273 ? -15.656 -16.297 -24.781 1 97.56 273 LYS B CA 1
ATOM 5274 C C . LYS B 1 273 ? -16.469 -17.547 -25.078 1 97.56 273 LYS B C 1
ATOM 5276 O O . LYS B 1 273 ? -16.422 -18.516 -24.328 1 97.56 273 LYS B O 1
ATOM 5281 N N . GLY B 1 274 ? -17.25 -17.438 -26.156 1 96.38 274 GLY B N 1
ATOM 5282 C CA . GLY B 1 274 ? -17.953 -18.609 -26.688 1 96.38 274 GLY B CA 1
ATOM 5283 C C . GLY B 1 274 ? -19.266 -18.875 -25.969 1 96.38 274 GLY B C 1
ATOM 5284 O O . GLY B 1 274 ? -19.75 -18.031 -25.219 1 96.38 274 GLY B O 1
ATOM 5285 N N . ALA B 1 275 ? -19.797 -20.078 -26.156 1 96 275 ALA B N 1
ATOM 5286 C CA . ALA B 1 275 ? -21.125 -20.453 -25.672 1 96 275 ALA B CA 1
ATOM 5287 C C . ALA B 1 275 ? -21.125 -20.594 -24.141 1 96 275 ALA B C 1
ATOM 5289 O O . ALA B 1 275 ? -22.156 -20.422 -23.5 1 96 275 ALA B O 1
ATOM 5290 N N . ASN B 1 276 ? -19.969 -20.781 -23.594 1 96.75 276 ASN B N 1
ATOM 5291 C CA . ASN B 1 276 ? -19.875 -20.984 -22.141 1 96.75 276 ASN B CA 1
ATOM 5292 C C . ASN B 1 276 ? -19.453 -19.703 -21.422 1 96.75 276 ASN B C 1
ATOM 5294 O O . ASN B 1 276 ? -19.188 -19.719 -20.219 1 96.75 276 ASN B O 1
ATOM 5298 N N . LYS B 1 277 ? -19.422 -18.656 -22.094 1 97.62 277 LYS B N 1
ATOM 5299 C CA . LYS B 1 277 ? -18.969 -17.391 -21.5 1 97.62 277 LYS B CA 1
ATOM 5300 C C . LYS B 1 277 ? -19.688 -17.141 -20.172 1 97.62 277 LYS B C 1
ATOM 5302 O O . LYS B 1 277 ? -20.906 -17.234 -20.094 1 97.62 277 LYS B O 1
ATOM 5307 N N . GLY B 1 278 ? -18.859 -16.859 -19.141 1 97.5 278 GLY B N 1
ATOM 5308 C CA . GLY B 1 278 ? -19.422 -16.516 -17.844 1 97.5 278 GLY B CA 1
ATOM 5309 C C . GLY B 1 278 ? -19.531 -17.719 -16.922 1 97.5 278 GLY B C 1
ATOM 5310 O O . GLY B 1 278 ? -19.75 -17.578 -15.719 1 97.5 278 GLY B O 1
ATOM 5311 N N . LYS B 1 279 ? -19.328 -18.891 -17.484 1 97.88 279 LYS B N 1
ATOM 5312 C CA . LYS B 1 279 ? -19.406 -20.109 -16.672 1 97.88 279 LYS B CA 1
ATOM 5313 C C . LYS B 1 279 ? -18.031 -20.484 -16.125 1 97.88 279 LYS B C 1
ATOM 5315 O O . LYS B 1 279 ? -17 -20.062 -16.656 1 97.88 279 LYS B O 1
ATOM 5320 N N . SER B 1 280 ? -18.062 -21.203 -15.039 1 98.06 280 SER B N 1
ATOM 5321 C CA . SER B 1 280 ? -16.844 -21.703 -14.414 1 98.06 280 SER B CA 1
ATOM 5322 C C . SER B 1 280 ? -16.969 -23.156 -14.016 1 98.06 280 SER B C 1
ATOM 5324 O O . SER B 1 280 ? -18.078 -23.703 -13.945 1 98.06 280 SER B O 1
ATOM 5326 N N . GLU B 1 281 ? -15.891 -23.844 -13.805 1 97.88 281 GLU B N 1
ATOM 5327 C CA . GLU B 1 281 ? -15.828 -25.234 -13.367 1 97.88 281 GLU B CA 1
ATOM 5328 C C . GLU B 1 281 ? -14.531 -25.516 -12.617 1 97.88 281 GLU B C 1
ATOM 5330 O O . GLU B 1 281 ? -13.531 -24.828 -12.812 1 97.88 281 GLU B O 1
ATOM 5335 N N . VAL B 1 282 ? -14.602 -26.531 -11.734 1 97.81 282 VAL B N 1
ATOM 5336 C CA . VAL B 1 282 ? -13.367 -27.094 -11.219 1 97.81 282 VAL B CA 1
ATOM 5337 C C . VAL B 1 282 ? -12.672 -27.922 -12.297 1 97.81 282 VAL B C 1
ATOM 5339 O O . VAL B 1 282 ? -13.172 -28.969 -12.703 1 97.81 282 VAL B O 1
ATOM 5342 N N . PHE B 1 283 ? -11.578 -27.422 -12.781 1 98.25 283 PHE B N 1
ATOM 5343 C CA . PHE B 1 283 ? -10.891 -28.062 -13.906 1 98.25 283 PHE B CA 1
ATOM 5344 C C . PHE B 1 283 ? -10.008 -29.203 -13.43 1 98.25 283 PHE B C 1
ATOM 5346 O O . PHE B 1 283 ? -9.977 -30.266 -14.047 1 98.25 283 PHE B O 1
ATOM 5353 N N . ILE B 1 284 ? -9.211 -29 -12.445 1 96.62 284 ILE B N 1
ATOM 5354 C CA . ILE B 1 284 ? -8.406 -30.016 -11.766 1 96.62 284 ILE B CA 1
ATOM 5355 C C . ILE B 1 284 ? -8.656 -29.938 -10.258 1 96.62 284 ILE B C 1
ATOM 5357 O O . ILE B 1 284 ? -8.562 -28.859 -9.664 1 96.62 284 ILE B O 1
ATOM 5361 N N . ASP B 1 285 ? -8.945 -31.062 -9.688 1 94.44 285 ASP B N 1
ATOM 5362 C CA . ASP B 1 285 ? -9.172 -31.141 -8.242 1 94.44 285 ASP B CA 1
ATOM 5363 C C . ASP B 1 285 ? -8.062 -31.938 -7.559 1 94.44 285 ASP B C 1
ATOM 5365 O O . ASP B 1 285 ? -7.363 -32.719 -8.211 1 94.44 285 ASP B O 1
ATOM 5369 N N . ASN B 1 286 ? -7.855 -31.609 -6.316 1 92.81 286 ASN B N 1
ATOM 5370 C CA . ASN B 1 286 ? -7.02 -32.406 -5.422 1 92.81 286 ASN B CA 1
ATOM 5371 C C . ASN B 1 286 ? -5.57 -32.438 -5.898 1 92.81 286 ASN B C 1
ATOM 5373 O O . ASN B 1 286 ? -4.992 -33.531 -6.059 1 92.81 286 ASN B O 1
ATOM 5377 N N . LEU B 1 287 ? -5.059 -31.328 -6.191 1 93.25 287 LEU B N 1
ATOM 5378 C CA . LEU B 1 287 ? -3.635 -31.219 -6.488 1 93.25 287 LEU B CA 1
ATOM 5379 C C . LEU B 1 287 ? -2.793 -31.719 -5.32 1 93.25 287 LEU B C 1
ATOM 5381 O O . LEU B 1 287 ? -3.256 -31.734 -4.176 1 93.25 287 LEU B O 1
ATOM 5385 N N . PRO B 1 288 ? -1.569 -32.125 -5.602 1 89.81 288 PRO B N 1
ATOM 5386 C CA . PRO B 1 288 ? -0.727 -32.719 -4.551 1 89.81 288 PRO B CA 1
ATOM 5387 C C . PRO B 1 288 ? -0.193 -31.656 -3.58 1 89.81 288 PRO B C 1
ATOM 5389 O O . PRO B 1 288 ? 0.495 -32 -2.613 1 89.81 288 PRO B O 1
ATOM 5392 N N . GLY B 1 289 ? -0.465 -30.469 -3.82 1 92.31 289 GLY B N 1
ATOM 5393 C CA . GLY B 1 289 ? -0.023 -29.375 -2.967 1 92.31 289 GLY B CA 1
ATOM 5394 C C . GLY B 1 289 ? -0.736 -28.062 -3.252 1 92.31 289 GLY B C 1
ATOM 5395 O O . GLY B 1 289 ? -1.854 -28.062 -3.77 1 92.31 289 GLY B O 1
ATOM 5396 N N . TYR B 1 290 ? -0.066 -26.984 -2.775 1 93.94 290 TYR B N 1
ATOM 5397 C CA . TYR B 1 290 ? -0.644 -25.656 -2.879 1 93.94 290 TYR B CA 1
ATOM 5398 C C . TYR B 1 290 ? -0.21 -24.969 -4.172 1 93.94 290 TYR B C 1
ATOM 5400 O O . TYR B 1 290 ? 0.948 -24.578 -4.309 1 93.94 290 TYR B O 1
ATOM 5408 N N . PRO B 1 291 ? -1.154 -24.828 -5.117 1 96.5 291 PRO B N 1
ATOM 5409 C CA . PRO B 1 291 ? -0.77 -24.172 -6.375 1 96.5 291 PRO B CA 1
ATOM 5410 C C . PRO B 1 291 ? -0.444 -22.703 -6.199 1 96.5 291 PRO B C 1
ATOM 5412 O O . PRO B 1 291 ? -1.083 -22.016 -5.398 1 96.5 291 PRO B O 1
ATOM 5415 N N . ASP B 1 292 ? 0.546 -22.203 -6.871 1 95.88 292 ASP B N 1
ATOM 5416 C CA . ASP B 1 292 ? 0.96 -20.812 -6.934 1 95.88 292 ASP B CA 1
ATOM 5417 C C . ASP B 1 292 ? 0.792 -20.25 -8.344 1 95.88 292 ASP B C 1
ATOM 5419 O O . ASP B 1 292 ? -0.331 -20.125 -8.844 1 95.88 292 ASP B O 1
ATOM 5423 N N . GLY B 1 293 ? 1.854 -20.156 -9.125 1 96.44 293 GLY B N 1
ATOM 5424 C CA . GLY B 1 293 ? 1.737 -19.703 -10.5 1 96.44 293 GLY B CA 1
ATOM 5425 C C . GLY B 1 293 ? 1.3 -20.797 -11.453 1 96.44 293 GLY B C 1
ATOM 5426 O O . GLY B 1 293 ? 1.626 -21.969 -11.258 1 96.44 293 GLY B O 1
ATOM 5427 N N . VAL B 1 294 ? 0.53 -20.391 -12.516 1 97.12 294 VAL B N 1
ATOM 5428 C CA . VAL B 1 294 ? 0.175 -21.297 -13.602 1 97.12 294 VAL B CA 1
ATOM 5429 C C . VAL B 1 294 ? 0.512 -20.656 -14.938 1 97.12 294 VAL B C 1
ATOM 5431 O O . VAL B 1 294 ? 0.476 -19.422 -15.078 1 97.12 294 VAL B O 1
ATOM 5434 N N . ASP B 1 295 ? 0.862 -21.453 -15.82 1 96.25 295 ASP B N 1
ATOM 5435 C CA . ASP B 1 295 ? 1.164 -20.984 -17.172 1 96.25 295 ASP B CA 1
ATOM 5436 C C . ASP B 1 295 ? 0.841 -22.062 -18.203 1 96.25 295 ASP B C 1
ATOM 5438 O O . ASP B 1 295 ? 0.658 -23.234 -17.859 1 96.25 295 ASP B O 1
ATOM 5442 N N . VAL B 1 296 ? 0.717 -21.625 -19.453 1 95.88 296 VAL B N 1
ATOM 5443 C CA . VAL B 1 296 ? 0.326 -22.547 -20.516 1 95.88 296 VAL B CA 1
ATOM 5444 C C . VAL B 1 296 ? 1.343 -22.484 -21.641 1 95.88 296 VAL B C 1
ATOM 5446 O O . VAL B 1 296 ? 1.773 -21.406 -22.047 1 95.88 296 VAL B O 1
ATOM 5449 N N . ASP B 1 297 ? 1.728 -23.625 -22.031 1 92.69 297 ASP B N 1
ATOM 5450 C CA . ASP B 1 297 ? 2.365 -23.766 -23.344 1 92.69 297 ASP B CA 1
ATOM 5451 C C . ASP B 1 297 ? 1.326 -23.828 -24.453 1 92.69 297 ASP B C 1
ATOM 5453 O O . ASP B 1 297 ? 0.712 -24.875 -24.688 1 92.69 297 ASP B O 1
ATOM 5457 N N . PHE B 1 298 ? 1.258 -22.844 -25.156 1 90.25 298 PHE B N 1
ATOM 5458 C CA . PHE B 1 298 ? 0.184 -22.703 -26.141 1 90.25 298 PHE B CA 1
ATOM 5459 C C . PHE B 1 298 ? 0.375 -23.688 -27.297 1 90.25 298 PHE B C 1
ATOM 5461 O O . PHE B 1 298 ? -0.601 -24.172 -27.875 1 90.25 298 PHE B O 1
ATOM 5468 N N . LYS B 1 299 ? 1.558 -23.938 -27.656 1 90.31 299 LYS B N 1
ATOM 5469 C CA . LYS B 1 299 ? 1.851 -24.812 -28.781 1 90.31 299 LYS B CA 1
ATOM 5470 C C . LYS B 1 299 ? 1.505 -26.266 -28.469 1 90.31 299 LYS B C 1
ATOM 5472 O O . LYS B 1 299 ? 0.876 -26.953 -29.281 1 90.31 299 LYS B O 1
ATOM 5477 N N . GLU B 1 300 ? 1.817 -26.672 -27.266 1 92.12 300 GLU B N 1
ATOM 5478 C CA . GLU B 1 300 ? 1.643 -28.078 -26.922 1 92.12 300 GLU B CA 1
ATOM 5479 C C . GLU B 1 300 ? 0.334 -28.297 -26.172 1 92.12 300 GLU B C 1
ATOM 5481 O O . GLU B 1 300 ? -0.071 -29.453 -25.953 1 92.12 300 GLU B O 1
ATOM 5486 N N . GLY B 1 301 ? -0.3 -27.188 -25.734 1 94.62 301 GLY B N 1
ATOM 5487 C CA . GLY B 1 301 ? -1.546 -27.328 -25 1 94.62 301 GLY B CA 1
ATOM 5488 C C . GLY B 1 301 ? -1.358 -27.906 -23.609 1 94.62 301 GLY B C 1
ATOM 5489 O O . GLY B 1 301 ? -2.152 -28.734 -23.156 1 94.62 301 GLY B O 1
ATOM 5490 N N . LYS B 1 302 ? -0.295 -27.578 -22.984 1 95 302 LYS B N 1
ATOM 5491 C CA . LYS B 1 302 ? 0.015 -28.078 -21.656 1 95 302 LYS B CA 1
ATOM 5492 C C . LYS B 1 302 ? -0.114 -26.969 -20.609 1 95 302 LYS B C 1
ATOM 5494 O O . LYS B 1 302 ? 0.337 -25.844 -20.828 1 95 302 LYS B O 1
ATOM 5499 N N . LEU B 1 303 ? -0.772 -27.312 -19.562 1 96.88 303 LEU B N 1
ATOM 5500 C CA . LEU B 1 303 ? -0.907 -26.422 -18.422 1 96.88 303 LEU B CA 1
ATOM 5501 C C . LEU B 1 303 ? 0.13 -26.75 -17.344 1 96.88 303 LEU B C 1
ATOM 5503 O O . LEU B 1 303 ? 0.172 -27.891 -16.844 1 96.88 303 LEU B O 1
ATOM 5507 N N . TYR B 1 304 ? 0.97 -25.844 -17.047 1 95.19 304 TYR B N 1
ATOM 5508 C CA . TYR B 1 304 ? 1.967 -25.984 -16 1 95.19 304 TYR B CA 1
ATOM 5509 C C . TYR B 1 304 ? 1.485 -25.359 -14.695 1 95.19 304 TYR B C 1
ATOM 5511 O O . TYR B 1 304 ? 1.119 -24.172 -14.68 1 95.19 304 TYR B O 1
ATOM 5519 N N . ILE B 1 305 ? 1.48 -26.109 -13.633 1 96.38 305 ILE B N 1
ATOM 5520 C CA . ILE B 1 305 ? 1.043 -25.656 -12.32 1 96.38 305 ILE B CA 1
ATOM 5521 C C . ILE B 1 305 ? 2.207 -25.719 -11.336 1 96.38 305 ILE B C 1
ATOM 5523 O O . ILE B 1 305 ? 2.695 -26.812 -11.023 1 96.38 305 ILE B O 1
ATOM 5527 N N . SER B 1 306 ? 2.637 -24.562 -10.898 1 95.56 306 SER B N 1
ATOM 5528 C CA . SER B 1 306 ? 3.652 -24.516 -9.844 1 95.56 306 SER B CA 1
ATOM 5529 C C . SER B 1 306 ? 3.055 -24.844 -8.484 1 95.56 306 SER B C 1
ATOM 5531 O O . SER B 1 306 ? 2.113 -24.188 -8.039 1 95.56 306 SER B O 1
ATOM 5533 N N . ILE B 1 307 ? 3.586 -25.859 -7.914 1 93.75 307 ILE B N 1
ATOM 5534 C CA . ILE B 1 307 ? 3.189 -26.203 -6.551 1 93.75 307 ILE B CA 1
ATOM 5535 C C . ILE B 1 307 ? 4.211 -25.641 -5.562 1 93.75 307 ILE B C 1
ATOM 5537 O O . ILE B 1 307 ? 5.344 -26.125 -5.492 1 93.75 307 ILE B O 1
ATOM 5541 N N . PHE B 1 308 ? 3.834 -24.641 -4.832 1 91.75 308 PHE B N 1
ATOM 5542 C CA . PHE B 1 308 ? 4.711 -23.984 -3.879 1 91.75 308 PHE B CA 1
ATOM 5543 C C . PHE B 1 308 ? 5.258 -24.969 -2.859 1 91.75 308 PHE B C 1
ATOM 5545 O O . PHE B 1 308 ? 6.449 -24.953 -2.543 1 91.75 308 PHE B O 1
ATOM 5552 N N . GLY B 1 309 ? 4.41 -25.719 -2.385 1 88.25 309 GLY B N 1
ATOM 5553 C CA . GLY B 1 309 ? 4.691 -26.781 -1.427 1 88.25 309 GLY B CA 1
ATOM 5554 C C . GLY B 1 309 ? 3.611 -27.844 -1.376 1 88.25 309 GLY B C 1
ATOM 5555 O O . GLY B 1 309 ? 2.449 -27.562 -1.682 1 88.25 309 GLY B O 1
ATOM 5556 N N . GLY B 1 310 ? 4.082 -29.031 -0.973 1 86.81 310 GLY B N 1
ATOM 5557 C CA . GLY B 1 310 ? 3.115 -30.109 -0.809 1 86.81 310 GLY B CA 1
ATOM 5558 C C . GLY B 1 310 ? 2.123 -29.844 0.309 1 86.81 310 GLY B C 1
ATOM 5559 O O . GLY B 1 310 ? 2.266 -28.875 1.063 1 86.81 310 GLY B O 1
ATOM 5560 N N . ARG B 1 311 ? 1.122 -30.688 0.389 1 86.19 311 ARG B N 1
ATOM 5561 C CA . ARG B 1 311 ? 0.096 -30.562 1.421 1 86.19 311 ARG B CA 1
ATOM 5562 C C . ARG B 1 311 ? 0.677 -30.844 2.803 1 86.19 311 ARG B C 1
ATOM 5564 O O . ARG B 1 311 ? 1.577 -31.672 2.947 1 86.19 311 ARG B O 1
ATOM 5571 N N . ASN B 1 312 ? 0.221 -30.141 3.711 1 83 312 ASN B N 1
ATOM 5572 C CA . ASN B 1 312 ? 0.59 -30.359 5.105 1 83 312 ASN B CA 1
ATOM 5573 C C . ASN B 1 312 ? -0.492 -31.125 5.859 1 83 312 ASN B C 1
ATOM 5575 O O . ASN B 1 312 ? -1.626 -30.656 5.973 1 83 312 ASN B O 1
ATOM 5579 N N . TRP B 1 313 ? -0.114 -32.312 6.418 1 82.56 313 TRP B N 1
ATOM 5580 C CA . TRP B 1 313 ? -1.082 -33.219 7.047 1 82.56 313 TRP B CA 1
ATOM 5581 C C . TRP B 1 313 ? -1.737 -32.531 8.25 1 82.56 313 TRP B C 1
ATOM 5583 O O . TRP B 1 313 ? -2.916 -32.781 8.531 1 82.56 313 TRP B O 1
ATOM 5593 N N . PHE B 1 314 ? -1.011 -31.828 9 1 83.5 314 PHE B N 1
ATOM 5594 C CA . PHE B 1 314 ? -1.542 -31.188 10.195 1 83.5 314 PHE B CA 1
ATOM 5595 C C . PHE B 1 314 ? -2.578 -30.125 9.828 1 83.5 314 PHE B C 1
ATOM 5597 O O . PHE B 1 314 ? -3.613 -30.016 10.484 1 83.5 314 PHE B O 1
ATOM 5604 N N . ILE B 1 315 ? -2.266 -29.359 8.797 1 86.44 315 ILE B N 1
ATOM 5605 C CA . ILE B 1 315 ? -3.207 -28.344 8.344 1 86.44 315 ILE B CA 1
ATOM 5606 C C . ILE B 1 315 ? -4.484 -29.016 7.836 1 86.44 315 ILE B C 1
ATOM 5608 O O . ILE B 1 315 ? -5.59 -28.547 8.125 1 86.44 315 ILE B O 1
ATOM 5612 N N . ASP B 1 316 ? -4.309 -30.078 7.125 1 87.88 316 ASP B N 1
ATOM 5613 C CA . ASP B 1 316 ? -5.469 -30.828 6.648 1 87.88 316 ASP B CA 1
ATOM 5614 C C . ASP B 1 316 ? -6.32 -31.312 7.816 1 87.88 316 ASP B C 1
ATOM 5616 O O . ASP B 1 316 ? -7.551 -31.344 7.734 1 87.88 316 ASP B O 1
ATOM 5620 N N . LEU B 1 317 ? -5.672 -31.719 8.836 1 86.12 317 LEU B N 1
ATOM 5621 C CA . LEU B 1 317 ? -6.348 -32.281 10 1 86.12 317 LEU B CA 1
ATOM 5622 C C . LEU B 1 317 ? -7.195 -31.219 10.703 1 86.12 317 LEU B C 1
ATOM 5624 O O . LEU B 1 317 ? -8.273 -31.531 11.211 1 86.12 317 LEU B O 1
ATOM 5628 N N . ILE B 1 318 ? -6.758 -29.984 10.711 1 86.81 318 ILE B N 1
ATOM 5629 C CA . ILE B 1 318 ? -7.441 -29.016 11.555 1 86.81 318 ILE B CA 1
ATOM 5630 C C . ILE B 1 318 ? -8.461 -28.25 10.719 1 86.81 318 ILE B C 1
ATOM 5632 O O . ILE B 1 318 ? -9.305 -27.531 11.258 1 86.81 318 ILE B O 1
ATOM 5636 N N . HIS B 1 319 ? -8.43 -28.344 9.414 1 91.31 319 HIS B N 1
ATOM 5637 C CA . HIS B 1 319 ? -9.266 -27.578 8.508 1 91.31 319 HIS B CA 1
ATOM 5638 C C . HIS B 1 319 ? -10.75 -27.75 8.844 1 91.31 319 HIS B C 1
ATOM 5640 O O . HIS B 1 319 ? -11.523 -26.797 8.773 1 91.31 319 HIS B O 1
ATOM 5646 N N . PRO B 1 320 ? -11.18 -28.922 9.32 1 91.94 320 PRO B N 1
ATOM 5647 C CA . PRO B 1 320 ? -12.602 -29.078 9.625 1 91.94 320 PRO B CA 1
ATOM 5648 C C . PRO B 1 320 ? -13.008 -28.391 10.922 1 91.94 320 PRO B C 1
ATOM 5650 O O . PRO B 1 320 ? -14.203 -28.25 11.211 1 91.94 320 PRO B O 1
ATOM 5653 N N . TYR B 1 321 ? -12.047 -27.891 11.719 1 89.19 321 TYR B N 1
ATOM 5654 C CA . TYR B 1 321 ? -12.344 -27.422 13.07 1 89.19 321 TYR B CA 1
ATOM 5655 C C . TYR B 1 321 ? -11.906 -25.969 13.258 1 89.19 321 TYR B C 1
ATOM 5657 O O . TYR B 1 321 ? -10.773 -25.703 13.664 1 89.19 321 TYR B O 1
ATOM 5665 N N . PRO B 1 322 ? -12.82 -25.016 13.148 1 84.31 322 PRO B N 1
ATOM 5666 C CA . PRO B 1 322 ? -12.5 -23.578 13.266 1 84.31 322 PRO B CA 1
ATOM 5667 C C . PRO B 1 322 ? -11.82 -23.234 14.586 1 84.31 322 PRO B C 1
ATOM 5669 O O . PRO B 1 322 ? -10.914 -22.391 14.617 1 84.31 322 PRO B O 1
ATOM 5672 N N . ILE B 1 323 ? -12.188 -23.875 15.641 1 77.56 323 ILE B N 1
ATOM 5673 C CA . ILE B 1 323 ? -11.609 -23.578 16.953 1 77.56 323 ILE B CA 1
ATOM 5674 C C . ILE B 1 323 ? -10.133 -23.953 16.953 1 77.56 323 ILE B C 1
ATOM 5676 O O . ILE B 1 323 ? -9.305 -23.203 17.469 1 77.56 323 ILE B O 1
ATOM 5680 N N . LEU B 1 324 ? -9.797 -25.141 16.406 1 81.12 324 LEU B N 1
ATOM 5681 C CA . LEU B 1 324 ? -8.406 -25.562 16.344 1 81.12 324 LEU B CA 1
ATOM 5682 C C . LEU B 1 324 ? -7.586 -24.625 15.469 1 81.12 324 LEU B C 1
ATOM 5684 O O . LEU B 1 324 ? -6.418 -24.359 15.75 1 81.12 324 LEU B O 1
ATOM 5688 N N . LYS B 1 325 ? -8.188 -24.172 14.375 1 81.88 325 LYS B N 1
ATOM 5689 C CA . LYS B 1 325 ? -7.52 -23.188 13.516 1 81.88 325 LYS B CA 1
ATOM 5690 C C . LYS B 1 325 ? -7.188 -21.922 14.281 1 81.88 325 LYS B C 1
ATOM 5692 O O . LYS B 1 325 ? -6.074 -21.391 14.18 1 81.88 325 LYS B O 1
ATOM 5697 N N . ASN B 1 326 ? -8.18 -21.484 15 1 75.31 326 ASN B N 1
ATOM 5698 C CA . ASN B 1 326 ? -8 -20.281 15.797 1 75.31 326 ASN B CA 1
ATOM 5699 C C . ASN B 1 326 ? -6.871 -20.422 16.812 1 75.31 326 ASN B C 1
ATOM 5701 O O . ASN B 1 326 ? -6.102 -19.484 17.031 1 75.31 326 ASN B O 1
ATOM 5705 N N . ILE B 1 327 ? -6.777 -21.562 17.453 1 70.44 327 ILE B N 1
ATOM 5706 C CA . ILE B 1 327 ? -5.719 -21.828 18.422 1 70.44 327 ILE B CA 1
ATOM 5707 C C . ILE B 1 327 ? -4.371 -21.891 17.703 1 70.44 327 ILE B C 1
ATOM 5709 O O . ILE B 1 327 ? -3.395 -21.281 18.156 1 70.44 327 ILE B O 1
ATOM 5713 N N . PHE B 1 328 ? -4.301 -22.562 16.609 1 74.19 328 PHE B N 1
ATOM 5714 C CA . PHE B 1 328 ? -3.062 -22.75 15.867 1 74.19 328 PHE B CA 1
ATOM 5715 C C . PHE B 1 328 ? -2.473 -21.406 15.453 1 74.19 328 PHE B C 1
ATOM 5717 O O . PHE B 1 328 ? -1.266 -21.188 15.578 1 74.19 328 PHE B O 1
ATOM 5724 N N . LEU B 1 329 ? -3.309 -20.516 14.969 1 73.62 329 LEU B N 1
ATOM 5725 C CA . LEU B 1 329 ? -2.875 -19.219 14.445 1 73.62 329 LEU B CA 1
ATOM 5726 C C . LEU B 1 329 ? -2.326 -18.344 15.562 1 73.62 329 LEU B C 1
ATOM 5728 O O . LEU B 1 329 ? -1.621 -17.359 15.297 1 73.62 329 LEU B O 1
ATOM 5732 N N . ARG B 1 330 ? -2.551 -18.734 16.75 1 65.94 330 ARG B N 1
ATOM 5733 C CA . ARG B 1 330 ? -2.172 -17.875 17.875 1 65.94 330 ARG B CA 1
ATOM 5734 C C . ARG B 1 330 ? -0.991 -18.469 18.641 1 65.94 330 ARG B C 1
ATOM 5736 O O . ARG B 1 330 ? -0.5 -17.875 19.594 1 65.94 330 ARG B O 1
ATOM 5743 N N . ILE B 1 331 ? -0.589 -19.625 18.203 1 62.91 331 ILE B N 1
ATOM 5744 C CA . ILE B 1 331 ? 0.607 -20.219 18.812 1 62.91 331 ILE B CA 1
ATOM 5745 C C . ILE B 1 331 ? 1.85 -19.5 18.266 1 62.91 331 ILE B C 1
ATOM 5747 O O . ILE B 1 331 ? 2.102 -19.516 17.062 1 62.91 331 ILE B O 1
ATOM 5751 N N . PRO B 1 332 ? 2.561 -18.891 19.25 1 56.81 332 PRO B N 1
ATOM 5752 C CA . PRO B 1 332 ? 3.76 -18.172 18.797 1 56.81 332 PRO B CA 1
ATOM 5753 C C . PRO B 1 332 ? 4.824 -19.125 18.234 1 56.81 332 PRO B C 1
ATOM 5755 O O . PRO B 1 332 ? 4.949 -20.266 18.703 1 56.81 332 PRO B O 1
ATOM 5758 N N . TYR B 1 333 ? 5.613 -18.859 17.219 1 52.75 333 TYR B N 1
ATOM 5759 C CA . TYR B 1 333 ? 6.812 -19.5 16.703 1 52.75 333 TYR B CA 1
ATOM 5760 C C . TYR B 1 333 ? 6.453 -20.75 15.891 1 52.75 333 TYR B C 1
ATOM 5762 O O . TYR B 1 333 ? 7.336 -21.5 15.477 1 52.75 333 TYR B O 1
ATOM 5770 N N . LEU B 1 334 ? 5.184 -21 15.977 1 54.44 334 LEU B N 1
ATOM 5771 C CA . LEU B 1 334 ? 4.867 -22.125 15.109 1 54.44 334 LEU B CA 1
ATOM 5772 C C . LEU B 1 334 ? 5.105 -21.766 13.641 1 54.44 334 LEU B C 1
ATOM 5774 O O . LEU B 1 334 ? 4.516 -20.812 13.125 1 54.44 334 LEU B O 1
ATOM 5778 N N . LYS B 1 335 ? 6.172 -22.328 13.172 1 58.09 335 LYS B N 1
ATOM 5779 C CA . LYS B 1 335 ? 6.504 -22.172 11.758 1 58.09 335 LYS B CA 1
ATOM 5780 C C . LYS B 1 335 ? 6.082 -23.391 10.953 1 58.09 335 LYS B C 1
ATOM 5782 O O . LYS B 1 335 ? 6.328 -24.531 11.367 1 58.09 335 LYS B O 1
ATOM 5787 N N . MET B 1 336 ? 5.219 -23.172 10 1 62.12 336 MET B N 1
ATOM 5788 C CA . MET B 1 336 ? 4.91 -24.266 9.078 1 62.12 336 MET B CA 1
ATOM 5789 C C . MET B 1 336 ? 5.965 -24.359 7.984 1 62.12 336 MET B C 1
ATOM 5791 O O . MET B 1 336 ? 6.254 -23.375 7.301 1 62.12 336 MET B O 1
ATOM 5795 N N . ARG B 1 337 ? 6.656 -25.516 8.039 1 59.91 337 ARG B N 1
ATOM 5796 C CA . ARG B 1 337 ? 7.621 -25.719 6.957 1 59.91 337 ARG B CA 1
ATOM 5797 C C . ARG B 1 337 ? 6.926 -26.172 5.68 1 59.91 337 ARG B C 1
ATOM 5799 O O . ARG B 1 337 ? 6.129 -27.109 5.703 1 59.91 337 ARG B O 1
ATOM 5806 N N . PRO B 1 338 ? 7.152 -25.344 4.707 1 62.25 338 PRO B N 1
ATOM 5807 C CA . PRO B 1 338 ? 6.531 -25.828 3.479 1 62.25 338 PRO B CA 1
ATOM 5808 C C . PRO B 1 338 ? 7.094 -27.188 3.037 1 62.25 338 PRO B C 1
ATOM 5810 O O . PRO B 1 338 ? 8.281 -27.453 3.227 1 62.25 338 PRO B O 1
ATOM 5813 N N . GLN B 1 339 ? 6.242 -28.031 2.605 1 72.88 339 GLN B N 1
ATOM 5814 C CA . GLN B 1 339 ? 6.621 -29.312 2.021 1 72.88 339 GLN B CA 1
ATOM 5815 C C . GLN B 1 339 ? 7.332 -29.125 0.684 1 72.88 339 GLN B C 1
ATOM 5817 O O . GLN B 1 339 ? 7.555 -27.984 0.251 1 72.88 339 GLN B O 1
ATOM 5822 N N . LYS B 1 340 ? 7.758 -30.188 0.126 1 81.88 340 LYS B N 1
ATOM 5823 C CA . LYS B 1 340 ? 8.523 -30.188 -1.119 1 81.88 340 LYS B CA 1
ATOM 5824 C C . LYS B 1 340 ? 7.719 -29.578 -2.258 1 81.88 340 LYS B C 1
ATOM 5826 O O . LYS B 1 340 ? 6.562 -29.938 -2.484 1 81.88 340 LYS B O 1
ATOM 5831 N N . PRO B 1 341 ? 8.367 -28.625 -2.91 1 89.31 341 PRO B N 1
ATOM 5832 C CA . PRO B 1 341 ? 7.672 -28.062 -4.074 1 89.31 341 PRO B CA 1
ATOM 5833 C C . PRO B 1 341 ? 7.637 -29.031 -5.258 1 89.31 341 PRO B C 1
ATOM 5835 O O . PRO B 1 341 ? 8.352 -30.031 -5.262 1 89.31 341 PRO B O 1
ATOM 5838 N N . SER B 1 342 ? 6.793 -28.812 -6.195 1 89.62 342 SER B N 1
ATOM 5839 C CA . SER B 1 342 ? 6.668 -29.656 -7.383 1 89.62 342 SER B CA 1
ATOM 5840 C C . SER B 1 342 ? 6.023 -28.891 -8.531 1 89.62 342 SER B C 1
ATOM 5842 O O . SER B 1 342 ? 5.668 -27.719 -8.383 1 89.62 342 SER B O 1
ATOM 5844 N N . ILE B 1 343 ? 6.012 -29.547 -9.688 1 91.25 343 ILE B N 1
ATOM 5845 C CA . ILE B 1 343 ? 5.324 -29.016 -10.867 1 91.25 343 ILE B CA 1
ATOM 5846 C C . ILE B 1 343 ? 4.355 -30.062 -11.406 1 91.25 343 ILE B C 1
ATOM 5848 O O . ILE B 1 343 ? 4.73 -31.219 -11.609 1 91.25 343 ILE B O 1
ATOM 5852 N N . VAL B 1 344 ? 3.16 -29.688 -11.586 1 92.5 344 VAL B N 1
ATOM 5853 C CA . VAL B 1 344 ? 2.172 -30.547 -12.242 1 92.5 344 VAL B CA 1
ATOM 5854 C C . VAL B 1 344 ? 1.928 -30.047 -13.664 1 92.5 344 VAL B C 1
ATOM 5856 O O . VAL B 1 344 ? 1.756 -28.859 -13.891 1 92.5 344 VAL B O 1
ATOM 5859 N N . VAL B 1 345 ? 1.973 -30.953 -14.594 1 93.19 345 VAL B N 1
ATOM 5860 C CA . VAL B 1 345 ? 1.661 -30.641 -15.984 1 93.19 345 VAL B CA 1
ATOM 5861 C C . VAL B 1 345 ? 0.371 -31.359 -16.391 1 93.19 345 VAL B C 1
ATOM 5863 O O . VAL B 1 345 ? 0.237 -32.562 -16.203 1 93.19 345 VAL B O 1
ATOM 5866 N N . ALA B 1 346 ? -0.534 -30.625 -16.938 1 95.94 346 ALA B N 1
ATOM 5867 C CA . ALA B 1 346 ? -1.827 -31.188 -17.312 1 95.94 346 ALA B CA 1
ATOM 5868 C C . ALA B 1 346 ? -2.215 -30.797 -18.734 1 95.94 346 ALA B C 1
ATOM 5870 O O . ALA B 1 346 ? -1.668 -29.828 -19.281 1 95.94 346 ALA B O 1
ATOM 5871 N N . ASP B 1 347 ? -3.102 -31.562 -19.297 1 96.75 347 ASP B N 1
ATOM 5872 C CA . ASP B 1 347 ? -3.688 -31.25 -20.594 1 96.75 347 ASP B CA 1
ATOM 5873 C C . ASP B 1 347 ? -4.715 -30.125 -20.484 1 96.75 347 ASP B C 1
ATOM 5875 O O . ASP B 1 347 ? -5.637 -30.203 -19.672 1 96.75 347 ASP B O 1
ATOM 5879 N N . THR B 1 348 ? -4.598 -29.109 -21.281 1 97.69 348 THR B N 1
ATOM 5880 C CA . THR B 1 348 ? -5.445 -27.922 -21.156 1 97.69 348 THR B CA 1
ATOM 5881 C C . THR B 1 348 ? -6.875 -28.234 -21.578 1 97.69 348 THR B C 1
ATOM 5883 O O . THR B 1 348 ? -7.801 -27.484 -21.266 1 97.69 348 THR B O 1
ATOM 5886 N N . GLN B 1 349 ? -7.094 -29.219 -22.344 1 96.94 349 GLN B N 1
ATOM 5887 C CA . GLN B 1 349 ? -8.43 -29.547 -22.828 1 96.94 349 GLN B CA 1
ATOM 5888 C C . GLN B 1 349 ? -9.18 -30.422 -21.828 1 96.94 349 GLN B C 1
ATOM 5890 O O . GLN B 1 349 ? -10.367 -30.219 -21.578 1 96.94 349 GLN B O 1
ATOM 5895 N N . THR B 1 350 ? -8.406 -31.359 -21.172 1 96.44 350 THR B N 1
ATOM 5896 C CA . THR B 1 350 ? -9.117 -32.375 -20.406 1 96.44 350 THR B CA 1
ATOM 5897 C C . THR B 1 350 ? -8.82 -32.25 -18.906 1 96.44 350 THR B C 1
ATOM 5899 O O . THR B 1 350 ? -9.547 -32.812 -18.078 1 96.44 350 THR B O 1
ATOM 5902 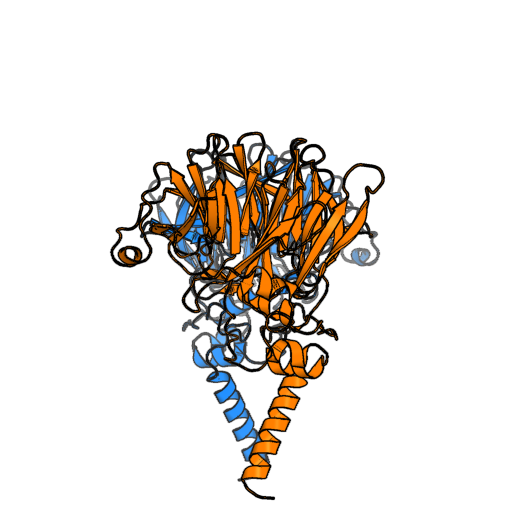N N . GLY B 1 351 ? -7.688 -31.656 -18.625 1 96 351 GLY B N 1
ATOM 5903 C CA . GLY B 1 351 ? -7.273 -31.609 -17.234 1 96 351 GLY B CA 1
ATOM 5904 C C . GLY B 1 351 ? -6.512 -32.844 -16.781 1 96 351 GLY B C 1
ATOM 5905 O O . GLY B 1 351 ? -6.113 -32.938 -15.617 1 96 351 GLY B O 1
ATOM 5906 N N . LYS B 1 352 ? -6.344 -33.75 -17.688 1 94.38 352 LYS B N 1
ATOM 5907 C CA . LYS B 1 352 ? -5.594 -34.938 -17.359 1 94.38 352 LYS B CA 1
ATOM 5908 C C . LYS B 1 352 ? -4.148 -34.625 -17 1 94.38 352 LYS B C 1
ATOM 5910 O O . LYS B 1 352 ? -3.496 -33.844 -17.703 1 94.38 352 LYS B O 1
ATOM 5915 N N . ILE B 1 353 ? -3.688 -35.219 -15.93 1 93.38 353 ILE B N 1
ATOM 5916 C CA . ILE B 1 353 ? -2.309 -35 -15.508 1 93.38 353 ILE B CA 1
ATOM 5917 C C . ILE B 1 353 ? -1.356 -35.75 -16.438 1 93.38 353 ILE B C 1
ATOM 5919 O O . ILE B 1 353 ? -1.478 -36.969 -16.625 1 93.38 353 ILE B O 1
ATOM 5923 N N . LEU B 1 354 ? -0.458 -35.031 -16.984 1 91.25 354 LEU B N 1
ATOM 5924 C CA . LEU B 1 354 ? 0.494 -35.594 -17.938 1 91.25 354 LEU B CA 1
ATOM 5925 C C . LEU B 1 354 ? 1.826 -35.906 -17.25 1 91.25 354 LEU B C 1
ATOM 5927 O O . LEU B 1 354 ? 2.455 -36.906 -17.531 1 91.25 354 LEU B O 1
ATOM 5931 N N . ASN B 1 355 ? 2.268 -35 -16.438 1 88.12 355 ASN B N 1
ATOM 5932 C CA . ASN B 1 355 ? 3.535 -35.156 -15.727 1 88.12 355 ASN B CA 1
ATOM 5933 C C . ASN B 1 355 ? 3.455 -34.562 -14.32 1 88.12 355 ASN B C 1
ATOM 5935 O O . ASN B 1 355 ? 2.676 -33.625 -14.07 1 88.12 355 ASN B O 1
ATOM 5939 N N . TYR B 1 356 ? 4.156 -35.094 -13.469 1 89.12 356 TYR B N 1
ATOM 5940 C CA . TYR B 1 356 ? 4.34 -34.625 -12.102 1 89.12 356 TYR B CA 1
ATOM 5941 C C . TYR B 1 356 ? 5.816 -34.594 -11.727 1 89.12 356 TYR B C 1
ATOM 5943 O O . TYR B 1 356 ? 6.414 -35.625 -11.461 1 89.12 356 TYR B O 1
ATOM 5951 N N . PHE B 1 357 ? 6.375 -33.406 -11.703 1 85 357 PHE B N 1
ATOM 5952 C CA . PHE B 1 357 ? 7.793 -33.25 -11.398 1 85 357 PHE B CA 1
ATOM 5953 C C . PHE B 1 357 ? 7.992 -32.969 -9.914 1 85 357 PHE B C 1
ATOM 5955 O O . PHE B 1 357 ? 7.566 -31.938 -9.406 1 85 357 PHE B O 1
ATOM 5962 N N . GLN B 1 358 ? 8.609 -33.875 -9.266 1 80.38 358 GLN B N 1
ATOM 5963 C CA . GLN B 1 358 ? 8.938 -33.719 -7.855 1 80.38 358 GLN B CA 1
ATOM 5964 C C . GLN B 1 358 ? 10.367 -33.219 -7.684 1 80.38 358 GLN B C 1
ATOM 5966 O O . GLN B 1 358 ? 11.234 -33.469 -8.523 1 80.38 358 GLN B O 1
ATOM 5971 N N . THR B 1 359 ? 10.508 -32.438 -6.73 1 79.06 359 THR B N 1
ATOM 5972 C CA . THR B 1 359 ? 11.844 -31.969 -6.414 1 79.06 359 THR B CA 1
ATOM 5973 C C . THR B 1 359 ? 12.32 -32.531 -5.078 1 79.06 359 THR B C 1
ATOM 5975 O O . THR B 1 359 ? 11.664 -33.375 -4.484 1 79.06 359 THR B O 1
ATOM 5978 N N . SER B 1 360 ? 13.602 -32.219 -4.82 1 70.31 360 SER B N 1
ATOM 5979 C CA . SER B 1 360 ? 14.133 -32.625 -3.521 1 70.31 360 SER B CA 1
ATOM 5980 C C . SER B 1 360 ? 13.758 -31.625 -2.441 1 70.31 360 SER B C 1
ATOM 5982 O O . SER B 1 360 ? 13.289 -30.516 -2.744 1 70.31 360 SER B O 1
ATOM 5984 N N . ASN B 1 361 ? 13.922 -32 -1.214 1 63.38 361 ASN B N 1
ATOM 5985 C CA . ASN B 1 361 ? 13.586 -31.172 -0.067 1 63.38 361 ASN B CA 1
ATOM 5986 C C . ASN B 1 361 ? 14.406 -29.875 -0.043 1 63.38 361 ASN B C 1
ATOM 5988 O O . ASN B 1 361 ? 13.977 -28.875 0.513 1 63.38 361 ASN B O 1
ATOM 5992 N N . ASP B 1 362 ? 15.469 -29.953 -0.657 1 66.31 362 ASP B N 1
ATOM 5993 C CA . ASP B 1 362 ? 16.375 -28.812 -0.583 1 66.31 362 ASP B CA 1
ATOM 5994 C C . ASP B 1 362 ? 16.125 -27.844 -1.721 1 66.31 362 ASP B C 1
ATOM 5996 O O . ASP B 1 362 ? 16.766 -26.781 -1.801 1 66.31 362 ASP B O 1
ATOM 6000 N N . PHE B 1 363 ? 15.211 -28.266 -2.48 1 70.5 363 PHE B N 1
ATOM 6001 C CA . PHE B 1 363 ? 14.898 -27.375 -3.594 1 70.5 363 PHE B CA 1
ATOM 6002 C C . PHE B 1 363 ? 14.117 -26.156 -3.109 1 70.5 363 PHE B C 1
ATOM 6004 O O . PHE B 1 363 ? 13.273 -26.266 -2.217 1 70.5 363 PHE B O 1
ATOM 6011 N N . PRO B 1 364 ? 14.531 -25.047 -3.738 1 75.69 364 PRO B N 1
ATOM 6012 C CA . PRO B 1 364 ? 13.781 -23.844 -3.344 1 75.69 364 PRO B CA 1
ATOM 6013 C C . PRO B 1 364 ? 12.305 -23.938 -3.717 1 75.69 364 PRO B C 1
ATOM 6015 O O . PRO B 1 364 ? 11.906 -24.797 -4.496 1 75.69 364 PRO B O 1
ATOM 6018 N N . THR B 1 365 ? 11.562 -23.156 -3.162 1 84.94 365 THR B N 1
ATOM 6019 C CA . THR B 1 365 ? 10.148 -23.078 -3.512 1 84.94 365 THR B CA 1
ATOM 6020 C C . THR B 1 365 ? 9.977 -22.875 -5.016 1 84.94 365 THR B C 1
ATOM 6022 O O . THR B 1 365 ? 10.898 -22.438 -5.695 1 84.94 365 THR B O 1
ATOM 6025 N N . ILE B 1 366 ? 8.906 -23.328 -5.551 1 90.62 366 ILE B N 1
ATOM 6026 C CA . ILE B 1 366 ? 8.523 -23.062 -6.934 1 90.62 366 ILE B CA 1
ATOM 6027 C C . ILE B 1 366 ? 7.277 -22.188 -6.969 1 90.62 366 ILE B C 1
ATOM 6029 O O . ILE B 1 366 ? 6.199 -22.594 -6.547 1 90.62 366 ILE B O 1
ATOM 6033 N N . THR B 1 367 ? 7.461 -20.984 -7.477 1 93.62 367 THR B N 1
ATOM 6034 C CA . THR B 1 367 ? 6.371 -20.031 -7.422 1 93.62 367 THR B CA 1
ATOM 6035 C C . THR B 1 367 ? 5.82 -19.75 -8.82 1 93.62 367 THR B C 1
ATOM 6037 O O . THR B 1 367 ? 4.676 -19.312 -8.969 1 93.62 367 THR B O 1
ATOM 6040 N N . SER B 1 368 ? 6.637 -19.906 -9.797 1 94 368 SER B N 1
ATOM 6041 C CA . SER B 1 368 ? 6.188 -19.688 -11.164 1 94 368 SER B CA 1
ATOM 6042 C C . SER B 1 368 ? 6.906 -20.609 -12.148 1 94 368 SER B C 1
ATOM 6044 O O . SER B 1 368 ? 8.047 -21.016 -11.906 1 94 368 SER B O 1
ATOM 6046 N N . THR B 1 369 ? 6.207 -21.031 -13.18 1 91.31 369 THR B N 1
ATOM 6047 C CA . THR B 1 369 ? 6.707 -21.812 -14.297 1 91.31 369 THR B CA 1
ATOM 6048 C C . THR B 1 369 ? 6.293 -21.203 -15.625 1 91.31 369 THR B C 1
ATOM 6050 O O . THR B 1 369 ? 5.141 -21.328 -16.047 1 91.31 369 THR B O 1
ATOM 6053 N N . ILE B 1 370 ? 7.25 -20.578 -16.234 1 88.06 370 ILE B N 1
ATOM 6054 C CA . ILE B 1 370 ? 6.957 -19.828 -17.453 1 88.06 370 ILE B CA 1
ATOM 6055 C C . ILE B 1 370 ? 7.555 -20.547 -18.656 1 88.06 370 ILE B C 1
ATOM 6057 O O . ILE B 1 370 ? 8.758 -20.812 -18.703 1 88.06 370 ILE B O 1
ATOM 6061 N N . GLU B 1 371 ? 6.723 -20.828 -19.562 1 83.25 371 GLU B N 1
ATOM 6062 C CA . GLU B 1 371 ? 7.191 -21.406 -20.812 1 83.25 371 GLU B CA 1
ATOM 6063 C C . GLU B 1 371 ? 7.617 -20.344 -21.797 1 83.25 371 GLU B C 1
ATOM 6065 O O . GLU B 1 371 ? 6.895 -19.359 -22.016 1 83.25 371 GLU B O 1
ATOM 6070 N N . HIS B 1 372 ? 8.789 -20.5 -22.328 1 82.62 372 HIS B N 1
ATOM 6071 C CA . HIS B 1 372 ? 9.266 -19.578 -23.359 1 82.62 372 HIS B CA 1
ATOM 6072 C C . HIS B 1 372 ? 10.188 -20.297 -24.328 1 82.62 372 HIS B C 1
ATOM 6074 O O . HIS B 1 372 ? 11.305 -20.688 -23.969 1 82.62 372 HIS B O 1
ATOM 6080 N N . ASN B 1 373 ? 9.758 -20.344 -25.562 1 80.31 373 ASN B N 1
ATOM 6081 C CA . ASN B 1 373 ? 10.562 -20.859 -26.672 1 80.31 373 ASN B CA 1
ATOM 6082 C C . ASN B 1 373 ? 11.195 -22.203 -26.312 1 80.31 373 ASN B C 1
ATOM 6084 O O . ASN B 1 373 ? 12.414 -22.359 -26.438 1 80.31 373 ASN B O 1
ATOM 6088 N N . GLY B 1 374 ? 10.445 -23.078 -25.844 1 78.06 374 GLY B N 1
ATOM 6089 C CA . GLY B 1 374 ? 10.906 -24.438 -25.609 1 78.06 374 GLY B CA 1
ATOM 6090 C C . GLY B 1 374 ? 11.609 -24.609 -24.281 1 78.06 374 GLY B C 1
ATOM 6091 O O . GLY B 1 374 ? 12.141 -25.688 -23.984 1 78.06 374 GLY B O 1
ATOM 6092 N N . LYS B 1 375 ? 11.641 -23.578 -23.547 1 83.94 375 LYS B N 1
ATOM 6093 C CA . LYS B 1 375 ? 12.227 -23.625 -22.219 1 83.94 375 LYS B CA 1
ATOM 6094 C C . LYS B 1 375 ? 11.195 -23.266 -21.141 1 83.94 375 LYS B C 1
ATOM 6096 O O . LYS B 1 375 ? 10.203 -22.594 -21.422 1 83.94 375 LYS B O 1
ATOM 6101 N N . ILE B 1 376 ? 11.461 -23.844 -19.984 1 87.56 376 ILE B N 1
ATOM 6102 C CA . ILE B 1 376 ? 10.641 -23.484 -18.828 1 87.56 376 ILE B CA 1
ATOM 6103 C C . ILE B 1 376 ? 11.492 -22.734 -17.797 1 87.56 376 ILE B C 1
ATOM 6105 O O . ILE B 1 376 ? 12.508 -23.25 -17.328 1 87.56 376 ILE B O 1
ATOM 6109 N N . LEU B 1 377 ? 11.133 -21.547 -17.609 1 91.12 377 LEU B N 1
ATOM 6110 C CA . LEU B 1 377 ? 11.773 -20.75 -16.562 1 91.12 377 LEU B CA 1
ATOM 6111 C C . LEU B 1 377 ? 11.016 -20.875 -15.25 1 91.12 377 LEU B C 1
ATOM 6113 O O . LEU B 1 377 ? 9.797 -20.703 -15.219 1 91.12 377 LEU B O 1
ATOM 6117 N N . ILE B 1 378 ? 11.734 -21.172 -14.172 1 91.12 378 ILE B N 1
ATOM 6118 C CA . ILE B 1 378 ? 11.094 -21.406 -12.883 1 91.12 378 ILE B CA 1
ATOM 6119 C C . ILE B 1 378 ? 11.531 -20.328 -11.891 1 91.12 378 ILE B C 1
ATOM 6121 O O . ILE B 1 378 ? 12.734 -20.125 -11.68 1 91.12 378 ILE B O 1
ATOM 6125 N N . GLY B 1 379 ? 10.555 -19.656 -11.312 1 91 379 GLY B N 1
ATOM 6126 C CA . GLY B 1 379 ? 10.812 -18.703 -10.25 1 91 379 GLY B CA 1
ATOM 6127 C C . GLY B 1 379 ? 10.711 -19.297 -8.859 1 91 379 GLY B C 1
ATOM 6128 O O . GLY B 1 379 ? 10.18 -20.391 -8.695 1 91 379 GLY B O 1
ATOM 6129 N N . ASN B 1 380 ? 11.266 -18.578 -7.887 1 88.06 380 ASN B N 1
ATOM 6130 C CA . ASN B 1 380 ? 11.211 -19 -6.492 1 88.06 380 ASN B CA 1
ATOM 6131 C C . ASN B 1 380 ? 11.234 -17.797 -5.547 1 88.06 380 ASN B C 1
ATOM 6133 O O . ASN B 1 380 ? 11.531 -16.672 -5.961 1 88.06 380 ASN B O 1
ATOM 6137 N N . LEU B 1 381 ? 10.961 -18.016 -4.277 1 83.75 381 LEU B N 1
ATOM 6138 C CA . LEU B 1 381 ? 10.773 -16.922 -3.32 1 83.75 381 LEU B CA 1
ATOM 6139 C C . LEU B 1 381 ? 12.039 -16.719 -2.488 1 83.75 381 LEU B C 1
ATOM 6141 O O . LEU B 1 381 ? 12.258 -15.633 -1.943 1 83.75 381 LEU B O 1
ATOM 6145 N N . LEU B 1 382 ? 12.984 -17.609 -2.447 1 79.06 382 LEU B N 1
ATOM 6146 C CA . LEU B 1 382 ? 13.961 -17.578 -1.364 1 79.06 382 LEU B CA 1
ATOM 6147 C C . LEU B 1 382 ? 15.383 -17.609 -1.915 1 79.06 382 LEU B C 1
ATOM 6149 O O . LEU B 1 382 ? 16.328 -17.188 -1.234 1 79.06 382 LEU B O 1
ATOM 6153 N N . SER B 1 383 ? 15.516 -17.984 -3.139 1 85.56 383 SER B N 1
ATOM 6154 C CA . SER B 1 383 ? 16.875 -18.219 -3.637 1 85.56 383 SER B CA 1
ATOM 6155 C C . SER B 1 383 ? 17.344 -17.031 -4.484 1 85.56 383 SER B C 1
ATOM 6157 O O . SER B 1 383 ? 16.562 -16.141 -4.805 1 85.56 383 SER B O 1
ATOM 6159 N N . ASP B 1 384 ? 18.656 -17.062 -4.758 1 91.88 384 ASP B N 1
ATOM 6160 C CA . ASP B 1 384 ? 19.266 -16.031 -5.59 1 91.88 384 ASP B CA 1
ATOM 6161 C C . ASP B 1 384 ? 19.5 -16.547 -7.008 1 91.88 384 ASP B C 1
ATOM 6163 O O . ASP B 1 384 ? 20.531 -16.234 -7.613 1 91.88 384 ASP B O 1
ATOM 6167 N N . PHE B 1 385 ? 18.719 -17.406 -7.441 1 91.44 385 PHE B N 1
ATOM 6168 C CA . PHE B 1 385 ? 18.797 -17.922 -8.797 1 91.44 385 PHE B CA 1
ATOM 6169 C C . PHE B 1 385 ? 17.406 -18.234 -9.352 1 91.44 385 PHE B C 1
ATOM 6171 O O . PHE B 1 385 ? 16.438 -18.297 -8.602 1 91.44 385 PHE B O 1
ATOM 6178 N N . PHE B 1 386 ? 17.344 -18.297 -10.625 1 90.06 386 PHE B N 1
ATOM 6179 C CA . PHE B 1 386 ? 16.188 -18.938 -11.242 1 90.06 386 PHE B CA 1
ATOM 6180 C C . PHE B 1 386 ? 16.594 -20.156 -12.039 1 90.06 386 PHE B C 1
ATOM 6182 O O . PHE B 1 386 ? 17.781 -20.328 -12.367 1 90.06 386 PHE B O 1
ATOM 6189 N N . THR B 1 387 ? 15.656 -21.016 -12.297 1 90.12 387 THR B N 1
ATOM 6190 C CA . THR B 1 387 ? 15.914 -22.328 -12.898 1 90.12 387 THR B CA 1
ATOM 6191 C C . THR B 1 387 ? 15.414 -22.375 -14.336 1 90.12 387 THR B C 1
ATOM 6193 O O . THR B 1 387 ? 14.383 -21.781 -14.664 1 90.12 387 THR B O 1
ATOM 6196 N N . ILE B 1 388 ? 16.219 -23.047 -15.164 1 89.88 388 ILE B N 1
ATOM 6197 C CA . ILE B 1 388 ? 15.836 -23.281 -16.547 1 89.88 388 ILE B CA 1
ATOM 6198 C C . ILE B 1 388 ? 15.781 -24.781 -16.828 1 89.88 388 ILE B C 1
ATOM 6200 O O . ILE B 1 388 ? 16.734 -25.5 -16.516 1 89.88 388 ILE B O 1
ATOM 6204 N N . ILE B 1 389 ? 14.688 -25.141 -17.375 1 85.44 389 ILE B N 1
ATOM 6205 C CA . ILE B 1 389 ? 14.539 -26.516 -17.828 1 85.44 389 ILE B CA 1
ATOM 6206 C C . ILE B 1 389 ? 14.289 -26.547 -19.328 1 85.44 389 ILE B C 1
ATOM 6208 O O . ILE B 1 389 ? 13.438 -25.797 -19.828 1 85.44 389 ILE B O 1
ATOM 6212 N N . LYS B 1 390 ? 15.094 -27.375 -20.047 1 80.94 390 LYS B N 1
ATOM 6213 C CA . LYS B 1 390 ? 14.852 -27.562 -21.484 1 80.94 390 LYS B CA 1
ATOM 6214 C C . LYS B 1 390 ? 13.797 -28.625 -21.734 1 80.94 390 LYS B C 1
ATOM 6216 O O . LYS B 1 390 ? 13.82 -29.688 -21.125 1 80.94 390 LYS B O 1
ATOM 6221 N N . LYS B 1 391 ? 12.852 -28.203 -22.438 1 73.19 391 LYS B N 1
ATOM 6222 C CA . LYS B 1 391 ? 11.805 -29.156 -22.797 1 73.19 391 LYS B CA 1
ATOM 6223 C C . LYS B 1 391 ? 12.344 -30.234 -23.75 1 73.19 391 LYS B C 1
ATOM 6225 O O . LYS B 1 391 ? 13.172 -29.938 -24.609 1 73.19 391 LYS B O 1
ATOM 6230 N N . LYS B 1 392 ? 12.156 -31.594 -23.375 1 59.78 392 LYS B N 1
ATOM 6231 C CA . LYS B 1 392 ? 12.531 -32.688 -24.266 1 59.78 392 LYS B CA 1
ATOM 6232 C C . LYS B 1 392 ? 11.523 -32.844 -25.391 1 59.78 392 LYS B C 1
ATOM 6234 O O . LYS B 1 392 ? 10.328 -32.594 -25.203 1 59.78 392 LYS B O 1
#

Nearest PDB structures (foldseek):
  8kg3-assembly9_I  TM=7.847E-01  e=2.368E-21  Oryza sativa Japonica Group
  6zea-assembly1_A  TM=8.144E-01  e=6.598E-19  Catharanthus roseus
  6s5q-assembly1_A  TM=7.913E-01  e=7.368E-19  Ophiorrhiza pumila
  6n5v-assembly1_A  TM=8.115E-01  e=2.622E-18  Rauvolfia serpentina
  2fpb-assembly2_B  TM=8.177E-01  e=9.862E-18  Rauvolfia serpentina